Protein AF-A0A8J5Y3K5-F1 (afdb_monomer_lite)

Radius of gyration: 36.27 Å; chains: 1; bounding box: 116×85×91 Å

Structure (mmCIF, N/CA/C/O backbone):
data_AF-A0A8J5Y3K5-F1
#
_entry.id   AF-A0A8J5Y3K5-F1
#
loop_
_atom_site.group_PDB
_atom_site.id
_atom_site.type_symbol
_atom_site.label_atom_id
_atom_site.label_alt_id
_atom_site.label_comp_id
_atom_site.label_asym_id
_atom_site.label_entity_id
_atom_site.label_seq_id
_atom_site.pdbx_PDB_ins_code
_atom_site.Cartn_x
_atom_site.Cartn_y
_atom_site.Cartn_z
_atom_site.occupancy
_atom_site.B_iso_or_equiv
_atom_site.auth_seq_id
_atom_site.auth_comp_id
_atom_site.auth_asym_id
_atom_site.auth_atom_id
_atom_site.pdbx_PDB_model_num
ATOM 1 N N . MET A 1 1 ? 27.039 48.228 33.420 1.00 41.12 1 MET A N 1
ATOM 2 C CA . MET A 1 1 ? 25.585 48.046 33.220 1.00 41.12 1 MET A CA 1
ATOM 3 C C . MET A 1 1 ? 25.102 47.088 34.293 1.00 41.12 1 MET A C 1
ATOM 5 O O . MET A 1 1 ? 25.515 45.940 34.270 1.00 41.12 1 MET A O 1
ATOM 9 N N . VAL A 1 2 ? 24.320 47.546 35.269 1.00 28.75 2 VAL A N 1
ATOM 10 C CA . VAL A 1 2 ? 23.718 46.656 36.276 1.00 28.75 2 VAL A CA 1
ATOM 11 C C . VAL A 1 2 ? 22.391 46.166 35.693 1.00 28.75 2 VAL A C 1
ATOM 13 O O . VAL A 1 2 ? 21.543 46.996 35.377 1.00 28.75 2 VAL A O 1
ATOM 16 N N . GLY A 1 3 ? 22.243 44.853 35.482 1.00 44.47 3 GLY A N 1
ATOM 17 C CA . GLY A 1 3 ? 20.998 44.239 34.987 1.00 44.47 3 GLY A CA 1
ATOM 18 C C . GLY A 1 3 ? 20.990 43.722 33.539 1.00 44.47 3 GLY A C 1
ATOM 19 O O . GLY A 1 3 ? 19.918 43.416 33.028 1.00 44.47 3 GLY A O 1
ATOM 20 N N . ALA A 1 4 ? 22.135 43.600 32.861 1.00 45.31 4 ALA A N 1
ATOM 21 C CA . ALA A 1 4 ? 22.188 42.951 31.547 1.00 45.31 4 ALA A CA 1
ATOM 22 C C . ALA A 1 4 ? 22.297 41.419 31.704 1.00 45.31 4 ALA A C 1
ATOM 24 O O . ALA A 1 4 ? 23.395 40.896 31.857 1.00 45.31 4 ALA A O 1
ATOM 25 N N . GLN A 1 5 ? 21.167 40.703 31.685 1.00 57.88 5 GLN A N 1
ATOM 26 C CA . GLN A 1 5 ? 21.148 39.239 31.548 1.00 57.88 5 GLN A CA 1
ATOM 27 C C . GLN A 1 5 ? 21.210 38.877 30.060 1.00 57.88 5 GLN A C 1
ATOM 29 O O . GLN A 1 5 ? 20.312 39.238 29.299 1.00 57.88 5 GLN A O 1
ATOM 34 N N . ALA A 1 6 ? 22.266 38.183 29.635 1.00 62.81 6 ALA A N 1
ATOM 35 C CA . ALA A 1 6 ? 22.457 37.768 28.247 1.00 62.81 6 ALA A CA 1
ATOM 36 C C . ALA A 1 6 ? 22.441 36.238 28.155 1.00 62.81 6 ALA A C 1
ATOM 38 O O . ALA A 1 6 ? 23.475 35.580 28.243 1.00 62.81 6 ALA A O 1
ATOM 39 N N . VAL A 1 7 ? 21.246 35.676 27.975 1.00 80.56 7 VAL A N 1
ATOM 40 C CA . VAL A 1 7 ? 21.080 34.231 27.796 1.00 80.56 7 VAL A CA 1
ATOM 41 C C . VAL A 1 7 ? 21.576 33.826 26.411 1.00 80.56 7 VAL A C 1
ATOM 43 O O . VAL A 1 7 ? 21.050 34.298 25.405 1.00 80.56 7 VAL A O 1
ATOM 46 N N . THR A 1 8 ? 22.574 32.941 26.357 1.00 84.81 8 THR A N 1
ATOM 47 C CA . THR A 1 8 ? 23.129 32.427 25.090 1.00 84.81 8 THR A CA 1
ATOM 48 C C . THR A 1 8 ? 22.181 31.423 24.448 1.00 84.81 8 THR A C 1
ATOM 50 O O . THR A 1 8 ? 21.951 31.458 23.242 1.00 84.81 8 THR A O 1
ATOM 53 N N . LEU A 1 9 ? 21.599 30.538 25.258 1.00 85.00 9 LEU A N 1
ATOM 54 C CA . LEU A 1 9 ? 20.604 29.573 24.813 1.00 85.00 9 LEU A CA 1
ATOM 55 C C . LEU A 1 9 ? 19.506 29.440 25.862 1.00 85.00 9 LEU A C 1
ATOM 57 O O . LEU A 1 9 ? 19.782 29.120 27.015 1.00 85.00 9 LEU A O 1
ATOM 61 N N . ARG A 1 10 ? 18.252 29.643 25.451 1.00 90.56 10 ARG A N 1
ATOM 62 C CA . ARG A 1 10 ? 17.083 29.256 26.241 1.00 90.56 10 ARG A CA 1
ATOM 63 C C . ARG A 1 10 ? 16.400 28.063 25.596 1.00 90.56 10 ARG A C 1
ATOM 65 O O . ARG A 1 10 ? 15.987 28.140 24.442 1.00 90.56 10 ARG A O 1
ATOM 72 N N . VAL A 1 11 ? 16.243 26.996 26.364 1.00 84.44 11 VAL A N 1
ATOM 73 C CA . VAL A 1 11 ? 15.505 25.793 25.990 1.00 84.44 11 VAL A CA 1
ATOM 74 C C . VAL A 1 11 ? 14.238 25.775 26.835 1.00 84.44 11 VAL A C 1
ATOM 76 O O . VAL A 1 11 ? 14.347 25.791 28.052 1.00 84.44 11 VAL A O 1
ATOM 79 N N . SER A 1 12 ? 13.067 25.811 26.190 1.00 81.81 12 SER A N 1
ATOM 80 C CA . SER A 1 12 ? 11.739 25.830 26.844 1.00 81.81 12 SER A CA 1
ATOM 81 C C . SER A 1 12 ? 10.748 24.841 26.207 1.00 81.81 12 SER A C 1
ATOM 83 O O . SER A 1 12 ? 9.536 25.022 26.305 1.00 81.81 12 SER A O 1
ATOM 85 N N . SER A 1 13 ? 11.256 23.884 25.430 1.00 65.56 13 SER A N 1
ATOM 86 C CA . SER A 1 13 ? 10.471 22.885 24.692 1.00 65.56 13 SER A CA 1
ATOM 87 C C . SER A 1 13 ? 10.177 21.667 25.561 1.00 65.56 13 SER A C 1
ATOM 89 O O . SER A 1 13 ? 11.036 21.282 26.339 1.00 65.56 13 SER A O 1
ATOM 91 N N . ASP A 1 14 ? 9.088 20.938 25.325 1.00 63.19 14 ASP A N 1
ATOM 92 C CA . ASP A 1 14 ? 8.802 19.717 26.099 1.00 63.19 14 ASP A CA 1
ATOM 93 C C . ASP A 1 14 ? 9.913 18.650 26.009 1.00 63.19 14 ASP A C 1
ATOM 95 O O . ASP A 1 14 ? 10.157 17.919 26.979 1.00 63.19 14 ASP A O 1
ATOM 99 N N . ARG A 1 15 ? 10.608 18.565 24.862 1.00 65.94 15 ARG A N 1
ATOM 100 C CA . ARG A 1 15 ? 11.778 17.704 24.629 1.00 65.94 15 ARG A CA 1
ATOM 101 C C . ARG A 1 15 ? 12.780 18.371 23.689 1.00 65.94 15 ARG A C 1
ATOM 103 O O . ARG A 1 15 ? 12.388 18.886 22.648 1.00 65.94 15 ARG A O 1
ATOM 110 N N . SER A 1 16 ? 14.068 18.314 24.023 1.00 66.88 16 SER A N 1
ATOM 111 C CA . SER A 1 16 ? 15.157 18.812 23.167 1.00 66.88 16 SER A CA 1
ATOM 112 C C . SER A 1 16 ? 16.428 17.996 23.355 1.00 66.88 16 SER A C 1
ATOM 114 O O . SER A 1 16 ? 16.739 17.579 24.469 1.00 66.88 16 SER A O 1
ATOM 116 N N . ALA A 1 17 ? 17.189 17.803 22.279 1.00 68.62 17 ALA A N 1
ATOM 117 C CA . ALA A 1 17 ? 18.492 17.155 22.329 1.00 68.62 17 ALA A CA 1
ATOM 118 C C . ALA A 1 17 ? 19.549 17.996 21.598 1.00 68.62 17 ALA A C 1
ATOM 120 O O . ALA A 1 17 ? 19.339 18.438 20.471 1.00 68.62 17 ALA A O 1
ATOM 121 N N . PHE A 1 18 ? 20.686 18.204 22.252 1.00 79.19 18 PHE A N 1
ATOM 122 C CA . PHE A 1 18 ? 21.825 18.983 21.787 1.00 79.19 18 PHE A CA 1
ATOM 123 C C . PHE A 1 18 ? 23.038 18.064 21.732 1.00 79.19 18 PHE A C 1
ATOM 125 O O . PHE A 1 18 ? 23.395 17.451 22.737 1.00 79.19 18 PHE A O 1
ATOM 132 N N . TYR A 1 19 ? 23.666 17.971 20.563 1.00 73.00 19 TYR A N 1
ATOM 133 C CA . TYR A 1 19 ? 24.825 17.114 20.324 1.00 73.00 19 TYR A CA 1
ATOM 134 C C . TYR A 1 19 ? 25.992 17.967 19.841 1.00 73.00 19 TYR A C 1
ATOM 136 O O . TYR A 1 19 ? 25.799 18.799 18.955 1.00 73.00 19 TYR A O 1
ATOM 144 N N . ASN A 1 20 ? 27.189 17.770 20.398 1.00 76.50 20 ASN A N 1
ATOM 145 C CA . ASN A 1 20 ? 28.423 18.438 19.954 1.00 76.50 20 ASN A CA 1
ATOM 146 C C . ASN A 1 20 ? 28.335 19.977 19.907 1.00 76.50 20 ASN A C 1
ATOM 148 O O . ASN A 1 20 ? 29.005 20.636 19.111 1.00 76.50 20 ASN A O 1
ATOM 152 N N . CYS A 1 21 ? 27.474 20.574 20.733 1.00 81.00 21 CYS A N 1
ATOM 153 C CA . CYS A 1 21 ? 27.237 22.012 20.707 1.00 81.00 21 CYS A CA 1
ATOM 154 C C . CYS A 1 21 ? 28.295 22.753 21.527 1.00 81.00 21 CYS A C 1
ATOM 156 O O . CYS A 1 21 ? 28.681 22.305 22.604 1.00 81.00 21 CYS A O 1
ATOM 158 N N . ARG A 1 22 ? 28.711 23.932 21.056 1.00 88.69 22 ARG A N 1
ATOM 159 C CA . ARG A 1 22 ? 29.478 24.901 21.848 1.00 88.69 22 ARG A CA 1
ATOM 160 C C . ARG A 1 22 ? 28.536 25.997 22.328 1.00 88.69 22 ARG A C 1
ATOM 162 O O . ARG A 1 22 ? 28.137 26.846 21.540 1.00 88.69 22 ARG A O 1
ATOM 169 N N . ILE A 1 23 ? 28.172 25.958 23.605 1.00 91.38 23 ILE A N 1
ATOM 170 C CA . ILE A 1 23 ? 27.296 26.944 24.243 1.00 91.38 23 ILE A CA 1
ATOM 171 C C . ILE A 1 23 ? 28.188 27.815 25.120 1.00 91.38 23 ILE A C 1
ATOM 173 O O . ILE A 1 23 ? 28.641 27.385 26.177 1.00 91.38 23 ILE A O 1
ATOM 177 N N . ILE A 1 24 ? 28.509 29.009 24.633 1.00 88.75 24 ILE A N 1
ATOM 178 C CA . ILE A 1 24 ? 29.530 29.868 25.234 1.00 88.75 24 ILE A CA 1
ATOM 179 C C . ILE A 1 24 ? 28.890 31.192 25.620 1.00 88.75 24 ILE A C 1
ATOM 181 O O . ILE A 1 24 ? 28.436 31.931 24.750 1.00 88.75 24 ILE A O 1
ATOM 185 N N . GLY A 1 25 ? 28.909 31.493 26.911 1.00 84.38 25 GLY A N 1
ATOM 186 C CA . GLY A 1 25 ? 28.476 32.767 27.461 1.00 84.38 25 GLY A CA 1
ATOM 187 C C . GLY A 1 25 ? 29.232 33.089 28.745 1.00 84.38 25 GLY A C 1
ATOM 188 O O . GLY A 1 25 ? 30.311 32.552 28.994 1.00 84.38 25 GLY A O 1
ATOM 189 N N . PHE A 1 26 ? 28.665 33.984 29.552 1.00 82.56 26 PHE A N 1
ATOM 190 C CA . PHE A 1 26 ? 29.181 34.343 30.874 1.00 82.56 26 PHE A CA 1
ATOM 191 C C . PHE A 1 26 ? 28.146 33.956 31.939 1.00 82.56 26 PHE A C 1
ATOM 193 O O . PHE A 1 26 ? 27.901 32.765 32.152 1.00 82.56 26 PHE A O 1
ATOM 200 N N . GLN A 1 27 ? 27.505 34.936 32.576 1.00 84.62 27 GLN A N 1
ATOM 201 C CA . GLN A 1 27 ? 26.373 34.707 33.466 1.00 84.62 27 GLN A CA 1
ATOM 202 C C . GLN A 1 27 ? 25.130 34.287 32.672 1.00 84.62 27 GLN A C 1
ATOM 204 O O . GLN A 1 27 ? 24.898 34.808 31.582 1.00 84.62 27 GLN A O 1
ATOM 209 N N . ASP A 1 28 ? 24.329 33.374 33.228 1.00 86.75 28 ASP A N 1
ATOM 210 C CA . ASP A 1 28 ? 23.041 32.946 32.661 1.00 86.75 28 ASP A CA 1
ATOM 211 C C . ASP A 1 28 ? 23.163 32.370 31.228 1.00 86.75 28 ASP A C 1
ATOM 213 O O . ASP A 1 28 ? 22.275 32.532 30.393 1.00 86.75 28 ASP A O 1
ATOM 217 N N . THR A 1 29 ? 24.270 31.681 30.922 1.00 88.06 29 THR A N 1
ATOM 218 C CA . THR A 1 29 ? 24.582 31.172 29.569 1.00 88.06 29 THR A CA 1
ATOM 219 C C . THR A 1 29 ? 23.483 30.264 28.999 1.00 88.06 29 THR A C 1
ATOM 221 O O . THR A 1 29 ? 23.004 30.491 27.886 1.00 88.06 29 THR A O 1
ATOM 224 N N . LEU A 1 30 ? 23.072 29.243 29.747 1.00 92.75 30 LEU A N 1
ATOM 225 C CA . LEU A 1 30 ? 22.087 28.243 29.358 1.00 92.75 30 LEU A CA 1
ATOM 226 C C . LEU A 1 30 ? 20.890 28.296 30.310 1.00 92.75 30 LEU A C 1
ATOM 228 O O . LEU A 1 30 ? 20.965 27.843 31.452 1.00 92.75 30 LEU A O 1
ATOM 232 N N . CYS A 1 31 ? 19.772 28.815 29.807 1.00 91.75 31 CYS A N 1
ATOM 233 C CA . CYS A 1 31 ? 18.472 28.728 30.455 1.00 91.75 31 CYS A CA 1
ATOM 234 C C . CYS A 1 31 ? 17.793 27.415 30.039 1.00 91.75 31 CYS A C 1
ATOM 236 O O . CYS A 1 31 ? 17.134 27.340 29.004 1.00 91.75 31 CYS A O 1
ATOM 238 N N . ASP A 1 32 ? 18.002 26.372 30.831 1.00 87.94 32 ASP A N 1
ATOM 239 C CA . ASP A 1 32 ? 17.412 25.043 30.703 1.00 87.94 32 ASP A CA 1
ATOM 240 C C . ASP A 1 32 ? 16.074 24.999 31.469 1.00 87.94 32 ASP A C 1
ATOM 242 O O . ASP A 1 32 ? 16.005 24.664 32.653 1.00 87.94 32 ASP A O 1
ATOM 246 N N . ASP A 1 33 ? 14.998 25.446 30.819 1.00 81.12 33 ASP A N 1
ATOM 247 C CA . ASP A 1 33 ? 13.695 25.723 31.428 1.00 81.12 33 ASP A CA 1
ATOM 248 C C . ASP A 1 33 ? 12.625 24.735 30.937 1.00 81.12 33 ASP A C 1
ATOM 250 O O . ASP A 1 33 ? 12.558 24.468 29.752 1.00 81.12 33 ASP A O 1
ATOM 254 N N . ARG A 1 34 ? 11.767 24.206 31.821 1.00 73.94 34 ARG A N 1
ATOM 255 C CA . ARG A 1 34 ? 10.565 23.399 31.497 1.00 73.94 34 ARG A CA 1
ATOM 256 C C . ARG A 1 34 ? 10.688 22.437 30.297 1.00 73.94 34 ARG A C 1
ATOM 258 O O . ARG A 1 34 ? 10.400 22.804 29.164 1.00 73.94 34 ARG A O 1
ATOM 265 N N . GLY A 1 35 ? 10.994 21.172 30.575 1.00 70.94 35 GLY A N 1
ATOM 266 C CA . GLY A 1 35 ? 11.036 20.120 29.556 1.00 70.94 35 GLY A CA 1
ATOM 267 C C . GLY A 1 35 ? 11.979 18.982 29.926 1.00 70.94 35 GLY A C 1
ATOM 268 O O . GLY A 1 35 ? 12.551 18.976 31.019 1.00 70.94 35 GLY A O 1
ATOM 269 N N . ASN A 1 36 ? 12.130 18.013 29.022 1.00 74.44 36 ASN A N 1
ATOM 270 C CA . ASN A 1 36 ? 13.105 16.927 29.128 1.00 74.44 36 ASN A CA 1
ATOM 271 C C . ASN A 1 36 ? 14.240 17.146 28.128 1.00 74.44 36 ASN A C 1
ATOM 273 O O . ASN A 1 36 ? 14.038 16.986 26.921 1.00 74.44 36 ASN A O 1
ATOM 277 N N . HIS A 1 37 ? 15.429 17.507 28.606 1.00 82.69 37 HIS A N 1
ATOM 278 C CA . HIS A 1 37 ? 16.515 17.939 27.729 1.00 82.69 37 HIS A CA 1
ATOM 279 C C . HIS A 1 37 ? 17.741 17.035 27.812 1.00 82.69 37 HIS A C 1
ATOM 281 O O . HIS A 1 37 ? 18.116 16.532 28.871 1.00 82.69 37 HIS A O 1
ATOM 287 N N . PHE A 1 38 ? 18.388 16.824 26.674 1.00 80.00 38 PHE A N 1
ATOM 288 C CA . PHE A 1 38 ? 19.571 15.985 26.574 1.00 80.00 38 PHE A CA 1
ATOM 289 C C . PHE A 1 38 ? 20.714 16.760 25.932 1.00 80.00 38 PHE A C 1
ATOM 291 O O . PHE A 1 38 ? 20.567 17.284 24.837 1.00 80.00 38 PHE A O 1
ATOM 298 N N . PHE A 1 39 ? 21.858 16.826 26.600 1.00 87.25 39 PHE A N 1
ATOM 299 C CA . PHE A 1 39 ? 23.068 17.469 26.105 1.00 87.25 39 PHE A CA 1
ATOM 300 C C . PHE A 1 39 ? 24.153 16.404 26.039 1.00 87.25 39 PHE A C 1
ATOM 302 O O . PHE A 1 39 ? 24.552 15.870 27.072 1.00 87.25 39 PHE A O 1
ATOM 309 N N . LYS A 1 40 ? 24.609 16.052 24.839 1.00 84.69 40 LYS A N 1
ATOM 310 C CA . LYS A 1 40 ? 25.644 15.041 24.638 1.00 84.69 40 LYS A CA 1
ATOM 311 C C . LYS A 1 40 ? 26.855 15.645 23.948 1.00 84.69 40 LYS A C 1
ATOM 313 O O . LYS A 1 40 ? 26.711 16.292 22.915 1.00 84.69 40 LYS A O 1
ATOM 318 N N . ASP A 1 41 ? 28.040 15.394 24.495 1.00 80.44 41 ASP A N 1
ATOM 319 C CA . ASP A 1 41 ? 29.306 15.829 23.892 1.00 80.44 41 ASP A CA 1
ATOM 320 C C . ASP A 1 41 ? 29.380 17.365 23.701 1.00 80.44 41 ASP A C 1
ATOM 322 O O . ASP A 1 41 ? 30.099 17.878 22.847 1.00 80.44 41 ASP A O 1
ATOM 326 N N . CYS A 1 42 ? 28.605 18.127 24.480 1.00 89.44 42 CYS A N 1
ATOM 327 C CA . CYS A 1 42 ? 28.553 19.582 24.385 1.00 89.44 42 CYS A CA 1
ATOM 328 C C . CYS A 1 42 ? 29.677 20.221 25.202 1.00 89.44 42 CYS A C 1
ATOM 330 O O . CYS A 1 42 ? 30.018 19.743 26.279 1.00 89.44 42 CYS A O 1
ATOM 332 N N . HIS A 1 43 ? 30.196 21.349 24.730 1.00 93.12 43 HIS A N 1
ATOM 333 C CA . HIS A 1 43 ? 31.073 22.229 25.491 1.00 93.12 43 HIS A CA 1
ATOM 334 C C . HIS A 1 43 ? 30.264 23.436 25.970 1.00 93.12 43 HIS A C 1
ATOM 336 O O . HIS A 1 43 ? 29.815 24.245 25.155 1.00 93.12 43 HIS A O 1
ATOM 342 N N . ILE A 1 44 ? 30.064 23.549 27.281 1.00 94.75 44 ILE A N 1
ATOM 343 C CA . ILE A 1 44 ? 29.282 24.617 27.906 1.00 94.75 44 ILE A CA 1
ATOM 344 C C . ILE A 1 44 ? 30.222 25.476 28.739 1.00 94.75 44 ILE A C 1
ATOM 346 O O . ILE A 1 44 ? 30.789 24.997 29.721 1.00 94.75 44 ILE A O 1
ATOM 350 N N . ARG A 1 45 ? 30.381 26.740 28.349 1.00 92.25 45 ARG A N 1
ATOM 351 C CA . ARG A 1 45 ? 31.265 27.702 29.008 1.00 92.25 45 ARG A CA 1
ATOM 352 C C . ARG A 1 45 ? 30.474 28.840 29.630 1.00 92.25 45 ARG A C 1
ATOM 354 O O . ARG A 1 45 ? 29.655 29.441 28.943 1.00 92.25 45 ARG A O 1
ATOM 361 N N . GLY A 1 46 ? 30.781 29.161 30.884 1.00 89.00 46 GLY A N 1
ATOM 362 C CA . GLY A 1 46 ? 30.232 30.327 31.570 1.00 89.00 46 GLY A CA 1
ATOM 363 C C . GLY A 1 46 ? 30.930 30.641 32.889 1.00 89.00 46 GLY A C 1
ATOM 364 O O . GLY A 1 46 ? 31.934 30.015 33.235 1.00 89.00 46 GLY A O 1
ATOM 365 N N . THR A 1 47 ? 30.404 31.637 33.605 1.00 85.00 47 THR A N 1
ATOM 366 C CA . THR A 1 47 ? 30.974 32.141 34.868 1.00 85.00 47 THR A CA 1
ATOM 367 C C . THR A 1 47 ? 30.075 31.796 36.060 1.00 85.00 47 THR A C 1
ATOM 369 O O . THR A 1 47 ? 30.346 30.836 36.781 1.00 85.00 47 THR A O 1
ATOM 372 N N . VAL A 1 48 ? 28.956 32.506 36.235 1.00 85.81 48 VAL A N 1
ATOM 373 C CA . VAL A 1 48 ? 28.016 32.337 37.359 1.00 85.81 48 VAL A CA 1
ATOM 374 C C . VAL A 1 48 ? 26.630 31.909 36.880 1.00 85.81 48 VAL A C 1
ATOM 376 O O . VAL A 1 48 ? 26.109 32.450 35.908 1.00 85.81 48 VAL A O 1
ATOM 379 N N . ASP A 1 49 ? 26.041 30.926 37.565 1.00 86.31 49 ASP A N 1
ATOM 380 C CA . ASP A 1 49 ? 24.714 30.349 37.298 1.00 86.31 49 ASP A CA 1
ATOM 381 C C . ASP A 1 49 ? 24.474 30.003 35.828 1.00 86.31 49 ASP A C 1
ATOM 383 O O . ASP A 1 49 ? 23.366 30.075 35.300 1.00 86.31 49 ASP A O 1
ATOM 387 N N . PHE A 1 50 ? 25.539 29.629 35.133 1.00 87.25 50 PHE A N 1
ATOM 388 C CA . PHE A 1 50 ? 25.509 29.612 33.684 1.00 87.25 50 PHE A CA 1
ATOM 389 C C . PHE A 1 50 ? 24.751 28.406 33.114 1.00 87.25 50 PHE A C 1
ATOM 391 O O . PHE A 1 50 ? 24.531 28.354 31.909 1.00 87.25 50 PHE A O 1
ATOM 398 N N . ILE A 1 51 ? 24.299 27.476 33.960 1.00 93.00 51 ILE A N 1
ATOM 399 C CA . ILE A 1 51 ? 23.250 26.499 33.658 1.00 93.00 51 ILE A CA 1
ATOM 400 C C . ILE A 1 51 ? 22.130 26.651 34.697 1.00 93.00 51 ILE A C 1
ATOM 402 O O . ILE A 1 51 ? 22.249 26.207 35.843 1.00 93.00 51 ILE A O 1
ATOM 406 N N . PHE A 1 52 ? 21.012 27.259 34.317 1.00 91.62 52 PHE A N 1
ATOM 407 C CA . PHE A 1 52 ? 19.928 27.599 35.244 1.00 91.62 52 PHE A CA 1
ATOM 408 C C . PHE A 1 52 ? 18.556 27.311 34.642 1.00 91.62 52 PHE A C 1
ATOM 410 O O . PHE A 1 52 ? 18.429 27.176 33.432 1.00 91.62 52 PHE A O 1
ATOM 417 N N . GLY A 1 53 ? 17.529 27.183 35.482 1.00 89.25 53 GLY A N 1
ATOM 418 C CA . GLY A 1 53 ? 16.166 26.882 35.025 1.00 89.25 53 GLY A CA 1
ATOM 419 C C . GLY A 1 53 ? 15.541 25.649 35.673 1.00 89.25 53 GLY A C 1
ATOM 420 O O . GLY A 1 53 ? 16.025 25.125 36.678 1.00 89.25 53 GLY A O 1
ATOM 421 N N . SER A 1 54 ? 14.399 25.241 35.130 1.00 85.56 54 SER A N 1
ATOM 422 C CA . SER A 1 54 ? 13.503 24.224 35.684 1.00 85.56 54 SER A CA 1
ATOM 423 C C . SER A 1 54 ? 13.462 22.925 34.849 1.00 85.56 54 SER A C 1
ATOM 425 O O . SER A 1 54 ? 12.536 22.132 34.967 1.00 85.56 54 SER A O 1
ATOM 427 N N . GLY A 1 55 ? 14.447 22.674 33.989 1.00 81.50 55 GLY A N 1
ATOM 428 C CA . GLY A 1 55 ? 14.490 21.470 33.155 1.00 81.50 55 GLY A CA 1
ATOM 429 C C . GLY A 1 55 ? 14.673 20.152 33.926 1.00 81.50 55 GLY A C 1
ATOM 430 O O . GLY A 1 55 ? 15.146 20.110 35.072 1.00 81.50 55 GLY A O 1
ATOM 431 N N . THR A 1 56 ? 14.305 19.053 33.265 1.00 84.62 56 THR A N 1
ATOM 432 C CA . THR A 1 56 ? 14.696 17.680 33.618 1.00 84.62 56 THR A CA 1
ATOM 433 C C . THR A 1 56 ? 15.737 17.217 32.614 1.00 84.62 56 THR A C 1
ATOM 435 O O . THR A 1 56 ? 15.392 16.828 31.498 1.00 84.62 56 THR A O 1
ATOM 438 N N . SER A 1 57 ? 17.014 17.287 32.986 1.00 84.44 57 SER A N 1
ATOM 439 C CA . SER A 1 57 ? 18.072 17.331 31.975 1.00 84.44 57 SER A CA 1
ATOM 440 C C . SER A 1 57 ? 19.239 16.404 32.255 1.00 84.44 57 SER A C 1
ATOM 442 O O . SER A 1 57 ? 19.720 16.296 33.386 1.00 84.44 57 SER A O 1
ATOM 444 N N . LEU A 1 58 ? 19.721 15.753 31.196 1.00 82.69 58 LEU A N 1
ATOM 445 C CA . LEU A 1 58 ? 20.891 14.884 31.220 1.00 82.69 58 LEU A CA 1
ATOM 446 C C . LEU A 1 58 ? 22.004 15.459 30.339 1.00 82.69 58 LEU A C 1
ATOM 448 O O . LEU A 1 58 ? 21.851 15.579 29.129 1.00 82.69 58 LEU A O 1
ATOM 452 N N . TYR A 1 59 ? 23.144 15.735 30.960 1.00 87.44 59 TYR A N 1
ATOM 453 C CA . TYR A 1 59 ? 24.381 16.189 30.340 1.00 87.44 59 TYR A CA 1
ATOM 454 C C . TYR A 1 59 ? 25.364 15.013 30.289 1.00 87.44 59 TYR A C 1
ATOM 456 O O . TYR A 1 59 ? 26.025 14.693 31.279 1.00 87.44 59 TYR A O 1
ATOM 464 N N . LEU A 1 60 ? 25.430 14.317 29.157 1.00 81.25 60 LEU A N 1
ATOM 465 C CA . LEU A 1 60 ? 26.264 13.135 28.949 1.00 81.25 60 LEU A CA 1
ATOM 466 C C . LEU A 1 60 ? 27.553 13.505 28.212 1.00 81.25 60 LEU A C 1
ATOM 468 O O . LEU A 1 60 ? 27.507 14.139 27.163 1.00 81.25 60 LEU A O 1
ATOM 472 N N . ASN A 1 61 ? 28.702 13.095 28.750 1.00 83.88 61 ASN A N 1
ATOM 473 C CA . ASN A 1 61 ? 30.025 13.319 28.152 1.00 83.88 61 ASN A CA 1
ATOM 474 C C . ASN A 1 61 ? 30.284 14.781 27.722 1.00 83.88 61 ASN A C 1
ATOM 476 O O . ASN A 1 61 ? 31.041 15.054 26.801 1.00 83.88 61 ASN A O 1
ATOM 480 N N . SER A 1 62 ? 29.611 15.734 28.372 1.00 88.88 62 SER A N 1
ATOM 481 C CA . SER A 1 62 ? 29.737 17.159 28.076 1.00 88.88 62 SER A CA 1
ATOM 482 C C . SER A 1 62 ? 30.873 17.771 28.894 1.00 88.88 62 SER A C 1
ATOM 484 O O . SER A 1 62 ? 31.062 17.436 30.069 1.00 88.88 62 SER A O 1
ATOM 486 N N . GLU A 1 63 ? 31.624 18.670 28.272 1.00 92.62 63 GLU A N 1
ATOM 487 C CA . GLU A 1 63 ? 32.630 19.487 28.934 1.00 92.62 63 GLU A CA 1
ATOM 488 C C . GLU A 1 63 ? 31.978 20.759 29.478 1.00 92.62 63 GLU A C 1
ATOM 490 O O . GLU A 1 63 ? 31.320 21.503 28.754 1.00 92.62 63 GLU A O 1
ATOM 495 N N . ILE A 1 64 ? 32.166 21.007 30.766 1.00 92.69 64 ILE A N 1
ATOM 496 C CA . ILE A 1 64 ? 31.699 22.197 31.461 1.00 92.69 64 ILE A CA 1
ATOM 497 C C . ILE A 1 64 ? 32.928 23.042 31.788 1.00 92.69 64 ILE A C 1
ATOM 499 O O . ILE A 1 64 ? 33.728 22.685 32.655 1.00 92.69 64 ILE A O 1
ATOM 503 N N . PHE A 1 65 ? 33.095 24.151 31.075 1.00 90.12 65 PHE A N 1
ATOM 504 C CA . PHE A 1 65 ? 34.228 25.049 31.235 1.00 90.12 65 PHE A CA 1
ATOM 505 C C . PHE A 1 65 ? 33.845 26.256 32.094 1.00 90.12 65 PHE A C 1
ATOM 507 O O . PHE A 1 65 ? 33.072 27.112 31.668 1.00 90.12 65 PHE A O 1
ATOM 514 N N . VAL A 1 66 ? 34.402 26.343 33.301 1.00 86.69 66 VAL A N 1
ATOM 515 C CA . VAL A 1 66 ? 34.129 27.451 34.225 1.00 86.69 66 VAL A CA 1
ATOM 516 C C . VAL A 1 66 ? 35.196 28.525 34.080 1.00 86.69 66 VAL A C 1
ATOM 518 O O . VAL A 1 66 ? 36.367 28.327 34.420 1.00 86.69 66 VAL A O 1
ATOM 521 N N . GLU A 1 67 ? 34.794 29.677 33.567 1.00 82.00 67 GLU A N 1
ATOM 522 C CA . GLU A 1 67 ? 35.680 30.820 33.421 1.00 82.00 67 GLU A CA 1
ATOM 523 C C . GLU A 1 67 ? 35.750 31.629 34.721 1.00 82.00 67 GLU A C 1
ATOM 525 O O . GLU A 1 67 ? 34.741 31.853 35.386 1.00 82.00 67 GLU A O 1
ATOM 530 N N . GLY A 1 68 ? 36.963 32.023 35.113 1.00 68.50 68 GLY A N 1
ATOM 531 C CA . GLY A 1 68 ? 37.188 32.853 36.294 1.00 68.50 68 GLY A CA 1
ATOM 532 C C . GLY A 1 68 ? 36.841 34.313 36.063 1.00 68.50 68 GLY A C 1
ATOM 533 O O . GLY A 1 68 ? 37.153 34.859 35.009 1.00 68.50 68 GLY A O 1
ATOM 534 N N . ASP A 1 69 ? 36.271 34.950 37.083 1.00 63.59 69 ASP A N 1
ATOM 535 C CA . ASP A 1 69 ? 36.198 36.405 37.156 1.00 63.59 69 ASP A CA 1
ATOM 536 C C . ASP A 1 69 ? 37.627 36.998 37.170 1.00 63.59 69 ASP A C 1
ATOM 538 O O . ASP A 1 69 ? 38.441 36.582 38.008 1.00 63.59 69 ASP A O 1
ATOM 542 N N . PRO A 1 70 ? 37.964 37.948 36.273 1.00 54.12 70 PRO A N 1
ATOM 543 C CA . PRO A 1 70 ? 39.228 38.680 36.316 1.00 54.12 70 PRO A CA 1
ATOM 544 C C . PRO A 1 70 ? 39.531 39.330 37.677 1.00 54.12 70 PRO A C 1
ATOM 546 O O . PRO A 1 70 ? 40.705 39.493 38.012 1.00 54.12 70 PRO A O 1
ATOM 549 N N . GLU A 1 71 ? 38.504 39.680 38.462 1.00 56.69 71 GLU A N 1
ATOM 550 C CA . GLU A 1 71 ? 38.642 40.342 39.769 1.00 56.69 71 GLU A CA 1
ATOM 551 C C . GLU A 1 71 ? 38.822 39.362 40.948 1.00 56.69 71 GLU A C 1
ATOM 553 O O . GLU A 1 71 ? 39.226 39.765 42.039 1.00 56.69 71 GLU A O 1
ATOM 558 N N . GLY A 1 72 ? 38.640 38.055 40.718 1.00 55.38 72 GLY A N 1
ATOM 559 C CA . GLY A 1 72 ? 38.991 37.000 41.672 1.00 55.38 72 GLY A CA 1
ATOM 560 C C . GLY A 1 72 ? 37.976 36.721 42.787 1.00 55.38 72 GLY A C 1
ATOM 561 O O . GLY A 1 72 ? 38.371 36.110 43.782 1.00 55.38 72 GLY A O 1
ATOM 562 N N . ASP A 1 73 ? 36.706 37.119 42.640 1.00 63.09 73 ASP A N 1
ATOM 563 C CA . ASP A 1 73 ? 35.644 36.792 43.603 1.00 63.09 73 ASP A CA 1
ATOM 564 C C . ASP A 1 73 ? 35.224 35.301 43.503 1.00 63.09 73 ASP A C 1
ATOM 566 O O . ASP A 1 73 ? 34.717 34.866 42.461 1.00 63.09 73 ASP A O 1
ATOM 570 N N . PRO A 1 74 ? 35.411 34.487 44.563 1.00 55.12 74 PRO A N 1
ATOM 571 C CA . PRO A 1 74 ? 35.030 33.073 44.569 1.00 55.12 74 PRO A CA 1
ATOM 572 C C . PRO A 1 74 ? 33.509 32.825 44.518 1.00 55.12 74 PRO A C 1
ATOM 574 O O . PRO A 1 74 ? 33.091 31.723 44.162 1.00 55.12 74 PRO A O 1
ATOM 577 N N . GLU A 1 75 ? 32.651 33.809 44.829 1.00 58.66 75 GLU A N 1
ATOM 578 C CA . GLU A 1 75 ? 31.190 33.657 44.696 1.00 58.66 75 GLU A CA 1
ATOM 579 C C . GLU A 1 75 ? 30.686 33.813 43.244 1.00 58.66 75 GLU A C 1
ATOM 581 O O . GLU A 1 75 ? 29.523 33.508 42.965 1.00 58.66 75 GLU A O 1
ATOM 586 N N . MET A 1 76 ? 31.554 34.209 42.304 1.00 65.81 76 MET A N 1
ATOM 587 C CA . MET A 1 76 ? 31.209 34.478 40.898 1.00 65.81 76 MET A CA 1
ATOM 588 C C . MET A 1 76 ? 31.497 33.304 39.941 1.00 65.81 76 MET A C 1
ATOM 590 O O . MET A 1 76 ? 31.420 33.461 38.722 1.00 65.81 76 MET A O 1
ATOM 594 N N . ALA A 1 77 ? 31.786 32.110 40.472 1.00 76.94 77 ALA A N 1
ATOM 595 C CA . ALA A 1 77 ? 32.037 30.896 39.690 1.00 76.94 77 ALA A CA 1
ATOM 596 C C . ALA A 1 77 ? 31.147 29.725 40.154 1.00 76.94 77 ALA A C 1
ATOM 598 O O . ALA A 1 77 ? 31.535 28.880 40.969 1.00 76.94 77 ALA A O 1
ATOM 599 N N . VAL A 1 78 ? 29.919 29.677 39.628 1.00 83.56 78 VAL A N 1
ATOM 600 C CA . VAL A 1 78 ? 28.890 28.690 39.998 1.00 83.56 78 VAL A CA 1
ATOM 601 C C . VAL A 1 78 ? 28.315 28.047 38.743 1.00 83.56 78 VAL A C 1
ATOM 603 O O . VAL A 1 78 ? 27.829 28.747 37.861 1.00 83.56 78 VAL A O 1
ATOM 606 N N . ILE A 1 79 ? 28.336 26.713 38.672 1.00 89.50 79 ILE A N 1
ATOM 607 C CA . ILE A 1 79 ? 27.898 25.992 37.467 1.00 89.50 79 ILE A CA 1
ATOM 608 C C . ILE A 1 79 ? 26.376 25.993 37.328 1.00 89.50 79 ILE A C 1
ATOM 610 O O . ILE A 1 79 ? 25.853 26.436 36.309 1.00 89.50 79 ILE A O 1
ATOM 614 N N . THR A 1 80 ? 25.657 25.485 38.337 1.00 91.31 80 THR A N 1
ATOM 615 C CA . THR A 1 80 ? 24.203 25.286 38.224 1.00 91.31 80 THR A CA 1
ATOM 616 C C . THR A 1 80 ? 23.376 26.093 39.219 1.00 91.31 80 THR A C 1
ATOM 618 O O . THR A 1 80 ? 23.657 26.062 40.419 1.00 91.31 80 THR A O 1
ATOM 621 N N . ALA A 1 81 ? 22.263 26.653 38.746 1.00 87.31 81 ALA A N 1
ATOM 622 C CA . ALA A 1 81 ? 21.196 27.245 39.556 1.00 87.31 81 ALA A CA 1
ATOM 623 C C . ALA A 1 81 ? 19.837 26.626 39.180 1.00 87.31 81 ALA A C 1
ATOM 625 O O . ALA A 1 81 ? 19.042 27.189 38.429 1.00 87.31 81 ALA A O 1
ATOM 626 N N . GLN A 1 82 ? 19.582 25.408 39.666 1.00 86.69 82 GLN A N 1
ATOM 627 C CA . GLN A 1 82 ? 18.374 24.654 39.316 1.00 86.69 82 GLN A CA 1
ATOM 628 C C . GLN A 1 82 ? 17.151 25.161 40.109 1.00 86.69 82 GLN A C 1
ATOM 630 O O . GLN A 1 82 ? 17.232 25.435 41.308 1.00 86.69 82 GLN A O 1
ATOM 635 N N . ALA A 1 83 ? 16.015 25.298 39.427 1.00 84.00 83 ALA A N 1
ATOM 636 C CA . ALA A 1 83 ? 14.836 26.039 39.872 1.00 84.00 83 ALA A CA 1
ATOM 637 C C . ALA A 1 83 ? 13.675 25.156 40.362 1.00 84.00 83 ALA A C 1
ATOM 639 O O . ALA A 1 83 ? 12.513 25.492 40.149 1.00 84.00 83 ALA A O 1
ATOM 640 N N . ARG A 1 84 ? 13.953 24.011 40.991 1.00 80.69 84 ARG A N 1
ATOM 641 C CA . ARG A 1 84 ? 12.907 23.133 41.544 1.00 80.69 84 ARG A CA 1
ATOM 642 C C . ARG A 1 84 ? 12.336 23.693 42.842 1.00 80.69 84 ARG A C 1
ATOM 644 O O . ARG A 1 84 ? 13.088 24.019 43.767 1.00 80.69 84 ARG A O 1
ATOM 651 N N . GLU A 1 85 ? 11.011 23.756 42.931 1.00 79.06 85 GLU A N 1
ATOM 652 C CA . GLU A 1 85 ? 10.307 24.374 44.058 1.00 79.06 85 GLU A CA 1
ATOM 653 C C . GLU A 1 85 ? 9.871 23.335 45.104 1.00 79.06 85 GLU A C 1
ATOM 655 O O . GLU A 1 85 ? 9.900 23.630 46.302 1.00 79.06 85 GLU A O 1
ATOM 660 N N . SER A 1 86 ? 9.570 22.092 44.703 1.00 76.19 86 SER A N 1
ATOM 661 C CA . SER A 1 86 ? 9.128 21.035 45.626 1.00 76.19 86 SER A CA 1
ATOM 662 C C . SER A 1 86 ? 9.894 19.718 45.492 1.00 76.19 86 SER A C 1
ATOM 664 O O . SER A 1 86 ? 10.180 19.221 44.404 1.00 76.19 86 SER A O 1
ATOM 666 N N . SER A 1 87 ? 10.139 19.060 46.632 1.00 66.88 87 SER A N 1
ATOM 667 C CA . SER A 1 87 ? 10.716 17.710 46.690 1.00 66.88 87 SER A CA 1
ATOM 668 C C . SER A 1 87 ? 9.849 16.608 46.049 1.00 66.88 87 SER A C 1
ATOM 670 O O . SER A 1 87 ? 10.367 15.513 45.816 1.00 66.88 87 SER A O 1
ATOM 672 N N . SER A 1 88 ? 8.583 16.892 45.724 1.00 66.81 88 SER A N 1
ATOM 673 C CA . SER A 1 88 ? 7.679 15.994 44.990 1.00 66.81 88 SER A CA 1
ATOM 674 C C . SER A 1 88 ? 7.811 16.080 43.466 1.00 66.81 88 SER A C 1
ATOM 676 O O . SER A 1 88 ? 7.324 15.193 42.775 1.00 66.81 88 SER A O 1
ATOM 678 N N . GLU A 1 89 ? 8.434 17.133 42.934 1.00 62.72 89 GLU A N 1
ATOM 679 C CA . GLU A 1 89 ? 8.566 17.340 41.487 1.00 62.72 89 GLU A CA 1
ATOM 680 C C . GLU A 1 89 ? 9.659 16.444 40.916 1.00 62.72 89 GLU A C 1
ATOM 682 O O . GLU A 1 89 ? 10.744 16.341 41.499 1.00 62.72 89 GLU A O 1
ATOM 687 N N . ASP A 1 90 ? 9.415 15.820 39.767 1.00 66.38 90 ASP A N 1
ATOM 688 C CA . ASP A 1 90 ? 10.392 14.934 39.137 1.00 66.38 90 ASP A CA 1
ATOM 689 C C . ASP A 1 90 ? 11.263 15.652 38.095 1.00 66.38 90 ASP A C 1
ATOM 691 O O . ASP A 1 90 ? 11.394 15.209 36.965 1.00 66.38 90 ASP A O 1
ATOM 695 N N . MET A 1 91 ? 11.892 16.759 38.504 1.00 74.81 91 MET A N 1
ATOM 696 C CA . MET A 1 91 ? 12.777 17.589 37.670 1.00 74.81 91 MET A CA 1
ATOM 697 C C . MET A 1 91 ? 14.166 17.797 38.288 1.00 74.81 91 MET A C 1
ATOM 699 O O . MET A 1 91 ? 14.342 17.618 39.494 1.00 74.81 91 MET A O 1
ATOM 703 N N . GLY A 1 92 ? 15.181 18.126 37.495 1.00 80.12 92 GLY A N 1
ATOM 704 C CA . GLY A 1 92 ? 16.558 18.293 37.975 1.00 80.12 92 GLY A CA 1
ATOM 705 C C . GLY A 1 92 ? 17.612 17.959 36.927 1.00 80.12 92 GLY A C 1
ATOM 706 O O . GLY A 1 92 ? 17.295 17.436 35.862 1.00 80.12 92 GLY A O 1
ATOM 707 N N . TYR A 1 93 ? 18.875 18.232 37.250 1.00 87.88 93 TYR A N 1
ATOM 708 C CA . TYR A 1 93 ? 19.995 18.043 36.325 1.00 87.88 93 TYR A CA 1
ATOM 709 C C . TYR A 1 93 ? 20.857 16.845 36.712 1.00 87.88 93 TYR A C 1
ATOM 711 O O . TYR A 1 93 ? 21.168 16.642 37.888 1.00 87.88 93 TYR A O 1
ATOM 719 N N . SER A 1 94 ? 21.297 16.072 35.722 1.00 83.38 94 SER A N 1
ATOM 720 C CA . SER A 1 94 ? 22.332 15.057 35.905 1.00 83.38 94 SER A CA 1
ATOM 721 C C . SER A 1 94 ? 23.436 15.199 34.883 1.00 83.38 94 SER A C 1
ATOM 723 O O . SER A 1 94 ? 23.191 15.187 33.685 1.00 83.38 94 SER A O 1
ATOM 725 N N . PHE A 1 95 ? 24.664 15.233 35.369 1.00 83.69 95 PHE A N 1
ATOM 726 C CA . PHE A 1 95 ? 25.879 15.238 34.575 1.00 83.69 95 PHE A CA 1
ATOM 727 C C . PHE A 1 95 ? 26.523 13.861 34.687 1.00 83.69 95 PHE A C 1
ATOM 729 O O . PHE A 1 95 ? 26.735 13.365 35.794 1.00 83.69 95 PHE A O 1
ATOM 736 N N . VAL A 1 96 ? 26.802 13.211 33.560 1.00 77.12 96 VAL A N 1
ATOM 737 C CA . VAL A 1 96 ? 27.303 11.831 33.519 1.00 77.12 96 VAL A CA 1
ATOM 738 C C . VAL A 1 96 ? 28.491 11.745 32.571 1.00 77.12 96 VAL A C 1
ATOM 740 O O . VAL A 1 96 ? 28.389 12.181 31.431 1.00 77.12 96 VAL A O 1
ATOM 743 N N . HIS A 1 97 ? 29.623 11.201 33.028 1.00 74.56 97 HIS A N 1
ATOM 744 C CA . HIS A 1 97 ? 30.864 11.070 32.238 1.00 74.56 97 HIS A CA 1
ATOM 745 C C . HIS A 1 97 ? 31.417 12.383 31.649 1.00 74.56 97 HIS A C 1
ATOM 747 O O . HIS A 1 97 ? 32.294 12.351 30.799 1.00 74.56 97 HIS A O 1
ATOM 753 N N . GLY A 1 98 ? 30.918 13.539 32.089 1.00 79.25 98 GLY A N 1
ATOM 754 C CA . GLY A 1 98 ? 31.426 14.836 31.653 1.00 79.25 98 GLY A CA 1
ATOM 755 C C . GLY A 1 98 ? 32.789 15.181 32.251 1.00 79.25 98 GLY A C 1
ATOM 756 O O . GLY A 1 98 ? 33.301 14.493 33.142 1.00 79.25 98 GLY A O 1
ATOM 757 N N . ARG A 1 99 ? 33.334 16.312 31.815 1.00 84.62 99 ARG A N 1
ATOM 758 C CA . ARG A 1 99 ? 34.557 16.897 32.371 1.00 84.62 99 ARG A CA 1
ATOM 759 C C . ARG A 1 99 ? 34.281 18.324 32.812 1.00 84.62 99 ARG A C 1
ATOM 761 O O . ARG A 1 99 ? 33.694 19.081 32.055 1.00 84.62 99 ARG A O 1
ATOM 768 N N . ILE A 1 100 ? 34.695 18.693 34.016 1.00 85.62 100 ILE A N 1
ATOM 769 C CA . ILE A 1 100 ? 34.704 20.085 34.466 1.00 85.62 100 ILE A CA 1
ATOM 770 C C . ILE A 1 100 ? 36.142 20.585 34.387 1.00 85.62 100 ILE A C 1
ATOM 772 O O . ILE A 1 100 ? 37.013 20.057 35.080 1.00 85.62 100 ILE A O 1
ATOM 776 N N . THR A 1 101 ? 36.368 21.599 33.559 1.00 82.00 101 THR A N 1
ATOM 777 C CA . THR A 1 101 ? 37.649 22.305 33.370 1.00 82.00 101 THR A CA 1
ATOM 778 C C . THR A 1 101 ? 37.473 23.775 33.729 1.00 82.00 101 THR A C 1
ATOM 780 O O . THR A 1 101 ? 36.353 24.281 33.658 1.00 82.00 101 THR A O 1
ATOM 783 N N . ARG A 1 102 ? 38.535 24.496 34.109 1.00 75.62 102 ARG A N 1
ATOM 784 C CA . ARG A 1 102 ? 38.368 25.901 34.520 1.00 75.62 102 ARG A CA 1
ATOM 785 C C . ARG A 1 102 ? 39.602 26.784 34.360 1.00 75.62 102 ARG A C 1
ATOM 787 O O . ARG A 1 102 ? 40.728 26.301 34.346 1.00 75.62 102 ARG A O 1
ATOM 794 N N . THR A 1 103 ? 39.366 28.096 34.373 1.00 69.00 103 THR A N 1
ATOM 795 C CA . THR A 1 103 ? 40.369 29.127 34.713 1.00 69.00 103 THR A CA 1
ATOM 796 C C . THR A 1 103 ? 40.103 29.788 36.075 1.00 69.00 103 THR A C 1
ATOM 798 O O . THR A 1 103 ? 41.016 30.375 36.652 1.00 69.00 103 THR A O 1
ATOM 801 N N . ALA A 1 104 ? 38.886 29.665 36.625 1.00 65.00 104 ALA A N 1
ATOM 802 C CA . ALA A 1 104 ? 38.475 30.224 37.923 1.00 65.00 104 ALA A CA 1
ATOM 803 C C . ALA A 1 104 ? 39.262 29.643 39.104 1.00 65.00 104 ALA A C 1
ATOM 805 O O . ALA A 1 104 ? 39.540 28.456 39.091 1.00 65.00 104 ALA A O 1
ATOM 806 N N . LYS A 1 105 ? 39.600 30.419 40.143 1.00 66.06 105 LYS A N 1
ATOM 807 C CA . LYS A 1 105 ? 40.387 29.908 41.291 1.00 66.06 105 LYS A CA 1
ATOM 808 C C . LYS A 1 105 ? 39.594 29.012 42.250 1.00 66.06 105 LYS A C 1
ATOM 810 O O . LYS A 1 105 ? 40.196 28.139 42.865 1.00 66.06 105 LYS A O 1
ATOM 815 N N . ASP A 1 106 ? 38.285 29.217 42.354 1.00 72.62 106 ASP A N 1
ATOM 816 C CA . ASP A 1 106 ? 37.392 28.513 43.276 1.00 72.62 106 ASP A CA 1
ATOM 817 C C . ASP A 1 106 ? 36.023 28.343 42.603 1.00 72.62 106 ASP A C 1
ATOM 819 O O . ASP A 1 106 ? 35.518 29.304 42.034 1.00 72.62 106 ASP A O 1
ATOM 823 N N . VAL A 1 107 ? 35.469 27.126 42.565 1.00 76.06 107 VAL A N 1
ATOM 824 C CA . VAL A 1 107 ? 34.266 26.799 41.768 1.00 76.06 107 VAL A CA 1
ATOM 825 C C . VAL A 1 107 ? 33.263 26.005 42.587 1.00 76.06 107 VAL A C 1
ATOM 827 O O . VAL A 1 107 ? 33.598 24.949 43.132 1.00 76.06 107 VAL A O 1
ATOM 830 N N . PHE A 1 108 ? 32.004 26.442 42.581 1.00 82.06 108 PHE A N 1
ATOM 831 C CA . PHE A 1 108 ? 30.883 25.680 43.127 1.00 82.06 108 PHE A CA 1
ATOM 832 C C . PHE A 1 108 ? 30.141 24.908 42.030 1.00 82.06 108 PHE A C 1
ATOM 834 O O . PHE A 1 108 ? 29.780 25.453 40.987 1.00 82.06 108 PHE A O 1
ATOM 841 N N . LEU A 1 109 ? 29.832 23.636 42.299 1.00 83.00 109 LEU A N 1
ATOM 842 C CA . LEU A 1 109 ? 29.066 22.772 41.389 1.00 83.00 109 LEU A CA 1
ATOM 843 C C . LEU A 1 109 ? 27.623 23.247 41.193 1.00 83.00 109 LEU A C 1
ATOM 845 O O . LEU A 1 109 ? 26.994 22.915 40.190 1.00 83.00 109 LEU A O 1
ATOM 849 N N . GLY A 1 110 ? 27.109 24.023 42.144 1.00 84.19 110 GLY A N 1
ATOM 850 C CA . GLY A 1 110 ? 25.813 24.669 42.065 1.00 84.19 110 GLY A CA 1
ATOM 851 C C . GLY A 1 110 ? 25.437 25.408 43.342 1.00 84.19 110 GLY A C 1
ATOM 852 O O . GLY A 1 110 ? 26.075 25.244 44.390 1.00 84.19 110 GLY A O 1
ATOM 853 N N . ARG A 1 111 ? 24.368 26.200 43.252 1.00 78.25 111 ARG A N 1
ATOM 854 C CA . ARG A 1 111 ? 23.740 26.893 44.381 1.00 78.25 111 ARG A CA 1
ATOM 855 C C . ARG A 1 111 ? 22.223 26.788 44.320 1.00 78.25 111 ARG A C 1
ATOM 857 O O . ARG A 1 111 ? 21.640 26.575 43.259 1.00 78.25 111 ARG A O 1
ATOM 864 N N . ALA A 1 112 ? 21.577 26.910 45.477 1.00 71.69 112 ALA A N 1
ATOM 865 C CA . ALA A 1 112 ? 20.122 26.926 45.534 1.00 71.69 112 ALA A CA 1
ATOM 866 C C . ALA A 1 112 ? 19.572 28.245 44.970 1.00 71.69 112 ALA A C 1
ATOM 868 O O . ALA A 1 112 ? 19.879 29.321 45.487 1.00 71.69 112 ALA A O 1
ATOM 869 N N . TRP A 1 113 ? 18.767 28.143 43.908 1.00 72.44 113 TRP A N 1
ATOM 870 C CA . TRP A 1 113 ? 17.973 29.259 43.384 1.00 72.44 113 TRP A CA 1
ATOM 871 C C . TRP A 1 113 ? 16.522 29.225 43.889 1.00 72.44 113 TRP A C 1
ATOM 873 O O . TRP A 1 113 ? 15.910 30.269 44.114 1.00 72.44 113 TRP A O 1
ATOM 883 N N . LYS A 1 114 ? 15.981 28.019 44.103 1.00 78.12 114 LYS A N 1
ATOM 884 C CA . LYS A 1 114 ? 14.626 27.757 44.612 1.00 78.12 114 LYS A CA 1
ATOM 885 C C . LYS A 1 114 ? 14.649 26.803 45.809 1.00 78.12 114 LYS A C 1
ATOM 887 O O . LYS A 1 114 ? 15.709 26.398 46.273 1.00 78.12 114 LYS A O 1
ATOM 892 N N . SER A 1 115 ? 13.478 26.466 46.343 1.00 74.50 115 SER A N 1
ATOM 893 C CA . SER A 1 115 ? 13.314 25.782 47.631 1.00 74.50 115 SER A CA 1
ATOM 894 C C . SER A 1 115 ? 13.674 24.295 47.654 1.00 74.50 115 SER A C 1
ATOM 896 O O . SER A 1 115 ? 13.735 23.740 48.746 1.00 74.50 115 SER A O 1
ATOM 898 N N . SER A 1 116 ? 13.877 23.595 46.532 1.00 75.00 116 SER A N 1
ATOM 899 C CA . SER A 1 116 ? 14.210 22.151 46.532 1.00 75.00 116 SER A CA 1
ATOM 900 C C . SER A 1 116 ? 15.052 21.691 45.323 1.00 75.00 116 SER A C 1
ATOM 902 O O . SER A 1 116 ? 14.712 20.678 44.695 1.00 75.00 116 SER A O 1
ATOM 904 N N . PRO A 1 117 ? 16.157 22.386 44.988 1.00 77.38 117 PRO A N 1
ATOM 905 C CA . PRO A 1 117 ? 16.960 22.132 43.795 1.00 77.38 117 PRO A CA 1
ATOM 906 C C . PRO A 1 117 ? 17.539 20.717 43.789 1.00 77.38 117 PRO A C 1
ATOM 908 O O . PRO A 1 117 ? 17.890 20.168 44.839 1.00 77.38 117 PRO A O 1
ATOM 911 N N . ARG A 1 118 ? 17.648 20.121 42.597 1.00 80.62 118 ARG A N 1
ATOM 912 C CA . ARG A 1 118 ? 18.128 18.742 42.419 1.00 80.62 118 ARG A CA 1
ATOM 913 C C . ARG A 1 118 ? 19.179 18.652 41.315 1.00 80.62 118 ARG A C 1
ATOM 915 O O . ARG A 1 118 ? 18.851 18.846 40.147 1.00 80.62 118 ARG A O 1
ATOM 922 N N . VAL A 1 119 ? 20.422 18.335 41.690 1.00 80.75 119 VAL A N 1
ATOM 923 C CA . VAL A 1 119 ? 21.569 18.239 40.766 1.00 80.75 119 VAL A CA 1
ATOM 924 C C . VAL A 1 119 ? 22.484 17.071 41.148 1.00 80.75 119 VAL A C 1
ATOM 926 O O . VAL A 1 119 ? 22.825 16.889 42.319 1.00 80.75 119 VAL A O 1
ATOM 929 N N . VAL A 1 120 ? 22.897 16.273 40.161 1.00 77.75 120 VAL A N 1
ATOM 930 C CA . VAL A 1 120 ? 23.767 15.105 40.359 1.00 77.75 120 VAL A CA 1
ATOM 931 C C . VAL A 1 120 ? 24.925 15.102 39.365 1.00 77.75 120 VAL A C 1
ATOM 933 O O . VAL A 1 120 ? 24.714 15.263 38.172 1.00 77.75 120 VAL A O 1
ATOM 936 N N . TYR A 1 121 ? 26.140 14.840 39.841 1.00 75.38 121 TYR A N 1
ATOM 937 C CA . TYR A 1 121 ? 27.310 14.564 39.002 1.00 75.38 121 TYR A CA 1
ATOM 938 C C . TYR A 1 121 ? 27.737 13.104 39.184 1.00 75.38 121 TYR A C 1
ATOM 940 O O . TYR A 1 121 ? 27.930 12.656 40.314 1.00 75.38 121 TYR A O 1
ATOM 948 N N . SER A 1 122 ? 27.887 12.344 38.100 1.00 70.88 122 SER A N 1
ATOM 949 C CA . SER A 1 122 ? 28.259 10.925 38.129 1.00 70.88 122 SER A CA 1
ATOM 950 C C . SER A 1 122 ? 29.390 10.629 37.152 1.00 70.88 122 SER A C 1
ATOM 952 O O . SER A 1 122 ? 29.303 10.963 35.975 1.00 70.88 122 SER A O 1
ATOM 954 N N . TYR A 1 123 ? 30.448 9.966 37.620 1.00 68.94 123 TYR A N 1
ATOM 955 C CA . TYR A 1 123 ? 31.626 9.622 36.813 1.00 68.94 123 TYR A CA 1
ATOM 956 C C . TYR A 1 123 ? 32.271 10.826 36.101 1.00 68.94 123 TYR A C 1
ATOM 958 O O . TYR A 1 123 ? 32.969 10.653 35.108 1.00 68.94 123 TYR A O 1
ATOM 966 N N . THR A 1 124 ? 32.029 12.040 36.599 1.00 76.12 124 THR A N 1
ATOM 967 C CA . THR A 1 124 ? 32.556 13.287 36.041 1.00 76.12 124 THR A CA 1
ATOM 968 C C . THR A 1 124 ? 34.001 13.485 36.487 1.00 76.12 124 THR A C 1
ATOM 970 O O . THR A 1 124 ? 34.310 13.337 37.677 1.00 76.12 124 THR A O 1
ATOM 973 N N . GLU A 1 125 ? 34.883 13.834 35.558 1.00 81.62 125 GLU A N 1
ATOM 974 C CA . GLU A 1 125 ? 36.248 14.263 35.873 1.00 81.62 125 GLU A CA 1
ATOM 975 C C . GLU A 1 125 ? 36.252 15.749 36.230 1.00 81.62 125 GLU A C 1
ATOM 977 O O . GLU A 1 125 ? 35.658 16.555 35.523 1.00 81.62 125 GLU A O 1
ATOM 982 N N . MET A 1 126 ? 36.882 16.122 37.341 1.00 79.56 126 MET A N 1
ATOM 983 C CA . MET A 1 126 ? 36.879 17.498 37.840 1.00 79.56 126 MET A CA 1
ATOM 984 C C . MET A 1 126 ? 38.308 17.993 38.065 1.00 79.56 126 MET A C 1
ATOM 986 O O . MET A 1 126 ? 39.127 17.283 38.657 1.00 79.56 126 MET A O 1
ATOM 990 N N . ASP A 1 127 ? 38.584 19.206 37.588 1.00 67.62 127 ASP A N 1
ATOM 991 C CA . ASP A 1 127 ? 39.866 19.906 37.731 1.00 67.62 127 ASP A CA 1
ATOM 992 C C . ASP A 1 127 ? 40.213 20.250 39.203 1.00 67.62 127 ASP A C 1
ATOM 994 O O . ASP A 1 127 ? 39.342 20.277 40.076 1.00 67.62 127 ASP A O 1
ATOM 998 N N . GLU A 1 128 ? 41.492 20.518 39.497 1.00 60.88 128 GLU A N 1
ATOM 999 C CA . GLU A 1 128 ? 42.149 20.415 40.818 1.00 60.88 128 GLU A CA 1
ATOM 1000 C C . GLU A 1 128 ? 41.657 21.373 41.928 1.00 60.88 128 GLU A C 1
ATOM 1002 O O . GLU A 1 128 ? 42.138 21.281 43.053 1.00 60.88 128 GLU A O 1
ATOM 1007 N N . ILE A 1 129 ? 40.680 22.257 41.686 1.00 59.78 129 ILE A N 1
ATOM 1008 C CA . ILE A 1 129 ? 40.143 23.173 42.724 1.00 59.78 129 ILE A CA 1
ATOM 1009 C C . ILE A 1 129 ? 38.651 23.449 42.467 1.00 59.78 129 ILE A C 1
ATOM 1011 O O . ILE A 1 129 ? 38.256 24.550 42.095 1.00 59.78 129 ILE A O 1
ATOM 1015 N N . VAL A 1 130 ? 37.811 22.419 42.585 1.00 64.25 130 VAL A N 1
ATOM 1016 C CA . VAL A 1 130 ? 36.390 22.613 42.935 1.00 64.25 130 VAL A CA 1
ATOM 1017 C C . VAL A 1 130 ? 36.348 22.864 44.442 1.00 64.25 130 VAL A C 1
ATOM 1019 O O . VAL A 1 130 ? 37.029 22.145 45.177 1.00 64.25 130 VAL A O 1
ATOM 1022 N N . HIS A 1 131 ? 35.579 23.858 44.898 1.00 66.62 131 HIS A N 1
ATOM 1023 C CA . HIS A 1 131 ? 35.514 24.260 46.307 1.00 66.62 131 HIS A CA 1
ATOM 1024 C C . HIS A 1 131 ? 35.362 23.021 47.220 1.00 66.62 131 HIS A C 1
ATOM 1026 O O . HIS A 1 131 ? 34.541 22.151 46.908 1.00 66.62 131 HIS A O 1
ATOM 1032 N N . PRO A 1 132 ? 36.072 22.898 48.363 1.00 57.94 132 PRO A N 1
ATOM 1033 C CA . PRO A 1 132 ? 36.044 21.689 49.204 1.00 57.94 132 PRO A CA 1
ATOM 1034 C C . PRO A 1 132 ? 34.643 21.291 49.696 1.00 57.94 132 PRO A C 1
ATOM 1036 O O . PRO A 1 132 ? 34.335 20.109 49.855 1.00 57.94 132 PRO A O 1
ATOM 1039 N N . GLY A 1 133 ? 33.771 22.283 49.901 1.00 59.81 133 GLY A N 1
ATOM 1040 C CA . GLY A 1 133 ? 32.354 22.085 50.229 1.00 59.81 133 GLY A CA 1
ATOM 1041 C C . GLY A 1 133 ? 31.465 21.667 49.046 1.00 59.81 133 GLY A C 1
ATOM 1042 O O . GLY A 1 133 ? 30.314 21.295 49.261 1.00 59.81 133 GLY A O 1
ATOM 1043 N N . GLY A 1 134 ? 31.968 21.734 47.810 1.00 65.62 134 GLY A N 1
ATOM 1044 C CA . GLY A 1 134 ? 31.316 21.346 46.551 1.00 65.62 134 GLY A CA 1
ATOM 1045 C C . GLY A 1 134 ? 30.150 22.235 46.100 1.00 65.62 134 GLY A C 1
ATOM 1046 O O . GLY A 1 134 ? 29.982 22.461 44.905 1.00 65.62 134 GLY A O 1
ATOM 1047 N N . TRP A 1 135 ? 29.361 22.761 47.036 1.00 74.38 135 TRP A N 1
ATOM 1048 C CA . TRP A 1 135 ? 28.081 23.431 46.791 1.00 74.38 135 TRP A CA 1
ATOM 1049 C C . TRP A 1 135 ? 27.966 24.703 47.631 1.00 74.38 135 TRP A C 1
ATOM 1051 O O . TRP A 1 135 ? 28.382 24.719 48.792 1.00 74.38 135 TRP A O 1
ATOM 1061 N N . SER A 1 136 ? 27.391 25.761 47.059 1.00 73.06 136 SER A N 1
ATOM 1062 C CA . SER A 1 136 ? 27.192 27.035 47.760 1.00 73.06 136 SER A CA 1
ATOM 1063 C C . SER A 1 136 ? 25.836 27.065 48.472 1.00 73.06 136 SER A C 1
ATOM 1065 O O . SER A 1 136 ? 24.824 26.609 47.936 1.00 73.06 136 SER A O 1
ATOM 1067 N N . SER A 1 137 ? 25.801 27.619 49.690 1.00 61.88 137 SER A N 1
ATOM 1068 C CA . SER A 1 137 ? 24.569 27.852 50.463 1.00 61.88 137 SER A CA 1
ATOM 1069 C C . SER A 1 137 ? 23.827 29.128 50.067 1.00 61.88 137 SER A C 1
ATOM 1071 O O . SER A 1 137 ? 22.775 29.409 50.637 1.00 61.88 137 SER A O 1
ATOM 1073 N N . ASN A 1 138 ? 24.369 29.908 49.121 1.00 64.44 138 ASN A N 1
ATOM 1074 C CA . ASN A 1 138 ? 23.806 31.175 48.643 1.00 64.44 138 ASN A CA 1
ATOM 1075 C C . ASN A 1 138 ? 23.386 32.137 49.779 1.00 64.44 138 ASN A C 1
ATOM 1077 O O . ASN A 1 138 ? 22.398 32.856 49.664 1.00 64.44 138 ASN A O 1
ATOM 1081 N N . ARG A 1 139 ? 24.087 32.084 50.926 1.00 59.97 139 ARG A N 1
ATOM 1082 C CA . ARG A 1 139 ? 23.765 32.811 52.173 1.00 59.97 139 ARG A CA 1
ATOM 1083 C C . ARG A 1 139 ? 22.328 32.583 52.695 1.00 59.97 139 ARG A C 1
ATOM 1085 O O . ARG A 1 139 ? 21.826 33.379 53.485 1.00 59.97 139 ARG A O 1
ATOM 1092 N N . GLN A 1 140 ? 21.682 31.478 52.309 1.00 62.41 140 GLN A N 1
ATOM 1093 C CA . GLN A 1 140 ? 20.325 31.084 52.714 1.00 62.41 140 GLN A CA 1
ATOM 1094 C C . GLN A 1 140 ? 20.331 29.704 53.406 1.00 62.41 140 GLN A C 1
ATOM 1096 O O . GLN A 1 140 ? 19.911 28.699 52.828 1.00 62.41 140 GLN A O 1
ATOM 1101 N N . PRO A 1 141 ? 20.795 29.625 54.669 1.00 60.62 141 PRO A N 1
ATOM 1102 C CA . PRO A 1 141 ? 21.033 28.358 55.370 1.00 60.62 141 PRO A CA 1
ATOM 1103 C C . PRO A 1 141 ? 19.775 27.498 55.580 1.00 60.62 141 PRO A C 1
ATOM 1105 O O . PRO A 1 141 ? 19.884 26.285 55.733 1.00 60.62 141 PRO A O 1
ATOM 1108 N N . GLU A 1 142 ? 18.576 28.082 55.542 1.00 60.84 142 GLU A N 1
ATOM 1109 C CA . GLU A 1 142 ? 17.318 27.330 55.661 1.00 60.84 142 GLU A CA 1
ATOM 1110 C C . GLU A 1 142 ? 16.989 26.505 54.406 1.00 60.84 142 GLU A C 1
ATOM 1112 O O . GLU A 1 142 ? 16.465 25.396 54.524 1.00 60.84 142 GLU A O 1
ATOM 1117 N N . GLN A 1 143 ? 17.378 26.970 53.212 1.00 59.38 143 GLN A N 1
ATOM 1118 C CA . GLN A 1 143 ? 17.211 26.201 51.971 1.00 59.38 143 GLN A CA 1
ATOM 1119 C C . GLN A 1 143 ? 18.162 25.000 51.903 1.00 59.38 143 GLN A C 1
ATOM 1121 O O . GLN A 1 143 ? 17.913 24.049 51.163 1.00 59.38 143 GLN A O 1
ATOM 1126 N N . ALA A 1 144 ? 19.216 24.975 52.729 1.00 55.75 144 ALA A N 1
ATOM 1127 C CA . ALA A 1 144 ? 20.161 23.866 52.761 1.00 55.75 144 ALA A CA 1
ATOM 1128 C C . ALA A 1 144 ? 19.531 22.530 53.204 1.00 55.75 144 ALA A C 1
ATOM 1130 O O . ALA A 1 144 ? 20.040 21.453 52.888 1.00 55.75 144 ALA A O 1
ATOM 1131 N N . LYS A 1 145 ? 18.390 22.581 53.905 1.00 59.59 145 LYS A N 1
ATOM 1132 C CA . LYS A 1 145 ? 17.685 21.401 54.433 1.00 59.59 145 LYS A CA 1
ATOM 1133 C C . LYS A 1 145 ? 16.915 20.616 53.361 1.00 59.59 145 LYS A C 1
ATOM 1135 O O . LYS A 1 145 ? 16.534 19.473 53.611 1.00 59.59 145 LYS A O 1
ATOM 1140 N N . THR A 1 146 ? 16.685 21.205 52.188 1.00 61.88 146 THR A N 1
ATOM 1141 C CA . THR A 1 146 ? 15.783 20.676 51.150 1.00 61.88 146 THR A CA 1
ATOM 1142 C C . THR A 1 146 ? 16.463 20.423 49.804 1.00 61.88 146 THR A C 1
ATOM 1144 O O . THR A 1 146 ? 15.849 19.818 48.922 1.00 61.88 146 THR A O 1
ATOM 1147 N N . VAL A 1 147 ? 17.729 20.824 49.636 1.00 66.81 147 VAL A N 1
ATOM 1148 C CA . VAL A 1 147 ? 18.488 20.548 48.407 1.00 66.81 147 VAL A CA 1
ATOM 1149 C C . VAL A 1 147 ? 18.789 19.054 48.245 1.00 66.81 147 VAL A C 1
ATOM 1151 O O . VAL A 1 147 ? 19.038 18.328 49.212 1.00 66.81 147 VAL A O 1
ATOM 1154 N N . TYR A 1 148 ? 18.835 18.595 46.996 1.00 69.12 148 TYR A N 1
ATOM 1155 C CA . TYR A 1 148 ? 19.307 17.263 46.633 1.00 69.12 148 TYR A CA 1
ATOM 1156 C C . TYR A 1 148 ? 20.522 17.373 45.713 1.00 69.12 148 TYR A C 1
ATOM 1158 O O . TYR A 1 148 ? 20.402 17.387 44.488 1.00 69.12 148 TYR A O 1
ATOM 1166 N N . TYR A 1 149 ? 21.702 17.431 46.324 1.00 73.81 149 TYR A N 1
ATOM 1167 C CA . TYR A 1 149 ? 22.983 17.516 45.632 1.00 73.81 149 TYR A CA 1
ATOM 1168 C C . TYR A 1 149 ? 23.818 16.254 45.855 1.00 73.81 149 TYR A C 1
ATOM 1170 O O . TYR A 1 149 ? 23.974 15.788 46.992 1.00 73.81 149 TYR A O 1
ATOM 1178 N N . ARG A 1 150 ? 24.317 15.646 44.770 1.00 68.88 150 ARG A N 1
ATOM 1179 C CA . ARG A 1 150 ? 25.057 14.373 44.823 1.00 68.88 150 ARG A CA 1
ATOM 1180 C C . ARG A 1 150 ? 26.228 14.327 43.853 1.00 68.88 150 ARG A C 1
ATOM 1182 O O . ARG A 1 150 ? 26.159 14.820 42.733 1.00 68.88 150 ARG A O 1
ATOM 1189 N N . GLU A 1 151 ? 27.262 13.618 44.282 1.00 67.44 151 GLU A N 1
ATOM 1190 C CA . GLU A 1 151 ? 28.388 13.199 43.457 1.00 67.44 151 GLU A CA 1
ATOM 1191 C C . GLU A 1 151 ? 28.532 11.677 43.557 1.00 67.44 151 GLU A C 1
ATOM 1193 O O . GLU A 1 151 ? 28.460 11.122 44.657 1.00 67.44 151 GLU A O 1
ATOM 1198 N N . TYR A 1 152 ? 28.762 10.990 42.440 1.00 57.94 152 TYR A N 1
ATOM 1199 C CA . TYR A 1 152 ? 28.927 9.538 42.415 1.00 57.94 152 TYR A CA 1
ATOM 1200 C C . TYR A 1 152 ? 30.112 9.125 41.540 1.00 57.94 152 TYR A C 1
ATOM 1202 O O . TYR A 1 152 ? 30.105 9.337 40.335 1.00 57.94 152 TYR A O 1
ATOM 1210 N N . LYS A 1 153 ? 31.145 8.517 42.141 1.00 60.22 153 LYS A N 1
ATOM 1211 C CA . LYS A 1 153 ? 32.352 8.018 41.441 1.00 60.22 153 LYS A CA 1
ATOM 1212 C C . LYS A 1 153 ? 33.064 9.046 40.535 1.00 60.22 153 LYS A C 1
ATOM 1214 O O . LYS A 1 153 ? 33.786 8.667 39.618 1.00 60.22 153 LYS A O 1
ATOM 1219 N N . CYS A 1 154 ? 32.891 10.336 40.804 1.00 65.94 154 CYS A N 1
ATOM 1220 C CA . CYS A 1 154 ? 33.603 11.416 40.124 1.00 65.94 154 CYS A CA 1
ATOM 1221 C C . CYS A 1 154 ? 35.091 11.436 40.530 1.00 65.94 154 CYS A C 1
ATOM 1223 O O . CYS A 1 154 ? 35.412 11.176 41.693 1.00 65.94 154 CYS A O 1
ATOM 1225 N N . ARG A 1 155 ? 35.992 11.758 39.594 1.00 67.31 155 ARG A N 1
ATOM 1226 C CA . ARG A 1 155 ? 37.459 11.656 39.758 1.00 67.31 155 ARG A CA 1
ATOM 1227 C C . ARG A 1 155 ? 38.135 13.032 39.693 1.00 67.31 155 ARG A C 1
ATOM 1229 O O . ARG A 1 155 ? 37.627 13.925 39.028 1.00 67.31 155 ARG A O 1
ATOM 1236 N N . GLY A 1 156 ? 39.269 13.192 40.376 1.00 65.25 156 GLY A N 1
ATOM 1237 C CA . GLY A 1 156 ? 40.101 14.405 40.377 1.00 65.25 156 GLY A CA 1
ATOM 1238 C C . GLY A 1 156 ? 41.288 14.242 41.336 1.00 65.25 156 GLY A C 1
ATOM 1239 O O . GLY A 1 156 ? 41.140 13.586 42.369 1.00 65.25 156 GLY A O 1
ATOM 1240 N N . LYS A 1 157 ? 42.465 14.789 40.995 1.00 50.62 157 LYS A N 1
ATOM 1241 C CA . LYS A 1 157 ? 43.750 14.508 41.679 1.00 50.62 157 LYS A CA 1
ATOM 1242 C C . LYS A 1 157 ? 43.804 14.903 43.167 1.00 50.62 157 LYS A C 1
ATOM 1244 O O . LYS A 1 157 ? 44.629 14.352 43.886 1.00 50.62 157 LYS A O 1
ATOM 1249 N N . ALA A 1 158 ? 42.906 15.770 43.645 1.00 50.69 158 ALA A N 1
ATOM 1250 C CA . ALA A 1 158 ? 42.853 16.234 45.040 1.00 50.69 158 ALA A CA 1
ATOM 1251 C C . ALA A 1 158 ? 41.571 15.833 45.807 1.00 50.69 158 ALA A C 1
ATOM 1253 O O . ALA A 1 158 ? 41.271 16.396 46.859 1.00 50.69 158 ALA A O 1
ATOM 1254 N N . ARG A 1 159 ? 40.767 14.879 45.307 1.00 51.00 159 ARG A N 1
ATOM 1255 C CA . ARG A 1 159 ? 39.503 14.511 45.971 1.00 51.00 159 ARG A CA 1
ATOM 1256 C C . ARG A 1 159 ? 39.708 13.473 47.075 1.00 51.00 159 ARG A C 1
ATOM 1258 O O . ARG A 1 159 ? 40.003 12.316 46.789 1.00 51.00 159 ARG A O 1
ATOM 1265 N N . LEU A 1 160 ? 39.463 13.871 48.325 1.00 46.94 160 LEU A N 1
ATOM 1266 C CA . LEU A 1 160 ? 39.403 12.942 49.458 1.00 46.94 160 LEU A CA 1
ATOM 1267 C C . LEU A 1 160 ? 38.316 11.862 49.242 1.00 46.94 160 LEU A C 1
ATOM 1269 O O . LEU A 1 160 ? 37.266 12.158 48.640 1.00 46.94 160 LEU A O 1
ATOM 1273 N N . PRO A 1 161 ? 38.529 10.625 49.739 1.00 42.31 161 PRO A N 1
ATOM 1274 C CA . PRO A 1 161 ? 37.550 9.543 49.673 1.00 42.31 161 PRO A CA 1
ATOM 1275 C C . PRO A 1 161 ? 36.187 9.964 50.243 1.00 42.31 161 PRO A C 1
ATOM 1277 O O . PRO A 1 161 ? 36.101 10.672 51.243 1.00 42.31 161 PRO A O 1
ATOM 1280 N N . LEU A 1 162 ? 35.099 9.482 49.628 1.00 42.56 162 LEU A N 1
ATOM 1281 C CA . LEU A 1 162 ? 33.697 9.798 49.971 1.00 42.56 162 LEU A CA 1
ATOM 1282 C C . LEU A 1 162 ? 33.333 9.639 51.464 1.00 42.56 162 LEU A C 1
ATOM 1284 O O . LEU A 1 162 ? 32.339 10.214 51.899 1.00 42.56 162 LEU A O 1
ATOM 1288 N N . HIS A 1 163 ? 34.111 8.879 52.238 1.00 36.19 163 HIS A N 1
ATOM 1289 C CA . HIS A 1 163 ? 33.889 8.649 53.666 1.00 36.19 163 HIS A CA 1
ATOM 1290 C C . HIS A 1 163 ? 34.456 9.736 54.599 1.00 36.19 163 HIS A C 1
ATOM 1292 O O . HIS A 1 163 ? 34.086 9.743 55.769 1.00 36.19 163 HIS A O 1
ATOM 1298 N N . GLU A 1 164 ? 35.276 10.673 54.111 1.00 36.06 164 GLU A N 1
ATOM 1299 C CA . GLU A 1 164 ? 35.942 11.692 54.950 1.00 36.06 164 GLU A CA 1
ATOM 1300 C C . GLU A 1 164 ? 35.359 13.110 54.819 1.00 36.06 164 GLU A C 1
ATOM 1302 O O . GLU A 1 164 ? 35.816 14.041 55.477 1.00 36.06 164 GLU A O 1
ATOM 1307 N N . ARG A 1 165 ? 34.309 13.312 54.014 1.00 46.00 165 ARG A N 1
ATOM 1308 C CA . ARG A 1 165 ? 33.666 14.629 53.869 1.00 46.00 165 ARG A CA 1
ATOM 1309 C C . ARG A 1 165 ? 32.571 14.824 54.908 1.00 46.00 165 ARG A C 1
ATOM 1311 O O . ARG A 1 165 ? 31.389 14.704 54.596 1.00 46.00 165 ARG A O 1
ATOM 1318 N N . ASN A 1 166 ? 32.957 15.102 56.147 1.00 44.03 166 ASN A N 1
ATOM 1319 C CA . ASN A 1 166 ? 32.003 15.510 57.171 1.00 44.03 166 ASN A CA 1
ATOM 1320 C C . ASN A 1 166 ? 32.651 16.458 58.188 1.00 44.03 166 ASN A C 1
ATOM 1322 O O . ASN A 1 166 ? 32.937 16.062 59.311 1.00 44.03 166 ASN A O 1
ATOM 1326 N N . SER A 1 167 ? 32.891 17.711 57.795 1.00 36.78 167 SER A N 1
ATOM 1327 C CA . SER A 1 167 ? 33.198 18.799 58.737 1.00 36.78 167 SER A CA 1
ATOM 1328 C C . SER A 1 167 ? 33.257 20.157 58.028 1.00 36.78 167 SER A C 1
ATOM 1330 O O . SER A 1 167 ? 34.330 20.623 57.664 1.00 36.78 167 SER A O 1
ATOM 1332 N N . SER A 1 168 ? 32.099 20.791 57.787 1.00 36.03 168 SER A N 1
ATOM 1333 C CA . SER A 1 168 ? 31.898 22.252 57.997 1.00 36.03 168 SER A CA 1
ATOM 1334 C C . SER A 1 168 ? 30.650 22.845 57.332 1.00 36.03 168 SER A C 1
ATOM 1336 O O . SER A 1 168 ? 30.189 23.870 57.812 1.00 36.03 168 SER A O 1
ATOM 1338 N N . ASN A 1 169 ? 30.026 22.212 56.329 1.00 36.81 169 ASN A N 1
ATOM 1339 C CA . ASN A 1 169 ? 28.755 22.697 55.764 1.00 36.81 169 ASN A CA 1
ATOM 1340 C C . ASN A 1 169 ? 27.677 21.600 55.774 1.00 36.81 169 ASN A C 1
ATOM 1342 O O . ASN A 1 169 ? 27.779 20.591 55.079 1.00 36.81 169 ASN A O 1
ATOM 1346 N N . ASN A 1 170 ? 26.653 21.809 56.606 1.00 38.19 170 ASN A N 1
ATOM 1347 C CA . ASN A 1 170 ? 25.537 20.902 56.897 1.00 38.19 170 ASN A CA 1
ATOM 1348 C C . ASN A 1 170 ? 24.667 20.579 55.664 1.00 38.19 170 ASN A C 1
ATOM 1350 O O . ASN A 1 170 ? 23.590 21.149 55.499 1.00 38.19 170 ASN A O 1
ATOM 1354 N N . TYR A 1 171 ? 25.071 19.602 54.851 1.00 39.81 171 TYR A N 1
ATOM 1355 C CA . TYR A 1 171 ? 24.191 18.975 53.860 1.00 39.81 171 TYR A CA 1
ATOM 1356 C C . TYR A 1 171 ? 24.102 17.461 54.102 1.00 39.81 171 TYR A C 1
ATOM 1358 O O . TYR A 1 171 ? 25.107 16.758 53.979 1.00 39.81 171 TYR A O 1
ATOM 1366 N N . PRO A 1 172 ? 22.923 16.903 54.442 1.00 37.31 172 PRO A N 1
ATOM 1367 C CA . PRO A 1 172 ? 22.797 15.479 54.728 1.00 37.31 172 PRO A CA 1
ATOM 1368 C C . PRO A 1 172 ? 23.051 14.619 53.474 1.00 37.31 172 PRO A C 1
ATOM 1370 O O . PRO A 1 172 ? 22.263 14.569 52.519 1.00 37.31 172 PRO A O 1
ATOM 1373 N N . MET A 1 173 ? 24.155 13.871 53.500 1.00 38.44 173 MET A N 1
ATOM 1374 C CA . MET A 1 173 ? 24.480 12.843 52.511 1.00 38.44 173 MET A CA 1
ATOM 1375 C C . MET A 1 173 ? 23.652 11.566 52.757 1.00 38.44 173 MET A C 1
ATOM 1377 O O . MET A 1 173 ? 24.032 10.688 53.522 1.00 38.44 173 MET A O 1
ATOM 1381 N N . ARG A 1 174 ? 22.484 11.452 52.112 1.00 36.91 174 ARG A N 1
ATOM 1382 C CA . ARG A 1 174 ? 21.652 10.233 52.054 1.00 36.91 174 ARG A CA 1
ATOM 1383 C C . ARG A 1 174 ? 22.185 9.264 50.987 1.00 36.91 174 ARG A C 1
ATOM 1385 O O . ARG A 1 174 ? 22.412 9.682 49.850 1.00 36.91 174 ARG A O 1
ATOM 1392 N N . LYS A 1 175 ? 22.321 7.975 51.339 1.00 36.06 175 LYS A N 1
ATOM 1393 C CA . LYS A 1 175 ? 22.676 6.880 50.410 1.00 36.06 175 LYS A CA 1
ATOM 1394 C C . LYS A 1 175 ? 21.738 6.865 49.194 1.00 36.06 175 LYS A C 1
ATOM 1396 O O . LYS A 1 175 ? 20.532 7.069 49.337 1.00 36.06 175 LYS A O 1
ATOM 1401 N N . LEU A 1 176 ? 22.306 6.620 48.011 1.00 37.66 176 LEU A N 1
ATOM 1402 C CA . LEU A 1 176 ? 21.568 6.461 46.755 1.00 37.66 176 LEU A CA 1
ATOM 1403 C C . LEU A 1 176 ? 20.567 5.310 46.896 1.00 37.66 176 LEU A C 1
ATOM 1405 O O . LEU A 1 176 ? 20.958 4.158 47.069 1.00 37.66 176 LEU A O 1
ATOM 1409 N N . ASN A 1 177 ? 19.276 5.623 46.826 1.00 36.66 177 ASN A N 1
ATOM 1410 C CA . ASN A 1 177 ? 18.250 4.606 46.661 1.00 36.66 177 ASN A CA 1
ATOM 1411 C C . ASN A 1 177 ? 18.144 4.315 45.155 1.00 36.66 177 ASN A C 1
ATOM 1413 O O . ASN A 1 177 ? 17.852 5.227 44.379 1.00 36.66 177 ASN A O 1
ATOM 1417 N N . HIS A 1 178 ? 18.417 3.069 44.746 1.00 40.47 178 HIS A N 1
ATOM 1418 C CA . HIS A 1 178 ? 18.491 2.625 43.340 1.00 40.47 178 HIS A CA 1
ATOM 1419 C C . HIS A 1 178 ? 17.251 3.005 42.510 1.00 40.47 178 HIS A C 1
ATOM 1421 O O . HIS A 1 178 ? 17.347 3.194 41.303 1.00 40.47 178 HIS A O 1
ATOM 1427 N N . SER A 1 179 ? 16.105 3.176 43.172 1.00 36.28 179 SER A N 1
ATOM 1428 C CA . SER A 1 179 ? 14.821 3.558 42.581 1.00 36.28 179 SER A CA 1
ATOM 1429 C C . SER A 1 179 ? 14.875 4.826 41.712 1.00 36.28 179 SER A C 1
ATOM 1431 O O . SER A 1 179 ? 14.359 4.798 40.603 1.00 36.28 179 SER A O 1
ATOM 1433 N N . TRP A 1 180 ? 15.540 5.909 42.141 1.00 41.31 180 TRP A N 1
ATOM 1434 C CA . TRP A 1 180 ? 15.501 7.181 41.395 1.00 41.31 180 TRP A CA 1
ATOM 1435 C C . TRP A 1 180 ? 16.524 7.268 40.252 1.00 41.31 180 TRP A C 1
ATOM 1437 O O . TRP A 1 180 ? 16.222 7.840 39.210 1.00 41.31 180 TRP A O 1
ATOM 1447 N N . PHE A 1 181 ? 17.697 6.636 40.388 1.00 39.22 181 PHE A N 1
ATOM 1448 C CA . PHE A 1 181 ? 18.613 6.451 39.250 1.00 39.22 181 PHE A CA 1
ATOM 1449 C C . PHE A 1 181 ? 17.929 5.629 38.147 1.00 39.22 181 PHE A C 1
ATOM 1451 O O . PHE A 1 181 ? 18.038 5.953 36.971 1.00 39.22 181 PHE A O 1
ATOM 1458 N N . LEU A 1 182 ? 17.125 4.632 38.539 1.00 39.19 182 LEU A N 1
ATOM 1459 C CA . LEU A 1 182 ? 16.254 3.897 37.627 1.00 39.19 182 LEU A CA 1
ATOM 1460 C C . LEU A 1 182 ? 15.103 4.755 37.077 1.00 39.19 182 LEU A C 1
ATOM 1462 O O . LEU A 1 182 ? 14.694 4.515 35.953 1.00 39.19 182 LEU A O 1
ATOM 1466 N N . THR A 1 183 ? 14.600 5.759 37.803 1.00 37.56 183 THR A N 1
ATOM 1467 C CA . THR A 1 183 ? 13.618 6.731 37.280 1.00 37.56 183 THR A CA 1
ATOM 1468 C C . THR A 1 183 ? 14.232 7.691 36.257 1.00 37.56 183 THR A C 1
ATOM 1470 O O . THR A 1 183 ? 13.616 7.940 35.233 1.00 37.56 183 THR A O 1
ATOM 1473 N N . MET A 1 184 ? 15.477 8.137 36.448 1.00 38.75 184 MET A N 1
ATOM 1474 C CA . MET A 1 184 ? 16.233 8.893 35.432 1.00 38.75 184 MET A CA 1
ATOM 1475 C C . MET A 1 184 ? 16.589 8.033 34.205 1.00 38.75 184 MET A C 1
ATOM 1477 O O . MET A 1 184 ? 16.712 8.551 33.101 1.00 38.75 184 MET A O 1
ATOM 1481 N N . LEU A 1 185 ? 16.713 6.711 34.385 1.00 35.69 185 LEU A N 1
ATOM 1482 C CA . LEU A 1 185 ? 16.806 5.724 33.299 1.00 35.69 185 LEU A CA 1
ATOM 1483 C C . LEU A 1 185 ? 15.436 5.352 32.700 1.00 35.69 185 LEU A C 1
ATOM 1485 O O . LEU A 1 185 ? 15.385 4.779 31.614 1.00 35.69 185 LEU A O 1
ATOM 1489 N N . LYS A 1 186 ? 14.329 5.699 33.369 1.00 35.22 186 LYS A N 1
ATOM 1490 C CA . LYS A 1 186 ? 12.969 5.705 32.815 1.00 35.22 186 LYS A CA 1
ATOM 1491 C C . LYS A 1 186 ? 12.725 7.045 32.123 1.00 35.22 186 LYS A C 1
ATOM 1493 O O . LYS A 1 186 ? 11.784 7.767 32.436 1.00 35.22 186 LYS A O 1
ATOM 1498 N N . VAL A 1 187 ? 13.568 7.366 31.147 1.00 34.91 187 VAL A N 1
ATOM 1499 C CA . VAL A 1 187 ? 13.165 8.301 30.093 1.00 34.91 187 VAL A CA 1
ATOM 1500 C C . VAL A 1 187 ? 11.938 7.672 29.409 1.00 34.91 187 VAL A C 1
ATOM 1502 O O . VAL A 1 187 ? 11.943 6.452 29.203 1.00 34.91 187 VAL A O 1
ATOM 1505 N N . PRO A 1 188 ? 10.868 8.428 29.097 1.00 28.11 188 PRO A N 1
ATOM 1506 C CA . PRO A 1 188 ? 9.735 7.894 28.345 1.00 28.11 188 PRO A CA 1
ATOM 1507 C C . PRO A 1 188 ? 10.242 7.178 27.089 1.00 28.11 188 PRO A C 1
ATOM 1509 O O . PRO A 1 188 ? 11.183 7.659 26.458 1.00 28.11 188 PRO A O 1
ATOM 1512 N N . ASN A 1 189 ? 9.656 6.022 26.762 1.00 32.75 189 ASN A N 1
ATOM 1513 C CA . ASN A 1 189 ? 10.013 5.209 25.594 1.00 32.75 189 ASN A CA 1
ATOM 1514 C C . ASN A 1 189 ? 10.249 6.110 24.365 1.00 32.75 189 ASN A C 1
ATOM 1516 O O . ASN A 1 189 ? 9.304 6.723 23.875 1.00 32.75 189 ASN A O 1
ATOM 1520 N N . GLY A 1 190 ? 11.508 6.236 23.930 1.00 29.08 190 GLY A N 1
ATOM 1521 C CA . GLY A 1 190 ? 11.894 7.183 22.873 1.00 29.08 190 GLY A CA 1
ATOM 1522 C C . GLY A 1 190 ? 13.398 7.461 22.726 1.00 29.08 190 GLY A C 1
ATOM 1523 O O . GLY A 1 190 ? 13.836 7.811 21.640 1.00 29.08 190 GLY A O 1
ATOM 1524 N N . CYS A 1 191 ? 14.233 7.231 23.750 1.00 30.67 191 CYS A N 1
ATOM 1525 C CA . CYS A 1 191 ? 15.695 7.431 23.657 1.00 30.67 191 CYS A CA 1
ATOM 1526 C C . CYS A 1 191 ? 16.488 6.107 23.704 1.00 30.67 191 CYS A C 1
ATOM 1528 O O . CYS A 1 191 ? 17.210 5.831 24.663 1.00 30.67 191 CYS A O 1
ATOM 1530 N N . PHE A 1 192 ? 16.384 5.284 22.655 1.00 31.78 192 PHE A N 1
ATOM 1531 C CA . PHE A 1 192 ? 17.090 3.989 22.543 1.00 31.78 192 PHE A CA 1
ATOM 1532 C C . PHE A 1 192 ? 18.633 4.125 22.553 1.00 31.78 192 PHE A C 1
ATOM 1534 O O . PHE A 1 192 ? 19.336 3.254 23.066 1.00 31.78 192 PHE A O 1
ATOM 1541 N N . HIS A 1 193 ? 19.181 5.252 22.074 1.00 32.66 193 HIS A N 1
ATOM 1542 C CA . HIS A 1 193 ? 20.631 5.502 22.061 1.00 32.66 193 HIS A CA 1
ATOM 1543 C C . HIS A 1 193 ? 21.258 5.628 23.459 1.00 32.66 193 HIS A C 1
ATOM 1545 O O . HIS A 1 193 ? 22.437 5.319 23.625 1.00 32.66 193 HIS A O 1
ATOM 1551 N N . LEU A 1 194 ? 20.493 6.023 24.484 1.00 35.59 194 LEU A N 1
ATOM 1552 C CA . LEU A 1 194 ? 21.006 6.151 25.851 1.00 35.59 194 LEU A CA 1
ATOM 1553 C C . LEU A 1 194 ? 21.178 4.778 26.526 1.00 35.59 194 LEU A C 1
ATOM 1555 O O . LEU A 1 194 ? 22.168 4.554 27.220 1.00 35.59 194 LEU A O 1
ATOM 1559 N N . GLN A 1 195 ? 20.259 3.837 26.267 1.00 33.84 195 GLN A N 1
ATOM 1560 C CA . GLN A 1 195 ? 20.370 2.447 26.726 1.00 33.84 195 GLN A CA 1
ATOM 1561 C C . GLN A 1 195 ? 21.532 1.727 26.032 1.00 33.84 195 GLN A C 1
ATOM 1563 O O . GLN A 1 195 ? 22.364 1.133 26.715 1.00 33.84 195 GLN A O 1
ATOM 1568 N N . GLN A 1 196 ? 21.661 1.855 24.707 1.00 33.16 196 GLN A N 1
ATOM 1569 C CA . GLN A 1 196 ? 22.741 1.213 23.950 1.00 33.16 196 GLN A CA 1
ATOM 1570 C C . GLN A 1 196 ? 24.130 1.796 24.281 1.00 33.16 196 GLN A C 1
ATOM 1572 O O . GLN A 1 196 ? 25.101 1.050 24.376 1.00 33.16 196 GLN A O 1
ATOM 1577 N N . TYR A 1 197 ? 24.248 3.111 24.515 1.00 35.94 197 TYR A N 1
ATOM 1578 C CA . TYR A 1 197 ? 25.526 3.744 24.870 1.00 35.94 197 TYR A CA 1
ATOM 1579 C C . TYR A 1 197 ? 25.978 3.394 26.296 1.00 35.94 197 TYR A C 1
ATOM 1581 O O . TYR A 1 197 ? 27.160 3.132 26.511 1.00 35.94 197 TYR A O 1
ATOM 1589 N N . LEU A 1 198 ? 25.059 3.304 27.267 1.00 36.03 198 LEU A N 1
ATOM 1590 C CA . LEU A 1 198 ? 25.377 2.807 28.613 1.00 36.03 198 LEU A CA 1
ATOM 1591 C C . LEU A 1 198 ? 25.797 1.325 28.584 1.00 36.03 198 LEU A C 1
ATOM 1593 O O . LEU A 1 198 ? 26.733 0.953 29.287 1.00 36.03 198 LEU A O 1
ATOM 1597 N N . ILE A 1 199 ? 25.184 0.505 27.721 1.00 35.94 199 ILE A N 1
ATOM 1598 C CA . ILE A 1 199 ? 25.558 -0.904 27.495 1.00 35.94 199 ILE A CA 1
ATOM 1599 C C . ILE A 1 199 ? 26.953 -1.012 26.848 1.00 35.94 199 ILE A C 1
ATOM 1601 O O . ILE A 1 199 ? 27.812 -1.743 27.344 1.00 35.94 199 ILE A O 1
ATOM 1605 N N . ASN A 1 200 ? 27.224 -0.227 25.804 1.00 34.22 200 ASN A N 1
ATOM 1606 C CA . ASN A 1 200 ? 28.485 -0.273 25.059 1.00 34.22 200 ASN A CA 1
ATOM 1607 C C . ASN A 1 200 ? 29.663 0.405 25.782 1.00 34.22 200 ASN A C 1
ATOM 1609 O O . ASN A 1 200 ? 30.806 0.080 25.486 1.00 34.22 200 ASN A O 1
ATOM 1613 N N . SER A 1 201 ? 29.421 1.308 26.740 1.00 37.75 201 SER A N 1
ATOM 1614 C CA . SER A 1 201 ? 30.485 1.993 27.502 1.00 37.75 201 SER A CA 1
ATOM 1615 C C . SER A 1 201 ? 30.898 1.245 28.778 1.00 37.75 201 SER A C 1
ATOM 1617 O O . SER A 1 201 ? 32.024 1.403 29.252 1.00 37.75 201 SER A O 1
ATOM 1619 N N . PHE A 1 202 ? 30.009 0.418 29.350 1.00 33.94 202 PHE A N 1
ATOM 1620 C CA . PHE A 1 202 ? 30.286 -0.346 30.576 1.00 33.94 202 PHE A CA 1
ATOM 1621 C C . PHE A 1 202 ? 30.941 -1.713 30.319 1.00 33.94 202 PHE A C 1
ATOM 1623 O O . PHE A 1 202 ? 31.710 -2.177 31.160 1.00 33.94 202 PHE A O 1
ATOM 1630 N N . ILE A 1 203 ? 30.682 -2.348 29.172 1.00 33.31 203 ILE A N 1
ATOM 1631 C CA . ILE A 1 203 ? 31.174 -3.704 28.866 1.00 33.31 203 ILE A CA 1
ATOM 1632 C C . ILE A 1 203 ? 32.673 -3.760 28.476 1.00 33.31 203 ILE A C 1
ATOM 1634 O O . ILE A 1 203 ? 33.358 -4.672 28.947 1.00 33.31 203 ILE A O 1
ATOM 1638 N N . PRO A 1 204 ? 33.260 -2.805 27.721 1.00 33.28 204 PRO A N 1
ATOM 1639 C CA . PRO A 1 204 ? 34.667 -2.903 27.309 1.00 33.28 204 PRO A CA 1
ATOM 1640 C C . PRO A 1 204 ? 35.671 -2.784 28.467 1.00 33.28 204 PRO A C 1
ATOM 1642 O O . PRO A 1 204 ? 36.755 -3.361 28.410 1.00 33.28 204 PRO A O 1
ATOM 1645 N N . ASN A 1 205 ? 35.306 -2.094 29.554 1.00 33.34 205 ASN A N 1
ATOM 1646 C CA . ASN A 1 205 ? 36.195 -1.889 30.703 1.00 33.34 205 ASN A CA 1
ATOM 1647 C C . ASN A 1 205 ? 36.245 -3.072 31.688 1.00 33.34 205 ASN A C 1
ATOM 1649 O O . ASN A 1 205 ? 37.031 -3.023 32.632 1.00 33.34 205 ASN A O 1
ATOM 1653 N N . LEU A 1 206 ? 35.459 -4.139 31.477 1.00 32.56 206 LEU A N 1
ATOM 1654 C CA . LEU A 1 206 ? 35.593 -5.387 32.244 1.00 32.56 206 LEU A CA 1
ATOM 1655 C C . LEU A 1 206 ? 36.483 -6.436 31.554 1.00 32.56 206 LEU A C 1
ATOM 1657 O O . LEU A 1 206 ? 36.956 -7.346 32.228 1.00 32.56 206 LEU A O 1
ATOM 1661 N N . PHE A 1 207 ? 36.733 -6.315 30.243 1.00 28.33 207 PHE A N 1
ATOM 1662 C CA . PHE A 1 207 ? 37.431 -7.345 29.458 1.00 28.33 207 PHE A CA 1
ATOM 1663 C C . PHE A 1 207 ? 38.871 -6.993 29.040 1.00 28.33 207 PHE A C 1
ATOM 1665 O O . PHE A 1 207 ? 39.598 -7.879 28.600 1.00 28.33 207 PHE A O 1
ATOM 1672 N N . MET A 1 208 ? 39.347 -5.758 29.240 1.00 25.94 208 MET A N 1
ATOM 1673 C CA . MET A 1 208 ? 40.748 -5.377 28.967 1.00 25.94 208 MET A CA 1
ATOM 1674 C C . MET A 1 208 ? 41.692 -5.555 30.172 1.00 25.94 208 MET A C 1
ATOM 1676 O O . MET A 1 208 ? 42.444 -4.650 30.524 1.00 25.94 208 MET A O 1
ATOM 1680 N N . GLN A 1 209 ? 41.691 -6.734 30.802 1.00 26.47 209 GLN A N 1
ATOM 1681 C CA . GLN A 1 209 ? 42.787 -7.169 31.684 1.00 26.47 209 GLN A CA 1
ATOM 1682 C C . GLN A 1 209 ? 43.074 -8.672 31.527 1.00 26.47 209 GLN A C 1
ATOM 1684 O O . GLN A 1 209 ? 42.954 -9.440 32.476 1.00 26.47 209 GLN A O 1
ATOM 1689 N N . ALA A 1 210 ? 43.466 -9.110 30.329 1.00 23.89 210 ALA A N 1
ATOM 1690 C CA . ALA A 1 210 ? 44.244 -10.341 30.154 1.00 23.89 210 ALA A CA 1
ATOM 1691 C C . ALA A 1 210 ? 44.999 -10.315 28.806 1.00 23.89 210 ALA A C 1
ATOM 1693 O O . ALA A 1 210 ? 44.406 -9.928 27.798 1.00 23.89 210 ALA A O 1
ATOM 1694 N N . PRO A 1 211 ? 46.291 -10.692 28.756 1.00 27.00 211 PRO A N 1
ATOM 1695 C CA . PRO A 1 211 ? 47.088 -10.652 27.531 1.00 27.00 211 PRO A CA 1
ATOM 1696 C C . PRO A 1 211 ? 46.765 -11.825 26.587 1.00 27.00 211 PRO A C 1
ATOM 1698 O O . PRO A 1 211 ? 46.587 -12.963 27.020 1.00 27.00 211 PRO A O 1
ATOM 1701 N N . TYR A 1 212 ? 46.738 -11.532 25.284 1.00 23.61 212 TYR A N 1
ATOM 1702 C CA . TYR A 1 212 ? 46.691 -12.502 24.181 1.00 23.61 212 TYR A CA 1
ATOM 1703 C C . TYR A 1 212 ? 47.898 -13.458 24.184 1.00 23.61 212 TYR A C 1
ATOM 1705 O O . TYR A 1 212 ? 49.006 -13.049 24.542 1.00 23.61 212 TYR A O 1
ATOM 1713 N N . PRO A 1 213 ? 47.731 -14.669 23.618 1.00 27.27 213 PRO A N 1
ATOM 1714 C CA . PRO A 1 213 ? 48.736 -15.139 22.669 1.00 27.27 213 PRO A CA 1
ATOM 1715 C C . PRO A 1 213 ? 48.157 -15.654 21.339 1.00 27.27 213 PRO A C 1
ATOM 1717 O O . PRO A 1 213 ? 47.008 -16.073 21.224 1.00 27.27 213 PRO A O 1
ATOM 1720 N N . HIS A 1 214 ? 49.026 -15.574 20.334 1.00 25.64 214 HIS A N 1
ATOM 1721 C CA . HIS A 1 214 ? 48.848 -15.827 18.908 1.00 25.64 214 HIS A CA 1
ATOM 1722 C C . HIS A 1 214 ? 48.602 -17.298 18.499 1.00 25.64 214 HIS A C 1
ATOM 1724 O O . HIS A 1 214 ? 49.107 -18.228 19.121 1.00 25.64 214 HIS A O 1
ATOM 1730 N N . SER A 1 215 ? 48.012 -17.435 17.300 1.00 25.42 215 SER A N 1
ATOM 1731 C CA . SER A 1 215 ? 48.101 -18.541 16.319 1.00 25.42 215 SER A CA 1
ATOM 1732 C C . SER A 1 215 ? 47.250 -19.808 16.527 1.00 25.42 215 SER A C 1
ATOM 1734 O O . SER A 1 215 ? 47.386 -20.510 17.521 1.00 25.42 215 SER A O 1
ATOM 1736 N N . ILE A 1 216 ? 46.405 -20.128 15.533 1.00 24.59 216 ILE A N 1
ATOM 1737 C CA . ILE A 1 216 ? 46.489 -21.298 14.623 1.00 24.59 216 ILE A CA 1
ATOM 1738 C C . ILE A 1 216 ? 45.309 -21.242 13.625 1.00 24.59 216 ILE A C 1
ATOM 1740 O O . ILE A 1 216 ? 44.200 -20.835 13.961 1.00 24.59 216 ILE A O 1
ATOM 1744 N N . ALA A 1 217 ? 45.597 -21.613 12.377 1.00 24.22 217 ALA A N 1
ATOM 1745 C CA . ALA A 1 217 ? 44.733 -21.581 11.200 1.00 24.22 217 ALA A CA 1
ATOM 1746 C C . ALA A 1 217 ? 43.856 -22.844 11.008 1.00 24.22 217 ALA A C 1
ATOM 1748 O O . ALA A 1 217 ? 44.182 -23.909 11.518 1.00 24.22 217 ALA A O 1
ATOM 1749 N N . ASN A 1 218 ? 42.819 -22.695 10.166 1.00 25.72 218 ASN A N 1
ATOM 1750 C CA . ASN A 1 218 ? 42.111 -23.686 9.327 1.00 25.72 218 ASN A CA 1
ATOM 1751 C C . ASN A 1 218 ? 41.614 -25.020 9.933 1.00 25.72 218 ASN A C 1
ATOM 1753 O O . ASN A 1 218 ? 42.389 -25.938 10.176 1.00 25.72 218 ASN A O 1
ATOM 1757 N N . SER A 1 219 ? 40.289 -25.229 9.940 1.00 23.59 219 SER A N 1
ATOM 1758 C CA . SER A 1 219 ? 39.585 -26.204 9.068 1.00 23.59 219 SER A CA 1
ATOM 1759 C C . SER A 1 219 ? 38.164 -26.539 9.560 1.00 23.59 219 SER A C 1
ATOM 1761 O O . SER A 1 219 ? 37.843 -26.521 10.742 1.00 23.59 219 SER A O 1
ATOM 1763 N N . SER A 1 220 ? 37.308 -26.839 8.588 1.00 27.70 220 SER A N 1
ATOM 1764 C CA . SER A 1 220 ? 35.931 -27.336 8.658 1.00 27.70 220 SER A CA 1
ATOM 1765 C C . SER A 1 220 ? 35.732 -28.630 9.471 1.00 27.70 220 SER A C 1
ATOM 1767 O O . SER A 1 220 ? 36.467 -29.587 9.229 1.00 27.70 220 SER A O 1
ATOM 1769 N N . ARG A 1 221 ? 34.652 -28.724 10.274 1.00 23.08 221 ARG A N 1
ATOM 1770 C CA . ARG A 1 221 ? 33.720 -29.883 10.372 1.00 23.08 221 ARG A CA 1
ATOM 1771 C C . ARG A 1 221 ? 32.621 -29.674 11.430 1.00 23.08 221 ARG A C 1
ATOM 1773 O O . ARG A 1 221 ? 32.885 -29.223 12.536 1.00 23.08 221 ARG A O 1
ATOM 1780 N N . LEU A 1 222 ? 31.397 -30.062 11.065 1.00 29.52 222 LEU A N 1
ATOM 1781 C CA . LEU A 1 222 ? 30.237 -30.286 11.938 1.00 29.52 222 LEU A CA 1
ATOM 1782 C C . LEU A 1 222 ? 30.481 -31.446 12.928 1.00 29.52 222 LEU A C 1
ATOM 1784 O O . LEU A 1 222 ? 30.995 -32.471 12.485 1.00 29.52 222 LEU A O 1
ATOM 1788 N N . ALA A 1 223 ? 30.028 -31.322 14.191 1.00 22.73 223 ALA A N 1
ATOM 1789 C CA . ALA A 1 223 ? 29.283 -32.357 14.951 1.00 22.73 223 ALA A CA 1
ATOM 1790 C C . ALA A 1 223 ? 28.994 -31.972 16.432 1.00 22.73 223 ALA A C 1
ATOM 1792 O O . ALA A 1 223 ? 29.894 -31.636 17.191 1.00 22.73 223 ALA A O 1
ATOM 1793 N N . SER A 1 224 ? 27.705 -32.058 16.793 1.00 24.73 224 SER A N 1
ATOM 1794 C CA . SER A 1 224 ? 27.044 -32.495 18.049 1.00 24.73 224 SER A CA 1
ATOM 1795 C C . SER A 1 224 ? 27.708 -32.422 19.450 1.00 24.73 224 SER A C 1
ATOM 1797 O O . SER A 1 224 ? 28.697 -33.090 19.723 1.00 24.73 224 SER A O 1
ATOM 1799 N N . THR A 1 225 ? 26.966 -31.759 20.356 1.00 27.48 225 THR A N 1
ATOM 1800 C CA . THR A 1 225 ? 26.621 -32.074 21.772 1.00 27.48 225 THR A CA 1
ATOM 1801 C C . THR A 1 225 ? 27.683 -32.428 22.832 1.00 27.48 225 THR A C 1
ATOM 1803 O O . THR A 1 225 ? 28.419 -33.397 22.721 1.00 27.48 225 THR A O 1
ATOM 1806 N N . SER A 1 226 ? 27.544 -31.731 23.974 1.00 28.14 226 SER A N 1
ATOM 1807 C CA . SER A 1 226 ? 27.728 -32.209 25.360 1.00 28.14 226 SER A CA 1
ATOM 1808 C C . SER A 1 226 ? 29.088 -32.787 25.774 1.00 28.14 226 SER A C 1
ATOM 1810 O O . SER A 1 226 ? 29.286 -33.992 25.714 1.00 28.14 226 SER A O 1
ATOM 1812 N N . SER A 1 227 ? 29.954 -31.945 26.348 1.00 27.19 227 SER A N 1
ATOM 1813 C CA . SER A 1 227 ? 30.779 -32.274 27.530 1.00 27.19 227 SER A CA 1
ATOM 1814 C C . SER A 1 227 ? 31.748 -31.127 27.822 1.00 27.19 227 SER A C 1
ATOM 1816 O O . SER A 1 227 ? 32.772 -31.014 27.158 1.00 27.19 227 SER A O 1
ATOM 1818 N N . LEU A 1 228 ? 31.449 -30.279 28.807 1.00 26.27 228 LEU A N 1
ATOM 1819 C CA . LEU A 1 228 ? 32.456 -29.486 29.539 1.00 26.27 228 LEU A CA 1
ATOM 1820 C C . LEU A 1 228 ? 31.893 -28.971 30.880 1.00 26.27 228 LEU A C 1
ATOM 1822 O O . LEU A 1 228 ? 32.307 -27.943 31.401 1.00 26.27 228 LEU A O 1
ATOM 1826 N N . GLU A 1 229 ? 30.984 -29.733 31.494 1.00 28.20 229 GLU A N 1
ATOM 1827 C CA . GLU A 1 229 ? 30.726 -29.675 32.935 1.00 28.20 229 GLU A CA 1
ATOM 1828 C C . GLU A 1 229 ? 31.639 -30.693 33.623 1.00 28.20 229 GLU A C 1
ATOM 1830 O O . GLU A 1 229 ? 31.222 -31.818 33.858 1.00 28.20 229 GLU A O 1
ATOM 1835 N N . THR A 1 230 ? 32.912 -30.353 33.856 1.00 30.28 230 THR A N 1
ATOM 1836 C CA . THR A 1 230 ? 33.786 -30.894 34.932 1.00 30.28 230 THR A CA 1
ATOM 1837 C C . THR A 1 230 ? 35.252 -30.558 34.650 1.00 30.28 230 THR A C 1
ATOM 1839 O O . THR A 1 230 ? 35.975 -31.351 34.059 1.00 30.28 230 THR A O 1
ATOM 1842 N N . LYS A 1 231 ? 35.712 -29.378 35.092 1.00 28.95 231 LYS A N 1
ATOM 1843 C CA . LYS A 1 231 ? 37.085 -29.109 35.593 1.00 28.95 231 LYS A CA 1
ATOM 1844 C C . LYS A 1 231 ? 37.301 -27.602 35.763 1.00 28.95 231 LYS A C 1
ATOM 1846 O O . LYS A 1 231 ? 37.798 -26.937 34.866 1.00 28.95 231 LYS A O 1
ATOM 1851 N N . LYS A 1 232 ? 36.937 -27.084 36.940 1.00 28.16 232 LYS A N 1
ATOM 1852 C CA . LYS A 1 232 ? 37.601 -25.966 37.647 1.00 28.16 232 LYS A CA 1
ATOM 1853 C C . LYS A 1 232 ? 36.909 -25.761 38.999 1.00 28.16 232 LYS A C 1
ATOM 1855 O O . LYS A 1 232 ? 36.177 -24.810 39.230 1.00 28.16 232 LYS A O 1
ATOM 1860 N N . LYS A 1 233 ? 37.110 -26.735 39.887 1.00 27.94 233 LYS A N 1
ATOM 1861 C CA . LYS A 1 233 ? 36.759 -26.655 41.308 1.00 27.94 233 LYS A CA 1
ATOM 1862 C C . LYS A 1 233 ? 38.008 -27.033 42.097 1.00 27.94 233 LYS A C 1
ATOM 1864 O O . LYS A 1 233 ? 38.174 -28.197 42.443 1.00 27.94 233 LYS A O 1
ATOM 1869 N N . LYS A 1 234 ? 38.921 -26.074 42.256 1.00 31.17 234 LYS A N 1
ATOM 1870 C CA . LYS A 1 234 ? 39.928 -25.986 43.327 1.00 31.17 234 LYS A CA 1
ATOM 1871 C C . LYS A 1 234 ? 40.736 -24.697 43.136 1.00 31.17 234 LYS A C 1
ATOM 1873 O O . LYS A 1 234 ? 41.139 -24.414 42.017 1.00 31.17 234 LYS A O 1
ATOM 1878 N N . GLU A 1 235 ? 40.921 -23.984 44.247 1.00 29.06 235 GLU A N 1
ATOM 1879 C CA . GLU A 1 235 ? 41.693 -22.743 44.454 1.00 29.06 235 GLU A CA 1
ATOM 1880 C C . GLU A 1 235 ? 40.987 -21.406 44.170 1.00 29.06 235 GLU A C 1
ATOM 1882 O O . GLU A 1 235 ? 41.161 -20.777 43.134 1.00 29.06 235 GLU A O 1
ATOM 1887 N N . MET A 1 236 ? 40.219 -20.944 45.163 1.00 26.69 236 MET A N 1
ATOM 1888 C CA . MET A 1 236 ? 40.504 -19.687 45.875 1.00 26.69 236 MET A CA 1
ATOM 1889 C C . MET A 1 236 ? 39.611 -19.616 47.122 1.00 26.69 236 MET A C 1
ATOM 1891 O O . MET A 1 236 ? 38.432 -19.274 47.049 1.00 26.69 236 MET A O 1
ATOM 1895 N N . ASP A 1 237 ? 40.191 -19.971 48.267 1.00 31.81 237 ASP A N 1
ATOM 1896 C CA . ASP A 1 237 ? 39.653 -19.646 49.585 1.00 31.81 237 ASP A CA 1
ATOM 1897 C C . ASP A 1 237 ? 39.983 -18.188 49.930 1.00 31.81 237 ASP A C 1
ATOM 1899 O O . ASP A 1 237 ? 41.096 -17.718 49.694 1.00 31.81 237 ASP A O 1
ATOM 1903 N N . GLY A 1 238 ? 39.027 -17.495 50.556 1.00 36.28 238 GLY A N 1
ATOM 1904 C CA . GLY A 1 238 ? 39.323 -16.314 51.371 1.00 36.28 238 GLY A CA 1
ATOM 1905 C C . GLY A 1 238 ? 38.910 -14.947 50.820 1.00 36.28 238 GLY A C 1
ATOM 1906 O O . GLY A 1 238 ? 39.726 -14.033 50.811 1.00 36.28 238 GLY A O 1
ATOM 1907 N N . LYS A 1 239 ? 37.636 -14.759 50.449 1.00 30.72 239 LYS A N 1
ATOM 1908 C CA . LYS A 1 239 ? 36.891 -13.497 50.660 1.00 30.72 239 LYS A CA 1
ATOM 1909 C C . LYS A 1 239 ? 35.393 -13.749 50.493 1.00 30.72 239 LYS A C 1
ATOM 1911 O O . LYS A 1 239 ? 34.943 -14.294 49.492 1.00 30.72 239 LYS A O 1
ATOM 1916 N N . ARG A 1 240 ? 34.622 -13.377 51.513 1.00 31.42 240 ARG A N 1
ATOM 1917 C CA . ARG A 1 240 ? 33.162 -13.500 51.563 1.00 31.42 240 ARG A CA 1
ATOM 1918 C C . ARG A 1 240 ? 32.567 -12.487 50.576 1.00 31.42 240 ARG A C 1
ATOM 1920 O O . ARG A 1 240 ? 32.526 -11.302 50.882 1.00 31.42 240 ARG A O 1
ATOM 1927 N N . ILE A 1 241 ? 32.175 -12.946 49.391 1.00 31.03 241 ILE A N 1
ATOM 1928 C CA . ILE A 1 241 ? 31.390 -12.158 48.432 1.00 31.03 241 ILE A CA 1
ATOM 1929 C C . ILE A 1 241 ? 29.918 -12.363 48.803 1.00 31.03 241 ILE A C 1
ATOM 1931 O O . ILE A 1 241 ? 29.451 -13.499 48.908 1.00 31.03 241 ILE A O 1
ATOM 1935 N N . GLU A 1 242 ? 29.206 -11.276 49.091 1.00 33.50 242 GLU A N 1
ATOM 1936 C CA . GLU A 1 242 ? 27.792 -11.308 49.467 1.00 33.50 242 GLU A CA 1
ATOM 1937 C C . GLU A 1 242 ? 26.936 -11.791 48.284 1.00 33.50 242 GLU A C 1
ATOM 1939 O O . GLU A 1 242 ? 27.036 -11.288 47.165 1.00 33.50 242 GLU A O 1
ATOM 1944 N N . GLY A 1 243 ? 26.069 -12.779 48.532 1.00 29.94 243 GLY A N 1
ATOM 1945 C CA . GLY A 1 243 ? 25.314 -13.521 47.510 1.00 29.94 243 GLY A CA 1
ATOM 1946 C C . GLY A 1 243 ? 24.355 -12.708 46.629 1.00 29.94 243 GLY A C 1
ATOM 1947 O O . GLY A 1 243 ? 23.779 -13.270 45.703 1.00 29.94 243 GLY A O 1
ATOM 1948 N N . ASN A 1 244 ? 24.204 -11.402 46.848 1.00 31.84 244 ASN A N 1
ATOM 1949 C CA . ASN A 1 244 ? 23.352 -10.543 46.024 1.00 31.84 244 ASN A CA 1
ATOM 1950 C C . ASN A 1 244 ? 24.033 -10.069 44.729 1.00 31.84 244 ASN A C 1
ATOM 1952 O O . ASN A 1 244 ? 23.342 -9.747 43.764 1.00 31.84 244 ASN A O 1
ATOM 1956 N N . GLU A 1 245 ? 25.367 -10.074 44.660 1.00 32.09 245 GLU A N 1
ATOM 1957 C CA . GLU A 1 245 ? 26.091 -9.619 43.464 1.00 32.09 245 GLU A CA 1
ATOM 1958 C C . GLU A 1 245 ? 26.122 -10.688 42.360 1.00 32.09 245 GLU A C 1
ATOM 1960 O O . GLU A 1 245 ? 26.020 -10.362 41.179 1.00 32.09 245 GLU A O 1
ATOM 1965 N N . VAL A 1 246 ? 26.143 -11.975 42.727 1.00 32.59 246 VAL A N 1
ATOM 1966 C CA . VAL A 1 246 ? 26.083 -13.096 41.768 1.00 32.59 246 VAL A CA 1
ATOM 1967 C C . VAL A 1 246 ? 24.663 -13.283 41.218 1.00 32.59 246 VAL A C 1
ATOM 1969 O O . VAL A 1 246 ? 24.497 -13.524 40.025 1.00 32.59 246 VAL A O 1
ATOM 1972 N N . TYR A 1 247 ? 23.629 -13.086 42.044 1.00 31.44 247 TYR A N 1
ATOM 1973 C CA . TYR A 1 247 ? 22.233 -13.121 41.590 1.00 31.44 247 TYR A CA 1
ATOM 1974 C C . TYR A 1 247 ? 21.891 -11.960 40.647 1.00 31.44 247 TYR A C 1
ATOM 1976 O O . TYR A 1 247 ? 21.160 -12.165 39.682 1.00 31.44 247 TYR A O 1
ATOM 1984 N N . ALA A 1 248 ? 22.454 -10.767 40.867 1.00 32.75 248 ALA A N 1
ATOM 1985 C CA . ALA A 1 248 ? 22.294 -9.635 39.957 1.00 32.75 248 ALA A CA 1
ATOM 1986 C C . ALA A 1 248 ? 23.042 -9.844 38.629 1.00 32.75 248 ALA A C 1
ATOM 1988 O O . ALA A 1 248 ? 22.510 -9.507 37.577 1.00 32.75 248 ALA A O 1
ATOM 1989 N N . LEU A 1 249 ? 24.234 -10.454 38.650 1.00 31.41 249 LEU A N 1
ATOM 1990 C CA . LEU A 1 249 ? 24.990 -10.763 37.432 1.00 31.41 249 LEU A CA 1
ATOM 1991 C C . LEU A 1 249 ? 24.290 -11.839 36.582 1.00 31.41 249 LEU A C 1
ATOM 1993 O O . LEU A 1 249 ? 24.175 -11.686 35.369 1.00 31.41 249 LEU A O 1
ATOM 1997 N N . VAL A 1 250 ? 23.760 -12.890 37.221 1.00 31.16 250 VAL A N 1
ATOM 1998 C CA . VAL A 1 250 ? 23.001 -13.960 36.551 1.00 31.16 250 VAL A CA 1
ATOM 1999 C C . VAL A 1 250 ? 21.636 -13.458 36.074 1.00 31.16 250 VAL A C 1
ATOM 2001 O O . VAL A 1 250 ? 21.231 -13.805 34.969 1.00 31.16 250 VAL A O 1
ATOM 2004 N N . MET A 1 251 ? 20.955 -12.579 36.821 1.00 30.52 251 MET A N 1
ATOM 2005 C CA . MET A 1 251 ? 19.737 -11.905 36.347 1.00 30.52 251 MET A CA 1
ATOM 2006 C C . MET A 1 251 ? 20.012 -10.944 35.189 1.00 30.52 251 MET A C 1
ATOM 2008 O O . MET A 1 251 ? 19.239 -10.932 34.241 1.00 30.52 251 MET A O 1
ATOM 2012 N N . CYS A 1 252 ? 21.109 -10.183 35.201 1.00 31.62 252 CYS A N 1
ATOM 2013 C CA . CYS A 1 252 ? 21.474 -9.316 34.079 1.00 31.62 252 CYS A CA 1
ATOM 2014 C C . CYS A 1 252 ? 21.798 -10.134 32.824 1.00 31.62 252 CYS A C 1
ATOM 2016 O O . CYS A 1 252 ? 21.288 -9.810 31.760 1.00 31.62 252 CYS A O 1
ATOM 2018 N N . VAL A 1 253 ? 22.558 -11.230 32.939 1.00 29.48 253 VAL A N 1
ATOM 2019 C CA . VAL A 1 253 ? 22.849 -12.130 31.806 1.00 29.48 253 VAL A CA 1
ATOM 2020 C C . VAL A 1 253 ? 21.585 -12.859 31.323 1.00 29.48 253 VAL A C 1
ATOM 2022 O O . VAL A 1 253 ? 21.401 -13.024 30.123 1.00 29.48 253 VAL A O 1
ATOM 2025 N N . SER A 1 254 ? 20.660 -13.214 32.220 1.00 28.97 254 SER A N 1
ATOM 2026 C CA . SER A 1 254 ? 19.393 -13.876 31.859 1.00 28.97 254 SER A CA 1
ATOM 2027 C C . SER A 1 254 ? 18.359 -12.910 31.265 1.00 28.97 254 SER A C 1
ATOM 2029 O O . SER A 1 254 ? 17.617 -13.286 30.367 1.00 28.97 254 SER A O 1
ATOM 2031 N N . ILE A 1 255 ? 18.325 -11.648 31.699 1.00 31.69 255 ILE A N 1
ATOM 2032 C CA . ILE A 1 255 ? 17.488 -10.598 31.096 1.00 31.69 255 ILE A CA 1
ATOM 2033 C C . ILE A 1 255 ? 18.085 -10.139 29.753 1.00 31.69 255 ILE A C 1
ATOM 2035 O O . ILE A 1 255 ? 17.336 -9.828 28.833 1.00 31.69 255 ILE A O 1
ATOM 2039 N N . LEU A 1 256 ? 19.413 -10.169 29.592 1.00 32.56 256 LEU A N 1
ATOM 2040 C CA . LEU A 1 256 ? 20.099 -9.867 28.326 1.00 32.56 256 LEU A CA 1
ATOM 2041 C C . LEU A 1 256 ? 19.996 -10.996 27.285 1.00 32.56 256 LEU A C 1
ATOM 2043 O O . LEU A 1 256 ? 20.051 -10.705 26.096 1.00 32.56 256 LEU A O 1
ATOM 2047 N N . LEU A 1 257 ? 19.805 -12.256 27.698 1.00 28.38 257 LEU A N 1
ATOM 2048 C CA . LEU A 1 257 ? 19.584 -13.389 26.784 1.00 28.38 257 LEU A CA 1
ATOM 2049 C C . LEU A 1 257 ? 18.104 -13.604 26.406 1.00 28.38 257 LEU A C 1
ATOM 2051 O O . LEU A 1 257 ? 17.830 -14.356 25.474 1.00 28.38 257 LEU A O 1
ATOM 2055 N N . PHE A 1 258 ? 17.158 -12.949 27.095 1.00 29.25 258 PHE A N 1
ATOM 2056 C CA . PHE A 1 258 ? 15.712 -13.124 26.874 1.00 29.25 258 PHE A CA 1
ATOM 2057 C C . PHE A 1 258 ? 14.906 -11.826 26.689 1.00 29.25 258 PHE A C 1
ATOM 2059 O O . PHE A 1 258 ? 13.689 -11.888 26.506 1.00 29.25 258 PHE A O 1
ATOM 2066 N N . ALA A 1 259 ? 15.534 -10.647 26.667 1.00 26.44 259 ALA A N 1
ATOM 2067 C CA . ALA A 1 259 ? 14.924 -9.506 25.990 1.00 26.44 259 ALA A CA 1
ATOM 2068 C C . ALA A 1 259 ? 14.917 -9.823 24.485 1.00 26.44 259 ALA A C 1
ATOM 2070 O O . ALA A 1 259 ? 15.976 -10.189 23.971 1.00 26.44 259 ALA A O 1
ATOM 2071 N N . PRO A 1 260 ? 13.786 -9.710 23.761 1.00 28.00 260 PRO A N 1
ATOM 2072 C CA . PRO A 1 260 ? 13.796 -9.848 22.315 1.00 28.00 260 PRO A CA 1
ATOM 2073 C C . PRO A 1 260 ? 14.619 -8.686 21.759 1.00 28.00 260 PRO A C 1
ATOM 2075 O O . PRO A 1 260 ? 14.119 -7.588 21.529 1.00 28.00 260 PRO A O 1
ATOM 2078 N N . THR A 1 261 ? 15.916 -8.913 21.593 1.00 30.73 261 THR A N 1
ATOM 2079 C CA . THR A 1 261 ? 16.732 -8.132 20.685 1.00 30.73 261 THR A CA 1
ATOM 2080 C C . THR A 1 261 ? 16.143 -8.448 19.323 1.00 30.73 261 THR A C 1
ATOM 2082 O O . THR A 1 261 ? 16.275 -9.565 18.824 1.00 30.73 261 THR A O 1
ATOM 2085 N N . VAL A 1 262 ? 15.414 -7.496 18.743 1.00 36.47 262 VAL A N 1
ATOM 2086 C CA . VAL A 1 262 ? 15.195 -7.502 17.301 1.00 36.47 262 VAL A CA 1
ATOM 2087 C C . VAL A 1 262 ? 16.598 -7.385 16.720 1.00 36.47 262 VAL A C 1
ATOM 2089 O O . VAL A 1 262 ? 17.176 -6.305 16.696 1.00 36.47 262 VAL A O 1
ATOM 2092 N N . VAL A 1 263 ? 17.213 -8.518 16.385 1.00 38.03 263 VAL A N 1
ATOM 2093 C CA . VAL A 1 263 ? 18.429 -8.519 15.577 1.00 38.03 263 VAL A CA 1
ATOM 2094 C C . VAL A 1 263 ? 18.028 -7.808 14.294 1.00 38.03 263 VAL A C 1
ATOM 2096 O O . VAL A 1 263 ? 17.095 -8.258 13.624 1.00 38.03 263 VAL A O 1
ATOM 2099 N N . SER A 1 264 ? 18.654 -6.665 14.012 1.00 54.25 264 SER A N 1
ATOM 2100 C CA . SER A 1 264 ? 18.368 -5.889 12.814 1.00 54.25 264 SER A CA 1
ATOM 2101 C C . SER A 1 264 ? 18.570 -6.801 11.610 1.00 54.25 264 SER A C 1
ATOM 2103 O O . SER A 1 264 ? 19.670 -7.290 11.343 1.00 54.25 264 SER A O 1
ATOM 2105 N N . GLN A 1 265 ? 17.469 -7.158 10.949 1.00 69.12 265 GLN A N 1
ATOM 2106 C CA . GLN A 1 265 ? 17.544 -8.078 9.826 1.00 69.12 265 GLN A CA 1
ATOM 2107 C C . GLN A 1 265 ? 18.248 -7.347 8.679 1.00 69.12 265 GLN A C 1
ATOM 2109 O O . GLN A 1 265 ? 17.772 -6.278 8.285 1.00 69.12 265 GLN A O 1
ATOM 2114 N N . PRO A 1 266 ? 19.367 -7.872 8.150 1.00 83.56 266 PRO A N 1
ATOM 2115 C CA . PRO A 1 266 ? 20.057 -7.233 7.042 1.00 83.56 266 PRO A CA 1
ATOM 2116 C C . PRO A 1 266 ? 19.185 -7.249 5.785 1.00 83.56 266 PRO A C 1
ATOM 2118 O O . PRO A 1 266 ? 18.432 -8.199 5.562 1.00 83.56 266 PRO A O 1
ATOM 2121 N N . ILE A 1 267 ? 19.317 -6.211 4.959 1.00 87.56 267 ILE A N 1
ATOM 2122 C CA . ILE A 1 267 ? 18.763 -6.156 3.609 1.00 87.56 267 ILE A CA 1
ATOM 2123 C C . ILE A 1 267 ? 19.292 -7.386 2.852 1.00 87.56 267 ILE A C 1
ATOM 2125 O O . ILE A 1 267 ? 20.512 -7.583 2.809 1.00 87.56 267 ILE A O 1
ATOM 2129 N N . PRO A 1 268 ? 18.414 -8.223 2.266 1.00 87.81 268 PRO A N 1
ATOM 2130 C CA . PRO A 1 268 ? 18.833 -9.422 1.557 1.00 87.81 268 PRO A CA 1
ATOM 2131 C C . PRO A 1 268 ? 19.805 -9.102 0.424 1.00 87.81 268 PRO A C 1
ATOM 2133 O O . PRO A 1 268 ? 19.630 -8.124 -0.299 1.00 87.81 268 PRO A O 1
ATOM 2136 N N . ALA A 1 269 ? 20.804 -9.961 0.228 1.00 84.56 269 ALA A N 1
ATOM 2137 C CA . ALA A 1 269 ? 21.732 -9.844 -0.897 1.00 84.56 269 ALA A CA 1
ATOM 2138 C C . ALA A 1 269 ? 21.054 -10.106 -2.252 1.00 84.56 269 ALA A C 1
ATOM 2140 O O . ALA A 1 269 ? 21.495 -9.596 -3.276 1.00 84.56 269 ALA A O 1
ATOM 2141 N N . ASP A 1 270 ? 19.995 -10.915 -2.260 1.00 84.94 270 ASP A N 1
ATOM 2142 C CA . ASP A 1 270 ? 19.174 -11.186 -3.435 1.00 84.94 270 ASP A CA 1
ATOM 2143 C C . ASP A 1 270 ? 18.089 -10.113 -3.562 1.00 84.94 270 ASP A C 1
ATOM 2145 O O . ASP A 1 270 ? 17.188 -10.018 -2.722 1.00 84.94 270 ASP A O 1
ATOM 2149 N N . LYS A 1 271 ? 18.167 -9.321 -4.638 1.00 83.88 271 LYS A N 1
ATOM 2150 C CA . LYS A 1 271 ? 17.230 -8.231 -4.927 1.00 83.88 271 LYS A CA 1
ATOM 2151 C C . LYS A 1 271 ? 15.771 -8.695 -4.941 1.00 83.88 271 LYS A C 1
ATOM 2153 O O . LYS A 1 271 ? 14.897 -7.951 -4.502 1.00 83.88 271 LYS A O 1
ATOM 2158 N N . SER A 1 272 ? 15.496 -9.923 -5.388 1.00 80.00 272 SER A N 1
ATOM 2159 C CA . SER A 1 272 ? 14.129 -10.459 -5.466 1.00 80.00 272 SER A CA 1
ATOM 2160 C C . SER A 1 272 ? 13.471 -10.651 -4.093 1.00 80.00 272 SER A C 1
ATOM 2162 O O . SER A 1 272 ? 12.246 -10.656 -3.985 1.00 80.00 272 SER A O 1
ATOM 2164 N N . GLN A 1 273 ? 14.274 -10.750 -3.029 1.00 82.19 273 GLN A N 1
ATOM 2165 C CA . GLN A 1 273 ? 13.807 -10.944 -1.656 1.00 82.19 273 GLN A CA 1
ATOM 2166 C C . GLN A 1 273 ? 13.591 -9.624 -0.909 1.00 82.19 273 GLN A C 1
ATOM 2168 O O . GLN A 1 273 ? 12.957 -9.622 0.145 1.00 82.19 273 GLN A O 1
ATOM 2173 N N . VAL A 1 274 ? 14.100 -8.503 -1.433 1.00 78.81 274 VAL A N 1
ATOM 2174 C CA . VAL A 1 274 ? 14.078 -7.193 -0.760 1.00 78.81 274 VAL A CA 1
ATOM 2175 C C . VAL A 1 274 ? 12.654 -6.724 -0.488 1.00 78.81 274 VAL A C 1
ATOM 2177 O O . VAL A 1 274 ? 12.386 -6.224 0.598 1.00 78.81 274 VAL A O 1
ATOM 2180 N N . GLU A 1 275 ? 11.729 -6.928 -1.426 1.00 81.06 275 GLU A N 1
ATOM 2181 C CA . GLU A 1 275 ? 10.335 -6.505 -1.256 1.00 81.06 275 GLU A CA 1
ATOM 2182 C C . GLU A 1 275 ? 9.632 -7.297 -0.147 1.00 81.06 275 GLU A C 1
ATOM 2184 O O . GLU A 1 275 ? 9.009 -6.727 0.748 1.00 81.06 275 GLU A O 1
ATOM 2189 N N . ALA A 1 276 ? 9.793 -8.624 -0.156 1.00 71.69 276 ALA A N 1
ATOM 2190 C CA . ALA A 1 276 ? 9.235 -9.496 0.872 1.00 71.69 276 ALA A CA 1
ATOM 2191 C C . ALA A 1 276 ? 9.849 -9.215 2.253 1.00 71.69 276 ALA A C 1
ATOM 2193 O O . ALA A 1 276 ? 9.135 -9.183 3.255 1.00 71.69 276 ALA A O 1
ATOM 2194 N N . TRP A 1 277 ? 11.160 -8.970 2.308 1.00 86.00 277 TRP A N 1
ATOM 2195 C CA . TRP A 1 277 ? 11.862 -8.572 3.526 1.00 86.00 277 TRP A CA 1
ATOM 2196 C C . TRP A 1 277 ? 11.366 -7.223 4.056 1.00 86.00 277 TRP A C 1
ATOM 2198 O O . TRP A 1 277 ? 11.038 -7.115 5.238 1.00 86.00 277 TRP A O 1
ATOM 2208 N N . PHE A 1 278 ? 11.239 -6.217 3.185 1.00 80.44 278 PHE A N 1
ATOM 2209 C CA . PHE A 1 278 ? 10.793 -4.880 3.567 1.00 80.44 278 PHE A CA 1
ATOM 2210 C C . PHE A 1 278 ? 9.371 -4.929 4.131 1.00 80.44 278 PHE A C 1
ATOM 2212 O O . PHE A 1 278 ? 9.151 -4.470 5.248 1.00 80.44 278 PHE A O 1
ATOM 2219 N N . ASN A 1 279 ? 8.436 -5.578 3.431 1.00 77.75 279 ASN A N 1
ATOM 2220 C CA . ASN A 1 279 ? 7.041 -5.726 3.870 1.00 77.75 279 ASN A CA 1
ATOM 2221 C C . ASN A 1 279 ? 6.895 -6.641 5.103 1.00 77.75 279 ASN A C 1
ATOM 2223 O O . ASN A 1 279 ? 5.938 -6.531 5.870 1.00 77.75 279 ASN A O 1
ATOM 2227 N N . GLY A 1 280 ? 7.863 -7.532 5.337 1.00 75.88 280 GLY A N 1
ATOM 2228 C CA . GLY A 1 280 ? 7.939 -8.344 6.550 1.00 75.88 280 GLY A CA 1
ATOM 2229 C C . GLY A 1 280 ? 8.257 -7.534 7.812 1.00 75.88 280 GLY A C 1
ATOM 2230 O O . GLY A 1 280 ? 7.813 -7.911 8.900 1.00 75.88 280 GLY A O 1
ATOM 2231 N N . ILE A 1 281 ? 8.988 -6.421 7.677 1.00 74.75 281 ILE A N 1
ATOM 2232 C CA . ILE A 1 281 ? 9.427 -5.566 8.793 1.00 74.75 281 ILE A CA 1
ATOM 2233 C C . ILE A 1 281 ? 8.563 -4.303 8.900 1.00 74.75 281 ILE A C 1
ATOM 2235 O O . ILE A 1 281 ? 8.124 -3.928 9.991 1.00 74.75 281 ILE A O 1
ATOM 2239 N N . ILE A 1 282 ? 8.311 -3.645 7.770 1.00 79.62 282 ILE A N 1
ATOM 2240 C CA . ILE A 1 282 ? 7.550 -2.405 7.667 1.00 79.62 282 ILE A CA 1
ATOM 2241 C C . ILE A 1 282 ? 6.072 -2.739 7.491 1.00 79.62 282 ILE A C 1
ATOM 2243 O O . ILE A 1 282 ? 5.598 -3.076 6.412 1.00 79.62 282 ILE A O 1
ATOM 2247 N N . LYS A 1 283 ? 5.349 -2.640 8.604 1.00 76.75 283 LYS A N 1
ATOM 2248 C CA . LYS A 1 283 ? 3.923 -2.957 8.737 1.00 76.75 283 LYS A CA 1
ATOM 2249 C C . LYS A 1 283 ? 3.129 -1.759 9.269 1.00 76.75 283 LYS A C 1
ATOM 2251 O O . LYS A 1 283 ? 3.742 -0.865 9.864 1.00 76.75 283 LYS A O 1
ATOM 2256 N N . PRO A 1 284 ? 1.793 -1.733 9.103 1.00 75.38 284 PRO A N 1
ATOM 2257 C CA . PRO A 1 284 ? 0.946 -0.667 9.636 1.00 75.38 284 PRO A CA 1
ATOM 2258 C C . PRO A 1 284 ? 1.092 -0.488 11.154 1.00 75.38 284 PRO A C 1
ATOM 2260 O O . PRO A 1 284 ? 1.423 -1.435 11.873 1.00 75.38 284 PRO A O 1
ATOM 2263 N N . VAL A 1 285 ? 0.773 0.712 11.658 1.00 64.25 285 VAL A N 1
ATOM 2264 C CA . VAL A 1 285 ? 0.910 1.090 13.081 1.00 64.25 285 VAL A CA 1
ATOM 2265 C C . VAL A 1 285 ? 0.298 0.057 14.033 1.00 64.25 285 VAL A C 1
ATOM 2267 O O . VAL A 1 285 ? 0.929 -0.347 15.013 1.00 64.25 285 VAL A O 1
ATOM 2270 N N . LYS A 1 286 ? -0.897 -0.445 13.693 1.00 64.62 286 LYS A N 1
ATOM 2271 C CA . LYS A 1 286 ? -1.647 -1.443 14.476 1.00 64.62 286 LYS A CA 1
ATOM 2272 C C . LYS A 1 286 ? -0.881 -2.762 14.683 1.00 64.62 286 LYS A C 1
ATOM 2274 O O . LYS A 1 286 ? -1.110 -3.439 15.680 1.00 64.62 286 LYS A O 1
ATOM 2279 N N . GLU A 1 287 ? 0.041 -3.116 13.786 1.00 61.00 287 GLU A N 1
ATOM 2280 C CA . GLU A 1 287 ? 0.803 -4.374 13.829 1.00 61.00 287 GLU A CA 1
ATOM 2281 C C . GLU A 1 287 ? 2.178 -4.246 14.498 1.00 61.00 287 GLU A C 1
ATOM 2283 O O . GLU A 1 287 ? 2.774 -5.259 14.867 1.00 61.00 287 GLU A O 1
ATOM 2288 N N . ARG A 1 288 ? 2.691 -3.021 14.676 1.00 59.66 288 ARG A N 1
ATOM 2289 C CA . ARG A 1 288 ? 4.031 -2.776 15.247 1.00 59.66 288 ARG A CA 1
ATOM 2290 C C . ARG A 1 288 ? 4.010 -2.260 16.683 1.00 59.66 288 ARG A C 1
ATOM 2292 O O . ARG A 1 288 ? 5.010 -2.378 17.387 1.00 59.66 288 ARG A O 1
ATOM 2299 N N . GLY A 1 289 ? 2.859 -1.801 17.181 1.00 55.91 289 GLY A N 1
ATOM 2300 C CA . GLY A 1 289 ? 2.648 -1.527 18.607 1.00 55.91 289 GLY A CA 1
ATOM 2301 C C . GLY A 1 289 ? 3.778 -0.702 19.247 1.00 55.91 289 GLY A C 1
ATOM 2302 O O . GLY A 1 289 ? 4.149 0.349 18.741 1.00 55.91 289 GLY A O 1
ATOM 2303 N N . LYS A 1 290 ? 4.350 -1.190 20.362 1.00 53.47 290 LYS A N 1
ATOM 2304 C CA . LYS A 1 290 ? 5.369 -0.485 21.175 1.00 53.47 290 LYS A CA 1
ATOM 2305 C C . LYS A 1 290 ? 6.743 -0.303 20.505 1.00 53.47 290 LYS A C 1
ATOM 2307 O O . LYS A 1 290 ? 7.616 0.286 21.137 1.00 53.47 290 LYS A O 1
ATOM 2312 N N . THR A 1 291 ? 6.974 -0.854 19.309 1.00 59.03 291 THR A N 1
ATOM 2313 C CA . THR A 1 291 ? 8.259 -0.690 18.603 1.00 59.03 291 THR A CA 1
ATOM 2314 C C . THR A 1 291 ? 8.312 0.585 17.768 1.00 59.03 291 THR A C 1
ATOM 2316 O O . THR A 1 291 ? 9.400 0.974 17.359 1.00 59.03 291 THR A O 1
ATOM 2319 N N . LEU A 1 292 ? 7.158 1.205 17.495 1.00 64.00 292 LEU A N 1
ATOM 2320 C CA . LEU A 1 292 ? 7.081 2.490 16.809 1.00 64.00 292 LEU A CA 1
ATOM 2321 C C . LEU A 1 292 ? 7.225 3.656 17.787 1.00 64.00 292 LEU A C 1
ATOM 2323 O O . LEU A 1 292 ? 6.884 3.541 18.969 1.00 64.00 292 LEU A O 1
ATOM 2327 N N . ASP A 1 293 ? 7.688 4.789 17.271 1.00 64.94 293 ASP A N 1
ATOM 2328 C CA . ASP A 1 293 ? 7.712 6.042 18.009 1.00 64.94 293 ASP A CA 1
ATOM 2329 C C . ASP A 1 293 ? 6.305 6.403 18.517 1.00 64.94 293 ASP A C 1
ATOM 2331 O O . ASP A 1 293 ? 5.366 6.471 17.720 1.00 64.94 293 ASP A O 1
ATOM 2335 N N . PRO A 1 294 ? 6.121 6.670 19.824 1.00 65.81 294 PRO A N 1
ATOM 2336 C CA . PRO A 1 294 ? 4.792 6.929 20.380 1.00 65.81 294 PRO A CA 1
ATOM 2337 C C . PRO A 1 294 ? 4.070 8.126 19.752 1.00 65.81 294 PRO A C 1
ATOM 2339 O O . PRO A 1 294 ? 2.855 8.081 19.600 1.00 65.81 294 PRO A O 1
ATOM 2342 N N . GLU A 1 295 ? 4.813 9.167 19.363 1.00 59.50 295 GLU A N 1
ATOM 2343 C CA . GLU A 1 295 ? 4.263 10.371 18.720 1.00 59.50 295 GLU A CA 1
ATOM 2344 C C . GLU A 1 295 ? 3.684 10.055 17.329 1.00 59.50 295 GLU A C 1
ATOM 2346 O O . GLU A 1 295 ? 2.643 10.590 16.958 1.00 59.50 295 GLU A O 1
ATOM 2351 N N . LEU A 1 296 ? 4.300 9.120 16.594 1.00 61.03 296 LEU A N 1
ATOM 2352 C CA . LEU A 1 296 ? 3.772 8.611 15.326 1.00 61.03 296 LEU A CA 1
ATOM 2353 C C . LEU A 1 296 ? 2.520 7.755 15.543 1.00 61.03 296 LEU A C 1
ATOM 2355 O O . LEU A 1 296 ? 1.551 7.881 14.803 1.00 61.03 296 LEU A O 1
ATOM 2359 N N . VAL A 1 297 ? 2.517 6.906 16.576 1.00 62.62 297 VAL A N 1
ATOM 2360 C CA . VAL A 1 297 ? 1.342 6.091 16.930 1.00 62.62 297 VAL A CA 1
ATOM 2361 C C . VAL A 1 297 ? 0.143 6.982 17.279 1.00 62.62 297 VAL A C 1
ATOM 2363 O O . VAL A 1 297 ? -0.974 6.698 16.852 1.00 62.62 297 VAL A O 1
ATOM 2366 N N . GLU A 1 298 ? 0.370 8.063 18.029 1.00 65.56 298 GLU A N 1
ATOM 2367 C CA . GLU A 1 298 ? -0.662 9.043 18.381 1.00 65.56 298 GLU A CA 1
ATOM 2368 C C . GLU A 1 298 ? -1.198 9.771 17.140 1.00 65.56 298 GLU A C 1
ATOM 2370 O O . GLU A 1 298 ? -2.412 9.807 16.936 1.00 65.56 298 GLU A O 1
ATOM 2375 N N . ALA A 1 299 ? -0.315 10.271 16.268 1.00 54.34 299 ALA A N 1
ATOM 2376 C CA . ALA A 1 299 ? -0.708 10.973 15.045 1.00 54.34 299 ALA A CA 1
ATOM 2377 C C . ALA A 1 299 ? -1.529 10.098 14.075 1.00 54.34 299 ALA A C 1
ATOM 2379 O O . ALA A 1 299 ? -2.461 10.579 13.433 1.00 54.34 299 ALA A O 1
ATOM 2380 N N . GLU A 1 300 ? -1.225 8.802 14.006 1.00 65.50 300 GLU A N 1
ATOM 2381 C CA . GLU A 1 300 ? -1.895 7.831 13.130 1.00 65.50 300 GLU A CA 1
ATOM 2382 C C . GLU A 1 300 ? -3.187 7.247 13.729 1.00 65.50 300 GLU A C 1
ATOM 2384 O O . GLU A 1 300 ? -3.847 6.418 13.101 1.00 65.50 300 GLU A O 1
ATOM 2389 N N . THR A 1 301 ? -3.573 7.653 14.944 1.00 58.47 301 THR A N 1
ATOM 2390 C CA . THR A 1 301 ? -4.804 7.158 15.584 1.00 58.47 301 THR A CA 1
ATOM 2391 C C . THR A 1 301 ? -6.060 7.731 14.915 1.00 58.47 301 THR A C 1
ATOM 2393 O O . THR A 1 301 ? -7.049 7.014 14.773 1.00 58.47 301 THR A O 1
ATOM 2396 N N . GLU A 1 302 ? -6.014 8.986 14.449 1.00 53.38 302 GLU A N 1
ATOM 2397 C CA . GLU A 1 302 ? -7.122 9.662 13.750 1.00 53.38 302 GLU A CA 1
ATOM 2398 C C . GLU A 1 302 ? -6.604 10.582 12.618 1.00 53.38 302 GLU A C 1
ATOM 2400 O O . GLU A 1 302 ? -6.672 11.812 12.721 1.00 53.38 302 GLU A O 1
ATOM 2405 N N . PRO A 1 303 ? -6.063 10.029 11.515 1.00 55.53 303 PRO A N 1
ATOM 2406 C CA . PRO A 1 303 ? -5.493 10.841 10.446 1.00 55.53 303 PRO A CA 1
ATOM 2407 C C . PRO A 1 303 ? -6.584 11.617 9.695 1.00 55.53 303 PRO A C 1
ATOM 2409 O O . PRO A 1 303 ? -7.578 11.059 9.222 1.00 55.53 303 PRO A O 1
ATOM 2412 N N . ARG A 1 304 ? -6.381 12.929 9.522 1.00 60.31 304 ARG A N 1
ATOM 2413 C CA . ARG A 1 304 ? -7.261 13.765 8.697 1.00 60.31 304 ARG A CA 1
ATOM 2414 C C . ARG A 1 304 ? -6.859 13.661 7.228 1.00 60.31 304 ARG A C 1
ATOM 2416 O O . ARG A 1 304 ? -5.803 14.142 6.830 1.00 60.31 304 ARG A O 1
ATOM 2423 N N . VAL A 1 305 ? -7.749 13.116 6.405 1.00 64.69 305 VAL A N 1
ATOM 2424 C CA . VAL A 1 305 ? -7.582 13.070 4.947 1.00 64.69 305 VAL A CA 1
ATOM 2425 C C . VAL A 1 305 ? -8.192 14.321 4.316 1.00 64.69 305 VAL A C 1
ATOM 2427 O O . VAL A 1 305 ? -9.359 14.618 4.556 1.00 64.69 305 VAL A O 1
ATOM 2430 N N . ILE A 1 306 ? -7.417 15.029 3.490 1.00 64.25 306 ILE A N 1
ATOM 2431 C CA . ILE A 1 306 ? -7.867 16.206 2.732 1.00 64.25 306 ILE A CA 1
ATOM 2432 C C . ILE A 1 306 ? -7.706 15.923 1.238 1.00 64.25 306 ILE A C 1
ATOM 2434 O O . ILE A 1 306 ? -6.608 15.605 0.778 1.00 64.25 306 ILE A O 1
ATOM 2438 N N . LYS A 1 307 ? -8.786 16.062 0.457 1.00 64.62 307 LYS A N 1
ATOM 2439 C CA . LYS A 1 307 ? -8.727 15.861 -1.003 1.00 64.62 307 LYS A CA 1
ATOM 2440 C C . LYS A 1 307 ? -8.393 17.163 -1.737 1.00 64.62 307 LYS A C 1
ATOM 2442 O O . LYS A 1 307 ? -9.133 18.138 -1.618 1.00 64.62 307 LYS A O 1
ATOM 2447 N N . VAL A 1 308 ? -7.363 17.149 -2.582 1.00 57.62 308 VAL A N 1
ATOM 2448 C CA . VAL A 1 308 ? -6.980 18.286 -3.440 1.00 57.62 308 VAL A CA 1
ATOM 2449 C C . VAL A 1 308 ? -7.241 17.949 -4.910 1.00 57.62 308 VAL A C 1
ATOM 2451 O O . VAL A 1 308 ? -6.775 16.920 -5.390 1.00 57.62 308 VAL A O 1
ATOM 2454 N N . MET A 1 309 ? -7.996 18.787 -5.632 1.00 53.81 309 MET A N 1
ATOM 2455 C CA . MET A 1 309 ? -8.265 18.606 -7.069 1.00 53.81 309 MET A CA 1
ATOM 2456 C C . MET A 1 309 ? -8.234 19.929 -7.834 1.00 53.81 309 MET A C 1
ATOM 2458 O O . MET A 1 309 ? -9.082 20.804 -7.643 1.00 53.81 309 MET A O 1
ATOM 2462 N N . GLN A 1 310 ? -7.296 20.038 -8.771 1.00 47.06 310 GLN A N 1
ATOM 2463 C CA . GLN A 1 310 ? -7.207 21.166 -9.691 1.00 47.06 310 GLN A CA 1
ATOM 2464 C C . GLN A 1 310 ? -8.419 21.168 -10.644 1.00 47.06 310 GLN A C 1
ATOM 2466 O O . GLN A 1 310 ? -8.697 20.165 -11.294 1.00 47.06 310 GLN A O 1
ATOM 2471 N N . GLY A 1 311 ? -9.148 22.288 -10.731 1.00 41.94 311 GLY A N 1
ATOM 2472 C CA . GLY A 1 311 ? -10.347 22.417 -11.581 1.00 41.94 311 GLY A CA 1
ATOM 2473 C C . GLY A 1 311 ? -11.693 22.154 -10.884 1.00 41.94 311 GLY A C 1
ATOM 2474 O O . GLY A 1 311 ? -12.730 22.281 -11.531 1.00 41.94 311 GLY A O 1
ATOM 2475 N N . GLY A 1 312 ? -11.692 21.864 -9.574 1.00 47.88 312 GLY A N 1
ATOM 2476 C CA . GLY A 1 312 ? -12.893 21.611 -8.762 1.00 47.88 312 GLY A CA 1
ATOM 2477 C C . GLY A 1 312 ? -13.127 20.121 -8.460 1.00 47.88 312 GLY A C 1
ATOM 2478 O O . GLY A 1 312 ? -12.598 19.251 -9.143 1.00 47.88 312 GLY A O 1
ATOM 2479 N N . GLY A 1 313 ? -13.901 19.814 -7.406 1.00 51.03 313 GLY A N 1
ATOM 2480 C CA . GLY A 1 313 ? -14.219 18.433 -6.981 1.00 51.03 313 GLY A CA 1
ATOM 2481 C C . GLY A 1 313 ? -13.398 17.871 -5.802 1.00 51.03 313 GLY A C 1
ATOM 2482 O O . GLY A 1 313 ? -13.575 16.706 -5.428 1.00 51.03 313 GLY A O 1
ATOM 2483 N N . GLY A 1 314 ? -12.523 18.685 -5.204 1.00 50.03 314 GLY A N 1
ATOM 2484 C CA . GLY A 1 314 ? -11.833 18.438 -3.929 1.00 50.03 314 GLY A CA 1
ATOM 2485 C C . GLY A 1 314 ? -12.105 19.559 -2.919 1.00 50.03 314 GLY A C 1
ATOM 2486 O O . GLY A 1 314 ? -12.716 20.564 -3.276 1.00 50.03 314 GLY A O 1
ATOM 2487 N N . GLU A 1 315 ? -11.665 19.391 -1.668 1.00 68.25 315 GLU A N 1
ATOM 2488 C CA . GLU A 1 315 ? -11.771 20.425 -0.620 1.00 68.25 315 GLU A CA 1
ATOM 2489 C C . GLU A 1 315 ? -10.959 21.675 -0.969 1.00 68.25 315 GLU A C 1
ATOM 2491 O O . GLU A 1 315 ? -11.377 22.792 -0.672 1.00 68.25 315 GLU A O 1
ATOM 2496 N N . PHE A 1 316 ? -9.825 21.482 -1.646 1.00 68.75 316 PHE A N 1
ATOM 2497 C CA . PHE A 1 316 ? -8.970 22.557 -2.136 1.00 68.75 316 PHE A CA 1
ATOM 2498 C C . PHE A 1 316 ? -8.597 22.326 -3.601 1.00 68.75 316 PHE A C 1
ATOM 2500 O O . PHE A 1 316 ? -8.499 21.192 -4.073 1.00 68.75 316 PHE A O 1
ATOM 2507 N N . ASP A 1 317 ? -8.372 23.417 -4.326 1.00 63.56 317 ASP A N 1
ATOM 2508 C CA . ASP A 1 317 ? -7.937 23.431 -5.726 1.00 63.56 317 ASP A CA 1
ATOM 2509 C C . ASP A 1 317 ? -6.407 23.470 -5.882 1.00 63.56 317 ASP A C 1
ATOM 2511 O O . ASP A 1 317 ? -5.913 23.316 -7.000 1.00 63.56 317 ASP A O 1
ATOM 2515 N N . THR A 1 318 ? -5.658 23.663 -4.786 1.00 64.25 318 THR A N 1
ATOM 2516 C CA . THR A 1 318 ? -4.185 23.632 -4.754 1.00 64.25 318 THR A CA 1
ATOM 2517 C C . THR A 1 318 ? -3.649 22.977 -3.474 1.00 64.25 318 THR A C 1
ATOM 2519 O O . THR A 1 318 ? -4.343 22.942 -2.451 1.00 64.25 318 THR A O 1
ATOM 2522 N N . ILE A 1 319 ? -2.419 22.449 -3.520 1.00 60.09 319 ILE A N 1
ATOM 2523 C CA . ILE A 1 319 ? -1.803 21.728 -2.393 1.00 60.09 319 ILE A CA 1
ATOM 2524 C C . ILE A 1 319 ? -1.425 22.707 -1.278 1.00 60.09 319 ILE A C 1
ATOM 2526 O O . ILE A 1 319 ? -1.655 22.419 -0.105 1.00 60.09 319 ILE A O 1
ATOM 2530 N N . THR A 1 320 ? -0.940 23.903 -1.616 1.00 66.62 320 THR A N 1
ATOM 2531 C CA . THR A 1 320 ? -0.611 24.948 -0.640 1.00 66.62 320 THR A CA 1
ATOM 2532 C C . THR A 1 320 ? -1.847 25.394 0.120 1.00 66.62 320 THR A C 1
ATOM 2534 O O . THR A 1 320 ? -1.775 25.497 1.334 1.00 66.62 320 THR A O 1
ATOM 2537 N N . LYS A 1 321 ? -3.013 25.554 -0.522 1.00 67.81 321 LYS A N 1
ATOM 2538 C CA . LYS A 1 321 ? -4.252 25.869 0.212 1.00 67.81 321 LYS A CA 1
ATOM 2539 C C . LYS A 1 321 ? -4.657 24.758 1.184 1.00 67.81 321 LYS A C 1
ATOM 2541 O O . LYS A 1 321 ? -5.121 25.054 2.282 1.00 67.81 321 LYS A O 1
ATOM 2546 N N . ALA A 1 322 ? -4.456 23.491 0.814 1.00 67.88 322 ALA A N 1
ATOM 2547 C CA . ALA A 1 322 ? -4.689 22.373 1.727 1.00 67.88 322 ALA A CA 1
ATOM 2548 C C . ALA A 1 322 ? -3.725 22.410 2.925 1.00 67.88 322 ALA A C 1
ATOM 2550 O O . ALA A 1 322 ? -4.163 22.258 4.065 1.00 67.88 322 ALA A O 1
ATOM 2551 N N . ILE A 1 323 ? -2.443 22.707 2.689 1.00 61.56 323 ILE A N 1
ATOM 2552 C CA . ILE A 1 323 ? -1.420 22.875 3.734 1.00 61.56 323 ILE A CA 1
ATOM 2553 C C . ILE A 1 323 ? -1.677 24.126 4.600 1.00 61.56 323 ILE A C 1
ATOM 2555 O O . ILE A 1 323 ? -1.433 24.098 5.804 1.00 61.56 323 ILE A O 1
ATOM 2559 N N . GLU A 1 324 ? -2.180 25.223 4.030 1.00 64.94 324 GLU A N 1
ATOM 2560 C CA . GLU A 1 324 ? -2.567 26.461 4.731 1.00 64.94 324 GLU A CA 1
ATOM 2561 C C . GLU A 1 324 ? -3.840 26.292 5.572 1.00 64.94 324 GLU A C 1
ATOM 2563 O O . GLU A 1 324 ? -4.015 26.985 6.575 1.00 64.94 324 GLU A O 1
ATOM 2568 N N . SER A 1 325 ? -4.732 25.370 5.184 1.00 59.72 325 SER A N 1
ATOM 2569 C CA . SER A 1 325 ? -5.910 25.000 5.982 1.00 59.72 325 SER A CA 1
ATOM 2570 C C . SER A 1 325 ? -5.543 24.308 7.302 1.00 59.72 325 SER A C 1
ATOM 2572 O O . SER A 1 325 ? -6.361 24.228 8.221 1.00 59.72 325 SER A O 1
ATOM 2574 N N . VAL A 1 326 ? -4.293 23.848 7.404 1.00 52.62 326 VAL A N 1
ATOM 2575 C CA . VAL A 1 326 ? -3.614 23.512 8.655 1.00 52.62 326 VAL A CA 1
ATOM 2576 C C . VAL A 1 326 ? -2.966 24.809 9.176 1.00 52.62 326 VAL A C 1
ATOM 2578 O O . VAL A 1 326 ? -2.202 25.421 8.428 1.00 52.62 326 VAL A O 1
ATOM 2581 N N . PRO A 1 327 ? -3.265 25.271 10.410 1.00 33.00 327 PRO A N 1
ATOM 2582 C CA . PRO A 1 327 ? -3.074 26.661 10.837 1.00 33.00 327 PRO A CA 1
ATOM 2583 C C . PRO A 1 327 ? -1.751 27.346 10.427 1.00 33.00 327 PRO A C 1
ATOM 2585 O O . PRO A 1 327 ? -0.663 26.789 10.552 1.00 33.00 327 PRO A O 1
ATOM 2588 N N . SER A 1 328 ? -1.909 28.614 10.019 1.00 29.30 328 SER A N 1
ATOM 2589 C CA . SER A 1 328 ? -0.960 29.651 9.552 1.00 29.30 328 SER A CA 1
ATOM 2590 C C . SER A 1 328 ? -0.341 29.509 8.139 1.00 29.30 328 SER A C 1
ATOM 2592 O O . SER A 1 328 ? 0.521 28.667 7.914 1.00 29.30 328 SER A O 1
ATOM 2594 N N . GLY A 1 329 ? -0.775 30.393 7.209 1.00 28.78 329 GLY A N 1
ATOM 2595 C CA . GLY A 1 329 ? 0.074 31.489 6.687 1.00 28.78 329 GLY A CA 1
ATOM 2596 C C . GLY A 1 329 ? 0.465 31.599 5.188 1.00 28.78 329 GLY A C 1
ATOM 2597 O O . GLY A 1 329 ? 1.630 31.404 4.889 1.00 28.78 329 GLY A O 1
ATOM 2598 N N . ASN A 1 330 ? -0.422 32.151 4.335 1.00 25.25 330 ASN A N 1
ATOM 2599 C CA . ASN A 1 330 ? -0.197 32.938 3.082 1.00 25.25 330 ASN A CA 1
ATOM 2600 C C . ASN A 1 330 ? 0.205 32.313 1.710 1.00 25.25 330 ASN A C 1
ATOM 2602 O O . ASN A 1 330 ? 1.154 31.551 1.570 1.00 25.25 330 ASN A O 1
ATOM 2606 N N . ALA A 1 331 ? -0.445 32.869 0.664 1.00 29.53 331 ALA A N 1
ATOM 2607 C CA . ALA A 1 331 ? -0.800 32.264 -0.632 1.00 29.53 331 ALA A CA 1
ATOM 2608 C C . ALA A 1 331 ? -0.072 32.751 -1.919 1.00 29.53 331 ALA A C 1
ATOM 2610 O O . ALA A 1 331 ? 0.283 33.926 -2.007 1.00 29.53 331 ALA A O 1
ATOM 2611 N N . LYS A 1 332 ? -0.058 31.889 -2.973 1.00 27.86 332 LYS A N 1
ATOM 2612 C CA . LYS A 1 332 ? -0.459 32.076 -4.420 1.00 27.86 332 LYS A CA 1
ATOM 2613 C C . LYS A 1 332 ? 0.460 31.411 -5.498 1.00 27.86 332 LYS A C 1
ATOM 2615 O O . LYS A 1 332 ? 1.641 31.697 -5.541 1.00 27.86 332 LYS A O 1
ATOM 2620 N N . ARG A 1 333 ? -0.183 30.641 -6.418 1.00 36.41 333 ARG A N 1
ATOM 2621 C CA . ARG A 1 333 ? 0.099 30.149 -7.821 1.00 36.41 333 ARG A CA 1
ATOM 2622 C C . ARG A 1 333 ? 1.547 29.982 -8.374 1.00 36.41 333 ARG A C 1
ATOM 2624 O O . ARG A 1 333 ? 2.379 30.856 -8.213 1.00 36.41 333 ARG A O 1
ATOM 2631 N N . LYS A 1 334 ? 1.735 28.931 -9.212 1.00 45.62 334 LYS A N 1
ATOM 2632 C CA . LYS A 1 334 ? 3.003 28.222 -9.555 1.00 45.62 334 LYS A CA 1
ATOM 2633 C C . LYS A 1 334 ? 3.644 27.718 -8.267 1.00 45.62 334 LYS A C 1
ATOM 2635 O O . LYS A 1 334 ? 4.309 28.455 -7.552 1.00 45.62 334 LYS A O 1
ATOM 2640 N N . GLU A 1 335 ? 3.268 26.506 -7.888 1.00 57.72 335 GLU A N 1
ATOM 2641 C CA . GLU A 1 335 ? 3.249 26.147 -6.479 1.00 57.72 335 GLU A CA 1
ATOM 2642 C C . GLU A 1 335 ? 4.624 25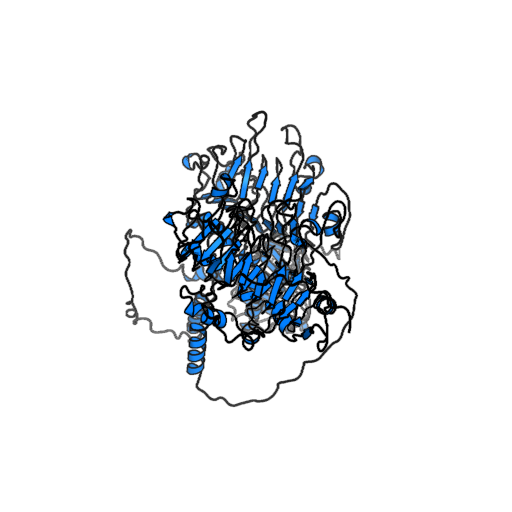.651 -6.023 1.00 57.72 335 GLU A C 1
ATOM 2644 O O . GLU A 1 335 ? 4.923 24.464 -6.078 1.00 57.72 335 GLU A O 1
ATOM 2649 N N . LYS A 1 336 ? 5.463 26.584 -5.558 1.00 66.88 336 LYS A N 1
ATOM 2650 C CA . LYS A 1 336 ? 6.511 26.256 -4.593 1.00 66.88 336 LYS A CA 1
ATOM 2651 C C . LYS A 1 336 ? 5.813 25.782 -3.318 1.00 66.88 336 LYS A C 1
ATOM 2653 O O . LYS A 1 336 ? 5.130 26.569 -2.660 1.00 66.88 336 LYS A O 1
ATOM 2658 N N . ILE A 1 337 ? 5.953 24.503 -2.989 1.00 78.19 337 ILE A N 1
ATOM 2659 C CA . ILE A 1 337 ? 5.292 23.890 -1.833 1.00 78.19 337 ILE A CA 1
ATOM 2660 C C . ILE A 1 337 ? 6.284 23.882 -0.675 1.00 78.19 337 ILE A C 1
ATOM 2662 O O . ILE A 1 337 ? 7.369 23.319 -0.799 1.00 78.19 337 ILE A O 1
ATOM 2666 N N . ARG A 1 338 ? 5.920 24.487 0.459 1.00 84.31 338 ARG A N 1
ATOM 2667 C CA . ARG A 1 338 ? 6.694 24.396 1.703 1.00 84.31 338 ARG A CA 1
ATOM 2668 C C . ARG A 1 338 ? 5.834 23.811 2.812 1.00 84.31 338 ARG A C 1
ATOM 2670 O O . ARG A 1 338 ? 4.775 24.348 3.124 1.00 84.31 338 ARG A O 1
ATOM 2677 N N . ILE A 1 339 ? 6.316 22.737 3.421 1.00 79.56 339 ILE A N 1
ATOM 2678 C CA . ILE A 1 339 ? 5.737 22.143 4.621 1.00 79.56 339 ILE A CA 1
ATOM 2679 C C . ILE A 1 339 ? 6.674 22.477 5.774 1.00 79.56 339 ILE A C 1
ATOM 2681 O O . ILE A 1 339 ? 7.793 21.971 5.855 1.00 79.56 339 ILE A O 1
ATOM 2685 N N . GLU A 1 340 ? 6.227 23.393 6.623 1.00 73.81 340 GLU A N 1
ATOM 2686 C CA . GLU A 1 340 ? 7.011 23.938 7.725 1.00 73.81 340 GLU A CA 1
ATOM 2687 C C . GLU A 1 340 ? 7.237 22.914 8.847 1.00 73.81 340 GLU A C 1
ATOM 2689 O O . GLU A 1 340 ? 6.447 21.995 9.066 1.00 73.81 340 GLU A O 1
ATOM 2694 N N . ARG A 1 341 ? 8.312 23.114 9.618 1.00 69.06 341 ARG A N 1
ATOM 2695 C CA . ARG A 1 341 ? 8.720 22.216 10.713 1.00 69.06 341 ARG A CA 1
ATOM 2696 C C . ARG A 1 341 ? 7.657 22.037 11.801 1.00 69.06 341 ARG A C 1
ATOM 2698 O O . ARG A 1 341 ? 7.605 20.998 12.447 1.00 69.06 341 ARG A O 1
ATOM 2705 N N . ASN A 1 342 ? 6.822 23.047 12.017 1.00 61.31 342 ASN A N 1
ATOM 2706 C CA . ASN A 1 342 ? 5.726 23.035 12.991 1.00 61.31 342 ASN A CA 1
ATOM 2707 C C . ASN A 1 342 ? 4.501 22.213 12.533 1.00 61.31 342 ASN A C 1
ATOM 2709 O O . ASN A 1 342 ? 3.539 22.117 13.292 1.00 61.31 342 ASN A O 1
ATOM 2713 N N . LYS A 1 343 ? 4.526 21.620 11.331 1.00 67.44 343 LYS A N 1
ATOM 2714 C CA . LYS A 1 343 ? 3.469 20.754 10.787 1.00 67.44 343 LYS A CA 1
ATOM 2715 C C . LYS A 1 343 ? 3.996 19.317 10.605 1.00 67.44 343 LYS A C 1
ATOM 2717 O O . LYS A 1 343 ? 4.241 18.936 9.462 1.00 67.44 343 LYS A O 1
ATOM 2722 N N . PRO A 1 344 ? 4.241 18.529 11.673 1.00 69.25 344 PRO A N 1
ATOM 2723 C CA . PRO A 1 344 ? 4.706 17.139 11.556 1.00 69.25 344 PRO A CA 1
ATOM 2724 C C . PRO A 1 344 ? 3.610 16.203 11.007 1.00 69.25 344 PRO A C 1
ATOM 2726 O O . PRO A 1 344 ? 2.436 16.574 10.991 1.00 69.25 344 PRO A O 1
ATOM 2729 N N . PHE A 1 345 ? 3.992 14.991 10.588 1.00 71.50 345 PHE A N 1
ATOM 2730 C CA . PHE A 1 345 ? 3.083 13.915 10.138 1.00 71.50 345 PHE A CA 1
ATOM 2731 C C . PHE A 1 345 ? 2.280 14.236 8.866 1.00 71.50 345 PHE A C 1
ATOM 2733 O O . PHE A 1 345 ? 1.166 13.750 8.666 1.00 71.50 345 PHE A O 1
ATOM 2740 N N . ILE A 1 346 ? 2.828 15.074 7.983 1.00 76.69 346 ILE A N 1
ATOM 2741 C CA . ILE A 1 346 ? 2.167 15.401 6.716 1.00 76.69 346 ILE A CA 1
ATOM 2742 C C . ILE A 1 346 ? 2.464 14.321 5.681 1.00 76.69 346 ILE A C 1
ATOM 2744 O O . ILE A 1 346 ? 3.619 14.034 5.378 1.00 76.69 346 ILE A O 1
ATOM 2748 N N . THR A 1 347 ? 1.404 13.782 5.086 1.00 77.94 347 THR A N 1
ATOM 2749 C CA . THR A 1 347 ? 1.499 12.795 4.011 1.00 77.94 347 THR A CA 1
ATOM 2750 C C . THR A 1 347 ? 0.912 13.351 2.715 1.00 77.94 347 THR A C 1
ATOM 2752 O O . THR A 1 347 ? -0.244 13.774 2.683 1.00 77.94 347 THR A O 1
ATOM 2755 N N . LEU A 1 348 ? 1.693 13.337 1.634 1.00 81.00 348 LEU A N 1
ATOM 2756 C CA . LEU A 1 348 ? 1.252 13.651 0.275 1.00 81.00 348 LEU A CA 1
ATOM 2757 C C . LEU A 1 348 ? 1.225 12.373 -0.564 1.00 81.00 348 LEU A C 1
ATOM 2759 O O . LEU A 1 348 ? 2.255 11.731 -0.758 1.00 81.00 348 LEU A O 1
ATOM 2763 N N . VAL A 1 349 ? 0.053 12.027 -1.098 1.00 77.50 349 VAL A N 1
ATOM 2764 C CA . VAL A 1 349 ? -0.135 10.823 -1.920 1.00 77.50 349 VAL A CA 1
ATOM 2765 C C . VAL A 1 349 ? -0.731 11.200 -3.268 1.00 77.50 349 VAL A C 1
ATOM 2767 O O . VAL A 1 349 ? -1.821 11.768 -3.333 1.00 77.50 349 VAL A O 1
ATOM 2770 N N . GLY A 1 350 ? -0.018 10.877 -4.342 1.00 65.94 350 GLY A N 1
ATOM 2771 C CA . GLY A 1 350 ? -0.516 10.961 -5.709 1.00 65.94 350 GLY A CA 1
ATOM 2772 C C . GLY A 1 350 ? -1.202 9.676 -6.174 1.00 65.94 350 GLY A C 1
ATOM 2773 O O . GLY A 1 350 ? -1.039 8.604 -5.584 1.00 65.94 350 GLY A O 1
ATOM 2774 N N . ASP A 1 351 ? -1.965 9.779 -7.261 1.00 68.88 351 ASP A N 1
ATOM 2775 C CA . ASP A 1 351 ? -2.477 8.611 -7.980 1.00 68.88 351 ASP A CA 1
ATOM 2776 C C . ASP A 1 351 ? -1.299 7.908 -8.683 1.00 68.88 351 ASP A C 1
ATOM 2778 O O . ASP A 1 351 ? -0.670 8.520 -9.547 1.00 68.88 351 ASP A O 1
ATOM 2782 N N . PRO A 1 352 ? -0.976 6.641 -8.369 1.00 68.06 352 PRO A N 1
ATOM 2783 C CA . PRO A 1 352 ? 0.116 5.927 -9.030 1.00 68.06 352 PRO A CA 1
ATOM 2784 C C . PRO A 1 352 ? -0.101 5.744 -10.539 1.00 68.06 352 PRO A C 1
ATOM 2786 O O . PRO A 1 352 ? 0.877 5.611 -11.273 1.00 68.06 352 PRO A O 1
ATOM 2789 N N . LYS A 1 353 ? -1.354 5.762 -11.022 1.00 62.88 353 LYS A N 1
ATOM 2790 C CA . LYS A 1 353 ? -1.666 5.680 -12.460 1.00 62.88 353 LYS A CA 1
ATOM 2791 C C . LYS A 1 353 ? -1.500 7.026 -13.163 1.00 62.88 353 LYS A C 1
ATOM 2793 O O . LYS A 1 353 ? -1.169 7.059 -14.344 1.00 62.88 353 LYS A O 1
ATOM 2798 N N . ASN A 1 354 ? -1.696 8.124 -12.433 1.00 63.19 354 ASN A N 1
ATOM 2799 C CA . ASN A 1 354 ? -1.606 9.496 -12.931 1.00 63.19 354 ASN A CA 1
ATOM 2800 C C . ASN A 1 354 ? -0.866 10.374 -11.917 1.00 63.19 354 ASN A C 1
ATOM 2802 O O . ASN A 1 354 ? -1.467 11.224 -11.254 1.00 63.19 354 ASN A O 1
ATOM 2806 N N . MET A 1 355 ? 0.443 10.150 -11.777 1.00 71.75 355 MET A N 1
ATOM 2807 C CA . MET A 1 355 ? 1.225 10.848 -10.757 1.00 71.75 355 MET A CA 1
ATOM 2808 C C . MET A 1 355 ? 1.181 12.368 -10.979 1.00 71.75 355 MET A C 1
ATOM 2810 O O . MET A 1 355 ? 1.492 12.833 -12.082 1.00 71.75 355 MET A O 1
ATOM 2814 N N . PRO A 1 356 ? 0.800 13.160 -9.960 1.00 70.00 356 PRO A N 1
ATOM 2815 C CA . PRO A 1 356 ? 0.723 14.604 -10.079 1.00 70.00 356 PRO A CA 1
ATOM 2816 C C . PRO A 1 356 ? 2.112 15.204 -10.304 1.00 70.00 356 PRO A C 1
ATOM 2818 O O . PRO A 1 356 ? 3.086 14.812 -9.661 1.00 70.00 356 PRO A O 1
ATOM 2821 N N . ASN A 1 357 ? 2.176 16.192 -11.200 1.00 74.81 357 ASN A N 1
ATOM 2822 C CA . ASN A 1 357 ? 3.375 16.979 -11.467 1.00 74.81 357 ASN A CA 1
ATOM 2823 C C . ASN A 1 357 ? 3.412 18.203 -10.550 1.00 74.81 357 ASN A C 1
ATOM 2825 O O . ASN A 1 357 ? 2.646 19.149 -10.728 1.00 74.81 357 ASN A O 1
ATOM 2829 N N . LEU A 1 358 ? 4.323 18.184 -9.584 1.00 81.00 358 LEU A N 1
ATOM 2830 C CA . LEU A 1 358 ? 4.710 19.336 -8.784 1.00 81.00 358 LEU A CA 1
ATOM 2831 C C . LEU A 1 358 ? 5.861 20.013 -9.521 1.00 81.00 358 LEU A C 1
ATOM 2833 O O . LEU A 1 358 ? 6.939 19.433 -9.632 1.00 81.00 358 LEU A O 1
ATOM 2837 N N . THR A 1 359 ? 5.614 21.202 -10.071 1.00 76.00 359 THR A N 1
ATOM 2838 C CA . THR A 1 359 ? 6.579 21.897 -10.933 1.00 76.00 359 THR A CA 1
ATOM 2839 C C . THR A 1 359 ? 6.844 23.318 -10.466 1.00 76.00 359 THR A C 1
ATOM 2841 O O . THR A 1 359 ? 5.901 24.097 -10.291 1.00 76.00 359 THR A O 1
ATOM 2844 N N . PHE A 1 360 ? 8.118 23.682 -10.374 1.00 82.69 360 PHE A N 1
ATOM 2845 C CA . PHE A 1 360 ? 8.581 25.052 -10.171 1.00 82.69 360 PHE A CA 1
ATOM 2846 C C . PHE A 1 360 ? 9.881 25.280 -10.958 1.00 82.69 360 PHE A C 1
ATOM 2848 O O . PHE A 1 360 ? 10.585 24.331 -11.268 1.00 82.69 360 PHE A O 1
ATOM 2855 N N . ASP A 1 361 ? 10.190 26.522 -11.324 1.00 84.25 361 ASP A N 1
ATOM 2856 C CA . ASP A 1 361 ? 11.336 26.905 -12.169 1.00 84.25 361 ASP A CA 1
ATOM 2857 C C . ASP A 1 361 ? 12.362 27.776 -11.419 1.00 84.25 361 ASP A C 1
ATOM 2859 O O . ASP A 1 361 ? 13.129 28.528 -12.026 1.00 84.25 361 ASP A O 1
ATOM 2863 N N . GLY A 1 362 ? 12.369 27.700 -10.085 1.00 84.19 362 GLY A N 1
ATOM 2864 C CA . GLY A 1 362 ? 13.260 28.485 -9.240 1.00 84.19 362 GLY A CA 1
ATOM 2865 C C . GLY A 1 362 ? 14.724 28.075 -9.376 1.00 84.19 362 GLY A C 1
ATOM 2866 O O . GLY A 1 362 ? 15.049 26.890 -9.394 1.00 84.19 362 GLY A O 1
ATOM 2867 N N . THR A 1 363 ? 15.611 29.072 -9.397 1.00 89.56 363 THR A N 1
ATOM 2868 C CA . THR A 1 363 ? 17.072 28.887 -9.393 1.00 89.56 363 THR A CA 1
ATOM 2869 C C . THR A 1 363 ? 17.720 29.567 -8.191 1.00 89.56 363 THR A C 1
ATOM 2871 O O . THR A 1 363 ? 17.145 30.469 -7.573 1.00 89.56 363 THR A O 1
ATOM 2874 N N . ALA A 1 364 ? 18.953 29.185 -7.866 1.00 88.56 364 ALA A N 1
ATOM 2875 C CA . ALA A 1 364 ? 19.712 29.767 -6.769 1.00 88.56 364 ALA A CA 1
ATOM 2876 C C . ALA A 1 364 ? 20.015 31.253 -6.965 1.00 88.56 364 ALA A C 1
ATOM 2878 O O . ALA A 1 364 ? 20.099 31.998 -5.993 1.00 88.56 364 ALA A O 1
ATOM 2879 N N . LYS A 1 365 ? 20.113 31.722 -8.210 1.00 87.38 365 LYS A N 1
ATOM 2880 C CA . LYS A 1 365 ? 20.225 33.151 -8.514 1.00 87.38 365 LYS A CA 1
ATOM 2881 C C . LYS A 1 365 ? 19.029 33.944 -7.983 1.00 87.38 365 LYS A C 1
ATOM 2883 O O . LYS A 1 365 ? 19.187 35.096 -7.591 1.00 87.38 365 LYS A O 1
ATOM 2888 N N . GLN A 1 366 ? 17.841 33.344 -8.012 1.00 83.38 366 GLN A N 1
ATOM 2889 C CA . GLN A 1 366 ? 16.601 33.990 -7.591 1.00 83.38 366 GLN A CA 1
ATOM 2890 C C . GLN A 1 366 ? 16.327 33.789 -6.098 1.00 83.38 366 GLN A C 1
ATOM 2892 O O . GLN A 1 366 ? 15.907 34.728 -5.429 1.00 83.38 366 GLN A O 1
ATOM 2897 N N . TYR A 1 367 ? 16.568 32.581 -5.580 1.00 81.94 367 TYR A N 1
ATOM 2898 C CA . TYR A 1 367 ? 16.110 32.183 -4.245 1.00 81.94 367 TYR A CA 1
ATOM 2899 C C . TYR A 1 367 ? 17.228 31.702 -3.311 1.00 81.94 367 TYR A C 1
ATOM 2901 O O . TYR A 1 367 ? 16.977 31.459 -2.139 1.00 81.94 367 TYR A O 1
ATOM 2909 N N . GLY A 1 368 ? 18.461 31.551 -3.790 1.00 86.94 368 GLY A N 1
ATOM 2910 C CA . GLY A 1 368 ? 19.461 30.691 -3.153 1.00 86.94 368 GLY A CA 1
ATOM 2911 C C . GLY A 1 368 ? 19.164 29.209 -3.408 1.00 86.94 368 GLY A C 1
ATOM 2912 O O . GLY A 1 368 ? 18.030 28.834 -3.702 1.00 86.94 368 GLY A O 1
ATOM 2913 N N . THR A 1 369 ? 20.185 28.351 -3.344 1.00 85.12 369 THR A N 1
ATOM 2914 C CA . THR A 1 369 ? 20.060 26.922 -3.697 1.00 85.12 369 THR A CA 1
ATOM 2915 C C . THR A 1 369 ? 18.922 26.254 -2.938 1.00 85.12 369 THR A C 1
ATOM 2917 O O . THR A 1 369 ? 18.015 25.676 -3.520 1.00 85.12 369 THR A O 1
ATOM 2920 N N . VAL A 1 370 ? 18.923 26.423 -1.624 1.00 82.50 370 VAL A N 1
ATOM 2921 C CA . VAL A 1 370 ? 17.994 25.779 -0.700 1.00 82.50 370 VAL A CA 1
ATOM 2922 C C . VAL A 1 370 ? 16.532 26.167 -0.958 1.00 82.50 370 VAL A C 1
ATOM 2924 O O . VAL A 1 370 ? 15.648 25.312 -0.960 1.00 82.50 370 VAL A O 1
ATOM 2927 N N . ASP A 1 371 ? 16.271 27.451 -1.198 1.00 87.00 371 ASP A N 1
ATOM 2928 C CA . ASP A 1 371 ? 14.922 27.965 -1.434 1.00 87.00 371 ASP A CA 1
ATOM 2929 C C . ASP A 1 371 ? 14.533 27.952 -2.925 1.00 87.00 371 ASP A C 1
ATOM 2931 O O . ASP A 1 371 ? 13.421 28.354 -3.264 1.00 87.00 371 ASP A O 1
ATOM 2935 N N . SER A 1 372 ? 15.386 27.448 -3.821 1.00 89.75 372 SER A N 1
ATOM 2936 C CA . SER A 1 372 ? 15.019 27.193 -5.224 1.00 89.75 372 SER A CA 1
ATOM 2937 C C . SER A 1 372 ? 14.108 25.967 -5.399 1.00 89.75 372 SER A C 1
ATOM 2939 O O . SER A 1 372 ? 13.512 25.789 -6.459 1.00 89.75 372 SER A O 1
ATOM 2941 N N . ALA A 1 373 ? 13.973 25.157 -4.342 1.00 91.94 373 ALA A N 1
ATOM 2942 C CA . ALA A 1 373 ? 13.235 23.901 -4.308 1.00 91.94 373 ALA A CA 1
ATOM 2943 C C . ALA A 1 373 ? 11.766 24.012 -4.753 1.00 91.94 373 ALA A C 1
ATOM 2945 O O . ALA A 1 373 ? 11.044 24.908 -4.313 1.00 91.94 373 ALA A O 1
ATOM 2946 N N . THR A 1 374 ? 11.313 23.045 -5.560 1.00 87.56 374 THR A N 1
ATOM 2947 C CA . THR A 1 374 ? 9.895 22.887 -5.939 1.00 87.56 374 THR A CA 1
ATOM 2948 C C . THR A 1 374 ? 9.052 22.413 -4.755 1.00 87.56 374 THR A C 1
ATOM 2950 O O . THR A 1 374 ? 8.013 23.003 -4.457 1.00 87.56 374 THR A O 1
ATOM 2953 N N . LEU A 1 375 ? 9.527 21.388 -4.042 1.00 91.94 375 LEU A N 1
ATOM 2954 C CA . LEU A 1 375 ? 8.967 20.920 -2.775 1.00 91.94 375 LEU A CA 1
ATOM 2955 C C . LEU A 1 375 ? 10.017 21.055 -1.668 1.00 91.94 375 LEU A C 1
ATOM 2957 O O . LEU A 1 375 ? 11.104 20.493 -1.766 1.00 91.94 375 LEU A O 1
ATOM 2961 N N . ILE A 1 376 ? 9.676 21.775 -0.604 1.00 91.62 376 ILE A N 1
ATOM 2962 C CA . ILE A 1 376 ? 10.448 21.881 0.635 1.00 91.62 376 ILE A CA 1
ATOM 2963 C C . ILE A 1 376 ? 9.643 21.213 1.742 1.00 91.62 376 ILE A C 1
ATOM 2965 O O . ILE A 1 376 ? 8.547 21.668 2.063 1.00 91.62 376 ILE A O 1
ATOM 2969 N N . THR A 1 377 ? 10.199 20.185 2.374 1.00 87.69 377 THR A N 1
ATOM 2970 C CA . THR A 1 377 ? 9.648 19.637 3.615 1.00 87.69 377 THR A CA 1
ATOM 2971 C C . THR A 1 377 ? 10.647 19.779 4.760 1.00 87.69 377 THR A C 1
ATOM 2973 O O . THR A 1 377 ? 11.783 19.302 4.719 1.00 87.69 377 THR A O 1
ATOM 2976 N N . GLU A 1 378 ? 10.226 20.503 5.789 1.00 85.38 378 GLU A N 1
ATOM 2977 C CA . GLU A 1 378 ? 10.912 20.640 7.078 1.00 85.38 378 GLU A CA 1
ATOM 2978 C C . GLU A 1 378 ? 10.178 19.843 8.171 1.00 85.38 378 GLU A C 1
ATOM 2980 O O . GLU A 1 378 ? 10.592 19.858 9.330 1.00 85.38 378 GLU A O 1
ATOM 2985 N N . SER A 1 379 ? 9.084 19.176 7.789 1.00 75.25 379 SER A N 1
ATOM 2986 C CA . SER A 1 379 ? 8.182 18.390 8.625 1.00 75.25 379 SER A CA 1
ATOM 2987 C C . SER A 1 379 ? 8.795 17.043 8.979 1.00 75.25 379 SER A C 1
ATOM 2989 O O . SER A 1 379 ? 9.203 16.294 8.093 1.00 75.25 379 SER A O 1
ATOM 2991 N N . SER A 1 380 ? 8.850 16.729 10.273 1.00 79.62 380 SER A N 1
ATOM 2992 C CA . SER A 1 380 ? 9.213 15.382 10.709 1.00 79.62 380 SER A CA 1
ATOM 2993 C C . SER A 1 380 ? 8.081 14.394 10.427 1.00 79.62 380 SER A C 1
ATOM 2995 O O . SER A 1 380 ? 6.908 14.765 10.515 1.00 79.62 380 SER A O 1
ATOM 2997 N N . TYR A 1 381 ? 8.423 13.135 10.146 1.00 76.69 381 TYR A N 1
ATOM 2998 C CA . TYR A 1 381 ? 7.463 12.095 9.740 1.00 76.69 381 TYR A CA 1
ATOM 2999 C C . TYR A 1 381 ? 6.731 12.406 8.429 1.00 76.69 381 TYR A C 1
ATOM 3001 O O . TYR A 1 381 ? 5.606 11.955 8.217 1.00 76.69 381 TYR A O 1
ATOM 3009 N N . PHE A 1 382 ? 7.346 13.198 7.547 1.00 88.31 382 PHE A N 1
ATOM 3010 C CA . PHE A 1 382 ? 6.769 13.468 6.238 1.00 88.31 382 PHE A CA 1
ATOM 3011 C C . PHE A 1 382 ? 6.759 12.199 5.377 1.00 88.31 382 PHE A C 1
ATOM 3013 O O . PHE A 1 382 ? 7.769 11.502 5.288 1.00 88.31 382 PHE A O 1
ATOM 3020 N N . MET A 1 383 ? 5.654 11.932 4.681 1.00 87.94 383 MET A N 1
ATOM 3021 C CA . MET A 1 383 ? 5.583 10.863 3.682 1.00 87.94 383 MET A CA 1
ATOM 3022 C C . MET A 1 383 ? 5.142 11.406 2.322 1.00 87.94 383 MET A C 1
ATOM 3024 O O . MET A 1 383 ? 4.100 12.042 2.205 1.00 87.94 383 MET A O 1
ATOM 3028 N N . GLY A 1 384 ? 5.916 11.137 1.273 1.00 85.88 384 GLY A N 1
ATOM 3029 C CA . GLY A 1 384 ? 5.559 11.448 -0.112 1.00 85.88 384 GLY A CA 1
ATOM 3030 C C . GLY A 1 384 ? 5.459 10.175 -0.941 1.00 85.88 384 GLY A C 1
ATOM 3031 O O . GLY A 1 384 ? 6.439 9.443 -1.038 1.00 85.88 384 GLY A O 1
ATOM 3032 N N . ALA A 1 385 ? 4.315 9.900 -1.563 1.00 89.00 385 ALA A N 1
ATOM 3033 C CA . ALA A 1 385 ? 4.158 8.723 -2.414 1.00 89.00 385 ALA A CA 1
ATOM 3034 C C . ALA A 1 385 ? 3.529 9.051 -3.765 1.00 89.00 385 ALA A C 1
ATOM 3036 O O . ALA A 1 385 ? 2.556 9.803 -3.830 1.00 89.00 385 ALA A O 1
ATOM 3037 N N . ASN A 1 386 ? 4.049 8.437 -4.832 1.00 83.62 386 ASN A N 1
ATOM 3038 C CA . ASN A 1 386 ? 3.528 8.557 -6.197 1.00 83.62 386 ASN A CA 1
ATOM 3039 C C . ASN A 1 386 ? 3.501 10.008 -6.717 1.00 83.62 386 ASN A C 1
ATOM 3041 O O . ASN A 1 386 ? 2.483 10.459 -7.239 1.00 83.62 386 ASN A O 1
ATOM 3045 N N . LEU A 1 387 ? 4.584 10.770 -6.541 1.00 83.56 387 LEU A N 1
ATOM 3046 C CA . LEU A 1 387 ? 4.668 12.182 -6.943 1.00 83.56 387 LEU A CA 1
ATOM 3047 C C . LEU A 1 387 ? 5.734 12.385 -8.023 1.00 83.56 387 LEU A C 1
ATOM 3049 O O . LEU A 1 387 ? 6.831 11.839 -7.912 1.00 83.56 387 LEU A O 1
ATOM 3053 N N . ASN A 1 388 ? 5.459 13.238 -9.012 1.00 80.69 388 ASN A N 1
ATOM 3054 C CA . ASN A 1 388 ? 6.491 13.787 -9.891 1.00 80.69 388 ASN A CA 1
ATOM 3055 C C . ASN A 1 388 ? 6.902 15.164 -9.353 1.00 80.69 388 ASN A C 1
ATOM 3057 O O . ASN A 1 388 ? 6.161 16.131 -9.497 1.00 80.69 388 ASN A O 1
ATOM 3061 N N . ILE A 1 389 ? 8.067 15.261 -8.721 1.00 91.88 389 ILE A N 1
ATOM 3062 C CA . ILE A 1 389 ? 8.635 16.499 -8.181 1.00 91.88 389 ILE A CA 1
ATOM 3063 C C . ILE A 1 389 ? 9.698 16.984 -9.163 1.00 91.88 389 ILE A C 1
ATOM 3065 O O . ILE A 1 389 ? 10.757 16.370 -9.292 1.00 91.88 389 ILE A O 1
ATOM 3069 N N . VAL A 1 390 ? 9.409 18.063 -9.884 1.00 89.38 390 VAL A N 1
ATOM 3070 C CA . VAL A 1 390 ? 10.203 18.487 -11.039 1.00 89.38 390 VAL A CA 1
ATOM 3071 C C . VAL A 1 390 ? 10.591 19.953 -10.910 1.00 89.38 390 VAL A C 1
ATOM 3073 O O . VAL A 1 390 ? 9.717 20.818 -10.879 1.00 89.38 390 VAL A O 1
ATOM 3076 N N . ASN A 1 391 ? 11.891 20.248 -10.919 1.00 91.25 391 ASN A N 1
ATOM 3077 C CA . ASN A 1 391 ? 12.340 21.609 -11.189 1.00 91.25 391 ASN A CA 1
ATOM 3078 C C . ASN A 1 391 ? 12.522 21.790 -12.700 1.00 91.25 391 ASN A C 1
ATOM 3080 O O . ASN A 1 391 ? 13.298 21.075 -13.331 1.00 91.25 391 ASN A O 1
ATOM 3084 N N . THR A 1 392 ? 11.780 22.727 -13.287 1.00 88.25 392 THR A N 1
ATOM 3085 C CA . THR A 1 392 ? 11.763 22.984 -14.733 1.00 88.25 392 THR A CA 1
ATOM 3086 C C . THR A 1 392 ? 12.693 24.121 -15.153 1.00 88.25 392 THR A C 1
ATOM 3088 O O . THR A 1 392 ? 12.575 24.615 -16.276 1.00 88.25 392 THR A O 1
ATOM 3091 N N . ALA A 1 393 ? 13.580 24.586 -14.268 1.00 87.00 393 ALA A N 1
ATOM 3092 C CA . ALA A 1 393 ? 14.615 25.540 -14.638 1.00 87.00 393 ALA A CA 1
ATOM 3093 C C . ALA A 1 393 ? 15.453 24.992 -15.812 1.00 87.00 393 ALA A C 1
ATOM 3095 O O . ALA A 1 393 ? 15.694 23.781 -15.886 1.00 87.00 393 ALA A O 1
ATOM 3096 N N . PRO A 1 394 ? 15.897 25.857 -16.742 1.00 84.06 394 PRO A N 1
ATOM 3097 C CA . PRO A 1 394 ? 16.747 25.431 -17.843 1.00 84.06 394 PRO A CA 1
ATOM 3098 C C . PRO A 1 394 ? 18.014 24.744 -17.337 1.00 84.06 394 PRO A C 1
ATOM 3100 O O . PRO A 1 394 ? 18.563 25.127 -16.301 1.00 84.06 394 PRO A O 1
ATOM 3103 N N . ARG A 1 395 ? 18.502 23.769 -18.108 1.00 84.44 395 ARG A N 1
ATOM 3104 C CA . ARG A 1 395 ? 19.813 23.170 -17.868 1.00 84.44 395 ARG A CA 1
ATOM 3105 C C . ARG A 1 395 ? 20.871 24.284 -17.768 1.00 84.44 395 ARG A C 1
ATOM 3107 O O . ARG A 1 395 ? 20.873 25.169 -18.628 1.00 84.44 395 ARG A O 1
ATOM 3114 N N . PRO A 1 396 ? 21.760 24.252 -16.761 1.00 79.25 396 PRO A N 1
ATOM 3115 C CA . PRO A 1 396 ? 22.901 25.156 -16.708 1.00 79.25 396 PRO A CA 1
ATOM 3116 C C . PRO A 1 396 ? 23.743 25.056 -17.987 1.00 79.25 396 PRO A C 1
ATOM 3118 O O . PRO A 1 396 ? 24.063 23.962 -18.433 1.00 79.25 396 PRO A O 1
ATOM 3121 N N . ASP A 1 397 ? 24.112 26.199 -18.562 1.00 73.31 397 ASP A N 1
ATOM 3122 C CA . ASP A 1 397 ? 24.931 26.314 -19.781 1.00 73.31 397 ASP A CA 1
ATOM 3123 C C . ASP A 1 397 ? 26.421 26.578 -19.473 1.00 73.31 397 ASP A C 1
ATOM 3125 O O . ASP A 1 397 ? 27.177 27.052 -20.323 1.00 73.31 397 ASP A O 1
ATOM 3129 N N . GLY A 1 398 ? 26.821 26.397 -18.209 1.00 69.31 398 GLY A N 1
ATOM 3130 C CA . GLY A 1 398 ? 28.152 26.726 -17.693 1.00 69.31 398 GLY A CA 1
ATOM 3131 C C . GLY A 1 398 ? 28.473 28.228 -17.590 1.00 69.31 398 GLY A C 1
ATOM 3132 O O . GLY A 1 398 ? 29.514 28.589 -17.041 1.00 69.31 398 GLY A O 1
ATOM 3133 N N . LYS A 1 399 ? 27.602 29.127 -18.072 1.00 68.88 399 LYS A N 1
ATOM 3134 C CA . LYS A 1 399 ? 27.816 30.591 -18.080 1.00 68.88 399 LYS A CA 1
ATOM 3135 C C . LYS A 1 399 ? 26.981 31.303 -17.020 1.00 68.88 399 LYS A C 1
ATOM 3137 O O . LYS A 1 399 ? 27.355 32.377 -16.542 1.00 68.88 399 LYS A O 1
ATOM 3142 N N . MET A 1 400 ? 25.843 30.726 -16.647 1.00 65.69 400 MET A N 1
ATOM 3143 C CA . MET A 1 400 ? 24.922 31.319 -15.685 1.00 65.69 400 MET A CA 1
ATOM 3144 C C . MET A 1 400 ? 25.390 31.138 -14.229 1.00 65.69 400 MET A C 1
ATOM 3146 O O . MET A 1 400 ? 25.376 30.045 -13.670 1.00 65.69 400 MET A O 1
ATOM 3150 N N . VAL A 1 401 ? 25.735 32.245 -13.562 1.00 76.12 401 VAL A N 1
ATOM 3151 C CA . VAL A 1 401 ? 25.983 32.262 -12.108 1.00 76.12 401 VAL A CA 1
ATOM 3152 C C . VAL A 1 401 ? 24.667 32.028 -11.355 1.00 76.12 401 VAL A C 1
ATOM 3154 O O . VAL A 1 401 ? 23.699 32.762 -11.568 1.00 76.12 401 VAL A O 1
ATOM 3157 N N . GLY A 1 402 ? 24.643 31.040 -10.454 1.00 81.06 402 GLY A N 1
ATOM 3158 C CA . GLY A 1 402 ? 23.468 30.706 -9.639 1.00 81.06 402 GLY A CA 1
ATOM 3159 C C . GLY A 1 402 ? 22.447 29.794 -10.335 1.00 81.06 402 GLY A C 1
ATOM 3160 O O . GLY A 1 402 ? 21.250 29.924 -10.078 1.00 81.06 402 GLY A O 1
ATOM 3161 N N . ALA A 1 403 ? 22.889 28.927 -11.250 1.00 84.31 403 ALA A N 1
ATOM 3162 C CA . ALA A 1 403 ? 22.020 28.044 -12.034 1.00 84.31 403 ALA A CA 1
ATOM 3163 C C . ALA A 1 403 ? 21.482 26.816 -11.271 1.00 84.31 403 ALA A C 1
ATOM 3165 O O . ALA A 1 403 ? 20.662 26.085 -11.819 1.00 84.31 403 ALA A O 1
ATOM 3166 N N . GLN A 1 404 ? 21.910 26.590 -10.022 1.00 91.56 404 GLN A N 1
ATOM 3167 C CA . GLN A 1 404 ? 21.432 25.472 -9.201 1.00 91.56 404 GLN A CA 1
ATOM 3168 C C . GLN A 1 404 ? 19.913 25.539 -9.026 1.00 91.56 404 GLN A C 1
ATOM 3170 O O . GLN A 1 404 ? 19.378 26.624 -8.778 1.00 91.56 404 GLN A O 1
ATOM 3175 N N . ALA A 1 405 ? 19.223 24.406 -9.144 1.00 91.94 405 ALA A N 1
ATOM 3176 C CA . ALA A 1 405 ? 17.768 24.379 -9.192 1.00 91.94 405 ALA A CA 1
ATOM 3177 C C . ALA A 1 405 ? 17.223 23.100 -8.545 1.00 91.94 405 ALA A C 1
ATOM 3179 O O . ALA A 1 405 ? 17.175 22.030 -9.151 1.00 91.94 405 ALA A O 1
ATOM 3180 N N . VAL A 1 406 ? 16.791 23.225 -7.291 1.00 96.88 406 VAL A N 1
ATOM 3181 C CA . VAL A 1 406 ? 16.365 22.083 -6.481 1.00 96.88 406 VAL A CA 1
ATOM 3182 C C . VAL A 1 406 ? 14.947 21.649 -6.868 1.00 96.88 406 VAL A C 1
ATOM 3184 O O . VAL A 1 406 ? 14.034 22.466 -6.992 1.00 96.88 406 VAL A O 1
ATOM 3187 N N . ALA A 1 407 ? 14.717 20.351 -7.044 1.00 95.06 407 ALA A N 1
ATOM 3188 C CA . ALA A 1 407 ? 13.377 19.784 -7.187 1.00 95.06 407 ALA A CA 1
ATOM 3189 C C . ALA A 1 407 ? 12.789 19.479 -5.805 1.00 95.06 407 ALA A C 1
ATOM 3191 O O . ALA A 1 407 ? 11.739 20.010 -5.443 1.00 95.06 407 ALA A O 1
ATOM 3192 N N . LEU A 1 408 ? 13.507 18.707 -4.990 1.00 97.88 408 LEU A N 1
ATOM 3193 C CA . LEU A 1 408 ? 13.096 18.348 -3.635 1.00 97.88 408 LEU A CA 1
ATOM 3194 C C . LEU A 1 408 ? 14.153 18.777 -2.620 1.00 97.88 408 LEU A C 1
ATOM 3196 O O . LEU A 1 408 ? 15.318 18.419 -2.752 1.00 97.88 408 LEU A O 1
ATOM 3200 N N . ARG A 1 409 ? 13.729 19.474 -1.566 1.00 97.06 409 ARG A N 1
ATOM 3201 C CA . ARG A 1 409 ? 14.489 19.617 -0.325 1.00 97.06 409 ARG A CA 1
ATOM 3202 C C . ARG A 1 409 ? 13.776 18.903 0.815 1.00 97.06 409 ARG A C 1
ATOM 3204 O O . ARG A 1 409 ? 12.629 19.230 1.124 1.00 97.06 409 ARG A O 1
ATOM 3211 N N . VAL A 1 410 ? 14.489 18.012 1.494 1.00 95.75 410 VAL A N 1
ATOM 3212 C CA . VAL A 1 410 ? 14.033 17.328 2.709 1.00 95.75 410 VAL A CA 1
ATOM 3213 C C . VAL A 1 410 ? 14.977 17.652 3.866 1.00 95.75 410 VAL A C 1
ATOM 3215 O O . VAL A 1 410 ? 16.186 17.482 3.762 1.00 95.75 410 VAL A O 1
ATOM 3218 N N . SER A 1 411 ? 14.429 18.178 4.962 1.00 90.25 411 SER A N 1
ATOM 3219 C CA . SER A 1 411 ? 15.195 18.550 6.167 1.00 90.25 411 SER A CA 1
ATOM 3220 C C . SER A 1 411 ? 14.481 18.222 7.488 1.00 90.25 411 SER A C 1
ATOM 3222 O O . SER A 1 411 ? 14.954 18.606 8.568 1.00 90.25 411 SER A O 1
ATOM 3224 N N . GLY A 1 412 ? 13.304 17.597 7.386 1.00 76.88 412 GLY A N 1
ATOM 3225 C CA . GLY A 1 412 ? 12.527 17.078 8.504 1.00 76.88 412 GLY A CA 1
ATOM 3226 C C . GLY A 1 412 ? 12.920 15.634 8.800 1.00 76.88 412 GLY A C 1
ATOM 3227 O O . GLY A 1 412 ? 13.043 14.821 7.888 1.00 76.88 412 GLY A O 1
ATOM 3228 N N . ASP A 1 413 ? 13.123 15.319 10.076 1.00 79.94 413 ASP A N 1
ATOM 3229 C CA . ASP A 1 413 ? 13.588 13.995 10.499 1.00 79.94 413 ASP A CA 1
ATOM 3230 C C . ASP A 1 413 ? 12.520 12.920 10.251 1.00 79.94 413 ASP A C 1
ATOM 3232 O O . ASP A 1 413 ? 11.328 13.191 10.385 1.00 79.94 413 ASP A O 1
ATOM 3236 N N . ARG A 1 414 ? 12.937 11.688 9.946 1.00 86.56 414 ARG A N 1
ATOM 3237 C CA . ARG A 1 414 ? 12.035 10.542 9.731 1.00 86.56 414 ARG A CA 1
ATOM 3238 C C . ARG A 1 414 ? 11.119 10.746 8.521 1.00 86.56 414 ARG A C 1
ATOM 3240 O O . ARG A 1 414 ? 9.917 10.538 8.612 1.00 86.56 414 ARG A O 1
ATOM 3247 N N . SER A 1 415 ? 11.672 11.170 7.384 1.00 90.88 415 SER A N 1
ATOM 3248 C CA . SER A 1 415 ? 10.895 11.415 6.154 1.00 90.88 415 SER A CA 1
ATOM 3249 C C . SER A 1 415 ? 11.020 10.272 5.141 1.00 90.88 415 SER A C 1
ATOM 3251 O O . SER A 1 415 ? 12.130 9.837 4.836 1.00 90.88 415 SER A O 1
ATOM 3253 N N . ALA A 1 416 ? 9.904 9.806 4.574 1.00 94.25 416 ALA A N 1
ATOM 3254 C CA . ALA A 1 416 ? 9.874 8.709 3.605 1.00 94.25 416 ALA A CA 1
ATOM 3255 C C . ALA A 1 416 ? 9.321 9.126 2.236 1.00 94.25 416 ALA A C 1
ATOM 3257 O O . ALA A 1 416 ? 8.337 9.859 2.139 1.00 94.25 416 ALA A O 1
ATOM 3258 N N . PHE A 1 417 ? 9.921 8.598 1.172 1.00 97.06 417 PHE A N 1
ATOM 3259 C CA . PHE A 1 417 ? 9.493 8.794 -0.207 1.00 97.06 417 PHE A CA 1
ATOM 3260 C C . PHE A 1 417 ? 9.347 7.444 -0.908 1.00 97.06 417 PHE A C 1
ATOM 3262 O O . PHE A 1 417 ? 10.290 6.654 -0.925 1.00 97.06 417 PHE A O 1
ATOM 3269 N N . TYR A 1 418 ? 8.178 7.202 -1.502 1.00 92.50 418 TYR A N 1
ATOM 3270 C CA . TYR A 1 418 ? 7.825 5.944 -2.159 1.00 92.50 418 TYR A CA 1
ATOM 3271 C C . TYR A 1 418 ? 7.391 6.176 -3.602 1.00 92.50 418 TYR A C 1
ATOM 3273 O O . TYR A 1 418 ? 6.445 6.926 -3.841 1.00 92.50 418 TYR A O 1
ATOM 3281 N N . ASN A 1 419 ? 8.033 5.510 -4.564 1.00 92.94 419 ASN A N 1
ATOM 3282 C CA . ASN A 1 419 ? 7.645 5.598 -5.978 1.00 92.94 419 ASN A CA 1
ATOM 3283 C C . ASN A 1 419 ? 7.520 7.059 -6.474 1.00 92.94 419 ASN A C 1
ATOM 3285 O O . ASN A 1 419 ? 6.564 7.439 -7.149 1.00 92.94 419 ASN A O 1
ATOM 3289 N N . CYS A 1 420 ? 8.460 7.919 -6.073 1.00 92.75 420 CYS A N 1
ATOM 3290 C CA . CYS A 1 420 ? 8.497 9.319 -6.491 1.00 92.75 420 CYS A CA 1
ATOM 3291 C C . CYS A 1 420 ? 9.495 9.512 -7.637 1.00 92.75 420 CYS A C 1
ATOM 3293 O O . CYS A 1 420 ? 10.573 8.915 -7.643 1.00 92.75 420 CYS A O 1
ATOM 3295 N N . ARG A 1 421 ? 9.168 10.398 -8.583 1.00 94.00 421 ARG A N 1
ATOM 3296 C CA . ARG A 1 421 ? 10.106 10.885 -9.601 1.00 94.00 421 ARG A CA 1
ATOM 3297 C C . ARG A 1 421 ? 10.624 12.255 -9.188 1.00 94.00 421 ARG A C 1
ATOM 3299 O O . ARG A 1 421 ? 9.837 13.190 -9.107 1.00 94.00 421 ARG A O 1
ATOM 3306 N N . ILE A 1 422 ? 11.921 12.379 -8.931 1.00 98.06 422 ILE A N 1
ATOM 3307 C CA . ILE A 1 422 ? 12.572 13.630 -8.524 1.00 98.06 422 ILE A CA 1
ATOM 3308 C C . ILE A 1 422 ? 13.498 14.051 -9.666 1.00 98.06 422 ILE A C 1
ATOM 3310 O O . ILE A 1 422 ? 14.513 13.403 -9.916 1.00 98.06 422 ILE A O 1
ATOM 3314 N N . ILE A 1 423 ? 13.104 15.084 -10.408 1.00 95.44 423 ILE A N 1
ATOM 3315 C CA . ILE A 1 423 ? 13.703 15.411 -11.707 1.00 95.44 423 ILE A CA 1
ATOM 3316 C C . ILE A 1 423 ? 14.186 16.860 -11.715 1.00 95.44 423 ILE A C 1
ATOM 3318 O O . ILE A 1 423 ? 13.423 17.785 -11.433 1.00 95.44 423 ILE A O 1
ATOM 3322 N N . GLY A 1 424 ? 15.441 17.054 -12.100 1.00 92.88 424 GLY A N 1
ATOM 3323 C CA . GLY A 1 424 ? 16.044 18.360 -12.326 1.00 92.88 424 GLY A CA 1
ATOM 3324 C C . GLY A 1 424 ? 17.340 18.224 -13.121 1.00 92.88 424 GLY A C 1
ATOM 3325 O O . GLY A 1 424 ? 17.530 17.260 -13.864 1.00 92.88 424 GLY A O 1
ATOM 3326 N N . PHE A 1 425 ? 18.233 19.198 -12.955 1.00 92.44 425 PHE A N 1
ATOM 3327 C CA . PHE A 1 425 ? 19.593 19.159 -13.493 1.00 92.44 425 PHE A CA 1
ATOM 3328 C C . PHE A 1 425 ? 20.591 19.235 -12.331 1.00 92.44 425 PHE A C 1
ATOM 3330 O O . PHE A 1 425 ? 20.788 18.243 -11.622 1.00 92.44 425 PHE A O 1
ATOM 3337 N N . GLN A 1 426 ? 21.181 20.408 -12.099 1.00 91.81 426 GLN A N 1
ATOM 3338 C CA . GLN A 1 426 ? 22.094 20.645 -10.987 1.00 91.81 426 GLN A CA 1
ATOM 3339 C C . GLN A 1 426 ? 21.329 20.812 -9.666 1.00 91.81 426 GLN A C 1
ATOM 3341 O O . GLN A 1 426 ? 20.365 21.578 -9.609 1.00 91.81 426 GLN A O 1
ATOM 3346 N N . ASP A 1 427 ? 21.806 20.145 -8.610 1.00 94.56 427 ASP A N 1
ATOM 3347 C CA . ASP A 1 427 ? 21.267 20.204 -7.242 1.00 94.56 427 ASP A CA 1
ATOM 3348 C C . ASP A 1 427 ? 19.815 19.681 -7.124 1.00 94.56 427 ASP A C 1
ATOM 3350 O O . ASP A 1 427 ? 19.022 20.174 -6.329 1.00 94.56 427 ASP A O 1
ATOM 3354 N N . THR A 1 428 ? 19.439 18.665 -7.908 1.00 97.38 428 THR A N 1
ATOM 3355 C CA . THR A 1 428 ? 18.052 18.154 -7.992 1.00 97.38 428 THR A CA 1
ATOM 3356 C C . THR A 1 428 ? 17.429 17.773 -6.634 1.00 97.38 428 THR A C 1
ATOM 3358 O O . THR A 1 428 ? 16.288 18.149 -6.353 1.00 97.38 428 THR A O 1
ATOM 3361 N N . LEU A 1 429 ? 18.145 17.034 -5.786 1.00 98.38 429 LEU A N 1
ATOM 3362 C CA . LEU A 1 429 ? 17.699 16.571 -4.473 1.00 98.38 429 LEU A CA 1
ATOM 3363 C C . LEU A 1 429 ? 18.619 17.117 -3.377 1.00 98.38 429 LEU A C 1
ATOM 3365 O O . LEU A 1 429 ? 19.750 16.665 -3.211 1.00 98.38 429 LEU A O 1
ATOM 3369 N N . CYS A 1 430 ? 18.093 18.055 -2.593 1.00 98.00 430 CYS A N 1
ATOM 3370 C CA . CYS A 1 430 ? 18.703 18.534 -1.360 1.00 98.00 430 CYS A CA 1
ATOM 3371 C C . CYS A 1 430 ? 18.250 17.649 -0.186 1.00 98.00 430 CYS A C 1
ATOM 3373 O O . CYS A 1 430 ? 17.254 17.927 0.489 1.00 98.00 430 CYS A O 1
ATOM 3375 N N . ASP A 1 431 ? 18.978 16.559 0.027 1.00 97.19 431 ASP A N 1
ATOM 3376 C CA . ASP A 1 431 ? 18.866 15.660 1.173 1.00 97.19 431 ASP A CA 1
ATOM 3377 C C . ASP A 1 431 ? 19.645 16.240 2.371 1.00 97.19 431 ASP A C 1
ATOM 3379 O O . ASP A 1 431 ? 20.769 15.838 2.697 1.00 97.19 431 ASP A O 1
ATOM 3383 N N . ASP A 1 432 ? 19.051 17.289 2.949 1.00 90.81 432 ASP A N 1
ATOM 3384 C CA . ASP A 1 432 ? 19.693 18.308 3.782 1.00 90.81 432 ASP A CA 1
ATOM 3385 C C . ASP A 1 432 ? 20.145 17.763 5.146 1.00 90.81 432 ASP A C 1
ATOM 3387 O O . ASP A 1 432 ? 21.333 17.800 5.463 1.00 90.81 432 ASP A O 1
ATOM 3391 N N . ARG A 1 433 ? 19.216 17.247 5.962 1.00 86.50 433 ARG A N 1
ATOM 3392 C CA . ARG A 1 433 ? 19.488 16.710 7.311 1.00 86.50 433 ARG A CA 1
ATOM 3393 C C . ARG A 1 433 ? 18.302 15.906 7.847 1.00 86.50 433 ARG A C 1
ATOM 3395 O O . ARG A 1 433 ? 17.165 16.274 7.571 1.00 86.50 433 ARG A O 1
ATOM 3402 N N . GLY A 1 434 ? 18.571 14.919 8.699 1.00 87.06 434 GLY A N 1
ATOM 3403 C CA . GLY A 1 434 ? 17.559 14.019 9.272 1.00 87.06 434 GLY A CA 1
ATOM 3404 C C . GLY A 1 434 ? 17.696 12.588 8.754 1.00 87.06 434 GLY A C 1
ATOM 3405 O O . GLY A 1 434 ? 18.530 12.322 7.890 1.00 87.06 434 GLY A O 1
ATOM 3406 N N . ASN A 1 435 ? 16.905 11.672 9.310 1.00 88.38 435 ASN A N 1
ATOM 3407 C CA . ASN A 1 435 ? 16.798 10.289 8.856 1.00 88.38 435 ASN A CA 1
ATOM 3408 C C . ASN A 1 435 ? 15.785 10.181 7.718 1.00 88.38 435 ASN A C 1
ATOM 3410 O O . ASN A 1 435 ? 14.603 10.467 7.931 1.00 88.38 435 ASN A O 1
ATOM 3414 N N . HIS A 1 436 ? 16.209 9.747 6.533 1.00 97.62 436 HIS A N 1
ATOM 3415 C CA . HIS A 1 436 ? 15.325 9.665 5.369 1.00 97.62 436 HIS A CA 1
ATOM 3416 C C . HIS A 1 436 ? 15.337 8.288 4.702 1.00 97.62 436 HIS A C 1
ATOM 3418 O O . HIS A 1 436 ? 16.331 7.562 4.715 1.00 97.62 436 HIS A O 1
ATOM 3424 N N . SER A 1 437 ? 14.219 7.928 4.074 1.00 96.69 437 SER A N 1
ATOM 3425 C CA . SER A 1 437 ? 14.105 6.717 3.261 1.00 96.69 437 SER A CA 1
ATOM 3426 C C . SER A 1 437 ? 13.537 7.053 1.888 1.00 96.69 437 SER A C 1
ATOM 3428 O O . SER A 1 437 ? 12.476 7.661 1.786 1.00 96.69 437 SER A O 1
ATOM 3430 N N . PHE A 1 438 ? 14.234 6.640 0.834 1.00 98.19 438 PHE A N 1
ATOM 3431 C CA . PHE A 1 438 ? 13.779 6.727 -0.550 1.00 98.19 438 PHE A CA 1
ATOM 3432 C C . PHE A 1 438 ? 13.674 5.306 -1.090 1.00 98.19 438 PHE A C 1
ATOM 3434 O O . PHE A 1 438 ? 14.694 4.633 -1.245 1.00 98.19 438 PHE A O 1
ATOM 3441 N N . LYS A 1 439 ? 12.457 4.826 -1.345 1.00 96.00 439 LYS A N 1
ATOM 3442 C CA . LYS A 1 439 ? 12.214 3.474 -1.850 1.00 96.00 439 LYS A CA 1
ATOM 3443 C C . LYS A 1 439 ? 11.504 3.524 -3.198 1.00 96.00 439 LYS A C 1
ATOM 3445 O O . LYS A 1 439 ? 10.484 4.196 -3.346 1.00 96.00 439 LYS A O 1
ATOM 3450 N N . ASP A 1 440 ? 12.045 2.791 -4.168 1.00 94.25 440 ASP A N 1
ATOM 3451 C CA . ASP A 1 440 ? 11.518 2.704 -5.539 1.00 94.25 440 ASP A CA 1
ATOM 3452 C C . ASP A 1 440 ? 11.411 4.070 -6.245 1.00 94.25 440 ASP A C 1
ATOM 3454 O O . ASP A 1 440 ? 10.545 4.284 -7.090 1.00 94.25 440 ASP A O 1
ATOM 3458 N N . CYS A 1 441 ? 12.265 5.030 -5.885 1.00 96.56 441 CYS A N 1
ATOM 3459 C CA . CYS A 1 441 ? 12.258 6.359 -6.487 1.00 96.56 441 CYS A CA 1
ATOM 3460 C C . CYS A 1 441 ? 13.078 6.390 -7.782 1.00 96.56 441 CYS A C 1
ATOM 3462 O O . CYS A 1 441 ? 14.052 5.654 -7.932 1.00 96.56 441 CYS A O 1
ATOM 3464 N N . HIS A 1 442 ? 12.725 7.298 -8.688 1.00 97.62 442 HIS A N 1
ATOM 3465 C CA . HIS A 1 442 ? 13.531 7.642 -9.858 1.00 97.62 442 HIS A CA 1
ATOM 3466 C C . HIS A 1 442 ? 14.100 9.050 -9.676 1.00 97.62 442 HIS A C 1
ATOM 3468 O O . HIS A 1 442 ? 13.336 10.010 -9.551 1.00 97.62 442 HIS A O 1
ATOM 3474 N N . ILE A 1 443 ? 15.425 9.184 -9.656 1.00 98.56 443 ILE A N 1
ATOM 3475 C CA . ILE A 1 443 ? 16.122 10.454 -9.422 1.00 98.56 443 ILE A CA 1
ATOM 3476 C C . ILE A 1 443 ? 16.953 10.793 -10.657 1.00 98.56 443 ILE A C 1
ATOM 3478 O O . ILE A 1 443 ? 17.842 10.029 -11.032 1.00 98.56 443 ILE A O 1
ATOM 3482 N N . ARG A 1 444 ? 16.676 11.943 -11.281 1.00 97.56 444 ARG A N 1
ATOM 3483 C CA . ARG A 1 444 ? 17.347 12.393 -12.509 1.00 97.56 444 ARG A CA 1
ATOM 3484 C C . ARG A 1 444 ? 18.015 13.748 -12.325 1.00 97.56 444 ARG A C 1
ATOM 3486 O O . ARG A 1 444 ? 17.344 14.685 -11.906 1.00 97.56 444 ARG A O 1
ATOM 3493 N N . GLY A 1 445 ? 19.287 13.860 -12.707 1.00 94.62 445 GLY A N 1
ATOM 3494 C CA . GLY A 1 445 ? 20.029 15.122 -12.661 1.00 94.62 445 GLY A CA 1
ATOM 3495 C C . GLY A 1 445 ? 21.395 15.073 -13.348 1.00 94.62 445 GLY A C 1
ATOM 3496 O O . GLY A 1 445 ? 21.698 14.124 -14.071 1.00 94.62 445 GLY A O 1
ATOM 3497 N N . THR A 1 446 ? 22.204 16.118 -13.143 1.00 91.69 446 THR A N 1
ATOM 3498 C CA . THR A 1 446 ? 23.525 16.294 -13.783 1.00 91.69 446 THR A CA 1
ATOM 3499 C C . THR A 1 446 ? 24.661 16.409 -12.762 1.00 91.69 446 THR A C 1
ATOM 3501 O O . THR A 1 446 ? 25.445 15.477 -12.588 1.00 91.69 446 THR A O 1
ATOM 3504 N N . VAL A 1 447 ? 24.755 17.547 -12.072 1.00 89.94 447 VAL A N 1
ATOM 3505 C CA . VAL A 1 447 ? 25.851 17.900 -11.157 1.00 89.94 447 VAL A CA 1
ATOM 3506 C C . VAL A 1 447 ? 25.323 17.980 -9.735 1.00 89.94 447 VAL A C 1
ATOM 3508 O O . VAL A 1 447 ? 24.326 18.657 -9.491 1.00 89.94 447 VAL A O 1
ATOM 3511 N N . ASP A 1 448 ? 26.003 17.305 -8.808 1.00 92.81 448 ASP A N 1
ATOM 3512 C CA . ASP A 1 448 ? 25.701 17.273 -7.371 1.00 92.81 448 ASP A CA 1
ATOM 3513 C C . ASP A 1 448 ? 24.220 17.025 -7.075 1.00 92.81 448 ASP A C 1
ATOM 3515 O O . ASP A 1 448 ? 23.634 17.569 -6.141 1.00 92.81 448 ASP A O 1
ATOM 3519 N N . PHE A 1 449 ? 23.573 16.227 -7.920 1.00 94.62 449 PHE A N 1
ATOM 3520 C CA . PHE A 1 449 ? 22.122 16.239 -7.965 1.00 94.62 449 PHE A CA 1
ATOM 3521 C C . PHE A 1 449 ? 21.476 15.458 -6.812 1.00 94.62 449 PHE A C 1
ATOM 3523 O O . PHE A 1 449 ? 20.258 15.504 -6.677 1.00 94.62 449 PHE A O 1
ATOM 3530 N N . ILE A 1 450 ? 22.274 14.813 -5.954 1.00 98.44 450 ILE A N 1
ATOM 3531 C CA . ILE A 1 450 ? 21.914 14.382 -4.598 1.00 98.44 450 ILE A CA 1
ATOM 3532 C C . ILE A 1 450 ? 22.948 14.959 -3.617 1.00 98.44 450 ILE A C 1
ATOM 3534 O O . ILE A 1 450 ? 24.111 14.547 -3.609 1.00 98.44 450 ILE A O 1
ATOM 3538 N N . PHE A 1 451 ? 22.556 15.911 -2.772 1.00 98.00 451 PHE A N 1
ATOM 3539 C CA . PHE A 1 451 ? 23.492 16.624 -1.893 1.00 98.00 451 PHE A CA 1
ATOM 3540 C C . PHE A 1 451 ? 22.883 17.000 -0.540 1.00 98.00 451 PHE A C 1
ATOM 3542 O O . PHE A 1 451 ? 21.668 17.125 -0.408 1.00 98.00 451 PHE A O 1
ATOM 3549 N N . GLY A 1 452 ? 23.745 17.234 0.455 1.00 95.88 452 GLY A N 1
ATOM 3550 C CA . GLY A 1 452 ? 23.350 17.561 1.832 1.00 95.88 452 GLY A CA 1
ATOM 3551 C C . GLY A 1 452 ? 23.959 16.619 2.878 1.00 95.88 452 GLY A C 1
ATOM 3552 O O . GLY A 1 452 ? 24.903 15.885 2.590 1.00 95.88 452 GLY A O 1
ATOM 3553 N N . SER A 1 453 ? 23.476 16.681 4.119 1.00 93.00 453 SER A N 1
ATOM 3554 C CA . SER A 1 453 ? 24.012 15.956 5.284 1.00 93.00 453 SER A CA 1
ATOM 3555 C C . SER A 1 453 ? 22.985 15.020 5.942 1.00 93.00 453 SER A C 1
ATOM 3557 O O . SER A 1 453 ? 23.088 14.717 7.130 1.00 93.00 453 SER A O 1
ATOM 3559 N N . GLY A 1 454 ? 21.975 14.558 5.198 1.00 90.19 454 GLY A N 1
ATOM 3560 C CA . GLY A 1 454 ? 21.044 13.528 5.668 1.00 90.19 454 GLY A CA 1
ATOM 3561 C C . GLY A 1 454 ? 21.722 12.204 6.048 1.00 90.19 454 GLY A C 1
ATOM 3562 O O . GLY A 1 454 ? 22.826 11.884 5.588 1.00 90.19 454 GLY A O 1
ATOM 3563 N N . THR A 1 455 ? 21.042 11.431 6.895 1.00 96.12 455 THR A N 1
ATOM 3564 C CA . THR A 1 455 ? 21.280 9.998 7.099 1.00 96.12 455 THR A CA 1
ATOM 3565 C C . THR A 1 455 ? 20.211 9.255 6.312 1.00 96.12 455 THR A C 1
ATOM 3567 O O . THR A 1 455 ? 19.062 9.176 6.746 1.00 96.12 455 THR A O 1
ATOM 3570 N N . SER A 1 456 ? 20.560 8.746 5.132 1.00 97.50 456 SER A N 1
ATOM 3571 C CA . SER A 1 456 ? 19.540 8.365 4.150 1.00 97.50 456 SER A CA 1
ATOM 3572 C C . SER A 1 456 ? 19.773 6.996 3.540 1.00 97.50 456 SER A C 1
ATOM 3574 O O . SER A 1 456 ? 20.886 6.659 3.128 1.00 97.50 456 SER A O 1
ATOM 3576 N N . LEU A 1 457 ? 18.690 6.224 3.445 1.00 97.81 457 LEU A N 1
ATOM 3577 C CA . LEU A 1 457 ? 18.646 4.927 2.782 1.00 97.81 457 LEU A CA 1
ATOM 3578 C C . LEU A 1 457 ? 17.883 5.047 1.459 1.00 97.81 457 LEU A C 1
ATOM 3580 O O . LEU A 1 457 ? 16.671 5.266 1.454 1.00 97.81 457 LEU A O 1
ATOM 3584 N N . TYR A 1 458 ? 18.592 4.846 0.353 1.00 98.50 458 TYR A N 1
ATOM 3585 C CA . TYR A 1 458 ? 18.054 4.773 -1.001 1.00 98.50 458 TYR A CA 1
ATOM 3586 C C . TYR A 1 458 ? 17.923 3.301 -1.399 1.00 98.50 458 TYR A C 1
ATOM 3588 O O . TYR A 1 458 ? 18.889 2.668 -1.829 1.00 98.50 458 TYR A O 1
ATOM 3596 N N . LEU A 1 459 ? 16.733 2.735 -1.217 1.00 96.56 459 LEU A N 1
ATOM 3597 C CA . LEU A 1 459 ? 16.444 1.322 -1.440 1.00 96.56 459 LEU A CA 1
ATOM 3598 C C . LEU A 1 459 ? 15.763 1.122 -2.796 1.00 96.56 459 LEU A C 1
ATOM 3600 O O . LEU A 1 459 ? 14.738 1.737 -3.077 1.00 96.56 459 LEU A O 1
ATOM 3604 N N . ASN A 1 460 ? 16.323 0.252 -3.637 1.00 95.50 460 ASN A N 1
ATOM 3605 C CA . ASN A 1 460 ? 15.758 -0.100 -4.945 1.00 95.50 460 ASN A CA 1
ATOM 3606 C C . ASN A 1 460 ? 15.409 1.120 -5.832 1.00 95.50 460 ASN A C 1
ATOM 3608 O O . ASN A 1 460 ? 14.457 1.090 -6.605 1.00 95.50 460 ASN A O 1
ATOM 3612 N N . SER A 1 461 ? 16.158 2.216 -5.701 1.00 95.88 461 SER A N 1
ATOM 3613 C CA . SER A 1 461 ? 15.917 3.450 -6.457 1.00 95.88 461 SER A CA 1
ATOM 3614 C C . SER A 1 461 ? 16.776 3.508 -7.724 1.00 95.88 461 SER A C 1
ATOM 3616 O O . SER A 1 461 ? 17.917 3.039 -7.745 1.00 95.88 461 SER A O 1
ATOM 3618 N N . GLU A 1 462 ? 16.223 4.082 -8.787 1.00 97.62 462 GLU A N 1
ATOM 3619 C CA . GLU A 1 462 ? 16.907 4.313 -10.056 1.00 97.62 462 GLU A CA 1
ATOM 3620 C C . GLU A 1 462 ? 17.508 5.720 -10.088 1.00 97.62 462 GLU A C 1
ATOM 3622 O O . GLU A 1 462 ? 16.847 6.708 -9.763 1.00 97.62 462 GLU A O 1
ATOM 3627 N N . ILE A 1 463 ? 18.765 5.802 -10.509 1.00 98.50 463 ILE A N 1
ATOM 3628 C CA . ILE A 1 463 ? 19.504 7.043 -10.693 1.00 98.50 463 ILE A CA 1
ATOM 3629 C C . ILE A 1 463 ? 19.784 7.195 -12.188 1.00 98.50 463 ILE A C 1
ATOM 3631 O O . ILE A 1 463 ? 20.454 6.350 -12.785 1.00 98.50 463 ILE A O 1
ATOM 3635 N N . PHE A 1 464 ? 19.275 8.272 -12.784 1.00 97.81 464 PHE A N 1
ATOM 3636 C CA . PHE A 1 464 ? 19.480 8.597 -14.193 1.00 97.81 464 PHE A CA 1
ATOM 3637 C C . PHE A 1 464 ? 20.329 9.862 -14.343 1.00 97.81 464 PHE A C 1
ATOM 3639 O O . PHE A 1 464 ? 19.927 10.949 -13.925 1.00 97.81 464 PHE A O 1
ATOM 3646 N N . VAL A 1 465 ? 21.500 9.734 -14.961 1.00 95.62 465 VAL A N 1
ATOM 3647 C CA . VAL A 1 465 ? 22.453 10.836 -15.128 1.00 95.62 465 VAL A CA 1
ATOM 3648 C C . VAL A 1 465 ? 22.323 11.435 -16.524 1.00 95.62 465 VAL A C 1
ATOM 3650 O O . VAL A 1 465 ? 22.633 10.799 -17.535 1.00 95.62 465 VAL A O 1
ATOM 3653 N N . GLU A 1 466 ? 21.850 12.672 -16.584 1.00 91.19 466 GLU A N 1
ATOM 3654 C CA . GLU A 1 466 ? 21.592 13.363 -17.843 1.00 91.19 466 GLU A CA 1
ATOM 3655 C C . GLU A 1 466 ? 22.897 13.867 -18.480 1.00 91.19 466 GLU A C 1
ATOM 3657 O O . GLU A 1 466 ? 23.633 14.651 -17.885 1.00 91.19 466 GLU A O 1
ATOM 3662 N N . GLY A 1 467 ? 23.185 13.443 -19.711 1.00 84.12 467 GLY A N 1
ATOM 3663 C CA . GLY A 1 467 ? 24.305 13.946 -20.512 1.00 84.12 467 GLY A CA 1
ATOM 3664 C C . GLY A 1 467 ? 23.960 15.216 -21.275 1.00 84.12 467 GLY A C 1
ATOM 3665 O O . GLY A 1 467 ? 22.786 15.523 -21.469 1.00 84.12 467 GLY A O 1
ATOM 3666 N N . ASP A 1 468 ? 24.968 15.987 -21.685 1.00 75.50 468 ASP A N 1
ATOM 3667 C CA . ASP A 1 468 ? 24.757 17.122 -22.592 1.00 75.50 468 ASP A CA 1
ATOM 3668 C C . ASP A 1 468 ? 24.264 16.630 -23.969 1.00 75.50 468 ASP A C 1
ATOM 3670 O O . ASP A 1 468 ? 24.931 15.778 -24.567 1.00 75.50 468 ASP A O 1
ATOM 3674 N N . PRO A 1 469 ? 23.122 17.127 -24.488 1.00 67.56 469 PRO A N 1
ATOM 3675 C CA . PRO A 1 469 ? 22.649 16.792 -25.831 1.00 67.56 469 PRO A CA 1
ATOM 3676 C C . PRO A 1 469 ? 23.648 17.129 -26.950 1.00 67.56 469 PRO A C 1
ATOM 3678 O O . PRO A 1 469 ? 23.632 16.472 -27.990 1.00 67.56 469 PRO A O 1
ATOM 3681 N N . GLU A 1 470 ? 24.506 18.133 -26.753 1.00 67.25 470 GLU A N 1
ATOM 3682 C CA . GLU A 1 470 ? 25.533 18.576 -27.705 1.00 67.25 470 GLU A CA 1
ATOM 3683 C C . GLU A 1 470 ? 26.859 17.807 -27.549 1.00 67.25 470 GLU A C 1
ATOM 3685 O O . GLU A 1 470 ? 27.752 17.922 -28.390 1.00 67.25 470 GLU A O 1
ATOM 3690 N N . GLY A 1 471 ? 26.975 16.957 -26.522 1.00 58.94 471 GLY A N 1
ATOM 3691 C CA . GLY A 1 471 ? 28.120 16.070 -26.312 1.00 58.94 471 GLY A CA 1
ATOM 3692 C C . GLY A 1 471 ? 29.343 16.720 -25.658 1.00 58.94 471 GLY A C 1
ATOM 3693 O O . GLY A 1 471 ? 30.417 16.113 -25.690 1.00 58.94 471 GLY A O 1
ATOM 3694 N N . ASP A 1 472 ? 29.199 17.912 -25.068 1.00 61.25 472 ASP A N 1
ATOM 3695 C CA . ASP A 1 472 ? 30.257 18.555 -24.279 1.00 61.25 472 ASP A CA 1
ATOM 3696 C C . ASP A 1 472 ? 30.557 17.707 -23.019 1.00 61.25 472 ASP A C 1
ATOM 3698 O O . ASP A 1 472 ? 29.619 17.307 -22.316 1.00 61.25 472 ASP A O 1
ATOM 3702 N N . PRO A 1 473 ? 31.827 17.349 -22.734 1.00 56.34 473 PRO A N 1
ATOM 3703 C CA . PRO A 1 473 ? 32.210 16.629 -21.520 1.00 56.34 473 PRO A CA 1
ATOM 3704 C C . PRO A 1 473 ? 32.047 17.507 -20.268 1.00 56.34 473 PRO A C 1
ATOM 3706 O O . PRO A 1 473 ? 33.016 17.995 -19.684 1.00 56.34 473 PRO A O 1
ATOM 3709 N N . GLU A 1 474 ? 30.809 17.699 -19.824 1.00 63.41 474 GLU A N 1
ATOM 3710 C CA . GLU A 1 474 ? 30.518 18.315 -18.535 1.00 63.41 474 GLU A CA 1
ATOM 3711 C C . GLU A 1 474 ? 30.666 17.279 -17.408 1.00 63.41 474 GLU A C 1
ATOM 3713 O O . GLU A 1 474 ? 30.188 16.147 -17.501 1.00 63.41 474 GLU A O 1
ATOM 3718 N N . MET A 1 475 ? 31.340 17.668 -16.322 1.00 67.88 475 MET A N 1
ATOM 3719 C CA . MET A 1 475 ? 31.569 16.817 -15.152 1.00 67.88 475 MET A CA 1
ATOM 3720 C C . MET A 1 475 ? 30.242 16.506 -14.444 1.00 67.88 475 MET A C 1
ATOM 3722 O O . MET A 1 475 ? 29.782 17.294 -13.619 1.00 67.88 475 MET A O 1
ATOM 3726 N N . ALA A 1 476 ? 29.650 15.346 -14.723 1.00 87.56 476 ALA A N 1
ATOM 3727 C CA . ALA A 1 476 ? 28.459 14.866 -14.031 1.00 87.56 476 ALA A CA 1
ATOM 3728 C C . ALA A 1 476 ? 28.830 14.177 -12.708 1.00 87.56 476 ALA A C 1
ATOM 3730 O O . ALA A 1 476 ? 29.737 13.342 -12.646 1.00 87.56 476 ALA A O 1
ATOM 3731 N N . VAL A 1 477 ? 28.125 14.527 -11.632 1.00 94.00 477 VAL A N 1
ATOM 3732 C CA . VAL A 1 477 ? 28.405 14.030 -10.279 1.00 94.00 477 VAL A CA 1
ATOM 3733 C C . VAL A 1 477 ? 27.094 13.683 -9.596 1.00 94.00 477 VAL A C 1
ATOM 3735 O O . VAL A 1 477 ? 26.226 14.540 -9.455 1.00 94.00 477 VAL A O 1
ATOM 3738 N N . ILE A 1 478 ? 26.958 12.435 -9.151 1.00 97.81 478 ILE A N 1
ATOM 3739 C CA . ILE A 1 478 ? 25.719 11.964 -8.525 1.00 97.81 478 ILE A CA 1
ATOM 3740 C C . ILE A 1 478 ? 25.579 12.530 -7.116 1.00 97.81 478 ILE A C 1
ATOM 3742 O O . ILE A 1 478 ? 24.579 13.177 -6.812 1.00 97.81 478 ILE A O 1
ATOM 3746 N N . THR A 1 479 ? 26.582 12.308 -6.258 1.00 98.38 479 THR A N 1
ATOM 3747 C CA . THR A 1 479 ? 26.504 12.695 -4.844 1.00 98.38 479 THR A CA 1
ATOM 3748 C C . THR A 1 479 ? 27.500 13.779 -4.439 1.00 98.38 479 THR A C 1
ATOM 3750 O O . THR A 1 479 ? 28.682 13.742 -4.783 1.00 98.38 479 THR A O 1
ATOM 3753 N N . ALA A 1 480 ? 27.032 14.716 -3.623 1.00 96.62 480 ALA A N 1
ATOM 3754 C CA . ALA A 1 480 ? 27.848 15.708 -2.933 1.00 96.62 480 ALA A CA 1
ATOM 3755 C C . ALA A 1 480 ? 27.448 15.725 -1.454 1.00 96.62 480 ALA A C 1
ATOM 3757 O O . ALA A 1 480 ? 26.719 16.596 -0.986 1.00 96.62 480 ALA A O 1
ATOM 3758 N N . GLN A 1 481 ? 27.877 14.702 -0.713 1.00 97.31 481 GLN A N 1
ATOM 3759 C CA . GLN A 1 481 ? 27.501 14.546 0.692 1.00 97.31 481 GLN A CA 1
ATOM 3760 C C . GLN A 1 481 ? 28.301 15.521 1.579 1.00 97.31 481 GLN A C 1
ATOM 3762 O O . GLN A 1 481 ? 29.482 15.791 1.341 1.00 97.31 481 GLN A O 1
ATOM 3767 N N . ALA A 1 482 ? 27.631 16.101 2.573 1.00 93.50 482 ALA A N 1
ATOM 3768 C CA . ALA A 1 482 ? 28.060 17.300 3.283 1.00 93.50 482 ALA A CA 1
ATOM 3769 C C . ALA A 1 482 ? 28.567 17.060 4.712 1.00 93.50 482 ALA A C 1
ATOM 3771 O O . ALA A 1 482 ? 28.629 17.996 5.507 1.00 93.50 482 ALA A O 1
ATOM 3772 N N . ARG A 1 483 ? 28.924 15.822 5.054 1.00 93.50 483 ARG A N 1
ATOM 3773 C CA . ARG A 1 483 ? 29.488 15.478 6.361 1.00 93.50 483 ARG A CA 1
ATOM 3774 C C . ARG A 1 483 ? 30.859 16.117 6.539 1.00 93.50 483 ARG A C 1
ATOM 3776 O O . ARG A 1 483 ? 31.744 15.969 5.691 1.00 93.50 483 ARG A O 1
ATOM 3783 N N . GLU A 1 484 ? 31.048 16.808 7.656 1.00 88.25 484 GLU A N 1
ATOM 3784 C CA . GLU A 1 484 ? 32.288 17.539 7.939 1.00 88.25 484 GLU A CA 1
ATOM 3785 C C . GLU A 1 484 ? 33.254 16.678 8.774 1.00 88.25 484 GLU A C 1
ATOM 3787 O O . GLU A 1 484 ? 34.462 16.680 8.525 1.00 88.25 484 GLU A O 1
ATOM 3792 N N . SER A 1 485 ? 32.745 15.863 9.705 1.00 87.31 485 SER A N 1
ATOM 3793 C CA . SER A 1 485 ? 33.571 15.055 10.619 1.00 87.31 485 SER A CA 1
ATOM 3794 C C . SER A 1 485 ? 33.279 13.552 10.580 1.00 87.31 485 SER A C 1
ATOM 3796 O O . SER A 1 485 ? 32.137 13.118 10.445 1.00 87.31 485 SER A O 1
ATOM 3798 N N . SER A 1 486 ? 34.310 12.732 10.818 1.00 79.62 486 SER A N 1
ATOM 3799 C CA . SER A 1 486 ? 34.183 11.281 11.011 1.00 79.62 486 SER A CA 1
ATOM 3800 C C . SER A 1 486 ? 33.392 10.881 12.269 1.00 79.62 486 SER A C 1
ATOM 3802 O O . SER A 1 486 ? 32.981 9.726 12.379 1.00 79.62 486 SER A O 1
ATOM 3804 N N . SER A 1 487 ? 33.147 11.821 13.189 1.00 76.50 487 SER A N 1
ATOM 3805 C CA . SER A 1 487 ? 32.316 11.630 14.386 1.00 76.50 487 SER A CA 1
ATOM 3806 C C . SER A 1 487 ? 30.814 11.809 14.140 1.00 76.50 487 SER A C 1
ATOM 3808 O O . SER A 1 487 ? 30.014 11.408 14.981 1.00 76.50 487 SER A O 1
ATOM 3810 N N . GLU A 1 488 ? 30.417 12.430 13.026 1.00 80.06 488 GLU A N 1
ATOM 3811 C CA . GLU A 1 488 ? 29.008 12.546 12.638 1.00 80.06 488 GLU A CA 1
ATOM 3812 C C . GLU A 1 488 ? 28.503 11.205 12.112 1.00 80.06 488 GLU A C 1
ATOM 3814 O O . GLU A 1 488 ? 29.210 10.532 11.358 1.00 80.06 488 GLU A O 1
ATOM 3819 N N . ASP A 1 489 ? 27.269 10.834 12.449 1.00 81.94 489 ASP A N 1
ATOM 3820 C CA . ASP A 1 489 ? 26.658 9.593 11.965 1.00 81.94 489 ASP A CA 1
ATOM 3821 C C . ASP A 1 489 ? 25.726 9.814 10.760 1.00 81.94 489 ASP A C 1
ATOM 3823 O O . ASP A 1 489 ? 24.763 9.087 10.552 1.00 81.94 489 ASP A O 1
ATOM 3827 N N . THR A 1 490 ? 26.042 10.806 9.925 1.00 89.69 490 THR A N 1
ATOM 3828 C CA . THR A 1 490 ? 25.327 11.110 8.675 1.00 89.69 490 THR A CA 1
ATOM 3829 C C . THR A 1 490 ? 25.954 10.409 7.475 1.00 89.69 490 THR A C 1
ATOM 3831 O O . THR A 1 490 ? 27.087 9.916 7.540 1.00 89.69 490 THR A O 1
ATOM 3834 N N . GLY A 1 491 ? 25.222 10.291 6.374 1.00 93.06 491 GLY A N 1
ATOM 3835 C CA . GLY A 1 491 ? 25.714 9.633 5.169 1.00 93.06 491 GLY A CA 1
ATOM 3836 C C . GLY A 1 491 ? 24.608 9.003 4.340 1.00 93.06 491 GLY A C 1
ATOM 3837 O O . GLY A 1 491 ? 23.468 8.867 4.779 1.00 93.06 491 GLY A O 1
ATOM 3838 N N . TYR A 1 492 ? 24.972 8.605 3.127 1.00 98.56 492 TYR A N 1
ATOM 3839 C CA . TYR A 1 492 ? 24.046 7.984 2.188 1.00 98.56 492 TYR A CA 1
ATOM 3840 C C . TYR A 1 492 ? 24.382 6.508 1.998 1.00 98.56 492 TYR A C 1
ATOM 3842 O O . TYR A 1 492 ? 25.533 6.160 1.726 1.00 98.56 492 TYR A O 1
ATOM 3850 N N . SER A 1 493 ? 23.368 5.651 2.104 1.00 98.25 493 SER A N 1
ATOM 3851 C CA . SER A 1 493 ? 23.441 4.237 1.744 1.00 98.25 493 SER A CA 1
ATOM 3852 C C . SER A 1 493 ? 22.505 3.961 0.572 1.00 98.25 493 SER A C 1
ATOM 3854 O O . SER A 1 493 ? 21.288 4.094 0.694 1.00 98.25 493 SER A O 1
ATOM 3856 N N . PHE A 1 494 ? 23.071 3.583 -0.569 1.00 98.69 494 PHE A N 1
ATOM 3857 C CA . PHE A 1 494 ? 22.346 3.147 -1.758 1.00 98.69 494 PHE A CA 1
ATOM 3858 C C . PHE A 1 494 ? 22.379 1.627 -1.826 1.00 98.69 494 PHE A C 1
ATOM 3860 O O . PHE A 1 494 ? 23.457 1.031 -1.822 1.00 98.69 494 PHE A O 1
ATOM 3867 N N . VAL A 1 495 ? 21.213 0.985 -1.891 1.00 97.88 495 VAL A N 1
ATOM 3868 C CA . VAL A 1 495 ? 21.105 -0.476 -1.838 1.00 97.88 495 VAL A CA 1
ATOM 3869 C C . VAL A 1 495 ? 20.162 -0.983 -2.924 1.00 97.88 495 VAL A C 1
ATOM 3871 O O . VAL A 1 495 ? 19.021 -0.530 -3.018 1.00 97.88 495 VAL A O 1
ATOM 3874 N N . HIS A 1 496 ? 20.623 -1.937 -3.742 1.00 97.06 496 HIS A N 1
ATOM 3875 C CA . HIS A 1 496 ? 19.858 -2.532 -4.859 1.00 97.06 496 HIS A CA 1
ATOM 3876 C C . HIS A 1 496 ? 19.399 -1.542 -5.939 1.00 97.06 496 HIS A C 1
ATOM 3878 O O . HIS A 1 496 ? 18.476 -1.832 -6.708 1.00 97.06 496 HIS A O 1
ATOM 3884 N N . GLY A 1 497 ? 20.036 -0.373 -6.005 1.00 93.62 497 GLY A N 1
ATOM 3885 C CA . GLY A 1 497 ? 19.754 0.639 -7.015 1.00 93.62 497 GLY A CA 1
ATOM 3886 C C . GLY A 1 497 ? 20.314 0.291 -8.393 1.00 93.62 497 GLY A C 1
ATOM 3887 O O . GLY A 1 497 ? 21.021 -0.705 -8.580 1.00 93.62 497 GLY A O 1
ATOM 3888 N N . ARG A 1 498 ? 20.015 1.151 -9.363 1.00 96.44 498 ARG A N 1
ATOM 3889 C CA . ARG A 1 498 ? 20.575 1.085 -10.715 1.00 96.44 498 ARG A CA 1
ATOM 3890 C C . ARG A 1 498 ? 20.994 2.477 -11.162 1.00 96.44 498 ARG A C 1
ATOM 3892 O O . ARG A 1 498 ? 20.216 3.414 -11.011 1.00 96.44 498 ARG A O 1
ATOM 3899 N N . ILE A 1 499 ? 22.202 2.601 -11.703 1.00 98.19 499 ILE A N 1
ATOM 3900 C CA . ILE A 1 499 ? 22.745 3.853 -12.231 1.00 98.19 499 ILE A CA 1
ATOM 3901 C C . ILE A 1 499 ? 22.868 3.727 -13.746 1.00 98.19 499 ILE A C 1
ATOM 3903 O O . ILE A 1 499 ? 23.632 2.898 -14.241 1.00 98.19 499 ILE A O 1
ATOM 3907 N N . THR A 1 500 ? 22.115 4.556 -14.464 1.00 96.75 500 THR A N 1
ATOM 3908 C CA . THR A 1 500 ? 22.129 4.660 -15.931 1.00 96.75 500 THR A CA 1
ATOM 3909 C C . THR A 1 500 ? 22.159 6.125 -16.348 1.00 96.75 500 THR A C 1
ATOM 3911 O O . THR A 1 500 ? 22.145 7.019 -15.500 1.00 96.75 500 THR A O 1
ATOM 3914 N N . GLY A 1 501 ? 22.225 6.403 -17.646 1.00 92.31 501 GLY A N 1
ATOM 3915 C CA . GLY A 1 501 ? 22.215 7.775 -18.127 1.00 92.31 501 GLY A CA 1
ATOM 3916 C C . GLY A 1 501 ? 22.756 7.923 -19.536 1.00 92.31 501 GLY A C 1
ATOM 3917 O O . GLY A 1 501 ? 23.231 6.969 -20.146 1.00 92.31 501 GLY A O 1
ATOM 3918 N N . THR A 1 502 ? 22.686 9.148 -20.041 1.00 91.81 502 THR A N 1
ATOM 3919 C CA . THR A 1 502 ? 23.292 9.557 -21.317 1.00 91.81 502 THR A CA 1
ATOM 3920 C C . THR A 1 502 ? 24.601 10.322 -21.120 1.00 91.81 502 THR A C 1
ATOM 3922 O O . THR A 1 502 ? 25.320 10.564 -22.090 1.00 91.81 502 THR A O 1
ATOM 3925 N N . ALA A 1 503 ? 24.918 10.708 -19.879 1.00 88.81 503 ALA A N 1
ATOM 3926 C CA . ALA A 1 503 ? 26.183 11.342 -19.534 1.00 88.81 503 ALA A CA 1
ATOM 3927 C C . ALA A 1 503 ? 27.367 10.400 -19.765 1.00 88.81 503 ALA A C 1
ATOM 3929 O O . ALA A 1 503 ? 27.236 9.178 -19.733 1.00 88.81 503 ALA A O 1
ATOM 3930 N N . LYS A 1 504 ? 28.543 10.987 -19.973 1.00 86.38 504 LYS A N 1
ATOM 3931 C CA . LYS A 1 504 ? 29.819 10.272 -20.007 1.00 86.38 504 LYS A CA 1
ATOM 3932 C C . LYS A 1 504 ? 30.662 10.750 -18.836 1.00 86.38 504 LYS A C 1
ATOM 3934 O O . LYS A 1 504 ? 30.507 11.886 -18.402 1.00 86.38 504 LYS A O 1
ATOM 3939 N N . ASP A 1 505 ? 31.566 9.896 -18.374 1.00 89.19 505 ASP A N 1
ATOM 3940 C CA . ASP A 1 505 ? 32.579 10.263 -17.382 1.00 89.19 505 ASP A CA 1
ATOM 3941 C C . ASP A 1 505 ? 32.002 10.712 -16.022 1.00 89.19 505 ASP A C 1
ATOM 3943 O O . ASP A 1 505 ? 32.411 11.699 -15.414 1.00 89.19 505 ASP A O 1
ATOM 3947 N N . VAL A 1 506 ? 31.008 9.964 -15.541 1.00 93.69 506 VAL A N 1
ATOM 3948 C CA . VAL A 1 506 ? 30.223 10.291 -14.345 1.00 93.69 506 VAL A CA 1
ATOM 3949 C C . VAL A 1 506 ? 30.943 9.883 -13.061 1.00 93.69 506 VAL A C 1
ATOM 3951 O O . VAL A 1 506 ? 31.342 8.729 -12.903 1.00 93.69 506 VAL A O 1
ATOM 3954 N N . PHE A 1 507 ? 31.005 10.778 -12.075 1.00 96.44 507 PHE A N 1
ATOM 3955 C CA . PHE A 1 507 ? 31.449 10.436 -10.722 1.00 96.44 507 PHE A CA 1
ATOM 3956 C C . PHE A 1 507 ? 30.271 10.017 -9.829 1.00 96.44 507 PHE A C 1
ATOM 3958 O O . PHE A 1 507 ? 29.268 10.725 -9.721 1.00 96.44 507 PHE A O 1
ATOM 3965 N N . LEU A 1 508 ? 30.429 8.904 -9.106 1.00 97.88 508 LEU A N 1
ATOM 3966 C CA . LEU A 1 508 ? 29.493 8.427 -8.076 1.00 97.88 508 LEU A CA 1
ATOM 3967 C C . LEU A 1 508 ? 29.319 9.447 -6.943 1.00 97.88 508 LEU A C 1
ATOM 3969 O O . LEU A 1 508 ? 28.246 9.558 -6.342 1.00 97.88 508 LEU A O 1
ATOM 3973 N N . GLY A 1 509 ? 30.368 10.222 -6.677 1.00 96.69 509 GLY A N 1
ATOM 3974 C CA . GLY A 1 509 ? 30.319 11.357 -5.778 1.00 96.69 509 GLY A CA 1
ATOM 3975 C C . GLY A 1 509 ? 31.601 12.170 -5.748 1.00 96.69 509 GLY A C 1
ATOM 3976 O O . GLY A 1 509 ? 32.672 11.707 -6.162 1.00 96.69 509 GLY A O 1
ATOM 3977 N N . ARG A 1 510 ? 31.495 13.388 -5.216 1.00 95.12 510 ARG A N 1
ATOM 3978 C CA . ARG A 1 510 ? 32.641 14.249 -4.922 1.00 95.12 510 ARG A CA 1
ATOM 3979 C C . ARG A 1 510 ? 32.639 14.732 -3.485 1.00 95.12 510 ARG A C 1
ATOM 3981 O O . ARG A 1 510 ? 31.591 14.976 -2.891 1.00 95.12 510 ARG A O 1
ATOM 3988 N N . ALA A 1 511 ? 33.838 14.923 -2.940 1.00 92.75 511 ALA A N 1
ATOM 3989 C CA . ALA A 1 511 ? 34.011 15.397 -1.576 1.00 92.75 511 ALA A CA 1
ATOM 3990 C C . ALA A 1 511 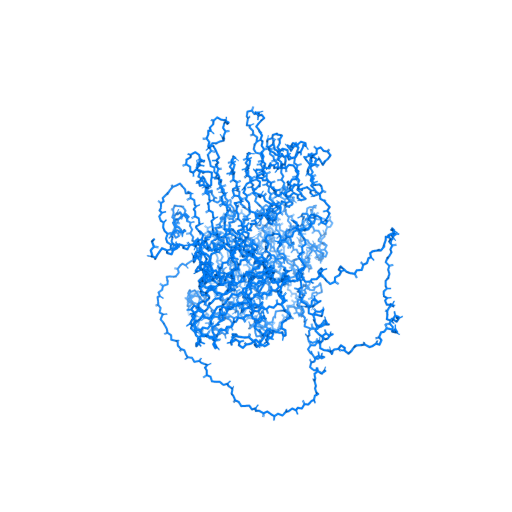? 33.643 16.875 -1.452 1.00 92.75 511 ALA A C 1
ATOM 3992 O O . ALA A 1 511 ? 34.508 17.742 -1.556 1.00 92.75 511 ALA A O 1
ATOM 3993 N N . TRP A 1 512 ? 32.356 17.173 -1.258 1.00 91.06 512 TRP A N 1
ATOM 3994 C CA . TRP A 1 512 ? 31.881 18.543 -1.068 1.00 91.06 512 TRP A CA 1
ATOM 3995 C C . TRP A 1 512 ? 32.393 19.139 0.245 1.00 91.06 512 TRP A C 1
ATOM 3997 O O . TRP A 1 512 ? 32.867 20.281 0.256 1.00 91.06 512 TRP A O 1
ATOM 4007 N N . LYS A 1 513 ? 32.387 18.335 1.312 1.00 92.75 513 LYS A N 1
ATOM 4008 C CA . LYS A 1 513 ? 32.853 18.675 2.665 1.00 92.75 513 LYS A CA 1
ATOM 4009 C C . LYS A 1 513 ? 34.026 17.801 3.109 1.00 92.75 513 LYS A C 1
ATOM 4011 O O . LYS A 1 513 ? 34.554 17.046 2.292 1.00 92.75 513 LYS A O 1
ATOM 4016 N N . SER A 1 514 ? 34.510 17.971 4.340 1.00 90.31 514 SER A N 1
ATOM 4017 C CA . SER A 1 514 ? 35.769 17.344 4.765 1.00 90.31 514 SER A CA 1
ATOM 4018 C C . SER A 1 514 ? 35.692 15.842 5.028 1.00 90.31 514 SER A C 1
ATOM 4020 O O . SER A 1 514 ? 36.707 15.190 4.834 1.00 90.31 514 SER A O 1
ATOM 4022 N N . SER A 1 515 ? 34.553 15.260 5.418 1.00 92.38 515 SER A N 1
ATOM 4023 C CA . SER A 1 515 ? 34.468 13.820 5.753 1.00 92.38 515 SER A CA 1
ATOM 4024 C C . SER A 1 515 ? 33.219 13.118 5.186 1.00 92.38 515 SER A C 1
ATOM 4026 O O . SER A 1 515 ? 32.537 12.392 5.923 1.00 92.38 515 SER A O 1
ATOM 4028 N N . PRO A 1 516 ? 32.896 13.312 3.893 1.00 95.81 516 PRO A N 1
ATOM 4029 C CA . PRO A 1 516 ? 31.686 12.789 3.265 1.00 95.81 516 PRO A CA 1
ATOM 4030 C C . PRO A 1 516 ? 31.603 11.268 3.387 1.00 95.81 516 PRO A C 1
ATOM 4032 O O . PRO A 1 516 ? 32.619 10.572 3.293 1.00 95.81 516 PRO A O 1
ATOM 4035 N N . ARG A 1 517 ? 30.388 10.745 3.577 1.00 97.75 517 ARG A N 1
ATOM 4036 C CA . ARG A 1 517 ? 30.136 9.301 3.681 1.00 97.75 517 ARG A CA 1
ATOM 4037 C C . ARG A 1 517 ? 29.044 8.860 2.717 1.00 97.75 517 ARG A C 1
ATOM 4039 O O . ARG A 1 517 ? 27.890 9.249 2.876 1.00 97.75 517 ARG A O 1
ATOM 4046 N N . VAL A 1 518 ? 29.418 8.038 1.740 1.00 98.44 518 VAL A N 1
ATOM 4047 C CA . VAL A 1 518 ? 28.505 7.485 0.731 1.00 98.44 518 VAL A CA 1
ATOM 4048 C C . VAL A 1 518 ? 28.881 6.034 0.456 1.00 98.44 518 VAL A C 1
ATOM 4050 O O . VAL A 1 518 ? 30.049 5.727 0.218 1.00 98.44 518 VAL A O 1
ATOM 4053 N N . VAL A 1 519 ? 27.896 5.141 0.485 1.00 98.56 519 VAL A N 1
ATOM 4054 C CA . VAL A 1 519 ? 28.079 3.711 0.232 1.00 98.56 519 VAL A CA 1
ATOM 4055 C C . VAL A 1 519 ? 27.090 3.243 -0.828 1.00 98.56 519 VAL A C 1
ATOM 4057 O O . VAL A 1 519 ? 25.891 3.458 -0.686 1.00 98.56 519 VAL A O 1
ATOM 4060 N N . TYR A 1 520 ? 27.588 2.563 -1.861 1.00 98.69 520 TYR A N 1
ATOM 4061 C CA . TYR A 1 520 ? 26.774 1.830 -2.830 1.00 98.69 520 TYR A CA 1
ATOM 4062 C C . TYR A 1 520 ? 26.914 0.328 -2.588 1.00 98.69 520 TYR A C 1
ATOM 4064 O O . TYR A 1 520 ? 28.020 -0.214 -2.583 1.00 98.69 520 TYR A O 1
ATOM 4072 N N . SER A 1 521 ? 25.787 -0.352 -2.398 1.00 98.19 521 SER A N 1
ATOM 4073 C CA . SER A 1 521 ? 25.708 -1.790 -2.153 1.00 98.19 521 SER A CA 1
ATOM 4074 C C . SER A 1 521 ? 24.764 -2.457 -3.141 1.00 98.19 521 SER A C 1
ATOM 4076 O O . SER A 1 521 ? 23.666 -1.956 -3.387 1.00 98.19 521 SER A O 1
ATOM 4078 N N . TYR A 1 522 ? 25.175 -3.586 -3.721 1.00 97.81 522 TYR A N 1
ATOM 4079 C CA . TYR A 1 522 ? 24.361 -4.347 -4.685 1.00 97.81 522 TYR A CA 1
ATOM 4080 C C . TYR A 1 522 ? 23.796 -3.495 -5.837 1.00 97.81 522 TYR A C 1
ATOM 4082 O O . TYR A 1 522 ? 22.734 -3.783 -6.379 1.00 97.81 522 TYR A O 1
ATOM 4090 N N . THR A 1 523 ? 24.477 -2.400 -6.176 1.00 97.75 523 THR A N 1
ATOM 4091 C CA . THR A 1 523 ? 24.013 -1.443 -7.180 1.00 97.75 523 THR A CA 1
ATOM 4092 C C . THR A 1 523 ? 24.553 -1.847 -8.547 1.00 97.75 523 THR A C 1
ATOM 4094 O O . THR A 1 523 ? 25.739 -2.154 -8.685 1.00 97.75 523 THR A O 1
ATOM 4097 N N . GLU A 1 524 ? 23.686 -1.865 -9.555 1.00 98.12 524 GLU A N 1
ATOM 4098 C CA . GLU A 1 524 ? 24.078 -2.065 -10.952 1.00 98.12 524 GLU A CA 1
ATOM 4099 C C . GLU A 1 524 ? 24.516 -0.720 -11.552 1.00 98.12 524 GLU A C 1
ATOM 4101 O O . GLU A 1 524 ? 23.778 0.263 -11.480 1.00 98.12 524 GLU A O 1
ATOM 4106 N N . MET A 1 525 ? 25.717 -0.662 -12.126 1.00 98.06 525 MET A N 1
ATOM 4107 C CA . MET A 1 525 ? 26.331 0.548 -12.674 1.00 98.06 525 MET A CA 1
ATOM 4108 C C . MET A 1 525 ? 26.635 0.373 -14.163 1.00 98.06 525 MET A C 1
ATOM 4110 O O . MET A 1 525 ? 27.382 -0.531 -14.552 1.00 98.06 525 MET A O 1
ATOM 4114 N N . ASP A 1 526 ? 26.086 1.254 -14.995 1.00 96.19 526 ASP A N 1
ATOM 4115 C CA . ASP A 1 526 ? 26.347 1.260 -16.435 1.00 96.19 526 ASP A CA 1
ATOM 4116 C C . ASP A 1 526 ? 27.746 1.809 -16.787 1.00 96.19 526 ASP A C 1
ATOM 4118 O O . ASP A 1 526 ? 28.439 2.376 -15.942 1.00 96.19 526 ASP A O 1
ATOM 4122 N N . GLU A 1 527 ? 28.182 1.660 -18.040 1.00 95.38 527 GLU A N 1
ATOM 4123 C CA . GLU A 1 527 ? 29.527 2.043 -18.524 1.00 95.38 527 GLU A CA 1
ATOM 4124 C C . GLU A 1 527 ? 29.833 3.551 -18.489 1.00 95.38 527 GLU A C 1
ATOM 4126 O O . GLU A 1 527 ? 30.949 3.965 -18.794 1.00 95.38 527 GLU A O 1
ATOM 4131 N N . ILE A 1 528 ? 28.863 4.371 -18.083 1.00 93.19 528 ILE A N 1
ATOM 4132 C CA . ILE A 1 528 ? 28.989 5.827 -17.976 1.00 93.19 528 ILE A CA 1
ATOM 4133 C C . ILE A 1 528 ? 29.864 6.286 -16.801 1.00 93.19 528 ILE A C 1
ATOM 4135 O O . ILE A 1 528 ? 30.277 7.445 -16.768 1.00 93.19 528 ILE A O 1
ATOM 4139 N N . ILE A 1 529 ? 30.123 5.410 -15.823 1.00 95.94 529 ILE A N 1
ATOM 4140 C CA . ILE A 1 529 ? 30.886 5.747 -14.616 1.00 95.94 529 ILE A CA 1
ATOM 4141 C C . ILE A 1 529 ? 32.366 5.952 -14.957 1.00 95.94 529 ILE A C 1
ATOM 4143 O O . ILE A 1 529 ? 33.012 5.072 -15.526 1.00 95.94 529 ILE A O 1
ATOM 4147 N N . HIS A 1 530 ? 32.916 7.098 -14.549 1.00 94.38 530 HIS A N 1
ATOM 4148 C CA . HIS A 1 530 ? 34.340 7.412 -14.646 1.00 94.38 530 HIS A CA 1
ATOM 4149 C C . HIS A 1 530 ? 35.165 6.266 -14.019 1.00 94.38 530 HIS A C 1
ATOM 4151 O O . HIS A 1 530 ? 34.842 5.833 -12.909 1.00 94.38 530 HIS A O 1
ATOM 4157 N N . PRO A 1 531 ? 36.271 5.792 -14.628 1.00 93.50 531 PRO A N 1
ATOM 4158 C CA . PRO A 1 531 ? 37.041 4.653 -14.108 1.00 93.50 531 PRO A CA 1
ATOM 4159 C C . PRO A 1 531 ? 37.483 4.806 -12.641 1.00 93.50 531 PRO A C 1
ATOM 4161 O O . PRO A 1 531 ? 37.338 3.870 -11.849 1.00 93.50 531 PRO A O 1
ATOM 4164 N N . GLY A 1 532 ? 37.936 6.009 -12.266 1.00 93.62 532 GLY A N 1
ATOM 4165 C CA . GLY A 1 532 ? 38.255 6.414 -10.886 1.00 93.62 532 GLY A CA 1
ATOM 4166 C C . GLY A 1 532 ? 37.065 6.419 -9.910 1.00 93.62 532 GLY A C 1
ATOM 4167 O O . GLY A 1 532 ? 37.265 6.318 -8.701 1.00 93.62 532 GLY A O 1
ATOM 4168 N N . GLY A 1 533 ? 35.830 6.481 -10.417 1.00 94.62 533 GLY A N 1
ATOM 4169 C CA . GLY A 1 533 ? 34.555 6.391 -9.693 1.00 94.62 533 GLY A CA 1
ATOM 4170 C C . GLY A 1 533 ? 34.204 7.592 -8.814 1.00 94.62 533 GLY A C 1
ATOM 4171 O O . GLY A 1 533 ? 33.053 8.013 -8.786 1.00 94.62 533 GLY A O 1
ATOM 4172 N N . TRP A 1 534 ? 35.180 8.171 -8.116 1.00 95.69 534 TRP A N 1
ATOM 4173 C CA . TRP A 1 534 ? 34.971 9.173 -7.070 1.00 95.69 534 TRP A CA 1
ATOM 4174 C C . TRP A 1 534 ? 35.955 10.329 -7.194 1.00 95.69 534 TRP A C 1
ATOM 4176 O O . TRP A 1 534 ? 37.053 10.168 -7.716 1.00 95.69 534 TRP A O 1
ATOM 4186 N N . SER A 1 535 ? 35.577 11.499 -6.680 1.00 92.75 535 SER A N 1
ATOM 4187 C CA . SER A 1 535 ? 36.433 12.685 -6.701 1.00 92.75 535 SER A CA 1
ATOM 4188 C C . SER A 1 535 ? 36.705 13.217 -5.294 1.00 92.75 535 SER A C 1
ATOM 4190 O O . SER A 1 535 ? 35.789 13.445 -4.503 1.00 92.75 535 SER A O 1
ATOM 4192 N N . SER A 1 536 ? 37.967 13.531 -4.996 1.00 86.81 536 SER A N 1
ATOM 4193 C CA . SER A 1 536 ? 38.355 14.312 -3.806 1.00 86.81 536 SER A CA 1
ATOM 4194 C C . SER A 1 536 ? 38.048 15.810 -3.953 1.00 86.81 536 SER A C 1
ATOM 4196 O O . SER A 1 536 ? 38.449 16.620 -3.119 1.00 86.81 536 SER A O 1
ATOM 4198 N N . ASN A 1 537 ? 37.354 16.200 -5.031 1.00 88.00 537 ASN A N 1
ATOM 4199 C CA . ASN A 1 537 ? 37.040 17.584 -5.377 1.00 88.00 537 ASN A CA 1
ATOM 4200 C C . ASN A 1 537 ? 38.296 18.474 -5.471 1.00 88.00 537 ASN A C 1
ATOM 4202 O O . ASN A 1 537 ? 38.291 19.632 -5.058 1.00 88.00 537 ASN A O 1
ATOM 4206 N N . ARG A 1 538 ? 39.391 17.898 -5.995 1.00 83.88 538 ARG A N 1
ATOM 4207 C CA . ARG A 1 538 ? 40.721 18.528 -6.122 1.00 83.88 538 ARG A CA 1
ATOM 4208 C C . ARG A 1 538 ? 41.322 18.987 -4.787 1.00 83.88 538 ARG A C 1
ATOM 4210 O O . ARG A 1 538 ? 42.151 19.891 -4.769 1.00 83.88 538 ARG A O 1
ATOM 4217 N N . GLN A 1 539 ? 40.928 18.357 -3.681 1.00 85.69 539 GLN A N 1
ATOM 4218 C CA . GLN A 1 539 ? 41.493 18.600 -2.355 1.00 85.69 539 GLN A CA 1
ATOM 4219 C C . GLN A 1 539 ? 42.139 17.310 -1.843 1.00 85.69 539 GLN A C 1
ATOM 4221 O O . GLN A 1 539 ? 41.428 16.444 -1.329 1.00 85.69 539 GLN A O 1
ATOM 4226 N N . PRO A 1 540 ? 43.465 17.151 -2.011 1.00 84.50 540 PRO A N 1
ATOM 4227 C CA . PRO A 1 540 ? 44.177 15.931 -1.637 1.00 84.50 540 PRO A CA 1
ATOM 4228 C C . PRO A 1 540 ? 43.926 15.507 -0.189 1.00 84.50 540 PRO A C 1
ATOM 4230 O O . PRO A 1 540 ? 43.641 14.340 0.044 1.00 84.50 540 PRO A O 1
ATOM 4233 N N . ASP A 1 541 ? 43.896 16.455 0.749 1.00 86.62 541 ASP A N 1
ATOM 4234 C CA . ASP A 1 541 ? 43.679 16.182 2.177 1.00 86.62 541 ASP A CA 1
ATOM 4235 C C . ASP A 1 541 ? 42.323 15.507 2.456 1.00 86.62 541 ASP A C 1
ATOM 4237 O O . ASP A 1 541 ? 42.188 14.725 3.393 1.00 86.62 541 ASP A O 1
ATOM 4241 N N . ARG A 1 542 ? 41.307 15.741 1.609 1.00 85.75 542 ARG A N 1
ATOM 4242 C CA . ARG A 1 542 ? 39.993 15.088 1.749 1.00 85.75 542 ARG A CA 1
ATOM 4243 C C . ARG A 1 542 ? 40.029 13.611 1.381 1.00 85.75 542 ARG A C 1
ATOM 4245 O O . ARG A 1 542 ? 39.183 12.853 1.844 1.00 85.75 542 ARG A O 1
ATOM 4252 N N . ALA A 1 543 ? 40.988 13.184 0.558 1.00 87.56 543 ALA A N 1
ATOM 4253 C CA . ALA A 1 543 ? 41.153 11.773 0.218 1.00 87.56 543 ALA A CA 1
ATOM 4254 C C . ALA A 1 543 ? 41.466 10.912 1.454 1.00 87.56 543 ALA A C 1
ATOM 4256 O O . ALA A 1 543 ? 41.193 9.716 1.445 1.00 87.56 543 ALA A O 1
ATOM 4257 N N . GLU A 1 544 ? 42.004 11.504 2.522 1.00 87.69 544 GLU A N 1
ATOM 4258 C CA . GLU A 1 544 ? 42.339 10.789 3.758 1.00 87.69 544 GLU A CA 1
ATOM 4259 C C . GLU A 1 544 ? 41.125 10.572 4.675 1.00 87.69 544 GLU A C 1
ATOM 4261 O O . GLU A 1 544 ? 41.119 9.666 5.508 1.00 87.69 544 GLU A O 1
ATOM 4266 N N . THR A 1 545 ? 40.083 11.391 4.522 1.00 90.00 545 THR A N 1
ATOM 4267 C CA . THR A 1 545 ? 38.956 11.487 5.462 1.00 90.00 545 THR A CA 1
ATOM 4268 C C . THR A 1 545 ? 37.616 11.060 4.867 1.00 90.00 545 THR A C 1
ATOM 4270 O O . THR A 1 545 ? 36.673 10.792 5.619 1.00 90.00 545 THR A O 1
ATOM 4273 N N . VAL A 1 546 ? 37.505 10.964 3.538 1.00 93.94 546 VAL A N 1
ATOM 4274 C CA . VAL A 1 546 ? 36.299 10.454 2.872 1.00 93.94 546 VAL A CA 1
ATOM 4275 C C . VAL A 1 546 ? 36.009 9.000 3.256 1.00 93.94 546 VAL A C 1
ATOM 4277 O O . VAL A 1 546 ? 36.904 8.170 3.428 1.00 93.94 546 VAL A O 1
ATOM 4280 N N . TYR A 1 547 ? 34.726 8.660 3.343 1.00 96.12 547 TYR A N 1
ATOM 4281 C CA . TYR A 1 547 ? 34.261 7.281 3.433 1.00 96.12 547 TYR A CA 1
ATOM 4282 C C . TYR A 1 547 ? 33.400 6.975 2.209 1.00 96.12 547 TYR A C 1
ATOM 4284 O O . TYR A 1 547 ? 32.176 7.096 2.242 1.00 96.12 547 TYR A O 1
ATOM 4292 N N . TYR A 1 548 ? 34.060 6.598 1.117 1.00 98.00 548 TYR A N 1
ATOM 4293 C CA . TYR A 1 548 ? 33.400 6.132 -0.098 1.00 98.00 548 TYR A CA 1
ATOM 4294 C C . TYR A 1 548 ? 33.524 4.627 -0.210 1.00 98.00 548 TYR A C 1
ATOM 4296 O O . TYR A 1 548 ? 34.635 4.099 -0.256 1.00 98.00 548 TYR A O 1
ATOM 4304 N N . GLY A 1 549 ? 32.380 3.951 -0.187 1.00 97.12 549 GLY A N 1
ATOM 4305 C CA . GLY A 1 549 ? 32.291 2.501 -0.164 1.00 97.12 549 GLY A CA 1
ATOM 4306 C C . GLY A 1 549 ? 31.553 1.950 -1.375 1.00 97.12 549 GLY A C 1
ATOM 4307 O O . GLY A 1 549 ? 30.478 2.430 -1.726 1.00 97.12 549 GLY A O 1
ATOM 4308 N N . GLU A 1 550 ? 32.099 0.896 -1.965 1.00 98.44 550 GLU A N 1
ATOM 4309 C CA . GLU A 1 550 ? 31.400 0.039 -2.918 1.00 98.44 550 GLU A CA 1
ATOM 4310 C C . GLU A 1 550 ? 31.380 -1.387 -2.360 1.00 98.44 550 GLU A C 1
ATOM 4312 O O . GLU A 1 550 ? 32.396 -1.908 -1.894 1.00 98.44 550 GLU A O 1
ATOM 4317 N N . TYR A 1 551 ? 30.208 -2.019 -2.377 1.00 98.25 551 TYR A N 1
ATOM 4318 C CA . TYR A 1 551 ? 30.012 -3.375 -1.879 1.00 98.25 551 TYR A CA 1
ATOM 4319 C C . TYR A 1 551 ? 29.191 -4.199 -2.865 1.00 98.25 551 TYR A C 1
ATOM 4321 O O . TYR A 1 551 ? 28.015 -3.922 -3.102 1.00 98.25 551 TYR A O 1
ATOM 4329 N N . LYS A 1 552 ? 29.815 -5.223 -3.457 1.00 97.25 552 LYS A N 1
ATOM 4330 C CA . LYS A 1 552 ? 29.164 -6.162 -4.392 1.00 97.25 552 LYS A CA 1
ATOM 4331 C C . LYS A 1 552 ? 28.326 -5.456 -5.478 1.00 97.25 552 LYS A C 1
ATOM 4333 O O . LYS A 1 552 ? 27.258 -5.933 -5.854 1.00 97.25 552 LYS A O 1
ATOM 4338 N N . CYS A 1 553 ? 28.801 -4.304 -5.957 1.00 97.62 553 CYS A N 1
ATOM 4339 C CA . CYS A 1 553 ? 28.217 -3.614 -7.105 1.00 97.62 553 CYS A CA 1
ATOM 4340 C C . CYS A 1 553 ? 28.530 -4.387 -8.392 1.00 97.62 553 CYS A C 1
ATOM 4342 O O . CYS A 1 553 ? 29.527 -5.106 -8.469 1.00 97.62 553 CYS A O 1
ATOM 4344 N N . THR A 1 554 ? 27.658 -4.270 -9.388 1.00 97.00 554 THR A N 1
ATOM 4345 C CA . THR A 1 554 ? 27.734 -5.032 -10.645 1.00 97.00 554 THR A CA 1
ATOM 4346 C C . THR A 1 554 ? 27.553 -4.111 -11.850 1.00 97.00 554 THR A C 1
ATOM 4348 O O . THR A 1 554 ? 27.288 -2.925 -11.686 1.00 97.00 554 THR A O 1
ATOM 4351 N N . GLY A 1 555 ? 27.698 -4.637 -13.067 1.00 96.75 555 GLY A N 1
ATOM 4352 C CA . GLY A 1 555 ? 27.585 -3.857 -14.303 1.00 96.75 555 GLY A CA 1
ATOM 4353 C C . GLY A 1 555 ? 28.929 -3.335 -14.814 1.00 96.75 555 GLY A C 1
ATOM 4354 O O . GLY A 1 555 ? 29.970 -3.501 -14.178 1.00 96.75 555 GLY A O 1
ATOM 4355 N N . LYS A 1 556 ? 28.918 -2.744 -16.012 1.00 96.00 556 LYS A N 1
ATOM 4356 C CA . LYS A 1 556 ? 30.141 -2.345 -16.727 1.00 96.00 556 LYS A CA 1
ATOM 4357 C C . LYS A 1 556 ? 30.894 -1.192 -16.056 1.00 96.00 556 LYS A C 1
ATOM 4359 O O . LYS A 1 556 ? 32.108 -1.115 -16.205 1.00 96.00 556 LYS A O 1
ATOM 4364 N N . GLY A 1 557 ? 30.200 -0.322 -15.322 1.00 95.50 557 GLY A N 1
ATOM 4365 C CA . GLY A 1 557 ? 30.807 0.789 -14.581 1.00 95.50 557 GLY A CA 1
ATOM 4366 C C . GLY A 1 557 ? 31.374 0.398 -13.215 1.00 95.50 557 GLY A C 1
ATOM 4367 O O . GLY A 1 557 ? 32.103 1.179 -12.601 1.00 95.50 557 GLY A O 1
ATOM 4368 N N . ALA A 1 558 ? 31.067 -0.804 -12.717 1.00 96.12 558 ALA A N 1
ATOM 4369 C CA . ALA A 1 558 ? 31.556 -1.315 -11.439 1.00 96.12 558 ALA A CA 1
ATOM 4370 C C . ALA A 1 558 ? 32.947 -1.956 -11.605 1.00 96.12 558 ALA A C 1
ATOM 4372 O O . ALA A 1 558 ? 33.092 -3.179 -11.614 1.00 96.12 558 ALA A O 1
ATOM 4373 N N . THR A 1 559 ? 33.987 -1.127 -11.750 1.00 94.31 559 THR A N 1
ATOM 4374 C CA . THR A 1 559 ? 35.377 -1.556 -12.002 1.00 94.31 559 THR A CA 1
ATOM 4375 C C . THR A 1 559 ? 36.323 -1.212 -10.837 1.00 94.31 559 THR A C 1
ATOM 4377 O O . THR A 1 559 ? 37.090 -0.252 -10.920 1.00 94.31 559 THR A O 1
ATOM 4380 N N . PRO A 1 560 ? 36.353 -2.006 -9.744 1.00 92.19 560 PRO A N 1
ATOM 4381 C CA . PRO A 1 560 ? 37.165 -1.722 -8.555 1.00 92.19 560 PRO A CA 1
ATOM 4382 C C . PRO A 1 560 ? 38.650 -1.455 -8.821 1.00 92.19 560 PRO A C 1
ATOM 4384 O O . PRO A 1 560 ? 39.259 -0.621 -8.159 1.00 92.19 560 PRO A O 1
ATOM 4387 N N . ALA A 1 561 ? 39.236 -2.145 -9.804 1.00 93.81 561 ALA A N 1
ATOM 4388 C CA . ALA A 1 561 ? 40.661 -2.054 -10.118 1.00 93.81 561 ALA A CA 1
ATOM 4389 C C . ALA A 1 561 ? 41.098 -0.673 -10.638 1.00 93.81 561 ALA A C 1
ATOM 4391 O O . ALA A 1 561 ? 42.281 -0.350 -10.577 1.00 93.81 561 ALA A O 1
ATOM 4392 N N . THR A 1 562 ? 40.165 0.128 -11.160 1.00 95.44 562 THR A N 1
ATOM 4393 C CA . THR A 1 562 ? 40.447 1.460 -11.712 1.00 95.44 562 THR A CA 1
ATOM 4394 C C . THR A 1 562 ? 40.083 2.592 -10.756 1.00 95.44 562 THR A C 1
ATOM 4396 O O . THR A 1 562 ? 40.295 3.751 -11.103 1.00 95.44 562 THR A O 1
ATOM 4399 N N . ARG A 1 563 ? 39.513 2.278 -9.583 1.00 96.56 563 ARG A N 1
ATOM 4400 C CA . ARG A 1 563 ? 39.044 3.276 -8.619 1.00 96.56 563 ARG A CA 1
ATOM 4401 C C . ARG A 1 563 ? 40.193 4.062 -8.005 1.00 96.56 563 ARG A C 1
ATOM 4403 O O . ARG A 1 563 ? 41.315 3.572 -7.874 1.00 96.56 563 ARG A O 1
ATOM 4410 N N . GLU A 1 564 ? 39.877 5.280 -7.581 1.00 94.56 564 GLU A N 1
ATOM 4411 C CA . GLU A 1 564 ? 40.782 6.080 -6.766 1.00 94.56 564 GLU A CA 1
ATOM 4412 C C . GLU A 1 564 ? 41.201 5.330 -5.493 1.00 94.56 564 GLU A C 1
ATOM 4414 O O . GLU A 1 564 ? 40.416 4.603 -4.884 1.00 94.56 564 GLU A O 1
ATOM 4419 N N . LYS A 1 565 ? 42.446 5.533 -5.049 1.00 93.44 565 LYS A N 1
ATOM 4420 C CA . LYS A 1 565 ? 43.047 4.741 -3.956 1.00 93.44 565 LYS A CA 1
ATOM 4421 C C . LYS A 1 565 ? 42.331 4.871 -2.609 1.00 93.44 565 LYS A C 1
ATOM 4423 O O . LYS A 1 565 ? 42.465 3.991 -1.767 1.00 93.44 565 LYS A O 1
ATOM 4428 N N . PHE A 1 566 ? 41.620 5.974 -2.391 1.00 93.38 566 PHE A N 1
ATOM 4429 C CA . PHE A 1 566 ? 40.868 6.233 -1.161 1.00 93.38 566 PHE A CA 1
ATOM 4430 C C . PHE A 1 566 ? 39.487 5.556 -1.133 1.00 93.38 566 PHE A C 1
ATOM 4432 O O . PHE A 1 566 ? 38.794 5.608 -0.117 1.00 93.38 566 PHE A O 1
ATOM 4439 N N . VAL A 1 567 ? 39.065 4.931 -2.236 1.00 95.75 567 VAL A N 1
ATOM 4440 C CA . VAL A 1 567 ? 37.779 4.233 -2.341 1.00 95.75 567 VAL A CA 1
ATOM 4441 C C . VAL A 1 567 ? 37.883 2.867 -1.675 1.00 95.75 567 VAL A C 1
ATOM 4443 O O . VAL A 1 567 ? 38.821 2.105 -1.911 1.00 95.75 567 VAL A O 1
ATOM 4446 N N . LYS A 1 568 ? 36.893 2.531 -0.852 1.00 95.69 568 LYS A N 1
ATOM 4447 C CA . LYS A 1 568 ? 36.854 1.282 -0.096 1.00 95.69 568 LYS A CA 1
ATOM 4448 C C . LYS A 1 568 ? 35.998 0.253 -0.817 1.00 95.69 568 LYS A C 1
ATOM 4450 O O . LYS A 1 568 ? 34.803 0.454 -1.014 1.00 95.69 568 LYS A O 1
ATOM 4455 N N . GLN A 1 569 ? 36.605 -0.879 -1.150 1.00 96.75 569 GLN A N 1
ATOM 4456 C CA . GLN A 1 569 ? 35.859 -2.093 -1.465 1.00 96.75 569 GLN A CA 1
ATOM 4457 C C . GLN A 1 569 ? 35.530 -2.773 -0.141 1.00 96.75 569 GLN A C 1
ATOM 4459 O O . GLN A 1 569 ? 36.422 -3.309 0.516 1.00 96.75 569 GLN A O 1
ATOM 4464 N N . LEU A 1 570 ? 34.279 -2.658 0.293 1.00 96.25 570 LEU A N 1
ATOM 4465 C CA . LEU A 1 570 ? 33.891 -3.065 1.640 1.00 96.25 570 LEU A CA 1
ATOM 4466 C C . LEU A 1 570 ? 33.864 -4.592 1.758 1.00 96.25 570 LEU A C 1
ATOM 4468 O O . LEU A 1 570 ? 33.419 -5.302 0.855 1.00 96.25 570 LEU A O 1
ATOM 4472 N N . SER A 1 571 ? 34.298 -5.105 2.903 1.00 93.06 571 SER A N 1
ATOM 4473 C CA . SER A 1 571 ? 33.999 -6.474 3.322 1.00 93.06 571 SER A CA 1
ATOM 4474 C C . SER A 1 571 ? 32.546 -6.609 3.792 1.00 93.06 571 SER A C 1
ATOM 4476 O O . SER A 1 571 ? 31.872 -5.619 4.076 1.00 93.06 571 SER A O 1
ATOM 4478 N N . ASP A 1 572 ? 32.064 -7.847 3.943 1.00 84.31 572 ASP A N 1
ATOM 4479 C CA . ASP A 1 572 ? 30.720 -8.119 4.476 1.00 84.31 572 ASP A CA 1
ATOM 4480 C C . ASP A 1 572 ? 30.492 -7.443 5.845 1.00 84.31 572 ASP A C 1
ATOM 4482 O O . ASP A 1 572 ? 29.418 -6.901 6.098 1.00 84.31 572 ASP A O 1
ATOM 4486 N N . ALA A 1 573 ? 31.512 -7.420 6.712 1.00 81.56 573 ALA A N 1
ATOM 4487 C CA . ALA A 1 573 ? 31.433 -6.799 8.034 1.00 81.56 573 ALA A CA 1
ATOM 4488 C C . ALA A 1 573 ? 31.398 -5.263 7.971 1.00 81.56 573 ALA A C 1
ATOM 4490 O O . ALA A 1 573 ? 30.703 -4.632 8.763 1.00 81.56 573 ALA A O 1
ATOM 4491 N N . GLU A 1 574 ? 32.127 -4.658 7.032 1.00 88.25 574 GLU A N 1
ATOM 4492 C CA . GLU A 1 574 ? 32.147 -3.202 6.850 1.00 88.25 574 GLU A CA 1
ATOM 4493 C C . GLU A 1 574 ? 30.881 -2.684 6.161 1.0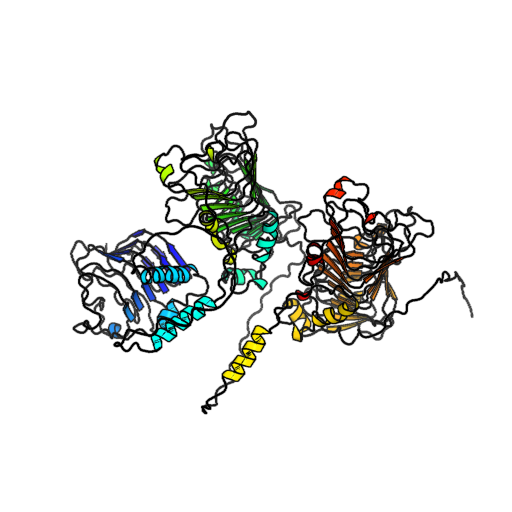0 88.25 574 GLU A C 1
ATOM 4495 O O . GLU A 1 574 ? 30.465 -1.559 6.422 1.00 88.25 574 GLU A O 1
ATOM 4500 N N . ALA A 1 575 ? 30.258 -3.496 5.302 1.00 88.88 575 ALA A N 1
ATOM 4501 C CA . ALA A 1 575 ? 29.016 -3.151 4.618 1.00 88.88 575 ALA A CA 1
ATOM 4502 C C . ALA A 1 575 ? 27.773 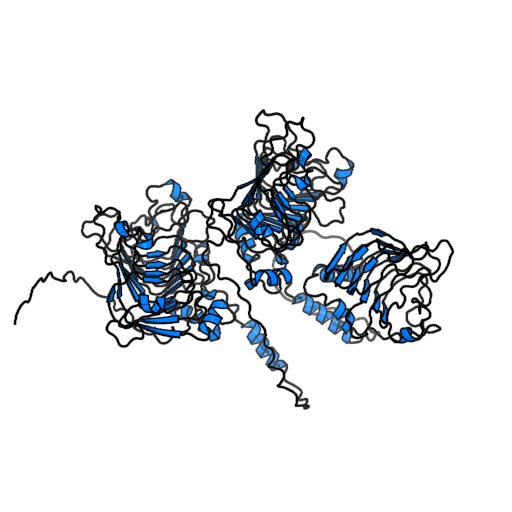-3.314 5.509 1.00 88.88 575 ALA A C 1
ATOM 4504 O O . ALA A 1 575 ? 26.798 -2.583 5.340 1.00 88.88 575 ALA A O 1
ATOM 4505 N N . GLN A 1 576 ? 27.798 -4.243 6.473 1.00 88.38 576 GLN A N 1
ATOM 4506 C CA . GLN A 1 576 ? 26.638 -4.600 7.298 1.00 88.38 576 GLN A CA 1
ATOM 4507 C C . GLN A 1 576 ? 25.921 -3.407 7.968 1.00 88.38 576 GLN A C 1
ATOM 4509 O O . GLN A 1 576 ? 24.689 -3.380 7.903 1.00 88.38 576 GLN A O 1
ATOM 4514 N N . PRO A 1 577 ? 26.611 -2.393 8.533 1.00 87.12 577 PRO A N 1
ATOM 4515 C CA . PRO A 1 577 ? 25.945 -1.239 9.145 1.00 87.12 577 PRO A CA 1
ATOM 4516 C C . PRO A 1 577 ? 25.127 -0.392 8.161 1.00 87.12 577 PRO A C 1
ATOM 4518 O O . PRO A 1 577 ? 24.194 0.289 8.571 1.00 87.12 577 PRO A O 1
ATOM 4521 N N . PHE A 1 578 ? 25.461 -0.442 6.869 1.00 91.31 578 PHE A N 1
ATOM 4522 C CA . PHE A 1 578 ? 24.771 0.283 5.797 1.00 91.31 578 PHE A CA 1
ATOM 4523 C C . PHE A 1 578 ? 23.656 -0.550 5.145 1.00 91.31 578 PHE A C 1
ATOM 4525 O O . PHE A 1 578 ? 22.902 -0.035 4.319 1.00 91.31 578 PHE A O 1
ATOM 4532 N N . LEU A 1 579 ? 23.546 -1.830 5.517 1.00 91.75 579 LEU A N 1
ATOM 4533 C CA . LEU A 1 579 ? 22.628 -2.820 4.953 1.00 91.75 579 LEU A CA 1
ATOM 4534 C C . LEU A 1 579 ? 21.505 -3.194 5.925 1.00 91.75 579 LEU A C 1
ATOM 4536 O O . LEU A 1 579 ? 21.045 -4.328 5.931 1.00 91.75 579 LEU A O 1
ATOM 4540 N N . VAL A 1 580 ? 21.056 -2.271 6.770 1.00 86.94 580 VAL A N 1
ATOM 4541 C CA . VAL A 1 580 ? 19.969 -2.499 7.735 1.00 86.94 580 VAL A CA 1
ATOM 4542 C C . VAL A 1 580 ? 19.045 -1.285 7.777 1.00 86.94 580 VAL A C 1
ATOM 4544 O O . VAL A 1 580 ? 19.502 -0.156 7.625 1.00 86.94 580 VAL A O 1
ATOM 4547 N N . LEU A 1 581 ? 17.748 -1.489 8.037 1.00 83.12 581 LEU A N 1
ATOM 4548 C CA . LEU A 1 581 ? 16.803 -0.370 8.225 1.00 83.12 581 LEU A CA 1
ATOM 4549 C C . LEU A 1 581 ? 17.198 0.531 9.396 1.00 83.12 581 LEU A C 1
ATOM 4551 O O . LEU A 1 581 ? 16.911 1.725 9.384 1.00 83.12 581 LEU A O 1
ATOM 4555 N N . ASP A 1 582 ? 17.881 -0.036 10.389 1.00 82.94 582 ASP A N 1
ATOM 4556 C CA . ASP A 1 582 ? 18.351 0.693 11.563 1.00 82.94 582 ASP A CA 1
ATOM 4557 C C . ASP A 1 582 ? 19.435 1.723 11.243 1.00 82.94 582 ASP A C 1
ATOM 4559 O O . ASP A 1 582 ? 19.652 2.608 12.064 1.00 82.94 582 ASP A O 1
ATOM 4563 N N . TYR A 1 583 ? 20.041 1.680 10.046 1.00 86.38 583 TYR A N 1
ATOM 4564 C CA . TYR A 1 583 ? 20.930 2.741 9.564 1.00 86.38 583 TYR A CA 1
ATOM 4565 C C . TYR A 1 583 ? 20.247 4.115 9.592 1.00 86.38 583 TYR A C 1
ATOM 4567 O O . TYR A 1 583 ? 20.882 5.117 9.893 1.00 86.38 583 TYR A O 1
ATOM 4575 N N . VAL A 1 584 ? 18.938 4.138 9.323 1.00 84.31 584 VAL A N 1
ATOM 4576 C CA . VAL A 1 584 ? 18.088 5.335 9.401 1.00 84.31 584 VAL A CA 1
ATOM 4577 C C . VAL A 1 584 ? 17.056 5.223 10.519 1.00 84.31 584 VAL A C 1
ATOM 4579 O O . VAL A 1 584 ? 16.041 5.905 10.489 1.00 84.31 584 VAL A O 1
ATOM 4582 N N . GLU A 1 585 ? 17.244 4.306 11.471 1.00 85.44 585 GLU A N 1
ATOM 4583 C CA . GLU A 1 585 ? 16.262 3.973 12.513 1.00 85.44 585 GLU A CA 1
ATOM 4584 C C . GLU A 1 585 ? 14.869 3.567 11.975 1.00 85.44 585 GLU A C 1
ATOM 4586 O O . GLU A 1 585 ? 13.864 3.681 12.677 1.00 85.44 585 GLU A O 1
ATOM 4591 N N . GLY A 1 586 ? 14.775 3.067 10.737 1.00 74.81 586 GLY A N 1
ATOM 4592 C CA . GLY A 1 586 ? 13.502 2.821 10.044 1.00 74.81 586 GLY A CA 1
ATOM 4593 C C . GLY A 1 586 ? 12.576 1.825 10.756 1.00 74.81 586 GLY A C 1
ATOM 4594 O O . GLY A 1 586 ? 11.351 1.888 10.626 1.00 74.81 586 GLY A O 1
ATOM 4595 N N . THR A 1 587 ? 13.121 0.948 11.603 1.00 80.31 587 THR A N 1
ATOM 4596 C CA . THR A 1 587 ? 12.327 0.050 12.458 1.00 80.31 587 THR A CA 1
ATOM 4597 C C . THR A 1 587 ? 11.522 0.777 13.548 1.00 80.31 587 THR A C 1
ATOM 4599 O O . THR A 1 587 ? 10.658 0.150 14.169 1.00 80.31 587 THR A O 1
ATOM 4602 N N . LYS A 1 588 ? 11.725 2.084 13.742 1.00 79.19 588 LYS A N 1
ATOM 4603 C CA . LYS A 1 588 ? 11.005 2.901 14.733 1.00 79.19 588 LYS A CA 1
ATOM 4604 C C . LYS A 1 588 ? 9.961 3.838 14.131 1.00 79.19 588 LYS A C 1
ATOM 4606 O O . LYS A 1 588 ? 8.978 4.134 14.799 1.00 79.19 588 LYS A O 1
ATOM 4611 N N . TRP A 1 589 ? 10.124 4.264 12.879 1.00 80.25 589 TRP A N 1
ATOM 4612 C CA . TRP A 1 589 ? 9.280 5.327 12.313 1.00 80.25 589 TRP A CA 1
ATOM 4613 C C . TRP A 1 589 ? 8.756 5.066 10.903 1.00 80.25 589 TRP A C 1
ATOM 4615 O O . TRP A 1 589 ? 7.762 5.667 10.507 1.00 80.25 589 TRP A O 1
ATOM 4625 N N . LEU A 1 590 ? 9.399 4.193 10.126 1.00 83.19 590 LEU A N 1
ATOM 4626 C CA . LEU A 1 590 ? 9.031 4.010 8.727 1.00 83.19 590 LEU A CA 1
ATOM 4627 C C . LEU A 1 590 ? 7.705 3.249 8.641 1.00 83.19 590 LEU A C 1
ATOM 4629 O O . LEU A 1 590 ? 7.614 2.140 9.163 1.00 83.19 590 LEU A O 1
ATOM 4633 N N . LEU A 1 591 ? 6.686 3.818 7.999 1.00 82.56 591 LEU A N 1
ATOM 4634 C CA . LEU A 1 591 ? 5.398 3.159 7.744 1.00 82.56 591 LEU A CA 1
ATOM 4635 C C . LEU A 1 591 ? 5.326 2.632 6.306 1.00 82.56 591 LEU A C 1
ATOM 4637 O O . LEU A 1 591 ? 6.095 3.100 5.463 1.00 82.56 591 LEU A O 1
ATOM 4641 N N . PRO A 1 592 ? 4.436 1.665 6.005 1.00 81.56 592 PRO A N 1
ATOM 4642 C CA . PRO A 1 592 ? 4.224 1.199 4.637 1.00 81.56 592 PRO A CA 1
ATOM 4643 C C . PRO A 1 592 ? 3.868 2.353 3.686 1.00 81.56 592 PRO A C 1
ATOM 4645 O O . PRO A 1 592 ? 3.323 3.360 4.145 1.00 81.56 592 PRO A O 1
ATOM 4648 N N . PRO A 1 593 ? 4.119 2.209 2.370 1.00 80.00 593 PRO A N 1
ATOM 4649 C CA . PRO A 1 593 ? 3.731 3.212 1.387 1.00 80.00 593 PRO A CA 1
ATOM 4650 C C . PRO A 1 593 ? 2.250 3.602 1.540 1.00 80.00 593 PRO A C 1
ATOM 4652 O O . PRO A 1 593 ? 1.385 2.719 1.523 1.00 80.00 593 PRO A O 1
ATOM 4655 N N . PRO A 1 594 ? 1.928 4.897 1.695 1.00 71.81 594 PRO A N 1
ATOM 4656 C CA . PRO A 1 594 ? 0.555 5.329 1.895 1.00 71.81 594 PRO A CA 1
ATOM 4657 C C . PRO A 1 594 ? -0.262 5.131 0.611 1.00 71.81 594 PRO A C 1
ATOM 4659 O O . PRO A 1 594 ? 0.150 5.513 -0.486 1.00 71.81 594 PRO A O 1
ATOM 4662 N N . THR A 1 595 ? -1.445 4.532 0.738 1.00 62.69 595 THR A N 1
ATOM 4663 C CA . THR A 1 595 ? -2.372 4.305 -0.380 1.00 62.69 595 THR A CA 1
ATOM 4664 C C . THR A 1 595 ? -3.308 5.499 -0.557 1.00 62.69 595 THR A C 1
ATOM 4666 O O . THR A 1 595 ? -3.908 5.952 0.416 1.00 62.69 595 THR A O 1
ATOM 4669 N N . ALA A 1 596 ? -3.478 5.998 -1.787 1.00 45.53 596 ALA A N 1
ATOM 4670 C CA . ALA A 1 596 ? -4.357 7.135 -2.064 1.00 45.53 596 ALA A CA 1
ATOM 4671 C C . ALA A 1 596 ? -5.825 6.810 -1.701 1.00 45.53 596 ALA A C 1
ATOM 4673 O O . ALA A 1 596 ? -6.388 5.847 -2.232 1.00 45.53 596 ALA A O 1
ATOM 4674 N N . PRO A 1 597 ? -6.491 7.607 -0.847 1.00 43.09 597 PRO A N 1
ATOM 4675 C CA . PRO A 1 597 ? -7.913 7.447 -0.582 1.00 43.09 597 PRO A CA 1
ATOM 4676 C C . PRO A 1 597 ? -8.731 8.106 -1.705 1.00 43.09 597 PRO A C 1
ATOM 4678 O O . PRO A 1 597 ? -8.696 9.323 -1.876 1.00 43.09 597 PRO A O 1
ATOM 4681 N N . TYR A 1 598 ? -9.521 7.341 -2.463 1.00 26.03 598 TYR A N 1
ATOM 4682 C CA . TYR A 1 598 ? -10.587 7.924 -3.297 1.00 26.03 598 TYR A CA 1
ATOM 4683 C C . TYR A 1 598 ? -11.905 8.025 -2.494 1.00 26.03 598 TYR A C 1
ATOM 4685 O O . TYR A 1 598 ? -12.239 7.089 -1.763 1.00 26.03 598 TYR A O 1
ATOM 4693 N N . PRO A 1 599 ? -12.678 9.128 -2.601 1.00 37.97 599 PRO A N 1
ATOM 4694 C CA . PRO A 1 599 ? -13.494 9.658 -1.501 1.00 37.97 599 PRO A CA 1
ATOM 4695 C C . PRO A 1 599 ? -15.005 9.471 -1.691 1.00 37.97 599 PRO A C 1
ATOM 4697 O O . PRO A 1 599 ? -15.454 9.250 -2.808 1.00 37.97 599 PRO A O 1
ATOM 4700 N N . HIS A 1 600 ? -15.779 9.626 -0.607 1.00 24.58 600 HIS A N 1
ATOM 4701 C CA . HIS A 1 600 ? -16.860 10.626 -0.470 1.00 24.58 600 HIS A CA 1
ATOM 4702 C C . HIS A 1 600 ? -17.555 10.491 0.901 1.00 24.58 600 HIS A C 1
ATOM 4704 O O . HIS A 1 600 ? -18.328 9.564 1.095 1.00 24.58 600 HIS A O 1
ATOM 4710 N N . SER A 1 601 ? -17.306 11.430 1.823 1.00 24.91 601 SER A N 1
ATOM 4711 C CA . SER A 1 601 ? -18.328 12.205 2.561 1.00 24.91 601 SER A CA 1
ATOM 4712 C C . SER A 1 601 ? -17.680 12.920 3.751 1.00 24.91 601 SER A C 1
ATOM 4714 O O . SER A 1 601 ? -17.314 12.292 4.741 1.00 24.91 601 SER A O 1
ATOM 4716 N N . ILE A 1 602 ? -17.547 14.240 3.653 1.00 27.00 602 ILE A N 1
ATOM 4717 C CA . ILE A 1 602 ? -17.147 15.113 4.759 1.00 27.00 602 ILE A CA 1
ATOM 4718 C C . ILE A 1 602 ? -18.401 15.352 5.605 1.00 27.00 602 ILE A C 1
ATOM 4720 O O . ILE A 1 602 ? -19.361 15.945 5.114 1.00 27.00 602 ILE A O 1
ATOM 4724 N N . ALA A 1 603 ? -18.410 14.882 6.852 1.00 25.94 603 ALA A N 1
ATOM 4725 C CA . ALA A 1 603 ? -19.415 15.265 7.837 1.00 25.94 603 ALA A CA 1
ATOM 4726 C C . ALA A 1 603 ? -18.830 16.351 8.750 1.00 25.94 603 ALA A C 1
ATOM 4728 O O . ALA A 1 603 ? -17.800 16.163 9.394 1.00 25.94 603 ALA A O 1
ATOM 4729 N N . ASN A 1 604 ? -19.493 17.506 8.745 1.00 25.34 604 ASN A N 1
ATOM 4730 C CA . ASN A 1 604 ? -19.174 18.702 9.519 1.00 25.34 604 ASN A CA 1
ATOM 4731 C C . ASN A 1 604 ? -19.051 18.409 11.021 1.00 25.34 604 ASN A C 1
ATOM 4733 O O . ASN A 1 604 ? -19.955 17.817 11.611 1.00 25.34 604 ASN A O 1
ATOM 4737 N N . SER A 1 605 ? -17.988 18.906 11.656 1.00 25.47 605 SER A N 1
ATOM 4738 C CA . SER A 1 605 ? -17.887 18.918 13.113 1.00 25.47 605 SER A CA 1
ATOM 4739 C C . SER A 1 605 ? -18.746 20.047 13.692 1.00 25.47 605 SER A C 1
ATOM 4741 O O . SER A 1 605 ? -18.544 21.234 13.427 1.00 25.47 605 SER A O 1
ATOM 4743 N N . SER A 1 606 ? -19.725 19.676 14.511 1.00 24.47 606 SER A N 1
ATOM 4744 C CA . SER A 1 606 ? -20.386 20.573 15.453 1.00 24.47 606 SER A CA 1
ATOM 4745 C C . SER A 1 606 ? -20.048 20.135 16.881 1.00 24.47 606 SER A C 1
ATOM 4747 O O . SER A 1 606 ? -20.027 18.955 17.218 1.00 24.47 606 SER A O 1
ATOM 4749 N N . ARG A 1 607 ? -19.708 21.130 17.706 1.00 28.58 607 ARG A N 1
ATOM 4750 C CA . ARG A 1 607 ? -19.407 21.043 19.145 1.00 28.58 607 ARG A CA 1
ATOM 4751 C C . ARG A 1 607 ? -20.480 20.289 19.942 1.00 28.58 607 ARG A C 1
ATOM 4753 O O . ARG A 1 607 ? -21.652 20.519 19.680 1.00 28.58 607 ARG A O 1
ATOM 4760 N N . LEU A 1 608 ? -20.059 19.604 21.016 1.00 22.56 608 LEU A N 1
ATOM 4761 C CA . LEU A 1 608 ? -20.691 19.492 22.358 1.00 22.56 608 LEU A CA 1
ATOM 4762 C C . LEU A 1 608 ? -19.696 18.725 23.269 1.00 22.56 608 LEU A C 1
ATOM 4764 O O . LEU A 1 608 ? -19.292 17.623 22.933 1.00 22.56 608 LEU A O 1
ATOM 4768 N N . VAL A 1 609 ? -18.987 19.374 24.200 1.00 23.23 609 VAL A N 1
ATOM 4769 C CA . VAL A 1 609 ? -19.325 19.666 25.616 1.00 23.23 609 VAL A CA 1
ATOM 4770 C C . VAL A 1 609 ? -19.429 18.429 26.532 1.00 23.23 609 VAL A C 1
ATOM 4772 O O . VAL A 1 609 ? -20.203 17.512 26.305 1.00 23.23 609 VAL A O 1
ATOM 4775 N N . SER A 1 610 ? -18.614 18.515 27.591 1.00 26.59 610 SER A N 1
ATOM 4776 C CA . SER A 1 610 ? -18.443 17.746 28.837 1.00 26.59 610 SER A CA 1
ATOM 4777 C C . SER A 1 610 ? -19.557 16.827 29.355 1.00 26.59 610 SER A C 1
ATOM 4779 O O . SER A 1 610 ? -20.708 17.238 29.366 1.00 26.59 610 SER A O 1
ATOM 4781 N N . THR A 1 611 ? -19.143 15.737 30.021 1.00 22.70 611 THR A N 1
ATOM 4782 C CA . THR A 1 611 ? -19.406 15.389 31.451 1.00 22.70 611 THR A CA 1
ATOM 4783 C C . THR A 1 611 ? -18.602 14.119 31.780 1.00 22.70 611 THR A C 1
ATOM 4785 O O . THR A 1 611 ? -18.772 13.101 31.127 1.00 22.70 611 THR A O 1
ATOM 4788 N N . SER A 1 612 ? -17.523 14.185 32.563 1.00 24.53 612 SER A N 1
ATOM 4789 C CA . SER A 1 612 ? -17.463 14.016 34.027 1.00 24.53 612 SER A CA 1
ATOM 4790 C C . SER A 1 612 ? -17.854 12.628 34.569 1.00 24.53 612 SER A C 1
ATOM 4792 O O . SER A 1 612 ? -19.020 12.255 34.572 1.00 24.53 612 SER A O 1
ATOM 4794 N N . SER A 1 613 ? -16.861 11.995 35.210 1.00 24.98 613 SER A N 1
ATOM 4795 C CA . SER A 1 613 ? -16.959 11.266 36.486 1.00 24.98 613 SER A CA 1
ATOM 4796 C C . SER A 1 613 ? -17.907 10.068 36.585 1.00 24.98 613 SER A C 1
ATOM 4798 O O . SER A 1 613 ? -19.091 10.252 36.825 1.00 24.98 613 SER A O 1
ATOM 4800 N N . LEU A 1 614 ? -17.329 8.862 36.617 1.00 24.38 614 LEU A N 1
ATOM 4801 C CA . LEU A 1 614 ? -17.657 7.762 37.537 1.00 24.38 614 LEU A CA 1
ATOM 4802 C C . LEU A 1 614 ? -16.645 6.634 37.296 1.00 24.38 614 LEU A C 1
ATOM 4804 O O . LEU A 1 614 ? -16.611 6.082 36.212 1.00 24.38 614 LEU A O 1
ATOM 4808 N N . GLU A 1 615 ? -15.790 6.373 38.290 1.00 26.12 615 GLU A N 1
ATOM 4809 C CA . GLU A 1 615 ? -15.243 5.051 38.682 1.00 26.12 615 GLU A CA 1
ATOM 4810 C C . GLU A 1 615 ? -13.971 5.198 39.541 1.00 26.12 615 GLU A C 1
ATOM 4812 O O . GLU A 1 615 ? -12.908 4.632 39.312 1.00 26.12 615 GLU A O 1
ATOM 4817 N N . LYS A 1 616 ? -14.108 5.946 40.643 1.00 24.52 616 LYS A N 1
ATOM 4818 C CA . LYS A 1 616 ? -13.387 5.646 41.885 1.00 24.52 616 LYS A CA 1
ATOM 4819 C C . LYS A 1 616 ? -14.384 5.000 42.836 1.00 24.52 616 LYS A C 1
ATOM 4821 O O . LYS A 1 616 ? -15.138 5.722 43.479 1.00 24.52 616 LYS A O 1
ATOM 4826 N N . LYS A 1 617 ? -14.389 3.666 42.918 1.00 24.98 617 LYS A N 1
ATOM 4827 C CA . LYS A 1 617 ? -14.741 2.871 44.116 1.00 24.98 617 LYS A CA 1
ATOM 4828 C C . LYS A 1 617 ? -14.839 1.389 43.748 1.00 24.98 617 LYS A C 1
ATOM 4830 O O . LYS A 1 617 ? -15.888 0.943 43.306 1.00 24.98 617 LYS A O 1
ATOM 4835 N N . LYS A 1 618 ? -13.767 0.633 44.008 1.00 24.47 618 LYS A N 1
ATOM 4836 C CA . LYS A 1 618 ? -13.801 -0.714 44.622 1.00 24.47 618 LYS A CA 1
ATOM 4837 C C . LYS A 1 618 ? -12.401 -1.334 44.626 1.00 24.47 618 LYS A C 1
ATOM 4839 O O . LYS A 1 618 ? -12.000 -1.965 43.660 1.00 24.47 618 LYS A O 1
ATOM 4844 N N . LYS A 1 619 ? -11.688 -1.172 45.743 1.00 24.12 619 LYS A N 1
ATOM 4845 C CA . LYS A 1 619 ? -11.138 -2.273 46.560 1.00 24.12 619 LYS A CA 1
ATOM 4846 C C . LYS A 1 619 ? -10.106 -1.729 47.542 1.00 24.12 619 LYS A C 1
ATOM 4848 O O . LYS A 1 619 ? -8.994 -1.372 47.169 1.00 24.12 619 LYS A O 1
ATOM 4853 N N . LYS A 1 620 ? -10.490 -1.727 48.813 1.00 24.75 620 LYS A N 1
ATOM 4854 C CA . LYS A 1 620 ? -9.593 -1.842 49.959 1.00 24.75 620 LYS A CA 1
ATOM 4855 C C . LYS A 1 620 ? -10.180 -2.944 50.851 1.00 24.75 620 LYS A C 1
ATOM 4857 O O . LYS A 1 620 ? -11.397 -3.097 50.851 1.00 24.75 620 LYS A O 1
ATOM 4862 N N . GLU A 1 621 ? -9.290 -3.645 51.552 1.00 26.39 621 GLU A N 1
ATOM 4863 C CA . GLU A 1 621 ? -9.488 -4.714 52.555 1.00 26.39 621 GLU A CA 1
ATOM 4864 C C . GLU A 1 621 ? -9.474 -6.170 52.056 1.00 26.39 621 GLU A C 1
ATOM 4866 O O . GLU A 1 621 ? -10.464 -6.711 51.575 1.00 26.39 621 GLU A O 1
ATOM 4871 N N . MET A 1 622 ? -8.323 -6.830 52.222 1.00 23.75 622 MET A N 1
ATOM 4872 C CA . MET A 1 622 ? -8.084 -7.703 53.384 1.00 23.75 622 MET A CA 1
ATOM 4873 C C . MET A 1 622 ? -6.584 -8.000 53.523 1.00 23.75 622 MET A C 1
ATOM 4875 O O . MET A 1 622 ? -5.935 -8.419 52.566 1.00 23.75 622 MET A O 1
ATOM 4879 N N . ASP A 1 623 ? -6.062 -7.777 54.728 1.00 26.83 623 ASP A N 1
ATOM 4880 C CA . ASP A 1 623 ? -4.720 -8.156 55.167 1.00 26.83 623 ASP A CA 1
ATOM 4881 C C . ASP A 1 623 ? -4.636 -9.647 55.536 1.00 26.83 623 ASP A C 1
ATOM 4883 O O . ASP A 1 623 ? -5.554 -10.214 56.124 1.00 26.83 623 ASP A O 1
ATOM 4887 N N . GLY A 1 624 ? -3.458 -10.228 55.286 1.00 25.55 624 GLY A N 1
ATOM 4888 C CA . GLY A 1 624 ? -2.801 -11.153 56.213 1.00 25.55 624 GLY A CA 1
ATOM 4889 C C . GLY A 1 624 ? -3.225 -12.626 56.223 1.00 25.55 624 GLY A C 1
ATOM 4890 O O . GLY A 1 624 ? -3.986 -13.046 57.088 1.00 25.55 624 GLY A O 1
ATOM 4891 N N . LYS A 1 625 ? -2.555 -13.457 55.410 1.00 24.84 625 LYS A N 1
ATOM 4892 C CA . LYS A 1 625 ? -1.915 -14.700 55.893 1.00 24.84 625 LYS A CA 1
ATOM 4893 C C . LYS A 1 625 ? -0.957 -15.275 54.849 1.00 24.84 625 LYS A C 1
ATOM 4895 O O . LYS A 1 625 ? -1.341 -15.663 53.753 1.00 24.84 625 LYS A O 1
ATOM 4900 N N . ARG A 1 626 ? 0.314 -15.312 55.241 1.00 28.14 626 ARG A N 1
ATOM 4901 C CA . ARG A 1 626 ? 1.436 -15.964 54.569 1.00 28.14 626 ARG A CA 1
ATOM 4902 C C . ARG A 1 626 ? 1.224 -17.481 54.636 1.00 28.14 626 ARG A C 1
ATOM 4904 O O . ARG A 1 626 ? 1.188 -18.033 55.732 1.00 28.14 626 ARG A O 1
ATOM 4911 N N . ILE A 1 627 ? 1.066 -18.125 53.483 1.00 27.62 627 ILE A N 1
ATOM 4912 C CA . ILE A 1 627 ? 1.185 -19.578 53.318 1.00 27.62 627 ILE A CA 1
ATOM 4913 C C . ILE A 1 627 ? 2.240 -19.788 52.235 1.00 27.62 627 ILE A C 1
ATOM 4915 O O . ILE A 1 627 ? 2.112 -19.292 51.118 1.00 27.62 627 ILE A O 1
ATOM 4919 N N . GLU A 1 628 ? 3.323 -20.446 52.629 1.00 32.78 628 GLU A N 1
ATOM 4920 C CA . GLU A 1 628 ? 4.451 -20.817 51.786 1.00 32.78 628 GLU A CA 1
ATOM 4921 C C . GLU A 1 628 ? 4.078 -21.998 50.879 1.00 32.78 628 GLU A C 1
ATOM 4923 O O . GLU A 1 628 ? 3.394 -22.924 51.307 1.00 32.78 628 GLU A O 1
ATOM 4928 N N . GLY A 1 629 ? 4.581 -21.968 49.640 1.00 37.06 629 GLY A N 1
ATOM 4929 C CA . GLY A 1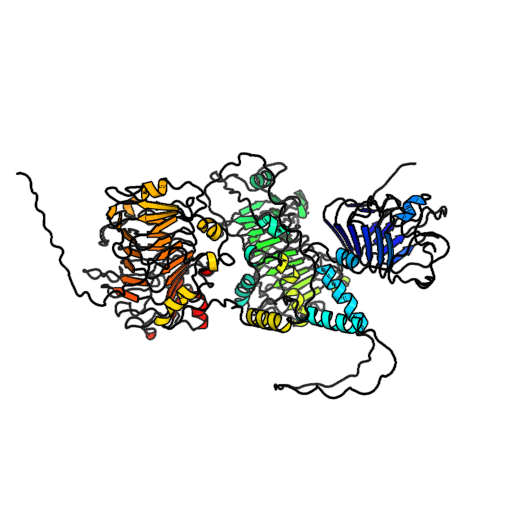 629 ? 4.661 -23.130 48.752 1.00 37.06 629 GLY A CA 1
ATOM 4930 C C . GLY A 1 629 ? 3.521 -23.284 47.744 1.00 37.06 629 GLY A C 1
ATOM 4931 O O . GLY A 1 629 ? 2.576 -24.015 48.012 1.00 37.06 629 GLY A O 1
ATOM 4932 N N . ASN A 1 630 ? 3.650 -22.663 46.557 1.00 37.91 630 ASN A N 1
ATOM 4933 C CA . ASN A 1 630 ? 3.255 -23.282 45.272 1.00 37.91 630 ASN A CA 1
ATOM 4934 C C . ASN A 1 630 ? 3.636 -22.482 44.001 1.00 37.91 630 ASN A C 1
ATOM 4936 O O . ASN A 1 630 ? 2.883 -22.438 43.029 1.00 37.91 630 ASN A O 1
ATOM 4940 N N . GLU A 1 631 ? 4.838 -21.900 43.932 1.00 35.00 631 GLU A N 1
ATOM 4941 C CA . GLU A 1 631 ? 5.307 -21.278 42.677 1.00 35.00 631 GLU A CA 1
ATOM 4942 C C . GLU A 1 631 ? 5.722 -22.305 41.608 1.00 35.00 631 GLU A C 1
ATOM 4944 O O . GLU A 1 631 ? 5.711 -21.995 40.421 1.00 35.00 631 GLU A O 1
ATOM 4949 N N . VAL A 1 632 ? 5.974 -23.565 41.983 1.00 33.59 632 VAL A N 1
ATOM 4950 C CA . VAL A 1 632 ? 6.355 -24.612 41.018 1.00 33.59 632 VAL A CA 1
ATOM 4951 C C . VAL A 1 632 ? 5.162 -25.070 40.163 1.00 33.59 632 VAL A C 1
ATOM 4953 O O . VAL A 1 632 ? 5.333 -25.321 38.975 1.00 33.59 632 VAL A O 1
ATOM 4956 N N . TYR A 1 633 ? 3.932 -25.086 40.692 1.00 33.06 633 TYR A N 1
ATOM 4957 C CA . TYR A 1 633 ? 2.748 -25.451 39.893 1.00 33.06 633 TYR A CA 1
ATOM 4958 C C . TYR A 1 633 ? 2.257 -24.313 38.987 1.00 33.06 633 TYR A C 1
ATOM 4960 O O . TYR A 1 633 ? 1.815 -24.572 37.867 1.00 33.06 633 TYR A O 1
ATOM 4968 N N . ALA A 1 634 ? 2.384 -23.055 39.424 1.00 31.27 634 ALA A N 1
ATOM 4969 C CA . ALA A 1 634 ? 2.039 -21.894 38.604 1.00 31.27 634 ALA A CA 1
ATOM 4970 C C . ALA A 1 634 ? 3.049 -21.679 37.468 1.00 31.27 634 ALA A C 1
ATOM 4972 O O . ALA A 1 634 ? 2.642 -21.376 36.351 1.00 31.27 634 ALA A O 1
ATOM 4973 N N . LEU A 1 635 ? 4.347 -21.907 37.711 1.00 33.84 635 LEU A N 1
ATOM 4974 C CA . LEU A 1 635 ? 5.363 -21.806 36.665 1.00 33.84 635 LEU A CA 1
ATOM 4975 C C . LEU A 1 635 ? 5.258 -22.962 35.665 1.00 33.84 635 LEU A C 1
ATOM 4977 O O . LEU A 1 635 ? 5.365 -22.715 34.475 1.00 33.84 635 LEU A O 1
ATOM 4981 N N . VAL A 1 636 ? 4.970 -24.196 36.096 1.00 32.75 636 VAL A N 1
ATOM 4982 C CA . VAL A 1 636 ? 4.766 -25.320 35.162 1.00 32.75 636 VAL A CA 1
ATOM 4983 C C . VAL A 1 636 ? 3.486 -25.136 34.340 1.00 32.75 636 VAL A C 1
ATOM 4985 O O . VAL A 1 636 ? 3.516 -25.381 33.138 1.00 32.75 636 VAL A O 1
ATOM 4988 N N . MET A 1 637 ? 2.395 -24.612 34.911 1.00 28.75 637 MET A N 1
ATOM 4989 C CA . MET A 1 637 ? 1.190 -24.266 34.140 1.00 28.75 637 MET A CA 1
ATOM 4990 C C . MET A 1 637 ? 1.419 -23.076 33.198 1.00 28.75 637 MET A C 1
ATOM 4992 O O . MET A 1 637 ? 1.021 -23.143 32.041 1.00 28.75 637 MET A O 1
ATOM 4996 N N . CYS A 1 638 ? 2.109 -22.018 33.630 1.00 31.84 638 CYS A N 1
ATOM 4997 C CA . CYS A 1 638 ? 2.401 -20.852 32.789 1.00 31.84 638 CYS A CA 1
ATOM 4998 C C . CYS A 1 638 ? 3.444 -21.147 31.704 1.00 31.84 638 CYS A C 1
ATOM 5000 O O . CYS A 1 638 ? 3.302 -20.653 30.594 1.00 31.84 638 CYS A O 1
ATOM 5002 N N . VAL A 1 639 ? 4.452 -21.980 31.977 1.00 32.91 639 VAL A N 1
ATOM 5003 C CA . VAL A 1 639 ? 5.454 -22.426 30.994 1.00 32.91 639 VAL A CA 1
ATOM 5004 C C . VAL A 1 639 ? 4.846 -23.439 30.025 1.00 32.91 639 VAL A C 1
ATOM 5006 O O . VAL A 1 639 ? 5.156 -23.384 28.842 1.00 32.91 639 VAL A O 1
ATOM 5009 N N . SER A 1 640 ? 3.896 -24.275 30.458 1.00 29.70 640 SER A N 1
ATOM 5010 C CA . SER A 1 640 ? 3.106 -25.105 29.534 1.00 29.70 640 SER A CA 1
ATOM 5011 C C . SER A 1 640 ? 2.179 -24.248 28.667 1.00 29.70 640 SER A C 1
ATOM 5013 O O . SER A 1 640 ? 2.072 -24.481 27.472 1.00 29.70 640 SER A O 1
ATOM 5015 N N . ILE A 1 641 ? 1.565 -23.201 29.224 1.00 30.23 641 ILE A N 1
ATOM 5016 C CA . ILE A 1 641 ? 0.716 -22.258 28.479 1.00 30.23 641 ILE A CA 1
ATOM 5017 C C . ILE A 1 641 ? 1.542 -21.312 27.588 1.00 30.23 641 ILE A C 1
ATOM 5019 O O . ILE A 1 641 ? 1.000 -20.811 26.618 1.00 30.23 641 ILE A O 1
ATOM 5023 N N . LEU A 1 642 ? 2.836 -21.086 27.851 1.00 32.03 642 LEU A N 1
ATOM 5024 C CA . LEU A 1 642 ? 3.717 -20.234 27.030 1.00 32.03 642 LEU A CA 1
ATOM 5025 C C . LEU A 1 642 ? 4.549 -21.017 26.000 1.00 32.03 642 LEU A C 1
ATOM 5027 O O . LEU A 1 642 ? 4.841 -20.472 24.941 1.00 32.03 642 LEU A O 1
ATOM 5031 N N . LEU A 1 643 ? 4.876 -22.289 26.254 1.00 29.25 643 LEU A N 1
ATOM 5032 C CA . LEU A 1 643 ? 5.464 -23.199 25.256 1.00 29.25 643 LEU A CA 1
ATOM 5033 C C . LEU A 1 643 ? 4.400 -23.848 24.352 1.00 29.25 643 LEU A C 1
ATOM 5035 O O . LEU A 1 643 ? 4.735 -24.312 23.266 1.00 29.25 643 LEU A O 1
ATOM 5039 N N . PHE A 1 644 ? 3.127 -23.841 24.767 1.00 28.86 644 PHE A N 1
ATOM 5040 C CA . PHE A 1 644 ? 1.974 -24.274 23.966 1.00 28.86 644 PHE A CA 1
ATOM 5041 C C . PHE A 1 644 ? 0.894 -23.197 23.810 1.00 28.86 644 PHE A C 1
ATOM 5043 O O . PHE A 1 644 ? -0.235 -23.519 23.438 1.00 28.86 644 PHE A O 1
ATOM 5050 N N . ALA A 1 645 ? 1.200 -21.914 24.037 1.00 26.50 645 ALA A N 1
ATOM 5051 C CA . ALA A 1 645 ? 0.379 -20.871 23.431 1.00 26.50 645 ALA A CA 1
ATOM 5052 C C . ALA A 1 645 ? 0.574 -21.065 21.931 1.00 26.50 645 ALA A C 1
ATOM 5054 O O . ALA A 1 645 ? 1.713 -20.940 21.472 1.00 26.50 645 ALA A O 1
ATOM 5055 N N . PRO A 1 646 ? -0.466 -21.421 21.157 1.00 26.03 646 PRO A N 1
ATOM 5056 C CA . PRO A 1 646 ? -0.296 -21.499 19.728 1.00 26.03 646 PRO A CA 1
ATOM 5057 C C . PRO A 1 646 ? 0.094 -20.091 19.286 1.00 26.03 646 PRO A C 1
ATOM 5059 O O . PRO A 1 646 ? -0.732 -19.179 19.256 1.00 26.03 646 PRO A O 1
ATOM 5062 N N . ILE A 1 647 ? 1.366 -19.915 18.921 1.00 32.66 647 ILE A N 1
ATOM 5063 C CA . ILE A 1 647 ? 1.694 -19.076 17.782 1.00 32.66 647 ILE A CA 1
ATOM 5064 C C . ILE A 1 647 ? 0.707 -19.576 16.737 1.00 32.66 647 ILE A C 1
ATOM 5066 O O . ILE A 1 647 ? 0.801 -20.728 16.309 1.00 32.66 647 ILE A O 1
ATOM 5070 N N . VAL A 1 648 ? -0.317 -18.787 16.416 1.00 36.69 648 VAL A N 1
ATOM 5071 C CA . VAL A 1 648 ? -1.184 -19.113 15.289 1.00 36.69 648 VAL A CA 1
ATOM 5072 C C . VAL A 1 648 ? -0.324 -18.853 14.058 1.00 36.69 648 VAL A C 1
ATOM 5074 O O . VAL A 1 648 ? -0.441 -17.834 13.388 1.00 36.69 648 VAL A O 1
ATOM 5077 N N . VAL A 1 649 ? 0.614 -19.769 13.802 1.00 36.16 649 VAL A N 1
ATOM 5078 C CA . VAL A 1 649 ? 1.155 -20.022 12.480 1.00 36.16 649 VAL A CA 1
ATOM 5079 C C . VAL A 1 649 ? -0.095 -20.270 11.657 1.00 36.16 649 VAL A C 1
ATOM 5081 O O . VAL A 1 649 ? -0.817 -21.232 11.921 1.00 36.16 649 VAL A O 1
ATOM 5084 N N . SER A 1 650 ? -0.437 -19.326 10.780 1.00 54.00 650 SER A N 1
ATOM 5085 C CA . SER A 1 650 ? -1.620 -19.434 9.931 1.00 54.00 650 SER A CA 1
ATOM 5086 C C . SER A 1 650 ? -1.488 -20.741 9.155 1.00 54.00 650 SER A C 1
ATOM 5088 O O . SER A 1 650 ? -0.647 -20.850 8.265 1.00 54.00 650 SER A O 1
ATOM 5090 N N . GLN A 1 651 ? -2.214 -21.777 9.579 1.00 65.56 651 GLN A N 1
ATOM 5091 C CA . GLN A 1 651 ? -2.111 -23.077 8.937 1.00 65.56 651 GLN A CA 1
ATOM 5092 C C . GLN A 1 651 ? -2.677 -22.930 7.523 1.00 65.56 651 GLN A C 1
ATOM 5094 O O . GLN A 1 651 ? -3.795 -22.416 7.392 1.00 65.56 651 GLN A O 1
ATOM 5099 N N . PRO A 1 652 ? -1.944 -23.348 6.476 1.00 81.38 652 PRO A N 1
ATOM 5100 C CA . PRO A 1 652 ? -2.463 -23.302 5.116 1.00 81.38 652 PRO A CA 1
ATOM 5101 C C . PRO A 1 652 ? -3.738 -24.145 5.011 1.00 81.38 652 PRO A C 1
ATOM 5103 O O . PRO A 1 652 ? -3.944 -25.073 5.800 1.00 81.38 652 PRO A O 1
ATOM 5106 N N . ILE A 1 653 ? -4.585 -23.827 4.032 1.00 86.25 653 ILE A N 1
ATOM 5107 C CA . ILE A 1 653 ? -5.754 -24.632 3.676 1.00 86.25 653 ILE A CA 1
ATOM 5108 C C . ILE A 1 653 ? -5.274 -26.079 3.463 1.00 86.25 653 ILE A C 1
ATOM 5110 O O . ILE A 1 653 ? -4.371 -26.300 2.650 1.00 86.25 653 ILE A O 1
ATOM 5114 N N . PRO A 1 654 ? -5.828 -27.072 4.186 1.00 88.69 654 PRO A N 1
ATOM 5115 C CA . PRO A 1 654 ? -5.369 -28.450 4.094 1.00 88.69 654 PRO A CA 1
ATOM 5116 C C . PRO A 1 654 ? -5.506 -28.986 2.673 1.00 88.69 654 PRO A C 1
ATOM 5118 O O . PRO A 1 654 ? -6.527 -28.766 2.033 1.00 88.69 654 PRO A O 1
ATOM 5121 N N . ALA A 1 655 ? -4.527 -29.762 2.208 1.00 90.25 655 ALA A N 1
ATOM 5122 C CA . ALA A 1 655 ? -4.608 -30.439 0.910 1.00 90.25 655 ALA A CA 1
ATOM 5123 C C . ALA A 1 655 ? -5.742 -31.479 0.842 1.00 90.25 655 ALA A C 1
ATOM 5125 O O . ALA A 1 655 ? -6.265 -31.772 -0.225 1.00 90.25 655 ALA A O 1
ATOM 5126 N N . ASP A 1 656 ? -6.117 -32.053 1.985 1.00 89.88 656 ASP A N 1
ATOM 5127 C CA . ASP A 1 656 ? -7.220 -33.002 2.101 1.00 89.88 656 ASP A CA 1
ATOM 5128 C C . ASP A 1 656 ? -8.540 -32.246 2.282 1.00 89.88 656 ASP A C 1
ATOM 5130 O O . ASP A 1 656 ? -8.781 -31.642 3.334 1.00 89.88 656 ASP A O 1
ATOM 5134 N N . LYS A 1 657 ? -9.405 -32.315 1.263 1.00 88.81 657 LYS A N 1
ATOM 5135 C CA . LYS A 1 657 ? -10.708 -31.637 1.235 1.00 88.81 657 LYS A CA 1
ATOM 5136 C C . LYS A 1 657 ? -11.577 -31.974 2.450 1.00 88.81 657 LYS A C 1
ATOM 5138 O O . LYS A 1 657 ? -12.270 -31.099 2.962 1.00 88.81 657 LYS A O 1
ATOM 5143 N N . SER A 1 658 ? -11.497 -33.201 2.972 1.00 88.25 658 SER A N 1
ATOM 5144 C CA . SER A 1 658 ? -12.287 -33.625 4.139 1.00 88.25 658 SER A CA 1
ATOM 5145 C C . SER A 1 658 ? -11.924 -32.869 5.425 1.00 88.25 658 SER A C 1
ATOM 5147 O O . SER A 1 658 ? -12.743 -32.763 6.339 1.00 88.25 658 SER A O 1
ATOM 5149 N N . LYS A 1 659 ? -10.716 -32.293 5.491 1.00 89.44 659 LYS A N 1
ATOM 5150 C CA . LYS A 1 659 ? -10.220 -31.523 6.641 1.00 89.44 659 LYS A CA 1
ATOM 5151 C C . LYS A 1 659 ? -10.505 -30.029 6.537 1.00 89.44 659 LYS A C 1
ATOM 5153 O O . LYS A 1 659 ? -10.356 -29.333 7.538 1.00 89.44 659 LYS A O 1
ATOM 5158 N N . VAL A 1 660 ? -10.910 -29.529 5.367 1.00 85.69 660 VAL A N 1
ATOM 5159 C CA . VAL A 1 660 ? -11.106 -28.090 5.111 1.00 85.69 660 VAL A CA 1
ATOM 5160 C C . VAL A 1 660 ? -12.157 -27.499 6.040 1.00 85.69 660 VAL A C 1
ATOM 5162 O O . VAL A 1 660 ? -11.929 -26.440 6.609 1.00 85.69 660 VAL A O 1
ATO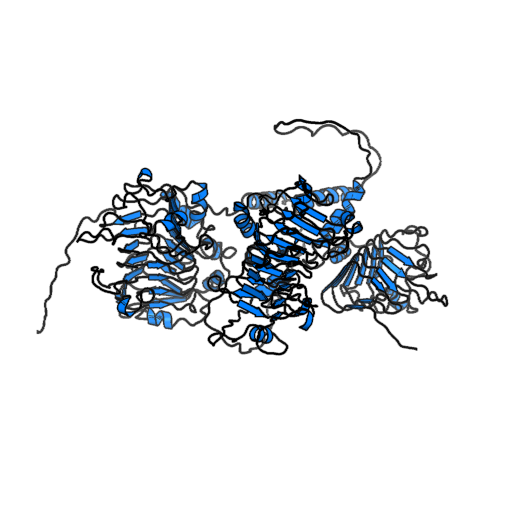M 5165 N N . GLU A 1 661 ? -13.272 -28.192 6.265 1.00 83.75 661 GLU A N 1
ATOM 5166 C CA . GLU A 1 661 ? -14.338 -27.679 7.131 1.00 83.75 661 GLU A CA 1
ATOM 5167 C C . GLU A 1 661 ? -13.898 -27.610 8.601 1.00 83.75 661 GLU A C 1
ATOM 5169 O O . GLU A 1 661 ? -14.120 -26.612 9.288 1.00 83.75 661 GLU A O 1
ATOM 5174 N N . ALA A 1 662 ? -13.210 -28.647 9.085 1.00 81.62 662 ALA A N 1
ATOM 5175 C CA . ALA A 1 662 ? -12.660 -28.663 10.439 1.00 81.62 662 ALA A CA 1
ATOM 5176 C C . ALA A 1 662 ? -11.595 -27.570 10.628 1.00 81.62 662 ALA A C 1
ATOM 5178 O O . ALA A 1 662 ? -11.586 -26.875 11.643 1.00 81.62 662 ALA A O 1
ATOM 5179 N N . TRP A 1 663 ? -10.728 -27.386 9.632 1.00 84.81 663 TRP A N 1
ATOM 5180 C CA . TRP A 1 663 ? -9.729 -26.323 9.603 1.00 84.81 663 TRP A CA 1
ATOM 5181 C C . TRP A 1 663 ? -10.370 -24.932 9.593 1.00 84.81 663 TRP A C 1
ATOM 5183 O O . TRP A 1 663 ? -9.996 -24.082 10.402 1.00 84.81 663 TRP A O 1
ATOM 5193 N N . PHE A 1 664 ? -11.376 -24.713 8.743 1.00 83.75 664 PHE A N 1
ATOM 5194 C CA . PHE A 1 664 ? -12.058 -23.428 8.612 1.00 83.75 664 PHE A CA 1
ATOM 5195 C C . PHE A 1 664 ? -12.703 -23.027 9.938 1.00 83.75 664 PHE A C 1
ATOM 5197 O O . PHE A 1 664 ? -12.445 -21.937 10.444 1.00 83.75 664 PHE A O 1
ATOM 5204 N N . ASN A 1 665 ? -13.448 -23.944 10.558 1.00 79.25 665 ASN A N 1
ATOM 5205 C CA . ASN A 1 665 ? -14.076 -23.720 11.861 1.00 79.25 665 ASN A CA 1
ATOM 5206 C C . ASN A 1 665 ? -13.056 -23.586 13.005 1.00 79.25 665 ASN A C 1
ATOM 5208 O O . ASN A 1 665 ? -13.320 -22.919 14.005 1.00 79.25 665 ASN A O 1
ATOM 5212 N N . GLY A 1 666 ? -11.874 -24.192 12.865 1.00 74.38 666 GLY A N 1
ATOM 5213 C CA . GLY A 1 666 ? -10.771 -24.031 13.810 1.00 74.38 666 GLY A CA 1
ATOM 5214 C C . GLY A 1 666 ? -10.154 -22.628 13.793 1.00 74.38 666 GLY A C 1
ATOM 5215 O O . GLY A 1 666 ? -9.717 -22.141 14.839 1.00 74.38 666 GLY A O 1
ATOM 5216 N N . ILE A 1 667 ? -10.139 -21.968 12.631 1.00 73.00 667 ILE A N 1
ATOM 5217 C CA . ILE A 1 667 ? -9.517 -20.650 12.433 1.00 73.00 667 ILE A CA 1
ATOM 5218 C C . ILE A 1 667 ? -10.540 -19.515 12.552 1.00 73.00 667 ILE A C 1
ATOM 5220 O O . ILE A 1 667 ? -10.271 -18.499 13.200 1.00 73.00 667 ILE A O 1
ATOM 5224 N N . ILE A 1 668 ? -11.717 -19.676 11.951 1.00 74.31 668 ILE A N 1
ATOM 5225 C CA . ILE A 1 668 ? -12.792 -18.687 11.967 1.00 74.31 668 ILE A CA 1
ATOM 5226 C C . ILE A 1 668 ? -13.704 -18.970 13.159 1.00 74.31 668 ILE A C 1
ATOM 5228 O O . ILE A 1 668 ? -14.581 -19.831 13.128 1.00 74.31 668 ILE A O 1
ATOM 5232 N N . LYS A 1 669 ? -13.472 -18.218 14.238 1.00 73.06 669 LYS A N 1
ATOM 5233 C CA . LYS A 1 669 ? -14.205 -18.336 15.507 1.00 73.06 669 LYS A CA 1
ATOM 5234 C C . LYS A 1 669 ? -15.049 -17.087 15.803 1.00 73.06 669 LYS A C 1
ATOM 5236 O O . LYS A 1 669 ? -14.850 -16.057 15.150 1.00 73.06 669 LYS A O 1
ATOM 5241 N N . PRO A 1 670 ? -15.989 -17.151 16.764 1.00 72.62 670 PRO A N 1
ATOM 5242 C CA . PRO A 1 670 ? -16.796 -15.999 17.161 1.00 72.62 670 PRO A CA 1
ATOM 5243 C C . PRO A 1 670 ? -15.948 -14.834 17.686 1.00 72.62 670 PRO A C 1
ATOM 5245 O O . PRO A 1 670 ? -14.863 -15.043 18.237 1.00 72.62 670 PRO A O 1
ATOM 5248 N N . VAL A 1 671 ? -16.483 -13.610 17.608 1.00 73.94 671 VAL A N 1
ATOM 5249 C CA . VAL A 1 671 ? -15.814 -12.388 18.109 1.00 73.94 671 VAL A CA 1
ATOM 5250 C C . VAL A 1 671 ? -15.364 -12.531 19.563 1.00 73.94 671 VAL A C 1
ATOM 5252 O O . VAL A 1 671 ? -14.263 -12.112 19.902 1.00 73.94 671 VAL A O 1
ATOM 5255 N N . LYS A 1 672 ? -16.139 -13.207 20.420 1.00 75.88 672 LYS A N 1
ATOM 5256 C CA . LYS A 1 672 ? -15.767 -13.438 21.830 1.00 75.88 672 LYS A CA 1
ATOM 5257 C C . LYS A 1 672 ? -14.434 -14.176 22.003 1.00 75.88 672 LYS A C 1
ATOM 5259 O O . LYS A 1 672 ? -13.730 -13.934 22.976 1.00 75.88 672 LYS A O 1
ATOM 5264 N N . GLU A 1 673 ? -14.084 -15.058 21.071 1.00 71.62 673 GLU A N 1
ATOM 5265 C CA . GLU A 1 673 ? -12.845 -15.843 21.119 1.00 71.62 673 GLU A CA 1
ATOM 5266 C C . GLU A 1 673 ? -11.678 -15.155 20.400 1.00 71.62 673 GLU A C 1
ATOM 5268 O O . GLU A 1 673 ? -10.521 -15.485 20.653 1.00 71.62 673 GLU A O 1
ATOM 5273 N N . ARG A 1 674 ? -11.967 -14.207 19.499 1.00 74.50 674 ARG A N 1
ATOM 5274 C CA . ARG A 1 674 ? -10.975 -13.587 18.603 1.00 74.50 674 ARG A CA 1
ATOM 5275 C C . ARG A 1 674 ? -10.918 -12.065 18.681 1.00 74.50 674 ARG A C 1
ATOM 5277 O O . ARG A 1 674 ? -10.164 -11.456 17.941 1.00 74.50 674 ARG A O 1
ATOM 5284 N N . GLY A 1 675 ? -11.629 -11.430 19.609 1.00 64.56 675 GLY A N 1
ATOM 5285 C CA . GLY A 1 675 ? -11.729 -9.967 19.690 1.00 64.56 675 GLY A CA 1
ATOM 5286 C C . GLY A 1 675 ? -10.393 -9.234 19.856 1.00 64.56 675 GLY A C 1
ATOM 5287 O O . GLY A 1 675 ? -10.308 -8.053 19.565 1.00 64.56 675 GLY A O 1
ATOM 5288 N N . LYS A 1 676 ? -9.326 -9.925 20.279 1.00 69.31 676 LYS A N 1
ATOM 5289 C CA . LYS A 1 676 ? -7.966 -9.361 20.355 1.00 69.31 676 LYS A CA 1
ATOM 5290 C C . LYS A 1 676 ? -7.181 -9.422 19.036 1.00 69.31 676 LYS A C 1
ATOM 5292 O O . LYS A 1 676 ? -6.125 -8.809 18.955 1.00 69.31 676 LYS A O 1
ATOM 5297 N N . THR A 1 677 ? -7.636 -10.208 18.059 1.00 65.38 677 THR A N 1
ATOM 5298 C CA . THR A 1 677 ? -6.955 -10.453 16.772 1.00 65.38 677 THR A CA 1
ATOM 5299 C C . THR A 1 677 ? -7.768 -10.010 15.553 1.00 65.38 677 THR A C 1
ATOM 5301 O O . THR A 1 677 ? -7.260 -10.064 14.437 1.00 65.38 677 THR A O 1
ATOM 5304 N N . LEU A 1 678 ? -9.015 -9.587 15.762 1.00 67.38 678 LEU A N 1
ATOM 5305 C CA . LEU A 1 678 ? -9.898 -9.021 14.745 1.00 67.38 678 LEU A CA 1
ATOM 5306 C C . LEU A 1 678 ? -9.719 -7.503 14.652 1.00 67.38 678 LEU A C 1
ATOM 5308 O O . LEU A 1 678 ? -9.240 -6.877 15.598 1.00 67.38 678 LEU A O 1
ATOM 5312 N N . ASP A 1 679 ? -10.149 -6.913 13.536 1.00 73.06 679 ASP A N 1
ATOM 5313 C CA . ASP A 1 679 ? -10.214 -5.458 13.402 1.00 73.06 679 ASP A CA 1
ATOM 5314 C C . ASP A 1 679 ? -11.060 -4.842 14.537 1.00 73.06 679 ASP A C 1
ATOM 5316 O O . ASP A 1 679 ? -12.204 -5.270 14.727 1.00 73.06 679 ASP A O 1
ATOM 5320 N N . PRO A 1 680 ? -10.543 -3.850 15.287 1.00 79.00 680 PRO A N 1
ATOM 5321 C CA . PRO A 1 680 ? -11.301 -3.165 16.328 1.00 79.00 680 PRO A CA 1
ATOM 5322 C C . PRO A 1 680 ? -12.661 -2.626 15.868 1.00 79.00 680 PRO A C 1
ATOM 5324 O O . PRO A 1 680 ? -13.620 -2.724 16.629 1.00 79.00 680 PRO A O 1
ATOM 5327 N N . GLU A 1 681 ? -12.775 -2.117 14.635 1.00 78.69 681 GLU A N 1
ATOM 5328 C CA . GLU A 1 681 ? -14.054 -1.613 14.109 1.00 78.69 681 GLU A CA 1
ATOM 5329 C C . GLU A 1 681 ? -15.079 -2.740 13.955 1.00 78.69 681 GLU A C 1
ATOM 5331 O O . GLU A 1 681 ? -16.250 -2.580 14.291 1.00 78.69 681 GLU A O 1
ATOM 5336 N N . LEU A 1 682 ? -14.625 -3.919 13.517 1.00 81.94 682 LEU A N 1
ATOM 5337 C CA . LEU A 1 682 ? -15.463 -5.109 13.444 1.00 81.94 682 LEU A CA 1
ATOM 5338 C C . LEU A 1 682 ? -15.859 -5.589 14.842 1.00 81.94 682 LEU A C 1
ATOM 5340 O O . LEU A 1 682 ? -17.012 -5.936 15.062 1.00 81.94 682 LEU A O 1
ATOM 5344 N N . VAL A 1 683 ? -14.931 -5.605 15.801 1.00 82.56 683 VAL A N 1
ATOM 5345 C CA . VAL A 1 683 ? -15.241 -5.994 17.187 1.00 82.56 683 VAL A CA 1
ATOM 5346 C C . VAL A 1 683 ? -16.306 -5.075 17.778 1.00 82.56 683 VAL A C 1
ATOM 5348 O O . VAL A 1 683 ? -17.268 -5.566 18.367 1.00 82.56 683 VAL A O 1
ATOM 5351 N N . GLU A 1 684 ? -16.165 -3.766 17.575 1.00 85.56 684 GLU A N 1
ATOM 5352 C CA . GLU A 1 684 ? -17.118 -2.760 18.040 1.00 85.56 684 GLU A CA 1
ATOM 5353 C C . GLU A 1 684 ? -18.480 -2.896 17.352 1.00 85.56 684 GLU A C 1
ATOM 5355 O O . GLU A 1 684 ? -19.522 -2.812 18.015 1.00 85.56 684 GLU A O 1
ATOM 5360 N N . ALA A 1 685 ? -18.492 -3.170 16.045 1.00 84.38 685 ALA A N 1
ATOM 5361 C CA . ALA A 1 685 ? -19.721 -3.378 15.291 1.00 84.38 685 ALA A CA 1
ATOM 5362 C C . ALA A 1 685 ? -20.517 -4.599 15.777 1.00 84.38 685 ALA A C 1
ATOM 5364 O O . ALA A 1 685 ? -21.747 -4.604 15.718 1.00 84.38 685 ALA A O 1
ATOM 5365 N N . GLU A 1 686 ? -19.832 -5.616 16.296 1.00 84.69 686 GLU A N 1
ATOM 5366 C CA . GLU A 1 686 ? -20.412 -6.895 16.722 1.00 84.69 686 GLU A CA 1
ATOM 5367 C C . GLU A 1 686 ? -20.875 -6.916 18.186 1.00 84.69 686 GLU A C 1
ATOM 5369 O O . GLU A 1 686 ? -21.416 -7.922 18.648 1.00 84.69 686 GLU A O 1
ATOM 5374 N N . THR A 1 687 ? -20.675 -5.825 18.933 1.00 84.50 687 THR A N 1
ATOM 5375 C CA . THR A 1 687 ? -21.106 -5.721 20.341 1.00 84.50 687 THR A CA 1
ATOM 5376 C C . THR A 1 687 ? -22.627 -5.763 20.492 1.00 84.50 687 THR A C 1
ATOM 5378 O O . THR A 1 687 ? -23.138 -6.445 21.380 1.00 84.50 687 THR A O 1
ATOM 5381 N N . GLU A 1 688 ? -23.344 -5.073 19.602 1.00 83.00 688 GLU A N 1
ATOM 5382 C CA . GLU A 1 688 ? -24.802 -4.919 19.629 1.00 83.00 688 GLU A CA 1
ATOM 5383 C C . GLU A 1 688 ? -25.388 -5.019 18.209 1.00 83.00 688 GLU A C 1
ATOM 5385 O O . GLU A 1 688 ? -25.759 -4.011 17.601 1.00 83.00 688 GLU A O 1
ATOM 5390 N N . PRO A 1 689 ? -25.453 -6.233 17.636 1.00 85.62 689 PRO A N 1
ATOM 5391 C CA . PRO A 1 689 ? -25.988 -6.427 16.300 1.00 85.62 689 PRO A CA 1
ATOM 5392 C C . PRO A 1 689 ? -27.501 -6.209 16.285 1.00 85.62 689 PRO A C 1
ATOM 5394 O O . PRO A 1 689 ? -28.244 -6.773 17.093 1.00 85.62 689 PRO A O 1
ATOM 5397 N N . ARG A 1 690 ? -27.969 -5.429 15.312 1.00 90.50 690 ARG A N 1
ATOM 5398 C CA . ARG A 1 690 ? -29.390 -5.191 15.056 1.00 90.50 690 ARG A CA 1
ATOM 5399 C C . ARG A 1 690 ? -29.887 -6.154 13.987 1.00 90.50 690 ARG A C 1
ATOM 5401 O O . ARG A 1 690 ? -29.281 -6.254 12.927 1.00 90.50 690 ARG A O 1
ATOM 5408 N N . ILE A 1 691 ? -31.016 -6.813 14.229 1.00 91.44 691 ILE A N 1
ATOM 5409 C CA . ILE A 1 691 ? -31.681 -7.662 13.232 1.00 91.44 691 ILE A CA 1
ATOM 5410 C C . ILE A 1 691 ? -32.879 -6.902 12.663 1.00 91.44 691 ILE A C 1
ATOM 5412 O O . ILE A 1 691 ? -33.671 -6.369 13.433 1.00 91.44 691 ILE A O 1
ATOM 5416 N N . ILE A 1 692 ? -32.995 -6.873 11.336 1.00 93.12 692 ILE A N 1
ATOM 5417 C CA . ILE A 1 692 ? -34.129 -6.331 10.584 1.00 93.12 692 ILE A CA 1
ATOM 5418 C C . ILE A 1 692 ? -34.768 -7.475 9.797 1.00 93.12 692 ILE A C 1
ATOM 5420 O O . ILE A 1 692 ? -34.083 -8.148 9.025 1.00 93.12 692 ILE A O 1
ATOM 5424 N N . LYS A 1 693 ? -36.072 -7.711 9.962 1.00 93.06 693 LYS A N 1
ATOM 5425 C CA . LYS A 1 693 ? -36.788 -8.738 9.179 1.00 93.06 693 LYS A CA 1
ATOM 5426 C C . LYS A 1 693 ? -37.367 -8.165 7.887 1.00 93.06 693 LYS A C 1
ATOM 5428 O O . LYS A 1 693 ? -38.128 -7.202 7.935 1.00 93.06 693 LYS A O 1
ATOM 5433 N N . VAL A 1 694 ? -37.086 -8.806 6.754 1.00 95.69 694 VAL A N 1
ATOM 5434 C CA . VAL A 1 694 ? -37.616 -8.435 5.434 1.00 95.69 694 VAL A CA 1
ATOM 5435 C C . VAL A 1 694 ? -38.467 -9.580 4.888 1.00 95.69 694 VAL A C 1
ATOM 5437 O O . VAL A 1 694 ? -37.949 -10.670 4.667 1.00 95.69 694 VAL A O 1
ATOM 5440 N N . MET A 1 695 ? -39.764 -9.365 4.659 1.00 92.69 695 MET A N 1
ATOM 5441 C CA . MET A 1 695 ? -40.676 -10.392 4.130 1.00 92.69 695 MET A CA 1
ATOM 5442 C C . MET A 1 695 ? -41.608 -9.812 3.068 1.00 92.69 695 MET A C 1
ATOM 5444 O O . MET A 1 695 ? -42.438 -8.947 3.353 1.00 92.69 695 MET A O 1
ATOM 5448 N N . GLN A 1 696 ? -41.485 -10.323 1.844 1.00 83.75 696 GLN A N 1
ATOM 5449 C CA . GLN A 1 696 ? -42.365 -9.966 0.738 1.00 83.75 696 GLN A CA 1
ATOM 5450 C C . GLN A 1 696 ? -43.805 -10.403 1.063 1.00 83.75 696 GLN A C 1
ATOM 5452 O O . GLN A 1 696 ? -44.035 -11.550 1.434 1.00 83.75 696 GLN A O 1
ATOM 5457 N N . GLY A 1 697 ? -44.781 -9.496 0.942 1.00 76.38 697 GLY A N 1
ATOM 5458 C CA . GLY A 1 697 ? -46.191 -9.789 1.250 1.00 76.38 697 GLY A CA 1
ATOM 5459 C C . GLY A 1 697 ? -46.616 -9.565 2.711 1.00 76.38 697 GLY A C 1
ATOM 5460 O O . GLY A 1 697 ? -47.771 -9.828 3.041 1.00 76.38 697 GLY A O 1
ATOM 5461 N N . GLY A 1 698 ? -45.732 -9.034 3.565 1.00 74.44 698 GLY A N 1
ATOM 5462 C CA . GLY A 1 698 ? -46.036 -8.646 4.949 1.00 74.44 698 GLY A CA 1
ATOM 5463 C C . GLY A 1 698 ? -45.453 -9.591 6.008 1.00 74.44 698 GLY A C 1
ATOM 5464 O O . GLY A 1 698 ? -44.919 -10.651 5.702 1.00 74.44 698 GLY A O 1
ATOM 5465 N N . GLY A 1 699 ? -45.517 -9.185 7.281 1.00 80.81 699 GLY A N 1
ATOM 5466 C CA . GLY A 1 699 ? -45.008 -9.962 8.425 1.00 80.81 699 GLY A CA 1
ATOM 5467 C C . GLY A 1 699 ? -43.560 -9.660 8.841 1.00 80.81 699 GLY A C 1
ATOM 5468 O O . GLY A 1 699 ? -43.152 -10.062 9.932 1.00 80.81 699 GLY A O 1
ATOM 5469 N N . GLY A 1 700 ? -42.795 -8.937 8.016 1.00 88.81 700 GLY A N 1
ATOM 5470 C CA . GLY A 1 700 ? -41.489 -8.354 8.357 1.00 88.81 700 GLY A CA 1
ATOM 5471 C C . GLY A 1 700 ? -41.592 -6.881 8.766 1.00 88.81 700 GLY A C 1
ATOM 5472 O O . GLY A 1 700 ? -42.660 -6.281 8.670 1.00 88.81 700 GLY A O 1
ATOM 5473 N N . GLU A 1 701 ? -40.475 -6.290 9.196 1.00 94.94 701 GLU A N 1
ATOM 5474 C CA . GLU A 1 701 ? -40.360 -4.834 9.395 1.00 94.94 701 GLU A CA 1
ATOM 5475 C C . GLU A 1 701 ? -40.421 -4.083 8.059 1.00 94.94 701 GLU A C 1
ATOM 5477 O O . GLU A 1 701 ? -40.971 -2.986 7.990 1.00 94.94 701 GLU A O 1
ATOM 5482 N N . PHE A 1 702 ? -39.897 -4.700 6.996 1.00 96.56 702 PHE A N 1
ATOM 5483 C CA . PHE A 1 702 ? -39.973 -4.194 5.628 1.00 96.56 702 PHE A CA 1
ATOM 5484 C C . PHE A 1 702 ? -40.459 -5.283 4.668 1.00 96.56 702 PHE A C 1
ATOM 5486 O O . PHE A 1 702 ? -40.236 -6.478 4.879 1.00 96.56 702 PHE A O 1
ATOM 5493 N N . ASP A 1 703 ? -41.112 -4.858 3.592 1.00 93.00 703 ASP A N 1
ATOM 5494 C CA . ASP A 1 703 ? -41.595 -5.703 2.497 1.00 93.00 703 ASP A CA 1
ATOM 5495 C C . ASP A 1 703 ? -40.592 -5.816 1.335 1.00 93.00 703 ASP A C 1
ATOM 5497 O O . ASP A 1 703 ? -40.698 -6.740 0.528 1.00 93.00 703 ASP A O 1
ATOM 5501 N N . THR A 1 704 ? -39.606 -4.914 1.269 1.00 96.00 704 THR A N 1
ATOM 5502 C CA . THR A 1 704 ? -38.539 -4.905 0.256 1.00 96.00 704 THR A CA 1
ATOM 5503 C C . THR A 1 704 ? -37.155 -4.731 0.887 1.00 96.00 704 THR A C 1
ATOM 5505 O O . THR A 1 704 ? -37.017 -4.194 1.992 1.00 96.00 704 THR A O 1
ATOM 5508 N N . ILE A 1 705 ? -36.116 -5.189 0.185 1.00 97.69 705 ILE A N 1
ATOM 5509 C CA . ILE A 1 705 ? -34.724 -5.118 0.650 1.00 97.69 705 ILE A CA 1
ATOM 5510 C C . ILE A 1 705 ? -34.218 -3.672 0.585 1.00 97.69 705 ILE A C 1
ATOM 5512 O O . ILE A 1 705 ? -33.564 -3.210 1.519 1.00 97.69 705 ILE A O 1
ATOM 5516 N N . THR A 1 706 ? -34.574 -2.929 -0.467 1.00 97.19 706 THR A N 1
ATOM 5517 C CA . THR A 1 706 ? -34.175 -1.520 -0.636 1.00 97.19 706 THR A CA 1
ATOM 5518 C C . THR A 1 706 ? -34.643 -0.655 0.537 1.00 97.19 706 THR A C 1
ATOM 5520 O O . THR A 1 706 ? -33.830 0.049 1.132 1.00 97.19 706 THR A O 1
ATOM 5523 N N . LYS A 1 707 ? -35.910 -0.776 0.964 1.00 96.56 707 LYS A N 1
ATOM 5524 C CA . LYS A 1 707 ? -36.430 -0.019 2.120 1.00 96.56 707 LYS A CA 1
ATOM 5525 C C . LYS A 1 707 ? -35.701 -0.365 3.423 1.00 96.56 707 LYS A C 1
ATOM 5527 O O . LYS A 1 707 ? -35.445 0.512 4.248 1.00 96.56 707 LYS A O 1
ATOM 5532 N N . ALA A 1 708 ? -35.342 -1.637 3.608 1.00 96.88 708 ALA A N 1
ATOM 5533 C CA . ALA A 1 708 ? -34.566 -2.061 4.769 1.00 96.88 708 ALA A CA 1
ATOM 5534 C C . ALA A 1 708 ? -33.168 -1.421 4.773 1.00 96.88 708 ALA A C 1
ATOM 5536 O O . ALA A 1 708 ? -32.730 -0.927 5.813 1.00 96.88 708 ALA A O 1
ATOM 5537 N N . ILE A 1 709 ? -32.497 -1.355 3.618 1.00 97.56 709 ILE A N 1
ATOM 5538 C CA . ILE A 1 709 ? -31.204 -0.669 3.457 1.00 97.56 709 ILE A CA 1
ATOM 5539 C C . ILE A 1 709 ? -31.335 0.834 3.704 1.00 97.56 709 ILE A C 1
ATOM 5541 O O . ILE A 1 709 ? -30.509 1.408 4.414 1.00 97.56 709 ILE A O 1
ATOM 5545 N N . GLU A 1 710 ? -32.368 1.484 3.170 1.00 95.88 710 GLU A N 1
ATOM 5546 C CA . GLU A 1 710 ? -32.635 2.914 3.372 1.00 95.88 710 GLU A CA 1
ATOM 5547 C C . GLU A 1 710 ? -32.814 3.270 4.853 1.00 95.88 710 GLU A C 1
ATOM 5549 O O . GLU A 1 710 ? -32.363 4.331 5.281 1.00 95.88 710 GLU A O 1
ATOM 5554 N N . SER A 1 711 ? -33.375 2.355 5.653 1.00 96.38 711 SER A N 1
ATOM 5555 C CA . SER A 1 711 ? -33.549 2.536 7.101 1.00 96.38 711 SER A CA 1
ATOM 5556 C C . SER A 1 711 ? -32.240 2.557 7.905 1.00 96.38 711 SER A C 1
ATOM 5558 O O . SER A 1 711 ? -32.229 3.003 9.056 1.00 96.38 711 SER A O 1
ATOM 5560 N N . VAL A 1 712 ? -31.135 2.080 7.321 1.00 95.19 712 VAL A N 1
ATOM 5561 C CA . VAL A 1 712 ? -29.811 2.098 7.949 1.00 95.19 712 VAL A CA 1
ATOM 5562 C C . VAL A 1 712 ? -29.175 3.480 7.753 1.00 95.19 712 VAL A C 1
ATOM 5564 O O . VAL A 1 712 ? -29.068 3.942 6.611 1.00 95.19 712 VAL A O 1
ATOM 5567 N N . PRO A 1 713 ? -28.731 4.159 8.827 1.00 91.75 713 PRO A N 1
ATOM 5568 C CA . PRO A 1 713 ? -28.131 5.484 8.718 1.00 91.75 713 PRO A CA 1
ATOM 5569 C C . PRO A 1 713 ? -26.764 5.448 8.018 1.00 91.75 713 PRO A C 1
ATOM 5571 O O . PRO A 1 713 ? -26.031 4.461 8.080 1.00 91.75 713 PRO A O 1
ATOM 5574 N N . SER A 1 714 ? -26.397 6.566 7.389 1.00 88.88 714 SER A N 1
ATOM 5575 C CA . SER A 1 714 ? -25.024 6.803 6.926 1.00 88.88 714 SER A CA 1
ATOM 5576 C C . SER A 1 714 ? -24.057 6.806 8.115 1.00 88.88 714 SER A C 1
ATOM 5578 O O . SER A 1 714 ? -24.373 7.365 9.162 1.00 88.88 714 SER A O 1
ATOM 5580 N N . GLY A 1 715 ? -22.870 6.225 7.946 1.00 83.69 715 GLY A N 1
ATOM 5581 C CA . GLY A 1 715 ? -21.873 6.061 9.007 1.00 83.69 715 GLY A CA 1
ATOM 5582 C C . GLY A 1 715 ? -22.218 4.953 10.004 1.00 83.69 715 GLY A C 1
ATOM 5583 O O . GLY A 1 715 ? -21.795 5.022 11.154 1.00 83.69 715 GLY A O 1
ATOM 5584 N N . ASN A 1 716 ? -23.021 3.963 9.596 1.00 90.81 716 ASN A N 1
ATOM 5585 C CA . ASN A 1 716 ? -23.436 2.856 10.453 1.00 90.81 716 ASN A CA 1
ATOM 5586 C C . ASN A 1 716 ? -22.233 2.160 11.117 1.00 90.81 716 ASN A C 1
ATOM 5588 O O . ASN A 1 716 ? -21.412 1.567 10.433 1.00 90.81 716 ASN A O 1
ATOM 5592 N N . ALA A 1 717 ? -22.157 2.201 12.447 1.00 88.75 717 ALA A N 1
ATOM 5593 C CA . ALA A 1 717 ? -21.044 1.634 13.213 1.00 88.75 717 ALA A CA 1
ATOM 5594 C C . ALA A 1 717 ? -21.361 0.267 13.845 1.00 88.75 717 ALA A C 1
ATOM 5596 O O . ALA A 1 717 ? -20.521 -0.295 14.540 1.00 88.75 717 ALA A O 1
ATOM 5597 N N . LYS A 1 718 ? -22.581 -0.258 13.661 1.00 92.44 718 LYS A N 1
ATOM 5598 C CA . LYS A 1 718 ? -23.053 -1.509 14.279 1.00 92.44 718 LYS A CA 1
ATOM 5599 C C . LYS A 1 718 ? -23.475 -2.514 13.220 1.00 92.44 718 LYS A C 1
ATOM 5601 O O . LYS A 1 718 ? -24.019 -2.135 12.190 1.00 92.44 718 LYS A O 1
ATOM 5606 N N . ARG A 1 719 ? -23.269 -3.807 13.463 1.00 92.81 719 ARG A N 1
ATOM 5607 C CA . ARG A 1 719 ? -23.707 -4.869 12.550 1.00 92.81 719 ARG A CA 1
ATOM 5608 C C . ARG A 1 719 ? -25.225 -4.802 12.371 1.00 92.81 719 ARG A C 1
ATOM 5610 O O . ARG A 1 719 ? -25.967 -4.933 13.344 1.00 92.81 719 ARG A O 1
ATOM 5617 N N . VAL A 1 720 ? -25.688 -4.642 11.131 1.00 94.81 720 VAL A N 1
ATOM 5618 C CA . VAL A 1 720 ? -27.116 -4.709 10.783 1.00 94.81 720 VAL A CA 1
ATOM 5619 C C . VAL A 1 720 ? -27.368 -5.950 9.940 1.00 94.81 720 VAL A C 1
ATOM 5621 O O . VAL A 1 720 ? -26.896 -6.058 8.812 1.00 94.81 720 VAL A O 1
ATOM 5624 N N . ILE A 1 721 ? -28.126 -6.890 10.494 1.00 93.88 721 ILE A N 1
ATOM 5625 C CA . ILE A 1 721 ? -28.465 -8.172 9.884 1.00 93.88 721 ILE A CA 1
ATOM 5626 C C . ILE A 1 721 ? -29.875 -8.088 9.312 1.00 93.88 721 ILE A C 1
ATOM 5628 O O . ILE A 1 721 ? -30.858 -8.128 10.045 1.00 93.88 721 ILE A O 1
ATOM 5632 N N . MET A 1 722 ? -29.981 -8.013 7.994 1.00 95.25 722 MET A N 1
ATOM 5633 C CA . MET A 1 722 ? -31.244 -8.124 7.277 1.00 95.25 722 MET A CA 1
ATOM 5634 C C . MET A 1 722 ? -31.549 -9.607 7.057 1.00 95.25 722 MET A C 1
ATOM 5636 O O . MET A 1 722 ? -30.931 -10.270 6.222 1.00 95.25 722 MET A O 1
ATOM 5640 N N . SER A 1 723 ? -32.486 -10.134 7.843 1.00 93.06 723 SER A N 1
ATOM 5641 C CA . SER A 1 723 ? -33.014 -11.489 7.704 1.00 93.06 723 SER A CA 1
ATOM 5642 C C . SER A 1 723 ? -34.121 -11.482 6.655 1.00 93.06 723 SER A C 1
ATOM 5644 O O . SER A 1 723 ? -35.206 -10.948 6.892 1.00 93.06 723 SER A O 1
ATOM 5646 N N . ILE A 1 724 ? -33.823 -12.040 5.485 1.00 95.19 724 ILE A N 1
ATOM 5647 C CA . ILE A 1 724 ? -34.682 -12.007 4.302 1.00 95.19 724 ILE A CA 1
ATOM 5648 C C . ILE A 1 724 ? -35.470 -13.319 4.232 1.00 95.19 724 ILE A C 1
ATOM 5650 O O . ILE A 1 724 ? -34.892 -14.406 4.167 1.00 95.19 724 ILE A O 1
ATOM 5654 N N . GLY A 1 725 ? -36.796 -13.212 4.270 1.00 91.19 725 GLY A N 1
ATOM 5655 C CA . GLY A 1 725 ? -37.704 -14.341 4.103 1.00 91.19 725 GLY A CA 1
ATOM 5656 C C . GLY A 1 725 ? -37.667 -14.921 2.684 1.00 91.19 725 GLY A C 1
ATOM 5657 O O . GLY A 1 725 ? -37.170 -14.276 1.762 1.00 91.19 725 GLY A O 1
ATOM 5658 N N . PRO A 1 726 ? -38.197 -16.136 2.477 1.00 92.12 726 PRO A N 1
ATOM 5659 C CA . PRO A 1 726 ? -38.279 -16.724 1.145 1.00 92.12 726 PRO A CA 1
ATOM 5660 C C . PRO A 1 726 ? -39.148 -15.864 0.223 1.00 92.12 726 PRO A C 1
ATOM 5662 O O . PRO A 1 726 ? -40.164 -15.313 0.643 1.00 92.12 726 PRO A O 1
ATOM 5665 N N . GLY A 1 727 ? -38.769 -15.769 -1.048 1.00 91.69 727 GLY A N 1
ATOM 5666 C CA . GLY A 1 727 ? -39.492 -14.951 -2.019 1.00 91.69 727 GLY A CA 1
ATOM 5667 C C . GLY A 1 727 ? -38.660 -14.614 -3.247 1.00 91.69 727 GLY A C 1
ATOM 5668 O O . GLY A 1 727 ? -37.517 -15.061 -3.384 1.00 91.69 727 GLY A O 1
ATOM 5669 N N . SER A 1 728 ? -39.249 -13.825 -4.146 1.00 95.06 728 SER A N 1
ATOM 5670 C CA . SER A 1 728 ? -38.569 -13.277 -5.319 1.00 95.06 728 SER A CA 1
ATOM 5671 C C . SER A 1 728 ? -38.640 -11.757 -5.277 1.00 95.06 728 SER A C 1
ATOM 5673 O O . SER A 1 728 ? -39.647 -11.140 -5.628 1.00 95.06 728 SER A O 1
ATOM 5675 N N . TYR A 1 729 ? -37.535 -11.159 -4.861 1.00 97.31 729 TYR A N 1
ATOM 5676 C CA . TYR A 1 729 ? -37.334 -9.730 -4.716 1.00 97.31 729 TYR A CA 1
ATOM 5677 C C . TYR A 1 729 ? -36.802 -9.186 -6.042 1.00 97.31 729 TYR A C 1
ATOM 5679 O O . TYR A 1 729 ? -35.605 -9.277 -6.326 1.00 97.31 729 TYR A O 1
ATOM 5687 N N . LYS A 1 730 ? -37.703 -8.680 -6.898 1.00 97.38 730 LYS A N 1
ATOM 5688 C CA . LYS A 1 730 ? -37.315 -8.004 -8.144 1.00 97.38 730 LYS A CA 1
ATOM 5689 C C . LYS A 1 730 ? -36.949 -6.550 -7.850 1.00 97.38 730 LYS A C 1
ATOM 5691 O O . LYS A 1 730 ? -37.793 -5.663 -7.936 1.00 97.38 730 LYS A O 1
ATOM 5696 N N . GLU A 1 731 ? -35.699 -6.324 -7.463 1.00 95.94 731 GLU A N 1
ATOM 5697 C CA . GLU A 1 731 ? -35.168 -5.032 -7.029 1.00 95.94 731 GLU A CA 1
ATOM 5698 C C . GLU A 1 731 ? -33.749 -4.846 -7.574 1.00 95.94 731 GLU A C 1
ATOM 5700 O O . GLU A 1 731 ? -32.956 -5.786 -7.593 1.00 95.94 731 GLU A O 1
ATOM 5705 N N . LYS A 1 732 ? -33.404 -3.616 -7.963 1.00 95.19 732 LYS A N 1
ATOM 5706 C CA . LYS A 1 732 ? -32.010 -3.241 -8.202 1.00 95.19 732 LYS A CA 1
ATOM 5707 C C . LYS A 1 732 ? -31.409 -2.755 -6.888 1.00 95.19 732 LYS A C 1
ATOM 5709 O O . LYS A 1 732 ? -31.635 -1.617 -6.486 1.00 95.19 732 LYS A O 1
ATOM 5714 N N . ILE A 1 733 ? -30.679 -3.630 -6.210 1.00 98.44 733 ILE A N 1
ATOM 5715 C CA . ILE A 1 733 ? -30.237 -3.411 -4.834 1.00 98.44 733 ILE A CA 1
ATOM 5716 C C . ILE A 1 733 ? -28.860 -2.752 -4.852 1.00 98.44 733 ILE A C 1
ATOM 5718 O O . ILE A 1 733 ? -27.921 -3.285 -5.443 1.00 98.44 733 ILE A O 1
ATOM 5722 N N . ARG A 1 734 ? -28.714 -1.618 -4.163 1.00 98.19 734 ARG A N 1
ATOM 5723 C CA . ARG A 1 734 ? -27.415 -0.994 -3.896 1.00 98.19 734 ARG A CA 1
ATOM 5724 C C . ARG A 1 734 ? -27.244 -0.790 -2.400 1.00 98.19 734 ARG A C 1
ATOM 5726 O O . ARG A 1 734 ? -28.132 -0.262 -1.747 1.00 98.19 734 ARG A O 1
ATOM 5733 N N . ILE A 1 735 ? -26.093 -1.201 -1.885 1.00 96.94 735 ILE A N 1
ATOM 5734 C CA . ILE A 1 735 ? -25.653 -0.905 -0.527 1.00 96.94 735 ILE A CA 1
ATOM 5735 C C . ILE A 1 735 ? -24.474 0.047 -0.647 1.00 96.94 735 ILE A C 1
ATOM 5737 O O . ILE A 1 735 ? -23.403 -0.331 -1.133 1.00 96.94 735 ILE A O 1
ATOM 5741 N N . GLU A 1 736 ? -24.695 1.295 -0.254 1.00 91.56 736 GLU A N 1
ATOM 5742 C CA . GLU A 1 736 ? -23.730 2.366 -0.436 1.00 91.56 736 GLU A CA 1
ATOM 5743 C C . GLU A 1 736 ? -22.522 2.228 0.497 1.00 91.56 736 GLU A C 1
ATOM 5745 O O . GLU A 1 736 ? -22.590 1.681 1.601 1.00 91.56 736 GLU A O 1
ATOM 5750 N N . ARG A 1 737 ? -21.393 2.793 0.061 1.00 86.25 737 ARG A N 1
ATOM 5751 C CA . ARG A 1 737 ? -20.113 2.759 0.785 1.00 86.25 737 ARG A CA 1
ATOM 5752 C C . ARG A 1 737 ? -20.199 3.292 2.216 1.00 86.25 737 ARG A C 1
ATOM 5754 O O . ARG A 1 737 ? -19.478 2.826 3.091 1.00 86.25 737 ARG A O 1
ATOM 5761 N N . ASN A 1 738 ? -21.062 4.273 2.453 1.00 87.06 738 ASN A N 1
ATOM 5762 C CA . ASN A 1 738 ? -21.252 4.900 3.757 1.00 87.06 738 ASN A CA 1
ATOM 5763 C C . ASN A 1 738 ? -22.122 4.071 4.721 1.00 87.06 738 ASN A C 1
ATOM 5765 O O . ASN A 1 738 ? -22.420 4.562 5.807 1.00 87.06 738 ASN A O 1
ATOM 5769 N N . LYS A 1 739 ? -22.526 2.842 4.376 1.00 93.56 739 LYS A N 1
ATOM 5770 C CA . LYS A 1 739 ? -23.306 1.954 5.252 1.00 93.56 739 LYS A CA 1
ATOM 5771 C C . LYS A 1 739 ? -22.562 0.636 5.549 1.00 93.56 739 LYS A C 1
ATOM 5773 O O . LYS A 1 739 ? -23.040 -0.415 5.129 1.00 93.56 739 LYS A O 1
ATOM 5778 N N . PRO A 1 740 ? -21.402 0.659 6.240 1.00 92.19 740 PRO A N 1
ATOM 5779 C CA . PRO A 1 740 ? -20.618 -0.551 6.484 1.00 92.19 740 PRO A CA 1
ATOM 5780 C C . PRO A 1 740 ? -21.330 -1.520 7.443 1.00 92.19 740 PRO A C 1
ATOM 5782 O O . PRO A 1 740 ? -22.317 -1.169 8.095 1.00 92.19 740 PRO A O 1
ATOM 5785 N N . PHE A 1 741 ? -20.813 -2.748 7.543 1.00 93.88 741 PHE A N 1
ATOM 5786 C CA . PHE A 1 741 ? -21.309 -3.799 8.447 1.00 93.88 741 PHE A CA 1
ATOM 5787 C C . PHE A 1 741 ? -22.753 -4.264 8.178 1.00 93.88 741 PHE A C 1
ATOM 5789 O O . PHE A 1 741 ? -23.446 -4.710 9.096 1.00 93.88 741 PHE A O 1
ATOM 5796 N N . ILE A 1 742 ? -23.217 -4.207 6.928 1.00 96.00 742 ILE A N 1
ATOM 5797 C CA . ILE A 1 742 ? -24.507 -4.792 6.536 1.00 96.00 742 ILE A CA 1
ATOM 5798 C C . ILE A 1 742 ? -24.354 -6.286 6.231 1.00 96.00 742 ILE A C 1
ATOM 5800 O O . ILE A 1 742 ? -23.425 -6.717 5.548 1.00 96.00 742 ILE A O 1
ATOM 5804 N N . THR A 1 743 ? -25.302 -7.082 6.715 1.00 95.44 743 THR A N 1
ATOM 5805 C CA . THR A 1 743 ? -25.434 -8.503 6.396 1.00 95.44 743 THR A CA 1
ATOM 5806 C C . THR A 1 743 ? -26.791 -8.763 5.762 1.00 95.44 743 THR A C 1
ATOM 5808 O O . THR A 1 743 ? -27.809 -8.411 6.347 1.00 95.44 743 THR A O 1
ATOM 5811 N N . LEU A 1 744 ? -26.818 -9.417 4.602 1.00 97.25 744 LEU A N 1
ATOM 5812 C CA . LEU A 1 744 ? -28.029 -10.001 4.026 1.00 97.25 744 LEU A CA 1
ATOM 5813 C C . LEU A 1 744 ? -27.987 -11.513 4.250 1.00 97.25 744 LEU A C 1
ATOM 5815 O O . LEU A 1 744 ? -27.032 -12.169 3.832 1.00 97.25 744 LEU A O 1
ATOM 5819 N N . VAL A 1 745 ? -29.010 -12.069 4.899 1.00 94.38 745 VAL A N 1
ATOM 5820 C CA . VAL A 1 745 ? -29.063 -13.505 5.198 1.00 94.38 745 VAL A CA 1
ATOM 5821 C C . VAL A 1 745 ? -30.439 -14.107 4.935 1.00 94.38 745 VAL A C 1
ATOM 5823 O O . VAL A 1 745 ? -31.447 -13.592 5.416 1.00 94.38 745 VAL A O 1
ATOM 5826 N N . GLY A 1 746 ? -30.470 -15.212 4.189 1.00 90.25 746 GLY A N 1
ATOM 5827 C CA . GLY A 1 746 ? -31.653 -16.043 3.966 1.00 90.25 746 GLY A CA 1
ATOM 5828 C C . GLY A 1 746 ? -31.643 -17.357 4.757 1.00 90.25 746 GLY A C 1
ATOM 5829 O O . GLY A 1 746 ? -30.652 -17.725 5.397 1.00 90.25 746 GLY A O 1
ATOM 5830 N N . ASP A 1 747 ? -32.753 -18.094 4.684 1.00 85.75 747 ASP A N 1
ATOM 5831 C CA . ASP A 1 747 ? -32.829 -19.488 5.139 1.00 85.75 747 ASP A CA 1
ATOM 5832 C C . ASP A 1 747 ? -32.120 -20.397 4.113 1.00 85.75 747 ASP A C 1
ATOM 5834 O O . ASP A 1 747 ? -32.526 -20.410 2.951 1.00 85.75 747 ASP A O 1
ATOM 5838 N N . PRO A 1 748 ? -31.102 -21.195 4.492 1.00 84.81 748 PRO A N 1
ATOM 5839 C CA . PRO A 1 748 ? -30.417 -22.100 3.563 1.00 84.81 748 PRO A CA 1
ATOM 5840 C C . PRO A 1 748 ? -31.339 -23.142 2.914 1.00 84.81 748 PRO A C 1
ATOM 5842 O O . PRO A 1 748 ? -31.020 -23.645 1.838 1.00 84.81 748 PRO A O 1
ATOM 5845 N N . LYS A 1 749 ? -32.480 -23.477 3.534 1.00 87.06 749 LYS A N 1
ATOM 5846 C CA . LYS A 1 749 ? -33.474 -24.396 2.954 1.00 87.06 749 LYS A CA 1
ATOM 5847 C C . LYS A 1 749 ? -34.415 -23.707 1.970 1.00 87.06 749 LYS A C 1
ATOM 5849 O O . LYS A 1 749 ? -34.976 -24.378 1.111 1.00 87.06 749 LYS A O 1
ATOM 5854 N N . ASN A 1 750 ? -34.585 -22.391 2.097 1.00 88.50 750 ASN A N 1
ATOM 5855 C CA . ASN A 1 750 ? -35.524 -21.585 1.320 1.00 88.50 750 ASN A CA 1
ATOM 5856 C C . ASN A 1 750 ? -34.896 -20.224 0.977 1.00 88.50 750 ASN A C 1
ATOM 5858 O O . ASN A 1 750 ? -35.371 -19.174 1.415 1.00 88.50 750 ASN A O 1
ATOM 5862 N N . MET A 1 751 ? -33.792 -20.251 0.226 1.00 93.25 751 MET A N 1
ATOM 5863 C CA . MET A 1 751 ? -33.023 -19.043 -0.077 1.00 93.25 751 MET A CA 1
ATOM 5864 C C . MET A 1 751 ? -33.849 -18.043 -0.906 1.00 93.25 751 MET A C 1
ATOM 5866 O O . MET A 1 751 ? -34.471 -18.445 -1.896 1.00 93.25 751 MET A O 1
ATOM 5870 N N . PRO A 1 752 ? -33.856 -16.746 -0.548 1.00 96.00 752 PRO A N 1
ATOM 5871 C CA . PRO A 1 752 ? -34.531 -15.714 -1.325 1.00 96.00 752 PRO A CA 1
ATOM 5872 C C . PRO A 1 752 ? -33.856 -15.498 -2.681 1.00 96.00 752 PRO A C 1
ATOM 5874 O O . PRO A 1 752 ? -32.632 -15.587 -2.803 1.00 96.00 752 PRO A O 1
ATOM 5877 N N . ASN A 1 753 ? -34.662 -15.153 -3.688 1.00 97.12 753 ASN A N 1
ATOM 5878 C CA . ASN A 1 753 ? -34.191 -14.755 -5.010 1.00 97.12 753 ASN A CA 1
ATOM 5879 C C . ASN A 1 753 ? -34.148 -13.234 -5.112 1.00 97.12 753 ASN A C 1
ATOM 5881 O O . ASN A 1 753 ? -35.184 -12.578 -5.123 1.00 97.12 753 ASN A O 1
ATOM 5885 N N . LEU A 1 754 ? -32.947 -12.680 -5.195 1.00 98.38 754 LEU A N 1
ATOM 5886 C CA . LEU A 1 754 ? -32.676 -11.282 -5.492 1.00 98.38 754 LEU A CA 1
ATOM 5887 C C . LEU A 1 754 ? -32.499 -11.207 -7.005 1.00 98.38 754 LEU A C 1
ATOM 5889 O O . LEU A 1 754 ? -31.563 -11.801 -7.541 1.00 98.38 754 LEU A O 1
ATOM 5893 N N . THR A 1 755 ? -33.429 -10.547 -7.690 1.00 98.25 755 THR A N 1
ATOM 5894 C CA . THR A 1 755 ? -33.525 -10.596 -9.154 1.00 98.25 755 THR A CA 1
ATOM 5895 C C . THR A 1 755 ? -33.593 -9.206 -9.766 1.00 98.25 755 THR A C 1
ATOM 5897 O O . THR A 1 755 ? -34.300 -8.330 -9.275 1.00 98.25 755 THR A O 1
ATOM 5900 N N . PHE A 1 756 ? -32.895 -9.011 -10.877 1.00 98.19 756 PHE A N 1
ATOM 5901 C CA . PHE A 1 756 ? -33.066 -7.859 -11.757 1.00 98.19 756 PHE A CA 1
ATOM 5902 C C . PHE A 1 756 ? -32.678 -8.258 -13.189 1.00 98.19 756 PHE A C 1
ATOM 5904 O O . PHE A 1 756 ? -32.137 -9.338 -13.402 1.00 98.19 756 PHE A O 1
ATOM 5911 N N . ASP A 1 757 ? -33.002 -7.447 -14.189 1.00 96.62 757 ASP A N 1
ATOM 5912 C CA . ASP A 1 757 ? -32.785 -7.711 -15.625 1.00 96.62 757 ASP A CA 1
ATOM 5913 C C . ASP A 1 757 ? -31.973 -6.593 -16.303 1.00 96.62 757 ASP A C 1
ATOM 5915 O O . ASP A 1 757 ? -32.113 -6.316 -17.496 1.00 96.62 757 ASP A O 1
ATOM 5919 N N . GLY A 1 758 ? -31.106 -5.931 -15.532 1.00 95.56 758 GLY A N 1
ATOM 5920 C CA . GLY A 1 758 ? -30.248 -4.861 -16.028 1.00 95.56 758 GLY A CA 1
ATOM 5921 C C . GLY A 1 758 ? -29.189 -5.371 -17.006 1.00 95.56 758 GLY A C 1
ATOM 5922 O O . GLY A 1 758 ? -28.524 -6.371 -16.747 1.00 95.56 758 GLY A O 1
ATOM 5923 N N . THR A 1 759 ? -28.992 -4.639 -18.104 1.00 96.62 759 THR A N 1
ATOM 5924 C CA . THR A 1 759 ? -27.938 -4.891 -19.103 1.00 96.62 759 THR A CA 1
ATOM 5925 C C . THR A 1 759 ? -27.015 -3.683 -19.241 1.00 96.62 759 THR A C 1
ATOM 5927 O O . THR A 1 759 ? -27.387 -2.552 -18.902 1.00 96.62 759 THR A O 1
ATOM 5930 N N . ALA A 1 760 ? -25.820 -3.890 -19.788 1.00 94.50 760 ALA A N 1
ATOM 5931 C CA . ALA A 1 760 ? -24.861 -2.821 -20.032 1.00 94.50 760 ALA A CA 1
ATOM 5932 C C . ALA A 1 760 ? -25.353 -1.782 -21.040 1.00 94.50 760 ALA A C 1
ATOM 5934 O O . ALA A 1 760 ? -24.992 -0.613 -20.935 1.00 94.50 760 ALA A O 1
ATOM 5935 N N . LYS A 1 761 ? -26.231 -2.164 -21.971 1.00 93.38 761 LYS A N 1
ATOM 5936 C CA . LYS A 1 761 ? -26.896 -1.211 -22.865 1.00 93.38 761 LYS A CA 1
ATOM 5937 C C . LYS A 1 761 ? -27.674 -0.141 -22.095 1.00 93.38 761 LYS A C 1
ATOM 5939 O O . LYS A 1 761 ? -27.730 1.004 -22.532 1.00 93.38 761 LYS A O 1
ATOM 5944 N N . GLN A 1 762 ? -28.285 -0.516 -20.972 1.00 93.56 762 GLN A N 1
ATOM 5945 C CA . GLN A 1 762 ? -29.098 0.391 -20.167 1.00 93.56 762 GLN A CA 1
ATOM 5946 C C . GLN A 1 762 ? -28.292 1.093 -19.070 1.00 93.56 762 GLN A C 1
ATOM 5948 O O . GLN A 1 762 ? -28.538 2.264 -18.793 1.00 93.56 762 GLN A O 1
ATOM 5953 N N . TYR A 1 763 ? -27.355 0.387 -18.434 1.00 93.06 763 TYR A N 1
ATOM 5954 C CA . TYR A 1 763 ? -26.700 0.865 -17.214 1.00 93.06 763 TYR A CA 1
ATOM 5955 C C . TYR A 1 763 ? -25.172 0.958 -17.310 1.00 93.06 763 TYR A C 1
ATOM 5957 O O . TYR A 1 763 ? -24.534 1.400 -16.364 1.00 93.06 763 TYR A O 1
ATOM 5965 N N . GLY A 1 764 ? -24.562 0.532 -18.415 1.00 93.62 764 GLY A N 1
ATOM 5966 C CA . GLY A 1 764 ? -23.154 0.135 -18.422 1.00 93.62 764 GLY A CA 1
ATOM 5967 C C . GLY A 1 764 ? -22.940 -1.184 -17.669 1.00 93.62 764 GLY A C 1
ATOM 5968 O O . GLY A 1 764 ? -23.794 -1.622 -16.898 1.00 93.62 764 GLY A O 1
ATOM 5969 N N . THR A 1 765 ? -21.816 -1.859 -17.915 1.00 89.56 765 THR A N 1
ATOM 5970 C CA . THR A 1 765 ? -21.563 -3.202 -17.364 1.00 89.56 765 THR A CA 1
ATOM 5971 C C . THR A 1 765 ? -21.672 -3.226 -15.844 1.00 89.56 765 THR A C 1
ATOM 5973 O O . THR A 1 765 ? -22.495 -3.950 -15.294 1.00 89.56 765 THR A O 1
ATOM 5976 N N . VAL A 1 766 ? -20.902 -2.391 -15.149 1.00 89.44 766 VAL A N 1
ATOM 5977 C CA . VAL A 1 766 ? -20.781 -2.467 -13.685 1.00 89.44 766 VAL A CA 1
ATOM 5978 C C . VAL A 1 766 ? -22.062 -2.078 -12.942 1.00 89.44 766 VAL A C 1
ATOM 5980 O O . VAL A 1 766 ? -22.360 -2.653 -11.898 1.00 89.44 766 VAL A O 1
ATOM 5983 N N . ASP A 1 767 ? -22.844 -1.137 -13.473 1.00 94.38 767 ASP A N 1
ATOM 5984 C CA . ASP A 1 767 ? -24.107 -0.719 -12.860 1.00 94.38 767 ASP A CA 1
ATOM 5985 C C . ASP A 1 767 ? -25.307 -1.522 -13.391 1.00 94.38 767 ASP A C 1
ATOM 5987 O O . ASP A 1 767 ? -26.432 -1.266 -12.970 1.00 94.38 767 ASP A O 1
ATOM 5991 N N . SER A 1 768 ? -25.108 -2.521 -14.262 1.00 97.31 768 SER A N 1
ATOM 5992 C CA . SER A 1 768 ? -26.159 -3.481 -14.653 1.00 97.31 768 SER A CA 1
ATOM 5993 C C . SER A 1 768 ? -26.511 -4.485 -13.544 1.00 97.31 768 SER A C 1
ATOM 5995 O O . SER A 1 768 ? -27.531 -5.167 -13.633 1.00 97.31 768 SER A O 1
ATOM 5997 N N . ALA A 1 769 ? -25.688 -4.533 -12.491 1.00 98.19 769 ALA A N 1
ATOM 5998 C CA . ALA A 1 769 ? -25.772 -5.466 -11.377 1.00 98.19 769 ALA A CA 1
ATOM 5999 C C . ALA A 1 769 ? -27.146 -5.511 -10.686 1.00 98.19 769 ALA A C 1
ATOM 6001 O O . ALA A 1 769 ? -27.747 -4.472 -10.400 1.00 98.19 769 ALA A O 1
ATOM 6002 N N . THR A 1 770 ? -27.598 -6.727 -10.357 1.00 98.50 770 THR A N 1
ATOM 6003 C CA . THR A 1 770 ? -28.784 -6.959 -9.512 1.00 98.50 770 THR A CA 1
ATOM 6004 C C . THR A 1 770 ? -28.520 -6.547 -8.066 1.00 98.50 770 THR A C 1
ATOM 6006 O O . THR A 1 770 ? -29.320 -5.824 -7.476 1.00 98.50 770 THR A O 1
ATOM 6009 N N . LEU A 1 771 ? -27.378 -6.967 -7.512 1.00 98.69 771 LEU A N 1
ATOM 6010 C CA . LEU A 1 771 ? -26.877 -6.526 -6.213 1.00 98.69 771 LEU A CA 1
ATOM 6011 C C . LEU A 1 771 ? -25.537 -5.810 -6.392 1.00 98.69 771 LEU A C 1
ATOM 6013 O O . LEU A 1 771 ? -24.569 -6.401 -6.867 1.00 98.69 771 LEU A O 1
ATOM 6017 N N . ILE A 1 772 ? -25.476 -4.552 -5.967 1.00 98.69 772 ILE A N 1
ATOM 6018 C CA . ILE A 1 772 ? -24.256 -3.752 -5.862 1.00 98.69 772 ILE A CA 1
ATOM 6019 C C . ILE A 1 772 ? -23.958 -3.550 -4.382 1.00 98.69 772 ILE A C 1
ATOM 6021 O O . ILE A 1 772 ? -24.728 -2.897 -3.682 1.00 98.69 772 ILE A O 1
ATOM 6025 N N . THR A 1 773 ? -22.828 -4.060 -3.903 1.00 95.50 773 THR A N 1
ATOM 6026 C CA . THR A 1 773 ? -22.344 -3.761 -2.552 1.00 95.50 773 THR A CA 1
ATOM 6027 C C . THR A 1 773 ? -21.021 -3.002 -2.602 1.00 95.50 773 THR A C 1
ATOM 6029 O O . THR A 1 773 ? -20.003 -3.481 -3.108 1.00 95.50 773 THR A O 1
ATOM 6032 N N . GLU A 1 774 ? -21.053 -1.771 -2.099 1.00 93.88 774 GLU A N 1
ATOM 6033 C CA . GLU A 1 774 ? -19.884 -0.905 -1.899 1.00 93.88 774 GLU A CA 1
ATOM 6034 C C . GLU A 1 774 ? -19.518 -0.787 -0.411 1.00 93.88 774 GLU A C 1
ATOM 6036 O O . GLU A 1 774 ? -18.533 -0.136 -0.064 1.00 93.88 774 GLU A O 1
ATOM 6041 N N . SER A 1 775 ? -20.329 -1.398 0.458 1.00 89.75 775 SER A N 1
ATOM 6042 C CA . SER A 1 775 ? -20.188 -1.411 1.913 1.00 89.75 775 SER A CA 1
ATOM 6043 C C . SER A 1 775 ? -19.043 -2.324 2.340 1.00 89.75 775 SER A C 1
ATOM 6045 O O . SER A 1 775 ? -19.087 -3.528 2.088 1.00 89.75 775 SER A O 1
ATOM 6047 N N . SER A 1 776 ? -18.073 -1.789 3.080 1.00 89.81 776 SER A N 1
ATOM 6048 C CA . SER A 1 776 ? -17.052 -2.616 3.728 1.00 89.81 776 SER A CA 1
ATOM 6049 C C . SER A 1 776 ? -17.662 -3.542 4.788 1.00 89.81 776 SER A C 1
ATOM 6051 O O . SER A 1 776 ? -18.682 -3.218 5.407 1.00 89.81 776 SER A O 1
ATOM 6053 N N . TYR A 1 777 ? -17.034 -4.699 5.010 1.00 90.25 777 TYR A N 1
ATOM 6054 C CA . TYR A 1 777 ? -17.510 -5.758 5.912 1.00 90.25 777 TYR A CA 1
ATOM 6055 C C . TYR A 1 777 ? -18.900 -6.304 5.576 1.00 90.25 777 TYR A C 1
ATOM 6057 O O . TYR A 1 777 ? -19.615 -6.786 6.466 1.00 90.25 777 TYR A O 1
ATOM 6065 N N . PHE A 1 778 ? -19.305 -6.215 4.309 1.00 96.00 778 PHE A N 1
ATOM 6066 C CA . PHE A 1 778 ? -20.563 -6.788 3.863 1.00 96.00 778 PHE A CA 1
ATOM 6067 C C . PHE A 1 778 ? -20.551 -8.315 4.003 1.00 96.00 778 PHE A C 1
ATOM 6069 O O . PHE A 1 778 ? -19.555 -8.965 3.689 1.00 96.00 778 PHE A O 1
ATOM 6076 N N . VAL A 1 779 ? -21.668 -8.902 4.437 1.00 94.88 779 VAL A N 1
ATOM 6077 C CA . VAL A 1 779 ? -21.836 -10.363 4.442 1.00 94.88 779 VAL A CA 1
ATOM 6078 C C . VAL A 1 779 ? -23.104 -10.757 3.695 1.00 94.88 779 VAL A C 1
ATOM 6080 O O . VAL A 1 779 ? -24.197 -10.351 4.078 1.00 94.88 779 VAL A O 1
ATOM 6083 N N . GLY A 1 780 ? -22.970 -11.582 2.660 1.00 94.81 780 GLY A N 1
ATOM 6084 C CA . GLY A 1 780 ? -24.086 -12.250 1.993 1.00 94.81 780 GLY A CA 1
ATOM 6085 C C . GLY A 1 780 ? -24.128 -13.726 2.375 1.00 94.81 780 GLY A C 1
ATOM 6086 O O . GLY A 1 780 ? -23.125 -14.422 2.245 1.00 94.81 780 GLY A O 1
ATOM 6087 N N . ALA A 1 781 ? -25.265 -14.226 2.842 1.00 93.31 781 ALA A N 1
ATOM 6088 C CA . ALA A 1 781 ? -25.389 -15.610 3.284 1.00 93.31 781 ALA A CA 1
ATOM 6089 C C . ALA A 1 781 ? -26.708 -16.233 2.826 1.00 93.31 781 ALA A C 1
ATOM 6091 O O . ALA A 1 781 ? -27.773 -15.692 3.113 1.00 93.31 781 ALA A O 1
ATOM 6092 N N . ASN A 1 782 ? -26.649 -17.400 2.180 1.00 93.75 782 ASN A N 1
ATOM 6093 C CA . ASN A 1 782 ? -27.836 -18.150 1.752 1.00 93.75 782 ASN A CA 1
ATOM 6094 C C . ASN A 1 782 ? -28.754 -17.331 0.824 1.00 93.75 782 ASN A C 1
ATOM 6096 O O . ASN A 1 782 ? -29.942 -17.167 1.103 1.00 93.75 782 ASN A O 1
ATOM 6100 N N . LEU A 1 783 ? -28.197 -16.769 -0.251 1.00 97.00 783 LEU A N 1
ATOM 6101 C CA . LEU A 1 783 ? -28.916 -15.905 -1.195 1.00 97.00 783 LEU A CA 1
ATOM 6102 C C . LEU A 1 783 ? -28.793 -16.440 -2.621 1.00 97.00 783 LEU A C 1
ATOM 6104 O O . LEU A 1 783 ? -27.705 -16.841 -3.035 1.00 97.00 783 LEU A O 1
ATOM 6108 N N . ASN A 1 784 ? -29.868 -16.339 -3.402 1.00 97.75 784 ASN A N 1
ATOM 6109 C CA . ASN A 1 784 ? -29.796 -16.455 -4.856 1.00 97.75 784 ASN A CA 1
ATOM 6110 C C . ASN A 1 784 ? -29.735 -15.044 -5.444 1.00 97.75 784 ASN A C 1
ATOM 6112 O O . ASN A 1 784 ? -30.715 -14.311 -5.383 1.00 97.75 784 ASN A O 1
ATOM 6116 N N . ILE A 1 785 ? -28.593 -14.653 -5.999 1.00 98.75 785 ILE A N 1
ATOM 6117 C CA . ILE A 1 785 ? -28.372 -13.358 -6.644 1.00 98.75 785 ILE A CA 1
ATOM 6118 C C . ILE A 1 785 ? -28.362 -13.605 -8.150 1.00 98.75 785 ILE A C 1
ATOM 6120 O O . ILE A 1 785 ? -27.449 -14.250 -8.666 1.00 98.75 785 ILE A O 1
ATOM 6124 N N . VAL A 1 786 ? -29.399 -13.144 -8.848 1.00 98.56 786 VAL A N 1
ATOM 6125 C CA . VAL A 1 786 ? -29.680 -13.568 -10.223 1.00 98.56 786 VAL A CA 1
ATOM 6126 C C . VAL A 1 786 ? -29.909 -12.367 -11.129 1.00 98.56 786 VAL A C 1
ATOM 6128 O O . VAL A 1 786 ? -30.868 -11.621 -10.932 1.00 98.56 786 VAL A O 1
ATOM 6131 N N . ASN A 1 787 ? -29.093 -12.233 -12.174 1.00 98.12 787 ASN A N 1
ATOM 6132 C CA . ASN A 1 787 ? -29.471 -11.398 -13.307 1.00 98.12 787 ASN A CA 1
ATOM 6133 C C . ASN A 1 787 ? -30.292 -12.235 -14.296 1.00 98.12 787 ASN A C 1
ATOM 6135 O O . ASN A 1 787 ? -29.868 -13.298 -14.743 1.00 98.12 787 ASN A O 1
ATOM 6139 N N . THR A 1 788 ? -31.494 -11.758 -14.594 1.00 97.56 788 THR A N 1
ATOM 6140 C CA . THR A 1 788 ? -32.508 -12.429 -15.417 1.00 97.56 788 THR A CA 1
ATOM 6141 C C . THR A 1 788 ? -32.548 -11.917 -16.857 1.00 97.56 788 THR A C 1
ATOM 6143 O O . THR A 1 788 ? -33.427 -12.319 -17.620 1.00 97.56 788 THR A O 1
ATOM 6146 N N . ALA A 1 789 ? -31.603 -11.054 -17.248 1.00 95.31 789 ALA A N 1
ATOM 6147 C CA . ALA A 1 789 ? -31.421 -10.656 -18.636 1.00 95.31 789 ALA A CA 1
ATOM 6148 C C . ALA A 1 789 ? -31.232 -11.891 -19.543 1.00 95.31 789 ALA A C 1
ATOM 6150 O O . ALA A 1 789 ? -30.659 -12.901 -19.117 1.00 95.31 789 ALA A O 1
ATOM 6151 N N . PRO A 1 790 ? -31.715 -11.836 -20.797 1.00 90.50 790 PRO A N 1
ATOM 6152 C CA . PRO A 1 790 ? -31.582 -12.951 -21.721 1.00 90.50 790 PRO A CA 1
ATOM 6153 C C . PRO A 1 790 ? -30.108 -13.238 -22.020 1.00 90.50 790 PRO A C 1
ATOM 6155 O O . PRO A 1 790 ? -29.274 -12.330 -22.039 1.00 90.50 790 PRO A O 1
ATOM 6158 N N . ARG A 1 791 ? -29.802 -14.509 -22.299 1.00 88.12 791 ARG A N 1
ATOM 6159 C CA . ARG A 1 791 ? -28.473 -14.923 -22.753 1.00 88.12 791 ARG A CA 1
ATOM 6160 C C . ARG A 1 791 ? -28.054 -14.088 -23.974 1.00 88.12 791 ARG A C 1
ATOM 6162 O O . ARG A 1 791 ? -28.865 -13.949 -24.892 1.00 88.12 791 ARG A O 1
ATOM 6169 N N . PRO A 1 792 ? -26.810 -13.578 -24.023 1.00 82.94 792 PRO A N 1
ATOM 6170 C CA . PRO A 1 792 ? -26.287 -12.935 -25.221 1.00 82.94 792 PRO A CA 1
ATOM 6171 C C . PRO A 1 792 ? -26.339 -13.882 -26.428 1.00 82.94 792 PRO A C 1
ATOM 6173 O O . PRO A 1 792 ? -25.880 -15.017 -26.342 1.00 82.94 792 PRO A O 1
ATOM 6176 N N . ASP A 1 793 ? -26.868 -13.397 -27.550 1.00 78.81 793 ASP A N 1
ATOM 6177 C CA . ASP A 1 793 ? -27.004 -14.123 -28.823 1.00 78.81 793 ASP A CA 1
ATOM 6178 C C . ASP A 1 793 ? -25.904 -13.755 -29.842 1.00 78.81 793 ASP A C 1
ATOM 6180 O O . ASP A 1 793 ? -26.020 -14.039 -31.034 1.00 78.81 793 ASP A O 1
ATOM 6184 N N . GLY A 1 794 ? -24.877 -13.024 -29.392 1.00 73.38 794 GLY A N 1
ATOM 6185 C CA . GLY A 1 794 ? -23.805 -12.477 -30.230 1.00 73.38 794 GLY A CA 1
ATOM 6186 C C . GLY A 1 794 ? -24.215 -11.297 -31.127 1.00 73.38 794 GLY A C 1
ATOM 6187 O O . GLY A 1 794 ? -23.354 -10.687 -31.756 1.00 73.38 794 GLY A O 1
ATOM 6188 N N . LYS A 1 795 ? -25.503 -10.929 -31.179 1.00 75.50 795 LYS A N 1
ATOM 6189 C CA . LYS A 1 795 ? -26.030 -9.834 -32.017 1.00 75.50 795 LYS A CA 1
ATOM 6190 C C . LYS A 1 795 ? -26.344 -8.589 -31.198 1.00 75.50 795 LYS A C 1
ATOM 6192 O O . LYS A 1 795 ? -26.225 -7.467 -31.694 1.00 75.50 795 LYS A O 1
ATOM 6197 N N . MET A 1 796 ? -26.765 -8.765 -29.948 1.00 72.69 796 MET A N 1
ATOM 6198 C CA . MET A 1 796 ? -27.144 -7.655 -29.080 1.00 72.69 796 MET A CA 1
ATOM 6199 C C . MET A 1 796 ? -25.924 -6.862 -28.581 1.00 72.69 796 MET A C 1
ATOM 6201 O O . MET A 1 796 ? -25.106 -7.350 -27.806 1.00 72.69 796 MET A O 1
ATOM 6205 N N . VAL A 1 797 ? -25.835 -5.585 -28.970 1.00 82.62 797 VAL A N 1
ATOM 6206 C CA . VAL A 1 797 ? -24.838 -4.643 -28.432 1.00 82.62 797 VAL A CA 1
ATOM 6207 C C . VAL A 1 797 ? -25.167 -4.314 -26.971 1.00 82.62 797 VAL A C 1
ATOM 6209 O O . VAL A 1 797 ? -26.287 -3.898 -26.670 1.00 82.62 797 VAL A O 1
ATOM 6212 N N . GLY A 1 798 ? -24.182 -4.453 -26.076 1.00 86.19 798 GLY A N 1
ATOM 6213 C CA . GLY A 1 798 ? -24.333 -4.142 -24.648 1.00 86.19 798 GLY A CA 1
ATOM 6214 C C . GLY A 1 798 ? -25.055 -5.228 -23.840 1.00 86.19 798 GLY A C 1
ATOM 6215 O O . GLY A 1 798 ? -25.793 -4.900 -22.911 1.00 86.19 798 GLY A O 1
ATOM 6216 N N . ALA A 1 799 ? -24.894 -6.501 -24.221 1.00 89.44 799 ALA A N 1
ATOM 6217 C CA . ALA A 1 799 ? -25.569 -7.647 -23.608 1.00 89.44 799 ALA A CA 1
ATOM 6218 C C . ALA A 1 799 ? -24.999 -8.107 -22.254 1.00 89.44 799 ALA A C 1
ATOM 6220 O O . ALA A 1 799 ? -25.568 -9.009 -21.645 1.00 89.44 799 ALA A O 1
ATOM 6221 N N . GLN A 1 800 ? -23.907 -7.503 -21.774 1.00 93.94 800 GLN A N 1
ATOM 6222 C CA . GLN A 1 800 ? -23.334 -7.820 -20.464 1.00 93.94 800 GLN A CA 1
ATOM 6223 C C . GLN A 1 800 ? -24.358 -7.558 -19.355 1.00 93.94 800 GLN A C 1
ATOM 6225 O O . GLN A 1 800 ? -25.051 -6.536 -19.392 1.00 93.94 800 GLN A O 1
ATOM 6230 N N . ALA A 1 801 ? -24.463 -8.464 -18.383 1.00 96.75 801 ALA A N 1
ATOM 6231 C CA . ALA A 1 801 ? -25.533 -8.425 -17.393 1.00 96.75 801 ALA A CA 1
ATOM 6232 C C . ALA A 1 801 ? -25.065 -8.997 -16.048 1.00 96.75 801 ALA A C 1
ATOM 6234 O O . ALA A 1 801 ? -25.085 -10.205 -15.808 1.00 96.75 801 ALA A O 1
ATOM 6235 N N . VAL A 1 802 ? -24.661 -8.101 -15.148 1.00 98.69 802 VAL A N 1
ATOM 6236 C CA . VAL A 1 802 ? -24.053 -8.469 -13.867 1.00 98.69 802 VAL A CA 1
ATOM 6237 C C . VAL A 1 802 ? -25.123 -8.935 -12.873 1.00 98.69 802 VAL A C 1
ATOM 6239 O O . VAL A 1 802 ? -26.171 -8.309 -12.719 1.00 98.69 802 VAL A O 1
ATOM 6242 N N . ALA A 1 803 ? -24.881 -10.027 -12.153 1.00 98.75 803 ALA A N 1
ATOM 6243 C CA . ALA A 1 803 ? -25.718 -10.451 -11.030 1.00 98.75 803 ALA A CA 1
ATOM 6244 C C . ALA A 1 803 ? -25.237 -9.800 -9.730 1.00 98.75 803 ALA A C 1
ATOM 6246 O O . ALA A 1 803 ? -26.010 -9.128 -9.047 1.00 98.75 803 ALA A O 1
ATOM 6247 N N . LEU A 1 804 ? -23.944 -9.928 -9.430 1.00 98.81 804 LEU A N 1
ATOM 6248 C CA . LEU A 1 804 ? -23.320 -9.348 -8.245 1.00 98.81 804 LEU A CA 1
ATOM 6249 C C . LEU A 1 804 ? -22.153 -8.447 -8.642 1.00 98.81 804 LEU A C 1
ATOM 6251 O O . LEU A 1 804 ? -21.233 -8.886 -9.325 1.00 98.81 804 LEU A O 1
ATOM 6255 N N . ARG A 1 805 ? -22.156 -7.214 -8.135 1.00 98.50 805 ARG A N 1
ATOM 6256 C CA . ARG A 1 805 ? -20.967 -6.368 -8.051 1.00 98.50 805 ARG A CA 1
ATOM 6257 C C . ARG A 1 805 ? -20.569 -6.188 -6.595 1.00 98.50 805 ARG A C 1
ATOM 6259 O O . ARG A 1 805 ? -21.352 -5.673 -5.797 1.00 98.50 805 ARG A O 1
ATOM 6266 N N . VAL A 1 806 ? -19.336 -6.554 -6.272 1.00 97.50 806 VAL A N 1
ATOM 6267 C CA . VAL A 1 806 ? -18.743 -6.361 -4.946 1.00 97.50 806 VAL A CA 1
ATOM 6268 C C . VAL A 1 806 ? -17.521 -5.453 -5.067 1.00 97.50 806 VAL A C 1
ATOM 6270 O O . VAL A 1 806 ? -16.617 -5.714 -5.855 1.00 97.50 806 VAL A O 1
ATOM 6273 N N . SER A 1 807 ? -17.525 -4.347 -4.321 1.00 93.00 807 SER A N 1
ATOM 6274 C CA . SER A 1 807 ? -16.406 -3.391 -4.265 1.00 93.00 807 SER A CA 1
ATOM 6275 C C . SER A 1 807 ? -16.094 -2.869 -2.855 1.00 93.00 807 SER A C 1
ATOM 6277 O O . SER A 1 807 ? -15.197 -2.037 -2.686 1.00 93.00 807 SER A O 1
ATOM 6279 N N . GLY A 1 808 ? -16.880 -3.297 -1.860 1.00 83.69 808 GLY A N 1
ATOM 6280 C CA . GLY A 1 808 ? -16.661 -3.000 -0.450 1.00 83.69 808 GLY A CA 1
ATOM 6281 C C . GLY A 1 808 ? -15.605 -3.930 0.136 1.00 83.69 808 GLY A C 1
ATOM 6282 O O . GLY A 1 808 ? -15.702 -5.149 -0.005 1.00 83.69 808 GLY A O 1
ATOM 6283 N N . ASP A 1 809 ? -14.606 -3.364 0.807 1.00 82.88 809 ASP A N 1
ATOM 6284 C CA . ASP A 1 809 ? -13.483 -4.139 1.329 1.00 82.88 809 ASP A CA 1
ATOM 6285 C C . ASP A 1 809 ? -13.926 -5.107 2.438 1.00 82.88 809 ASP A C 1
ATOM 6287 O O . ASP A 1 809 ? -14.862 -4.821 3.188 1.00 82.88 809 ASP A O 1
ATOM 6291 N N . ARG A 1 810 ? -13.238 -6.245 2.574 1.00 84.19 810 ARG A N 1
ATOM 6292 C CA . ARG A 1 810 ? -13.491 -7.253 3.622 1.00 84.19 810 ARG A CA 1
ATOM 6293 C C . ARG A 1 810 ? -14.891 -7.880 3.546 1.00 84.19 810 ARG A C 1
ATOM 6295 O O . ARG A 1 810 ? -15.493 -8.195 4.574 1.00 84.19 810 ARG A O 1
ATOM 6302 N N . SER A 1 811 ? -15.419 -8.055 2.334 1.00 89.69 811 SER A N 1
ATOM 6303 C CA . SER A 1 811 ? -16.742 -8.656 2.108 1.00 89.69 811 SER A CA 1
ATOM 6304 C C . SER A 1 811 ? -16.685 -10.184 2.065 1.00 89.69 811 SER A C 1
ATOM 6306 O O . SER A 1 811 ? -15.731 -10.766 1.550 1.00 89.69 811 SER A O 1
ATOM 6308 N N . ALA A 1 812 ? -17.723 -10.853 2.568 1.00 92.38 812 ALA A N 1
ATOM 6309 C CA . ALA A 1 812 ? -17.797 -12.311 2.595 1.00 92.38 812 ALA A CA 1
ATOM 6310 C C . ALA A 1 812 ? -19.135 -12.851 2.076 1.00 92.38 812 ALA A C 1
ATOM 6312 O O . ALA A 1 812 ? -20.197 -12.298 2.356 1.00 92.38 812 ALA A O 1
ATOM 6313 N N . PHE A 1 813 ? -19.084 -13.971 1.359 1.00 95.69 813 PHE A N 1
ATOM 6314 C CA . PHE A 1 813 ? -20.240 -14.657 0.798 1.00 95.69 813 PHE A CA 1
ATOM 6315 C C . PHE A 1 813 ? -20.217 -16.133 1.189 1.00 95.69 813 PHE A C 1
ATOM 6317 O O . PHE A 1 813 ? -19.216 -16.818 0.978 1.00 95.69 813 PHE A O 1
ATOM 6324 N N . TYR A 1 814 ? -21.323 -16.623 1.746 1.00 91.44 814 TYR A N 1
ATOM 6325 C CA . TYR A 1 814 ? -21.460 -17.992 2.240 1.00 91.44 814 TYR A CA 1
ATOM 6326 C C . TYR A 1 814 ? -22.694 -18.655 1.642 1.00 91.44 814 TYR A C 1
ATOM 6328 O O . TYR A 1 814 ? -23.803 -18.151 1.823 1.00 91.44 814 TYR A O 1
ATOM 6336 N N . ASN A 1 815 ? -22.520 -19.801 0.979 1.00 93.75 815 ASN A N 1
ATOM 6337 C CA . ASN A 1 815 ? -23.636 -20.562 0.407 1.00 93.75 815 ASN A CA 1
ATOM 6338 C C . ASN A 1 815 ? -24.554 -19.690 -0.480 1.00 93.75 815 ASN A C 1
ATOM 6340 O O . ASN A 1 815 ? -25.779 -19.748 -0.402 1.00 93.75 815 ASN A O 1
ATOM 6344 N N . CYS A 1 816 ? -23.954 -18.813 -1.289 1.00 97.19 816 CYS A N 1
ATOM 6345 C CA . CYS A 1 816 ? -24.679 -17.960 -2.226 1.00 97.19 816 CYS A CA 1
ATOM 6346 C C . CYS A 1 816 ? -24.678 -18.582 -3.624 1.00 97.19 816 CYS A C 1
ATOM 6348 O O . CYS A 1 816 ? -23.681 -19.161 -4.059 1.00 97.19 816 CYS A O 1
ATOM 6350 N N . ARG A 1 817 ? -25.779 -18.413 -4.358 1.00 98.31 817 ARG A N 1
ATOM 6351 C CA . ARG A 1 817 ? -25.883 -18.758 -5.779 1.00 98.31 817 ARG A CA 1
ATOM 6352 C C . ARG A 1 817 ? -25.843 -17.471 -6.593 1.00 98.31 817 ARG A C 1
ATOM 6354 O O . ARG A 1 817 ? -26.776 -16.681 -6.511 1.00 98.31 817 ARG A O 1
ATOM 6361 N N . ILE A 1 818 ? -24.780 -17.254 -7.358 1.00 98.81 818 ILE A N 1
ATOM 6362 C CA . ILE A 1 818 ? -24.584 -16.056 -8.182 1.00 98.81 818 ILE A CA 1
ATOM 6363 C C . ILE A 1 818 ? -24.752 -16.481 -9.641 1.00 98.81 818 ILE A C 1
ATOM 6365 O O . ILE A 1 818 ? -23.932 -17.231 -10.171 1.00 98.81 818 ILE A O 1
ATOM 6369 N N . ILE A 1 819 ? -25.860 -16.079 -10.262 1.00 98.69 819 ILE A N 1
ATOM 6370 C CA . ILE A 1 819 ? -26.329 -16.663 -11.523 1.00 98.69 819 ILE A CA 1
ATOM 6371 C C . ILE A 1 819 ? -26.558 -15.567 -12.563 1.00 98.69 819 ILE A C 1
ATOM 6373 O O . ILE A 1 819 ? -27.303 -14.617 -12.329 1.00 98.69 819 ILE A O 1
ATOM 6377 N N . GLY A 1 820 ? -25.953 -15.744 -13.731 1.00 96.62 820 GLY A N 1
ATOM 6378 C CA . GLY A 1 820 ? -26.130 -14.894 -14.902 1.00 96.62 820 GLY A CA 1
ATOM 6379 C C . GLY A 1 820 ? -25.592 -15.588 -16.153 1.00 96.62 820 GLY A C 1
ATOM 6380 O O . GLY A 1 820 ? -25.498 -16.817 -16.193 1.00 96.62 820 GLY A O 1
ATOM 6381 N N . PHE A 1 821 ? -25.227 -14.795 -17.159 1.00 94.56 821 PHE A N 1
ATOM 6382 C CA . PHE A 1 821 ? -24.559 -15.265 -18.374 1.00 94.56 821 PHE A CA 1
ATOM 6383 C C . PHE A 1 821 ? -23.202 -14.569 -18.525 1.00 94.56 821 PHE A C 1
ATOM 6385 O O . PHE A 1 821 ? -22.234 -14.977 -17.883 1.00 94.56 821 PHE A O 1
ATOM 6392 N N . GLN A 1 822 ? -23.129 -13.518 -19.343 1.00 93.69 822 GLN A N 1
ATOM 6393 C CA . GLN A 1 822 ? -21.928 -12.706 -19.494 1.00 93.69 822 GLN A CA 1
ATOM 6394 C C . GLN A 1 822 ? -21.779 -11.743 -18.313 1.00 93.69 822 GLN A C 1
ATOM 6396 O O . GLN A 1 822 ? -22.737 -11.047 -17.971 1.00 93.69 822 GLN A O 1
ATOM 6401 N N . ASP A 1 823 ? -20.568 -11.670 -17.757 1.00 96.06 823 ASP A N 1
ATOM 6402 C CA . ASP A 1 823 ? -20.191 -10.751 -16.677 1.00 96.06 823 ASP A CA 1
ATOM 6403 C C . ASP A 1 823 ? -20.979 -10.990 -15.362 1.00 96.06 823 ASP A C 1
ATOM 6405 O O . ASP A 1 823 ? -21.275 -10.053 -14.626 1.00 96.06 823 ASP A O 1
ATOM 6409 N N . THR A 1 824 ? -21.335 -12.242 -15.029 1.00 98.50 824 THR A N 1
ATOM 6410 C CA . THR A 1 824 ? -22.165 -12.587 -13.849 1.00 98.50 824 THR A CA 1
ATOM 6411 C C . THR A 1 824 ? -21.678 -11.972 -12.524 1.00 98.50 824 THR A C 1
ATOM 6413 O O . THR A 1 824 ? -22.484 -11.424 -11.766 1.00 98.50 824 THR A O 1
ATOM 6416 N N . LEU A 1 825 ? -20.387 -12.082 -12.209 1.00 98.75 825 LEU A N 1
ATOM 6417 C CA . LEU A 1 825 ? -19.766 -11.606 -10.974 1.00 98.75 825 LEU A CA 1
ATOM 6418 C C . LEU A 1 825 ? -18.693 -10.563 -11.294 1.00 98.75 825 LEU A C 1
ATOM 6420 O O . LEU A 1 825 ? -17.593 -10.894 -11.733 1.00 98.75 825 LEU A O 1
ATOM 6424 N N . CYS A 1 826 ? -19.010 -9.305 -11.000 1.00 98.62 826 CYS A N 1
ATOM 6425 C CA . CYS A 1 826 ? -18.059 -8.203 -10.975 1.00 98.62 826 CYS A CA 1
ATOM 6426 C C . CYS A 1 826 ? -17.385 -8.150 -9.594 1.00 98.62 826 CYS A C 1
ATOM 6428 O O . CYS A 1 826 ? -17.820 -7.426 -8.692 1.00 98.62 826 CYS A O 1
ATOM 6430 N N . ASP A 1 827 ? -16.322 -8.929 -9.435 1.00 97.75 827 ASP A N 1
ATOM 6431 C CA . ASP A 1 827 ? -15.399 -8.884 -8.303 1.00 97.75 827 ASP A CA 1
ATOM 6432 C C . ASP A 1 827 ? -14.416 -7.707 -8.492 1.00 97.75 827 ASP A C 1
ATOM 6434 O O . ASP A 1 827 ? -13.262 -7.865 -8.908 1.00 97.75 827 ASP A O 1
ATOM 6438 N N . ASP A 1 828 ? -14.958 -6.498 -8.282 1.00 92.12 828 ASP A N 1
ATOM 6439 C CA . ASP A 1 828 ? -14.456 -5.202 -8.763 1.00 92.12 828 ASP A CA 1
ATOM 6440 C C . ASP A 1 828 ? -13.119 -4.810 -8.111 1.00 92.12 828 ASP A C 1
ATOM 6442 O O . ASP A 1 828 ? -12.099 -4.698 -8.792 1.00 92.12 828 ASP A O 1
ATOM 6446 N N . ARG A 1 829 ? -13.111 -4.624 -6.785 1.00 85.75 829 ARG A N 1
ATOM 6447 C CA . ARG A 1 829 ? -11.936 -4.233 -5.981 1.00 85.75 829 ARG A CA 1
ATOM 6448 C C . ARG A 1 829 ? -12.156 -4.529 -4.499 1.00 85.75 829 ARG A C 1
ATOM 6450 O O . ARG A 1 829 ? -13.292 -4.486 -4.048 1.00 85.75 829 ARG A O 1
ATOM 6457 N N . GLY A 1 830 ? -11.074 -4.693 -3.741 1.00 83.88 830 GLY A N 1
ATOM 6458 C CA . GLY A 1 830 ? -11.121 -4.986 -2.303 1.00 83.88 830 GLY A CA 1
ATOM 6459 C C . GLY A 1 830 ? -10.827 -6.453 -1.992 1.00 83.88 830 GLY A C 1
ATOM 6460 O O . GLY A 1 830 ? -10.605 -7.253 -2.901 1.00 83.88 830 GLY A O 1
ATOM 6461 N N . ASN A 1 831 ? -10.781 -6.786 -0.703 1.00 83.56 831 ASN A N 1
ATOM 6462 C CA . ASN A 1 831 ? -10.552 -8.139 -0.205 1.00 83.56 831 ASN A CA 1
ATOM 6463 C C . ASN A 1 831 ? -11.881 -8.875 -0.049 1.00 83.56 831 ASN A C 1
ATOM 6465 O O . ASN A 1 831 ? -12.720 -8.450 0.753 1.00 83.56 831 ASN A O 1
ATOM 6469 N N . HIS A 1 832 ? -12.067 -9.982 -0.768 1.00 92.50 832 HIS A N 1
ATOM 6470 C CA . HIS A 1 832 ? -13.318 -10.736 -0.720 1.00 92.50 832 HIS A CA 1
ATOM 6471 C C . HIS A 1 832 ? -13.112 -12.223 -0.432 1.00 92.50 832 HIS A C 1
ATOM 6473 O O . HIS A 1 832 ? -12.104 -12.838 -0.786 1.00 92.50 832 HIS A O 1
ATOM 6479 N N . PHE A 1 833 ? -14.111 -12.823 0.205 1.00 92.62 833 PHE A N 1
ATOM 6480 C CA . PHE A 1 833 ? -14.116 -14.242 0.526 1.00 92.62 833 PHE A CA 1
ATOM 6481 C C . PHE A 1 833 ? -15.422 -14.896 0.086 1.00 92.62 833 PHE A C 1
ATOM 6483 O O . PHE A 1 833 ? -16.498 -14.469 0.494 1.00 92.62 833 PHE A O 1
ATOM 6490 N N . PHE A 1 834 ? -15.335 -15.957 -0.710 1.00 95.25 834 PHE A N 1
ATOM 6491 C CA . PHE A 1 834 ? -16.477 -16.747 -1.160 1.00 95.25 834 PHE A CA 1
ATOM 6492 C C . PHE A 1 834 ? -16.302 -18.178 -0.665 1.00 95.25 834 PHE A C 1
ATOM 6494 O O . PHE A 1 834 ? -15.327 -18.837 -1.022 1.00 95.25 834 PHE A O 1
ATOM 6501 N N . LYS A 1 835 ? -17.230 -18.674 0.156 1.00 93.50 835 LYS A N 1
ATOM 6502 C CA . LYS A 1 835 ? -17.215 -20.050 0.664 1.00 93.50 835 LYS A CA 1
ATOM 6503 C C . LYS A 1 835 ? -18.498 -20.775 0.291 1.00 93.50 835 LYS A C 1
ATOM 6505 O O . LYS A 1 835 ? -19.591 -20.241 0.483 1.00 93.50 835 LYS A O 1
ATOM 6510 N N . ASP A 1 836 ? -18.356 -21.995 -0.216 1.00 93.31 836 ASP A N 1
ATOM 6511 C CA . ASP A 1 836 ? -19.476 -22.873 -0.580 1.00 93.31 836 ASP A CA 1
ATOM 6512 C C . ASP A 1 836 ? -20.466 -22.214 -1.559 1.00 93.31 836 ASP A C 1
ATOM 6514 O O . ASP A 1 836 ? -21.664 -22.479 -1.526 1.00 93.31 836 ASP A O 1
ATOM 6518 N N . CYS A 1 837 ? -19.989 -21.299 -2.405 1.00 96.94 837 CYS A N 1
ATOM 6519 C CA . CYS A 1 837 ? -20.837 -20.589 -3.356 1.00 96.94 837 CYS A CA 1
ATOM 6520 C C . CYS A 1 837 ? -20.989 -21.385 -4.657 1.00 96.94 837 CYS A C 1
ATOM 6522 O O . CYS A 1 837 ? -20.112 -22.158 -5.033 1.00 96.94 837 CYS A O 1
ATOM 6524 N N . HIS A 1 838 ? -22.088 -21.154 -5.370 1.00 98.25 838 HIS A N 1
ATOM 6525 C CA . HIS A 1 838 ? -22.309 -21.652 -6.725 1.00 98.25 838 HIS A CA 1
ATOM 6526 C C . HIS A 1 838 ? -22.340 -20.464 -7.687 1.00 98.25 838 HIS A C 1
ATOM 6528 O O . HIS A 1 838 ? -23.208 -19.598 -7.563 1.00 98.25 838 HIS A O 1
ATOM 6534 N N . ILE A 1 839 ? -21.409 -20.414 -8.636 1.00 98.75 839 ILE A N 1
ATOM 6535 C CA . ILE A 1 839 ? -21.275 -19.310 -9.592 1.00 98.75 839 ILE A CA 1
ATOM 6536 C C . ILE A 1 839 ? -21.513 -19.853 -10.997 1.00 98.75 839 ILE A C 1
ATOM 6538 O O . ILE A 1 839 ? -20.802 -20.755 -11.439 1.00 98.75 839 ILE A O 1
ATOM 6542 N N . ARG A 1 840 ? -22.513 -19.304 -11.694 1.00 98.31 840 ARG A N 1
ATOM 6543 C CA . ARG A 1 840 ? -22.920 -19.742 -13.036 1.00 98.31 840 ARG A CA 1
ATOM 6544 C C . ARG A 1 840 ? -22.844 -18.609 -14.052 1.00 98.31 840 ARG A C 1
ATOM 6546 O O . ARG A 1 840 ? -23.400 -17.535 -13.818 1.00 98.31 840 ARG A O 1
ATOM 6553 N N . GLY A 1 841 ? -22.226 -18.871 -15.198 1.00 95.88 841 GLY A N 1
ATOM 6554 C CA . GLY A 1 841 ? -22.159 -17.915 -16.301 1.00 95.88 841 GLY A CA 1
ATOM 6555 C C . GLY A 1 841 ? -21.577 -18.500 -17.583 1.00 95.88 841 GLY A C 1
ATOM 6556 O O . GLY A 1 841 ? -21.435 -19.716 -17.706 1.00 95.88 841 GLY A O 1
ATOM 6557 N N . THR A 1 842 ? -21.286 -17.625 -18.547 1.00 92.38 842 THR A N 1
ATOM 6558 C CA . THR A 1 842 ? -20.790 -17.982 -19.887 1.00 92.38 842 THR A CA 1
ATOM 6559 C C . THR A 1 842 ? -19.406 -17.388 -20.143 1.00 92.38 842 THR A C 1
ATOM 6561 O O . THR A 1 842 ? -18.404 -18.084 -19.993 1.00 92.38 842 THR A O 1
ATOM 6564 N N . VAL A 1 843 ? -19.333 -16.097 -20.476 1.00 90.38 843 VAL A N 1
ATOM 6565 C CA . VAL A 1 843 ? -18.095 -15.391 -20.829 1.00 90.38 843 VAL A CA 1
ATOM 6566 C C . VAL A 1 843 ? -17.762 -14.355 -19.762 1.00 90.38 843 VAL A C 1
ATOM 6568 O O . VAL A 1 843 ? -18.651 -13.645 -19.287 1.00 90.38 843 VAL A O 1
ATOM 6571 N N . ASP A 1 844 ? -16.487 -14.300 -19.379 1.00 93.38 844 ASP A N 1
ATOM 6572 C CA . ASP A 1 844 ? -15.920 -13.388 -18.379 1.00 93.38 844 ASP A CA 1
ATOM 6573 C C . ASP A 1 844 ? -16.742 -13.306 -17.089 1.00 93.38 844 ASP A C 1
ATOM 6575 O O . ASP A 1 844 ? -16.842 -12.265 -16.440 1.00 93.38 844 ASP A O 1
ATOM 6579 N N . PHE A 1 845 ? -17.381 -14.410 -16.710 1.00 96.44 845 PHE A N 1
ATOM 6580 C CA . PHE A 1 845 ? -18.446 -14.340 -15.721 1.00 96.44 845 PHE A CA 1
ATOM 6581 C C . PHE A 1 845 ? -17.934 -14.175 -14.285 1.00 96.44 845 PHE A C 1
ATOM 6583 O O . PHE A 1 845 ? -18.741 -13.975 -13.382 1.00 96.44 845 PHE A O 1
ATOM 6590 N N . ILE A 1 846 ? -16.615 -14.208 -14.074 1.00 98.69 846 ILE A N 1
ATOM 6591 C CA . ILE A 1 846 ? -15.922 -13.690 -12.891 1.00 98.69 846 ILE A CA 1
ATOM 6592 C C . ILE A 1 846 ? -14.848 -12.700 -13.361 1.00 98.69 846 ILE A C 1
ATOM 6594 O O . ILE A 1 846 ? -13.829 -13.095 -13.934 1.00 98.69 846 ILE A O 1
ATOM 6598 N N . PHE A 1 847 ? -15.048 -11.407 -13.122 1.00 98.44 847 PHE A N 1
ATOM 6599 C CA . PHE A 1 847 ? -14.162 -10.362 -13.645 1.00 98.44 847 PHE A CA 1
ATOM 6600 C C . PHE A 1 847 ? -13.977 -9.192 -12.679 1.00 98.44 847 PHE A C 1
ATOM 6602 O O . PHE A 1 847 ? -14.784 -8.976 -11.776 1.00 98.44 847 PHE A O 1
ATOM 6609 N N . GLY A 1 848 ? -12.916 -8.415 -12.907 1.00 96.69 848 GLY A N 1
ATOM 6610 C CA . GLY A 1 848 ? -12.539 -7.267 -12.078 1.00 96.69 848 GLY A CA 1
ATOM 6611 C C . GLY A 1 848 ? -11.132 -7.391 -11.492 1.00 96.69 848 GLY A C 1
ATOM 6612 O O . GLY A 1 848 ? -10.309 -8.173 -11.969 1.00 96.69 848 GLY A O 1
ATOM 6613 N N . SER A 1 849 ? -10.825 -6.573 -10.487 1.00 91.75 849 SER A N 1
ATOM 6614 C CA . SER A 1 849 ? -9.495 -6.447 -9.878 1.00 91.75 849 SER A CA 1
ATOM 6615 C C . SER A 1 849 ? -9.502 -6.713 -8.364 1.00 91.75 849 SER A C 1
ATOM 6617 O O . SER A 1 849 ? -8.621 -6.224 -7.653 1.00 91.75 849 SER A O 1
ATOM 6619 N N . GLY A 1 850 ? -10.478 -7.468 -7.854 1.00 88.25 850 GLY A N 1
ATOM 6620 C CA . GLY A 1 850 ? -10.510 -7.909 -6.458 1.00 88.25 850 GLY A CA 1
ATOM 6621 C C . GLY A 1 850 ? -9.308 -8.769 -6.040 1.00 88.25 850 GLY A C 1
ATOM 6622 O O . GLY A 1 850 ? -8.596 -9.349 -6.872 1.00 88.25 850 GLY A O 1
ATOM 6623 N N . THR A 1 851 ? -9.102 -8.850 -4.727 1.00 88.50 851 THR A N 1
ATOM 6624 C CA . THR A 1 851 ? -8.180 -9.776 -4.061 1.00 88.50 851 THR A CA 1
ATOM 6625 C C . THR A 1 851 ? -9.016 -10.820 -3.328 1.00 88.50 851 THR A C 1
ATOM 6627 O O . THR A 1 851 ? -9.465 -10.594 -2.203 1.00 88.50 851 THR A O 1
ATOM 6630 N N . SER A 1 852 ? -9.262 -11.957 -3.980 1.00 91.62 852 SER A N 1
ATOM 6631 C CA . SER A 1 852 ? -10.367 -12.837 -3.579 1.00 91.62 852 SER A CA 1
ATOM 6632 C C . SER A 1 852 ? -9.985 -14.303 -3.444 1.00 91.62 852 SER A C 1
ATOM 6634 O O . SER A 1 852 ? -9.326 -14.873 -4.318 1.00 91.62 852 SER A O 1
ATOM 6636 N N . LEU A 1 853 ? -10.465 -14.928 -2.365 1.00 93.25 853 LEU A N 1
ATOM 6637 C CA . LEU A 1 853 ? -10.392 -16.372 -2.155 1.00 93.25 853 LEU A CA 1
ATOM 6638 C C . LEU A 1 853 ? -11.774 -17.009 -2.345 1.00 93.25 853 LEU A C 1
ATOM 6640 O O . LEU A 1 853 ? -12.717 -16.700 -1.616 1.00 93.25 853 LEU A O 1
ATOM 6644 N N . TYR A 1 854 ? -11.850 -17.957 -3.273 1.00 96.56 854 TYR A N 1
ATOM 6645 C CA . TYR A 1 854 ? -13.003 -18.805 -3.552 1.00 96.56 854 TYR A CA 1
ATOM 6646 C C . TYR A 1 854 ? -12.742 -20.204 -2.983 1.00 96.56 854 TYR A C 1
ATOM 6648 O O . TYR A 1 854 ? -12.086 -21.038 -3.608 1.00 96.56 854 TYR A O 1
ATOM 6656 N N . LEU A 1 855 ? -13.229 -20.463 -1.772 1.00 94.12 855 LEU A N 1
ATOM 6657 C CA . LEU A 1 855 ? -13.032 -21.715 -1.050 1.00 94.12 855 LEU A CA 1
ATOM 6658 C C . LEU A 1 855 ? -14.228 -22.652 -1.241 1.00 94.12 855 LEU A C 1
ATOM 6660 O O . LEU A 1 855 ? -15.370 -22.277 -0.981 1.00 94.12 855 LEU A O 1
ATOM 6664 N N . ASN A 1 856 ? -13.962 -23.889 -1.658 1.00 95.38 856 ASN A N 1
ATOM 6665 C CA . ASN A 1 856 ? -14.967 -24.946 -1.813 1.00 95.38 856 ASN A CA 1
ATOM 6666 C C . ASN A 1 856 ? -16.205 -24.508 -2.628 1.00 95.38 856 ASN A C 1
ATOM 6668 O O . ASN A 1 856 ? -17.326 -24.916 -2.344 1.00 95.38 856 ASN A O 1
ATOM 6672 N N . SER A 1 857 ? -16.008 -23.637 -3.618 1.00 94.88 857 SER A N 1
ATOM 6673 C CA . SER A 1 857 ? -17.089 -23.107 -4.453 1.00 94.88 857 SER A CA 1
ATOM 6674 C C . SER A 1 857 ? -17.202 -23.883 -5.768 1.00 94.88 857 SER A C 1
ATOM 6676 O O . SER A 1 857 ? -16.202 -24.350 -6.320 1.00 94.88 857 SER A O 1
ATOM 6678 N N . GLU A 1 858 ? -18.425 -24.035 -6.262 1.00 97.62 858 GLU A N 1
ATOM 6679 C CA . GLU A 1 858 ? -18.722 -24.649 -7.553 1.00 97.62 858 GLU A CA 1
ATOM 6680 C C . GLU A 1 858 ? -18.821 -23.574 -8.634 1.00 97.62 858 GLU A C 1
ATOM 6682 O O . GLU A 1 858 ? -19.548 -22.589 -8.497 1.00 97.62 858 GLU A O 1
ATOM 6687 N N . ILE A 1 859 ? -18.106 -23.802 -9.727 1.00 98.56 859 ILE A N 1
ATOM 6688 C CA . ILE A 1 859 ? -18.121 -22.978 -10.924 1.00 98.56 859 ILE A CA 1
ATOM 6689 C C . ILE A 1 859 ? -18.824 -23.778 -12.020 1.00 98.56 859 ILE A C 1
ATOM 6691 O O . ILE A 1 859 ? -18.325 -24.822 -12.439 1.00 98.56 859 ILE A O 1
ATOM 6695 N N . PHE A 1 860 ? -19.985 -23.298 -12.465 1.00 98.06 860 PHE A N 1
ATOM 6696 C CA . PHE A 1 860 ? -20.792 -23.947 -13.494 1.00 98.06 860 PHE A CA 1
ATOM 6697 C C . PHE A 1 860 ? -20.783 -23.126 -14.785 1.00 98.06 860 PHE A C 1
ATOM 6699 O O . PHE A 1 860 ? -21.325 -22.020 -14.835 1.00 98.06 860 PHE A O 1
ATOM 6706 N N . VAL A 1 861 ? -20.195 -23.676 -15.844 1.00 95.69 861 VAL A N 1
ATOM 6707 C CA . VAL A 1 861 ? -20.058 -22.991 -17.133 1.00 95.69 861 VAL A CA 1
ATOM 6708 C C . VAL A 1 861 ? -21.192 -23.393 -18.067 1.00 95.69 861 VAL A C 1
ATOM 6710 O O . VAL A 1 861 ? -21.307 -24.541 -18.507 1.00 95.69 861 VAL A O 1
ATOM 6713 N N . GLU A 1 862 ? -22.059 -22.433 -18.362 1.00 91.88 862 GLU A N 1
ATOM 6714 C CA . GLU A 1 862 ? -23.233 -22.645 -19.195 1.00 91.88 862 GLU A CA 1
ATOM 6715 C C . GLU A 1 862 ? -22.846 -22.710 -20.680 1.00 91.88 862 GLU A C 1
ATOM 6717 O O . GLU A 1 862 ? -22.437 -21.722 -21.291 1.00 91.88 862 GLU A O 1
ATOM 6722 N N . GLY A 1 863 ? -23.021 -23.874 -21.300 1.00 83.50 863 GLY A N 1
ATOM 6723 C CA . GLY A 1 863 ? -22.744 -24.068 -22.722 1.00 83.50 863 GLY A CA 1
ATOM 6724 C C . GLY A 1 863 ? -23.755 -23.394 -23.624 1.00 83.50 863 GLY A C 1
ATOM 6725 O O . GLY A 1 863 ? -24.927 -23.283 -23.268 1.00 83.50 863 GLY A O 1
ATOM 6726 N N . ASP A 1 864 ? -23.300 -22.930 -24.784 1.00 73.19 864 ASP A N 1
ATOM 6727 C CA . ASP A 1 864 ? -24.192 -22.498 -25.857 1.00 73.19 864 ASP A CA 1
ATOM 6728 C C . ASP A 1 864 ? -24.787 -23.734 -26.545 1.00 73.19 864 ASP A C 1
ATOM 6730 O O . ASP A 1 864 ? -24.018 -24.591 -26.994 1.00 73.19 864 ASP A O 1
ATOM 6734 N N . PRO A 1 865 ? -26.123 -23.862 -26.641 1.00 63.59 865 PRO A N 1
ATOM 6735 C CA . PRO A 1 865 ? -26.745 -24.895 -27.461 1.00 63.59 865 PRO A CA 1
ATOM 6736 C C . PRO A 1 865 ? -26.283 -24.889 -28.930 1.00 63.59 865 PRO A C 1
ATOM 6738 O O . PRO A 1 865 ? -26.310 -25.947 -29.557 1.00 63.59 865 PRO A O 1
ATOM 6741 N N . GLU A 1 866 ? -25.861 -23.737 -29.472 1.00 63.16 866 GLU A N 1
ATOM 6742 C CA . GLU A 1 866 ? -25.467 -23.555 -30.882 1.00 63.16 866 GLU A CA 1
ATOM 6743 C C . GLU A 1 866 ? -23.942 -23.611 -31.128 1.00 63.16 866 GLU A C 1
ATOM 6745 O O . GLU A 1 866 ? -23.511 -23.695 -32.278 1.00 63.16 866 GLU A O 1
ATOM 6750 N N . GLY A 1 867 ? -23.127 -23.700 -30.068 1.00 54.50 867 GLY A N 1
ATOM 6751 C CA . GLY A 1 867 ? -21.758 -24.224 -30.145 1.00 54.50 867 GLY A CA 1
ATOM 6752 C C . GLY A 1 867 ? -20.605 -23.244 -30.397 1.00 54.50 867 GLY A C 1
ATOM 6753 O O . GLY A 1 867 ? -19.546 -23.728 -30.788 1.00 54.50 867 GLY A O 1
ATOM 6754 N N . ASP A 1 868 ? -20.747 -21.932 -30.167 1.00 65.00 868 ASP A N 1
ATOM 6755 C CA . ASP A 1 868 ? -19.598 -21.007 -30.225 1.00 65.00 868 ASP A CA 1
ATOM 6756 C C . ASP A 1 868 ? -18.646 -21.220 -29.020 1.00 65.00 868 ASP A C 1
ATOM 6758 O O . ASP A 1 868 ? -19.022 -20.909 -27.881 1.00 65.00 868 ASP A O 1
ATOM 6762 N N . PRO A 1 869 ? -17.418 -21.742 -29.226 1.00 58.09 869 PRO A N 1
ATOM 6763 C CA . PRO A 1 869 ? -16.453 -21.977 -28.152 1.00 58.09 869 PRO A CA 1
ATOM 6764 C C . PRO A 1 869 ? -15.895 -20.676 -27.552 1.00 58.09 869 PRO A C 1
ATOM 6766 O O . PRO A 1 869 ? -15.460 -20.670 -26.401 1.00 58.09 869 PRO A O 1
ATOM 6769 N N . GLU A 1 870 ? -15.923 -19.549 -28.281 1.00 60.28 870 GLU A N 1
ATOM 6770 C CA . GLU A 1 870 ? -15.347 -18.277 -27.807 1.00 60.28 870 GLU A CA 1
ATOM 6771 C C . GLU A 1 870 ? -16.173 -17.610 -26.690 1.00 60.28 870 GLU A C 1
ATOM 6773 O O . GLU A 1 870 ? -15.735 -16.626 -26.088 1.00 60.28 870 GLU A O 1
ATOM 6778 N N . MET A 1 871 ? -17.341 -18.170 -26.361 1.00 68.50 871 MET A N 1
ATOM 6779 C CA . MET A 1 871 ? -18.286 -17.643 -25.372 1.00 68.50 871 MET A CA 1
ATOM 6780 C C . MET A 1 871 ? -18.211 -18.336 -23.999 1.00 68.50 871 MET A C 1
ATOM 6782 O O . MET A 1 871 ? -19.101 -18.132 -23.169 1.00 68.50 871 MET A O 1
ATOM 6786 N N . ALA A 1 872 ? -17.171 -19.138 -23.736 1.00 87.06 872 ALA A N 1
ATOM 6787 C CA . ALA A 1 872 ? -16.990 -19.861 -22.474 1.00 87.06 872 ALA A CA 1
ATOM 6788 C C . ALA A 1 872 ? -15.648 -19.531 -21.790 1.00 87.06 872 ALA A C 1
ATOM 6790 O O . ALA A 1 872 ? -14.631 -20.202 -21.982 1.00 87.06 872 ALA A O 1
ATOM 6791 N N . VAL A 1 873 ? -15.650 -18.492 -20.953 1.00 93.38 873 VAL A N 1
ATOM 6792 C CA . VAL A 1 873 ? -14.466 -18.023 -20.218 1.00 93.38 873 VAL A CA 1
ATOM 6793 C C . VAL A 1 873 ? -14.849 -17.763 -18.770 1.00 93.38 873 VAL A C 1
ATOM 6795 O O . VAL A 1 873 ? -15.732 -16.954 -18.497 1.00 93.38 873 VAL A O 1
ATOM 6798 N N . ILE A 1 874 ? -14.172 -18.433 -17.836 1.00 97.56 874 ILE A N 1
ATOM 6799 C CA . ILE A 1 874 ? -14.486 -18.306 -16.409 1.00 97.56 874 ILE A CA 1
ATOM 6800 C C . ILE A 1 874 ? -14.018 -16.961 -15.869 1.00 97.56 874 ILE A C 1
ATOM 6802 O O . ILE A 1 874 ? -14.821 -16.204 -15.327 1.00 97.56 874 ILE A O 1
ATOM 6806 N N . THR A 1 875 ? -12.723 -16.662 -16.012 1.00 98.31 875 THR A N 1
ATOM 6807 C CA . THR A 1 875 ? -12.128 -15.464 -15.411 1.00 98.31 875 THR A CA 1
ATOM 6808 C C . THR A 1 875 ? -11.621 -14.445 -16.428 1.00 98.31 875 THR A C 1
ATOM 6810 O O . THR A 1 875 ? -10.953 -14.780 -17.405 1.00 98.31 875 THR A O 1
ATOM 6813 N N . ALA A 1 876 ? -11.863 -13.171 -16.136 1.00 96.38 876 ALA A N 1
ATOM 6814 C CA . ALA A 1 876 ? -11.241 -12.028 -16.796 1.00 96.38 876 ALA A CA 1
ATOM 6815 C C . ALA A 1 876 ? -10.686 -11.090 -15.721 1.00 96.38 876 ALA A C 1
ATOM 6817 O O . ALA A 1 876 ? -11.295 -10.089 -15.351 1.00 96.38 876 ALA A O 1
ATOM 6818 N N . GLN A 1 877 ? -9.539 -11.457 -15.151 1.00 96.69 877 GLN A N 1
ATOM 6819 C CA . GLN A 1 877 ? -8.934 -10.690 -14.062 1.00 96.69 877 GLN A CA 1
ATOM 6820 C C . GLN A 1 877 ? -8.213 -9.446 -14.620 1.00 96.69 877 GLN A C 1
ATOM 6822 O O . GLN A 1 877 ? -7.567 -9.494 -15.669 1.00 96.69 877 GLN A O 1
ATOM 6827 N N . ALA A 1 878 ? -8.376 -8.314 -13.939 1.00 93.00 878 ALA A N 1
ATOM 6828 C CA . ALA A 1 878 ? -8.092 -6.978 -14.457 1.00 93.00 878 ALA A CA 1
ATOM 6829 C C . ALA A 1 878 ? -6.806 -6.337 -13.912 1.00 93.00 878 ALA A C 1
ATOM 6831 O O . ALA A 1 878 ? -6.650 -5.120 -13.995 1.00 93.00 878 ALA A O 1
ATOM 6832 N N . ARG A 1 879 ? -5.887 -7.128 -13.356 1.00 90.62 879 ARG A N 1
ATOM 6833 C CA . ARG A 1 879 ? -4.594 -6.637 -12.873 1.00 90.62 879 ARG A CA 1
ATOM 6834 C C . ARG A 1 879 ? -3.751 -6.111 -14.029 1.00 90.62 879 ARG A C 1
ATOM 6836 O O . ARG A 1 879 ? -3.568 -6.791 -15.045 1.00 90.62 879 ARG A O 1
ATOM 6843 N N . GLU A 1 880 ? -3.235 -4.898 -13.872 1.00 83.19 880 GLU A N 1
ATOM 6844 C CA . GLU A 1 880 ? -2.499 -4.187 -14.923 1.00 83.19 880 GLU A CA 1
ATOM 6845 C C . GLU A 1 880 ? -0.979 -4.261 -14.736 1.00 83.19 880 GLU A C 1
ATOM 6847 O O . GLU A 1 880 ? -0.241 -4.123 -15.711 1.00 83.19 880 GLU A O 1
ATOM 6852 N N . SER A 1 881 ? -0.500 -4.536 -13.520 1.00 78.44 881 SER A N 1
ATOM 6853 C CA . SER A 1 881 ? 0.934 -4.614 -13.218 1.00 78.44 881 SER A CA 1
ATOM 6854 C C . SER A 1 881 ? 1.272 -5.744 -12.248 1.00 78.44 881 SER A C 1
ATOM 6856 O O . SER A 1 881 ? 0.515 -6.043 -11.324 1.00 78.44 881 SER A O 1
ATOM 6858 N N . SER A 1 882 ? 2.465 -6.326 -12.397 1.00 73.38 882 SER A N 1
ATOM 6859 C CA . SER A 1 882 ? 3.024 -7.301 -11.457 1.00 73.38 882 SER A CA 1
ATOM 6860 C C . SER A 1 882 ? 3.297 -6.737 -10.052 1.00 73.38 882 SER A C 1
ATOM 6862 O O . SER A 1 882 ? 3.536 -7.528 -9.141 1.00 73.38 882 SER A O 1
ATOM 6864 N N . SER A 1 883 ? 3.249 -5.413 -9.866 1.00 64.06 883 SER A N 1
ATOM 6865 C CA . SER A 1 883 ? 3.360 -4.743 -8.560 1.00 64.06 883 SER A CA 1
ATOM 6866 C C . SER A 1 883 ? 2.035 -4.636 -7.792 1.00 64.06 883 SER A C 1
ATOM 6868 O O . SER A 1 883 ? 2.052 -4.412 -6.587 1.00 64.06 883 SER A O 1
ATOM 6870 N N . GLU A 1 884 ? 0.884 -4.802 -8.453 1.00 67.75 884 GLU A N 1
ATOM 6871 C CA . GLU A 1 884 ? -0.423 -4.788 -7.783 1.00 67.75 884 GLU A CA 1
ATOM 6872 C C . GLU A 1 884 ? -0.630 -6.104 -7.018 1.00 67.75 884 GLU A C 1
ATOM 6874 O O . GLU A 1 884 ? -0.387 -7.178 -7.573 1.00 67.75 884 GLU A O 1
ATOM 6879 N N . ASP A 1 885 ? -1.126 -6.064 -5.778 1.00 73.06 885 ASP A N 1
ATOM 6880 C CA . ASP A 1 885 ? -1.401 -7.277 -4.987 1.00 73.06 885 ASP A CA 1
ATOM 6881 C C . ASP A 1 885 ? -2.854 -7.774 -5.129 1.00 73.06 885 ASP A C 1
ATOM 6883 O O . ASP A 1 885 ? -3.507 -8.189 -4.175 1.00 73.06 885 ASP A O 1
ATOM 6887 N N . THR A 1 886 ? -3.380 -7.740 -6.356 1.00 82.50 886 THR A N 1
ATOM 6888 C CA . THR A 1 886 ? -4.733 -8.214 -6.699 1.00 82.50 886 THR A CA 1
ATOM 6889 C C . THR A 1 886 ? -4.698 -9.579 -7.375 1.00 82.50 886 THR A C 1
ATOM 6891 O O . THR A 1 886 ? -3.651 -10.021 -7.860 1.00 82.50 886 THR A O 1
ATOM 6894 N N . GLY A 1 887 ? -5.812 -10.306 -7.380 1.00 89.31 887 GLY A N 1
ATOM 6895 C CA . GLY A 1 887 ? -5.879 -11.624 -8.007 1.00 89.31 887 GLY A CA 1
ATOM 6896 C C . GLY A 1 887 ? -6.888 -12.558 -7.362 1.00 89.31 887 GLY A C 1
ATOM 6897 O O . GLY A 1 887 ? -7.390 -12.310 -6.266 1.00 89.31 887 GLY A O 1
ATOM 6898 N N . TYR A 1 888 ? -7.154 -13.663 -8.052 1.00 96.44 888 TYR A N 1
ATOM 6899 C CA . TYR A 1 888 ? -8.123 -14.667 -7.620 1.00 96.44 888 TYR A CA 1
ATOM 6900 C C . TYR A 1 888 ? -7.428 -15.978 -7.257 1.00 96.44 888 TYR A C 1
ATOM 6902 O O . TYR A 1 888 ? -6.608 -16.481 -8.026 1.00 96.44 888 TYR A O 1
ATOM 6910 N N . SER A 1 889 ? -7.776 -16.546 -6.103 1.00 96.12 889 SER A N 1
ATOM 6911 C CA . SER A 1 889 ? -7.394 -17.904 -5.708 1.00 96.12 889 SER A CA 1
ATOM 6912 C C . SER A 1 889 ? -8.641 -18.762 -5.554 1.00 96.12 889 SER A C 1
ATOM 6914 O O . SER A 1 889 ? -9.526 -18.447 -4.761 1.00 96.12 889 SER A O 1
ATOM 6916 N N . PHE A 1 890 ? -8.713 -19.854 -6.305 1.00 97.94 890 PHE A N 1
ATOM 6917 C CA . PHE A 1 890 ? -9.759 -20.865 -6.207 1.00 97.94 890 PHE A CA 1
ATOM 6918 C C . PHE A 1 890 ? -9.179 -22.093 -5.519 1.00 97.94 890 PHE A C 1
ATOM 6920 O O . PHE A 1 890 ? -8.182 -22.645 -5.982 1.00 97.94 890 PHE A O 1
ATOM 6927 N N . VAL A 1 891 ? -9.779 -22.527 -4.411 1.00 96.38 891 VAL A N 1
ATOM 6928 C CA . VAL A 1 891 ? -9.231 -23.610 -3.586 1.00 96.38 891 VAL A CA 1
ATOM 6929 C C . VAL A 1 891 ? -10.311 -24.629 -3.249 1.00 96.38 891 VAL A C 1
ATOM 6931 O O . VAL A 1 891 ? -11.365 -24.265 -2.732 1.00 96.38 891 VAL A O 1
ATOM 6934 N N . HIS A 1 892 ? -10.056 -25.916 -3.515 1.00 96.56 892 HIS A N 1
ATOM 6935 C CA . HIS A 1 892 ? -11.014 -27.024 -3.297 1.00 96.56 892 HIS A CA 1
ATOM 6936 C C . HIS A 1 892 ? -12.343 -26.899 -4.054 1.00 96.56 892 HIS A C 1
ATOM 6938 O O . HIS A 1 892 ? -13.319 -27.581 -3.723 1.00 96.56 892 HIS A O 1
ATOM 6944 N N . GLY A 1 893 ? -12.390 -26.026 -5.060 1.00 94.75 893 GLY A N 1
ATOM 6945 C CA . GLY A 1 893 ? -13.561 -25.837 -5.902 1.00 94.75 893 GLY A CA 1
ATOM 6946 C C . GLY A 1 893 ? -13.771 -26.977 -6.894 1.00 94.75 893 GLY A C 1
ATOM 6947 O O . GLY A 1 893 ? -12.982 -27.925 -6.974 1.00 94.75 893 GLY A O 1
ATOM 6948 N N . ARG A 1 894 ? -14.842 -26.859 -7.675 1.00 96.25 894 ARG A N 1
ATOM 6949 C CA . ARG A 1 894 ? -15.123 -27.752 -8.802 1.00 96.25 894 ARG A CA 1
ATOM 6950 C C . ARG A 1 894 ? -15.564 -26.941 -10.012 1.00 96.25 894 ARG A C 1
ATOM 6952 O O . ARG A 1 894 ? -16.375 -26.032 -9.860 1.00 96.25 894 ARG A O 1
ATOM 6959 N N . ILE A 1 895 ? -15.038 -27.276 -11.185 1.00 98.00 895 ILE A N 1
ATOM 6960 C CA . ILE A 1 895 ? -15.411 -26.681 -12.469 1.00 98.00 895 ILE A CA 1
ATOM 6961 C C . ILE A 1 895 ? -16.187 -27.727 -13.263 1.00 98.00 895 ILE A C 1
ATOM 6963 O O . ILE A 1 895 ? -15.638 -28.767 -13.631 1.00 98.00 895 ILE A O 1
ATOM 6967 N N . THR A 1 896 ? -17.461 -27.438 -13.503 1.00 96.38 896 THR A N 1
ATOM 6968 C CA . THR A 1 896 ? -18.403 -28.282 -14.247 1.00 96.38 896 THR A CA 1
ATOM 6969 C C . THR A 1 896 ? -19.180 -27.423 -15.237 1.00 96.38 896 THR A C 1
ATOM 6971 O O . THR A 1 896 ? -19.012 -26.202 -15.288 1.00 96.38 896 THR A O 1
ATOM 6974 N N . GLY A 1 897 ? -20.029 -28.033 -16.057 1.00 92.81 897 GLY A N 1
ATOM 6975 C CA . GLY A 1 897 ? -20.853 -27.274 -16.985 1.00 92.81 897 GLY A CA 1
ATOM 6976 C C . GLY A 1 897 ? -21.331 -28.085 -18.173 1.00 92.81 897 GLY A C 1
ATOM 6977 O O . GLY A 1 897 ? -20.993 -29.255 -18.339 1.00 92.81 897 GLY A O 1
ATOM 6978 N N . THR A 1 898 ? -22.129 -27.430 -19.006 1.00 91.88 898 THR A N 1
ATOM 6979 C CA . THR A 1 898 ? -22.581 -27.950 -20.305 1.00 91.88 898 THR A CA 1
ATOM 6980 C C . THR A 1 898 ? -21.779 -27.375 -21.469 1.00 91.88 898 THR A C 1
ATOM 6982 O O . THR A 1 898 ? -21.916 -27.849 -22.597 1.00 91.88 898 THR A O 1
ATOM 6985 N N . ALA A 1 899 ? -20.951 -26.356 -21.210 1.00 88.75 899 ALA A N 1
ATOM 6986 C CA . ALA A 1 899 ? -20.040 -25.789 -22.192 1.00 88.75 899 ALA A CA 1
ATOM 6987 C C . ALA A 1 899 ? -18.980 -26.803 -22.620 1.00 88.75 899 ALA A C 1
ATOM 6989 O O . ALA A 1 899 ? -18.642 -27.730 -21.887 1.00 88.75 899 ALA A O 1
ATOM 6990 N N . LYS A 1 900 ? -18.448 -26.604 -23.821 1.00 86.06 900 LYS A N 1
ATOM 6991 C CA . LYS A 1 900 ? -17.265 -27.305 -24.310 1.00 86.06 900 LYS A CA 1
ATOM 6992 C C . LYS A 1 900 ? -16.173 -26.275 -24.523 1.00 86.06 900 LYS A C 1
ATOM 6994 O O . LYS A 1 900 ? -16.481 -25.125 -24.816 1.00 86.06 900 LYS A O 1
ATOM 6999 N N . ASP A 1 901 ? -14.932 -26.725 -24.411 1.00 88.44 901 ASP A N 1
ATOM 7000 C CA . ASP A 1 901 ? -13.759 -25.926 -24.754 1.00 88.44 901 ASP A CA 1
ATOM 7001 C C . ASP A 1 901 ? -13.605 -24.648 -23.907 1.00 88.44 901 ASP A C 1
ATOM 7003 O O . ASP A 1 901 ? -13.303 -23.559 -24.381 1.00 88.44 901 ASP A O 1
ATOM 7007 N N . VAL A 1 902 ? -13.837 -24.797 -22.603 1.00 92.19 902 VAL A N 1
ATOM 7008 C CA . VAL A 1 902 ? -13.867 -23.707 -21.627 1.00 92.19 902 VAL A CA 1
ATOM 7009 C C . VAL A 1 902 ? -12.463 -23.223 -21.277 1.00 92.19 902 VAL A C 1
ATOM 7011 O O . VAL A 1 902 ? -11.627 -24.011 -20.828 1.00 92.19 902 VAL A O 1
ATOM 7014 N N . PHE A 1 903 ? -12.236 -21.912 -21.332 1.00 93.88 903 PHE A N 1
ATOM 7015 C CA . PHE A 1 903 ? -11.032 -21.305 -20.764 1.00 93.88 903 PHE A CA 1
ATOM 7016 C C . PHE A 1 903 ? -11.204 -20.984 -19.272 1.00 93.88 903 PHE A C 1
ATOM 7018 O O . PHE A 1 903 ? -12.148 -20.308 -18.857 1.00 93.88 903 PHE A O 1
ATOM 7025 N N . LEU A 1 904 ? -10.228 -21.400 -18.460 1.00 96.00 904 LEU A N 1
ATOM 7026 C CA . LEU A 1 904 ? -10.109 -21.065 -17.034 1.00 96.00 904 LEU A CA 1
ATOM 7027 C C . LEU A 1 904 ? -9.976 -19.554 -16.801 1.00 96.00 904 LEU A C 1
ATOM 7029 O O . LEU A 1 904 ? -10.390 -19.026 -15.763 1.00 96.00 904 LEU A O 1
ATOM 7033 N N . GLY A 1 905 ? -9.422 -18.852 -17.786 1.00 94.88 905 GLY A N 1
ATOM 7034 C CA . GLY A 1 905 ? -9.390 -17.405 -17.832 1.00 94.88 905 GLY A CA 1
ATOM 7035 C C . GLY A 1 905 ? -8.777 -16.860 -19.109 1.00 94.88 905 GLY A C 1
ATOM 7036 O O . GLY A 1 905 ? -8.113 -17.584 -19.860 1.00 94.88 905 GLY A O 1
ATOM 7037 N N . ARG A 1 906 ? -8.975 -15.559 -19.328 1.00 92.44 906 ARG A N 1
ATOM 7038 C CA . ARG A 1 906 ? -8.315 -14.809 -20.395 1.00 92.44 906 ARG A CA 1
ATOM 7039 C C . ARG A 1 906 ? -7.635 -13.549 -19.892 1.00 92.44 906 ARG A C 1
ATOM 7041 O O . ARG A 1 906 ? -8.085 -12.915 -18.933 1.00 92.44 906 ARG A O 1
ATOM 7048 N N . ALA A 1 907 ? -6.568 -13.158 -20.584 1.00 89.50 907 ALA A N 1
ATOM 7049 C CA . ALA A 1 907 ? -5.796 -11.976 -20.236 1.00 89.50 907 ALA A CA 1
ATOM 7050 C C . ALA A 1 907 ? -6.534 -10.686 -20.608 1.00 89.50 907 ALA A C 1
ATOM 7052 O O . ALA A 1 907 ? -6.251 -10.075 -21.636 1.00 89.50 907 ALA A O 1
ATOM 7053 N N . TRP A 1 908 ? -7.504 -10.266 -19.788 1.00 87.75 908 TRP A N 1
ATOM 7054 C CA . TRP A 1 908 ? -8.265 -9.032 -20.016 1.00 87.75 908 TRP A CA 1
ATOM 7055 C C . TRP A 1 908 ? -7.385 -7.782 -19.909 1.00 87.75 908 TRP A C 1
ATOM 7057 O O . TRP A 1 908 ? -7.475 -6.881 -20.751 1.00 87.75 908 TRP A O 1
ATOM 7067 N N . LYS A 1 909 ? -6.468 -7.767 -18.937 1.00 91.19 909 LYS A N 1
ATOM 7068 C CA . LYS A 1 909 ? -5.468 -6.711 -18.720 1.00 91.19 909 LYS A CA 1
ATOM 7069 C C . LYS A 1 909 ? -4.040 -7.241 -18.867 1.00 91.19 909 LYS A C 1
ATOM 7071 O O . LYS A 1 909 ? -3.842 -8.378 -19.288 1.00 91.19 909 LYS A O 1
ATOM 7076 N N . SER A 1 910 ? -3.050 -6.388 -18.621 1.00 87.12 910 SER A N 1
ATOM 7077 C CA . SER A 1 910 ? -1.637 -6.633 -18.929 1.00 87.12 910 SER A CA 1
ATOM 7078 C C . SER A 1 910 ? -0.913 -7.557 -17.953 1.00 87.12 910 SER A C 1
ATOM 7080 O O . SER A 1 910 ? 0.142 -8.062 -18.313 1.00 87.12 910 SER A O 1
ATOM 7082 N N . SER A 1 911 ? -1.401 -7.799 -16.734 1.00 88.94 911 SER A N 1
ATOM 7083 C CA . SER A 1 911 ? -0.720 -8.689 -15.770 1.00 88.94 911 SER A CA 1
ATOM 7084 C C . SER A 1 911 ? -1.687 -9.481 -14.873 1.00 88.94 911 SER A C 1
ATOM 7086 O O . SER A 1 911 ? -1.494 -9.525 -13.652 1.00 88.94 911 SER A O 1
ATOM 7088 N N . PRO A 1 912 ? -2.731 -10.112 -15.447 1.00 93.25 912 PRO A N 1
ATOM 7089 C CA . PRO A 1 912 ? -3.769 -10.820 -14.708 1.00 93.25 912 PRO A CA 1
ATOM 7090 C C . PRO A 1 912 ? -3.180 -11.909 -13.810 1.00 93.25 912 PRO A C 1
ATOM 7092 O O . PRO A 1 912 ? -2.228 -12.591 -14.197 1.00 93.25 912 PRO A O 1
ATOM 7095 N N . ARG A 1 913 ? -3.765 -12.097 -12.622 1.00 94.69 913 ARG A N 1
ATOM 7096 C CA . ARG A 1 913 ? -3.325 -13.120 -11.661 1.00 94.69 913 ARG A CA 1
ATOM 7097 C C . ARG A 1 913 ? -4.481 -14.000 -11.199 1.00 94.69 913 ARG A C 1
ATOM 7099 O O . ARG A 1 913 ? -5.380 -13.525 -10.507 1.00 94.69 913 ARG A O 1
ATOM 7106 N N . VAL A 1 914 ? -4.439 -15.279 -11.570 1.00 96.62 914 VAL A N 1
ATOM 7107 C CA . VAL A 1 914 ? -5.455 -16.279 -11.209 1.00 96.62 914 VAL A CA 1
ATOM 7108 C C . VAL A 1 914 ? -4.779 -17.610 -10.897 1.00 96.62 914 VAL A C 1
ATOM 7110 O O . VAL A 1 914 ? -3.946 -18.085 -11.669 1.00 96.62 914 VAL A O 1
ATOM 7113 N N . VAL A 1 915 ? -5.143 -18.219 -9.770 1.00 96.81 915 VAL A N 1
ATOM 7114 C CA . VAL A 1 915 ? -4.605 -19.507 -9.324 1.00 96.81 915 VAL A CA 1
ATOM 7115 C C . VAL A 1 915 ? -5.740 -20.468 -8.986 1.00 96.81 915 VAL A C 1
ATOM 7117 O O . VAL A 1 915 ? -6.628 -20.129 -8.208 1.00 96.81 915 VAL A O 1
ATOM 7120 N N . TYR A 1 916 ? -5.676 -21.688 -9.520 1.00 98.00 916 TYR A N 1
ATOM 7121 C CA . TYR A 1 916 ? -6.526 -22.810 -9.118 1.00 98.00 916 TYR A CA 1
ATOM 7122 C C . TYR A 1 916 ? -5.698 -23.818 -8.318 1.00 98.00 916 TYR A C 1
ATOM 7124 O O . TYR A 1 916 ? -4.681 -24.320 -8.794 1.00 98.00 916 TYR A O 1
ATOM 7132 N N . SER A 1 917 ? -6.129 -24.127 -7.098 1.00 97.19 917 SER A N 1
ATOM 7133 C CA . SER A 1 917 ? -5.476 -25.073 -6.191 1.00 97.19 917 SER A CA 1
ATOM 7134 C C . SER A 1 917 ? -6.450 -26.151 -5.737 1.00 97.19 917 SER A C 1
ATOM 7136 O O . SER A 1 917 ? -7.579 -25.847 -5.353 1.00 97.19 917 SER A O 1
ATOM 7138 N N . TYR A 1 918 ? -6.038 -27.419 -5.770 1.00 97.25 918 TYR A N 1
ATOM 7139 C CA . TYR A 1 918 ? -6.879 -28.556 -5.355 1.00 97.25 918 TYR A CA 1
ATOM 7140 C C . TYR A 1 918 ? -8.274 -28.572 -6.008 1.00 97.25 918 TYR A C 1
ATOM 7142 O O . TYR A 1 918 ? -9.238 -29.072 -5.431 1.00 97.25 918 TYR A O 1
ATOM 7150 N N . THR A 1 919 ? -8.404 -27.962 -7.185 1.00 97.38 919 THR A N 1
ATOM 7151 C CA . THR A 1 919 ? -9.684 -27.803 -7.874 1.00 97.38 919 THR A CA 1
ATOM 7152 C C . THR A 1 919 ? -9.911 -29.008 -8.776 1.00 97.38 919 THR A C 1
ATOM 7154 O O . THR A 1 919 ? -9.004 -29.437 -9.491 1.00 97.38 919 THR A O 1
ATOM 7157 N N . GLU A 1 920 ? -11.111 -29.573 -8.725 1.00 97.88 920 GLU A N 1
ATOM 7158 C CA . GLU A 1 920 ? -11.531 -30.642 -9.631 1.00 97.88 920 GLU A CA 1
ATOM 7159 C C . GLU A 1 920 ? -12.097 -30.027 -10.919 1.00 97.88 920 GLU A C 1
ATOM 7161 O O . GLU A 1 920 ? -12.973 -29.166 -10.866 1.00 97.88 920 GLU A O 1
ATOM 7166 N N . MET A 1 921 ? -11.588 -30.446 -12.074 1.00 97.69 921 MET A N 1
ATOM 7167 C CA . MET A 1 921 ? -11.946 -29.910 -13.387 1.00 97.69 921 MET A CA 1
ATOM 7168 C C . MET A 1 921 ? -12.523 -31.018 -14.274 1.00 97.69 921 MET A C 1
ATOM 7170 O O . MET A 1 921 ? -11.832 -31.994 -14.591 1.00 97.69 921 MET A O 1
ATOM 7174 N N . ASP A 1 922 ? -13.777 -30.863 -14.701 1.00 95.50 922 ASP A N 1
ATOM 7175 C CA . ASP A 1 922 ? -14.413 -31.763 -15.670 1.00 95.50 922 ASP A CA 1
ATOM 7176 C C . ASP A 1 922 ? -13.758 -31.635 -17.068 1.00 95.50 922 ASP A C 1
ATOM 7178 O O . ASP A 1 922 ? -13.010 -30.699 -17.349 1.00 95.50 922 ASP A O 1
ATOM 7182 N N . GLU A 1 923 ? -14.053 -32.570 -17.980 1.00 94.12 923 GLU A N 1
ATOM 7183 C CA . GLU A 1 923 ? -13.464 -32.649 -19.339 1.00 94.12 923 GLU A CA 1
ATOM 7184 C C . GLU A 1 923 ? -13.838 -31.492 -20.283 1.00 94.12 923 GLU A C 1
ATOM 7186 O O . GLU A 1 923 ? -13.450 -31.488 -21.447 1.00 94.12 923 GLU A O 1
ATOM 7191 N N . ILE A 1 924 ? -14.590 -30.512 -19.783 1.00 92.12 924 ILE A N 1
ATOM 7192 C CA . ILE A 1 924 ? -15.029 -29.334 -20.529 1.00 92.12 924 ILE A CA 1
ATOM 7193 C C . ILE A 1 924 ? -13.924 -28.289 -20.705 1.00 92.12 924 ILE A C 1
ATOM 7195 O O . ILE A 1 924 ? -14.056 -27.426 -21.567 1.00 92.12 924 ILE A O 1
ATOM 7199 N N . VAL A 1 925 ? -12.867 -28.334 -19.885 1.00 93.94 925 VAL A N 1
ATOM 7200 C CA . VAL A 1 925 ? -11.772 -27.355 -19.921 1.00 93.94 925 VAL A CA 1
ATOM 7201 C C . VAL A 1 925 ? -10.952 -27.538 -21.197 1.00 93.94 925 VAL A C 1
ATOM 7203 O O . VAL A 1 925 ? -10.484 -28.641 -21.484 1.00 93.94 925 VAL A O 1
ATOM 7206 N N . HIS A 1 926 ? -10.753 -26.447 -21.938 1.00 91.88 926 HIS A N 1
ATOM 7207 C CA . HIS A 1 926 ? -9.914 -26.395 -23.134 1.00 91.88 926 HIS A CA 1
ATOM 7208 C C . HIS A 1 926 ? -8.527 -26.999 -22.824 1.00 91.88 926 HIS A C 1
ATOM 7210 O O . HIS A 1 926 ? -7.944 -26.667 -21.786 1.00 91.88 926 HIS A O 1
ATOM 7216 N N . PRO A 1 927 ? -7.921 -27.830 -23.696 1.00 89.94 927 PRO A N 1
ATOM 7217 C CA . PRO A 1 927 ? -6.627 -28.467 -23.418 1.00 89.94 927 PRO A CA 1
ATOM 7218 C C . PRO A 1 927 ? -5.507 -27.478 -23.049 1.00 89.94 927 PRO A C 1
ATOM 7220 O O . PRO A 1 927 ? -4.777 -27.710 -22.081 1.00 89.94 927 PRO A O 1
ATOM 7223 N N . GLY A 1 928 ? -5.434 -26.347 -23.761 1.00 89.50 928 GLY A N 1
ATOM 7224 C CA . GLY A 1 928 ? -4.551 -25.204 -23.468 1.00 89.50 928 GLY A CA 1
ATOM 7225 C C . GLY A 1 928 ? -4.859 -24.461 -22.155 1.00 89.50 928 GLY A C 1
ATOM 7226 O O . GLY A 1 928 ? -3.994 -23.768 -21.621 1.00 89.50 928 GLY A O 1
ATOM 7227 N N . GLY A 1 929 ? -6.059 -24.643 -21.595 1.00 90.88 929 GLY A N 1
ATOM 7228 C CA . GLY A 1 929 ? -6.528 -24.131 -20.302 1.00 90.88 929 GLY A CA 1
ATOM 7229 C C . GLY A 1 929 ? -6.851 -22.637 -20.265 1.00 90.88 929 GLY A C 1
ATOM 7230 O O . GLY A 1 929 ? -7.854 -22.243 -19.678 1.00 90.88 929 GLY A O 1
ATOM 7231 N N . TRP A 1 930 ? -6.030 -21.801 -20.896 1.00 91.75 930 TRP A N 1
ATOM 7232 C CA . TRP A 1 930 ? -6.053 -20.347 -20.734 1.00 91.75 930 TRP A CA 1
ATOM 7233 C C . TRP A 1 930 ? -5.897 -19.630 -22.072 1.00 91.75 930 TRP A C 1
ATOM 7235 O O . TRP A 1 930 ? -5.286 -20.159 -22.996 1.00 91.75 930 TRP A O 1
ATOM 7245 N N . SER A 1 931 ? -6.415 -18.405 -22.159 1.00 88.12 931 SER A N 1
ATOM 7246 C CA . SER A 1 931 ? -6.331 -17.582 -23.367 1.00 88.12 931 SER A CA 1
ATOM 7247 C C . SER A 1 931 ? -5.483 -16.330 -23.140 1.00 88.12 931 SER A C 1
ATOM 7249 O O . SER A 1 931 ? -5.684 -15.579 -22.184 1.00 88.12 931 SER A O 1
ATOM 7251 N N . SER A 1 932 ? -4.575 -16.034 -24.072 1.00 80.56 932 SER A N 1
ATOM 7252 C CA . SER A 1 932 ? -3.843 -14.757 -24.114 1.00 80.56 932 SER A CA 1
ATOM 7253 C C . SER A 1 932 ? -4.708 -13.587 -24.601 1.00 80.56 932 SER A C 1
ATOM 7255 O O . SER A 1 932 ? -4.211 -12.477 -24.757 1.00 80.56 932 SER A O 1
ATOM 7257 N N . ASN A 1 933 ? -6.003 -13.816 -24.863 1.00 84.56 933 ASN A N 1
ATOM 7258 C CA . ASN A 1 933 ? -6.930 -12.828 -25.418 1.00 84.56 933 ASN A CA 1
ATOM 7259 C C . ASN A 1 933 ? -6.442 -12.236 -26.758 1.00 84.56 933 ASN A C 1
ATOM 7261 O O . ASN A 1 933 ? -6.571 -11.037 -27.011 1.00 84.56 933 ASN A O 1
ATOM 7265 N N . ARG A 1 934 ? -5.839 -13.095 -27.598 1.00 82.12 934 ARG A N 1
ATOM 7266 C CA . ARG A 1 934 ? -5.208 -12.747 -28.888 1.00 82.12 934 ARG A CA 1
ATOM 7267 C C . ARG A 1 934 ? -4.093 -11.694 -28.768 1.00 82.12 934 ARG A C 1
ATOM 7269 O O . ARG A 1 934 ? -3.805 -10.992 -29.731 1.00 82.12 934 ARG A O 1
ATOM 7276 N N . GLN A 1 935 ? -3.471 -11.609 -27.594 1.00 82.44 935 GLN A N 1
ATOM 7277 C CA . GLN A 1 935 ? -2.374 -10.697 -27.275 1.00 82.44 935 GLN A CA 1
ATOM 7278 C C . GLN A 1 935 ? -1.174 -11.518 -26.789 1.00 82.44 935 GLN A C 1
ATOM 7280 O O . GLN A 1 935 ? -1.001 -11.708 -25.581 1.00 82.44 935 GLN A O 1
ATOM 7285 N N . PRO A 1 936 ? -0.395 -12.110 -27.716 1.00 81.88 936 PRO A N 1
ATOM 7286 C CA . PRO A 1 936 ? 0.696 -13.021 -27.377 1.00 81.88 936 PRO A CA 1
ATOM 7287 C C . PRO A 1 936 ? 1.749 -12.379 -26.466 1.00 81.88 936 PRO A C 1
ATOM 7289 O O . PRO A 1 936 ? 2.320 -13.072 -25.632 1.00 81.88 936 PRO A O 1
ATOM 7292 N N . GLU A 1 937 ? 1.947 -11.065 -26.548 1.00 81.81 937 GLU A N 1
ATOM 7293 C CA . GLU A 1 937 ? 2.836 -10.295 -25.677 1.00 81.81 937 GLU A CA 1
ATOM 7294 C C . GLU A 1 937 ? 2.453 -10.378 -24.191 1.00 81.81 937 GLU A C 1
ATOM 7296 O O . GLU A 1 937 ? 3.310 -10.265 -23.319 1.00 81.81 937 GLU A O 1
ATOM 7301 N N . ARG A 1 938 ? 1.177 -10.640 -23.873 1.00 79.94 938 ARG A N 1
ATOM 7302 C CA . ARG A 1 938 ? 0.717 -10.794 -22.483 1.00 79.94 938 ARG A CA 1
ATOM 7303 C C . ARG A 1 938 ? 1.115 -12.130 -21.870 1.00 79.94 938 ARG A C 1
ATOM 7305 O O . ARG A 1 938 ? 1.080 -12.265 -20.649 1.00 79.94 938 ARG A O 1
ATOM 7312 N N . ALA A 1 939 ? 1.502 -13.115 -22.682 1.00 77.94 939 ALA A N 1
ATOM 7313 C CA . ALA A 1 939 ? 1.958 -14.411 -22.185 1.00 77.94 939 ALA A CA 1
ATOM 7314 C C . ALA A 1 939 ? 3.177 -14.282 -21.253 1.00 77.94 939 ALA A C 1
ATOM 7316 O O . ALA A 1 939 ? 3.365 -15.118 -20.377 1.00 77.94 939 ALA A O 1
ATOM 7317 N N . GLU A 1 940 ? 3.981 -13.226 -21.400 1.00 78.88 940 GLU A N 1
ATOM 7318 C CA . GLU A 1 940 ? 5.176 -12.995 -20.578 1.00 78.88 940 GLU A CA 1
ATOM 7319 C C . GLU A 1 940 ? 4.858 -12.413 -19.191 1.00 78.88 940 GLU A C 1
ATOM 7321 O O . GLU A 1 940 ? 5.653 -12.540 -18.261 1.00 78.88 940 GLU A O 1
ATOM 7326 N N . THR A 1 941 ? 3.692 -11.784 -19.034 1.00 82.94 941 THR A N 1
ATOM 7327 C CA . THR A 1 941 ? 3.344 -10.975 -17.856 1.00 82.94 941 THR A CA 1
ATOM 7328 C C . THR A 1 941 ? 2.178 -11.536 -17.045 1.00 82.94 941 THR A C 1
ATOM 7330 O O . THR A 1 941 ? 1.978 -11.131 -15.895 1.00 82.94 941 THR A O 1
ATOM 7333 N N . VAL A 1 942 ? 1.396 -12.466 -17.603 1.00 89.44 942 VAL A N 1
ATOM 7334 C CA . VAL A 1 942 ? 0.324 -13.146 -16.864 1.00 89.44 942 VAL A CA 1
ATOM 7335 C C . VAL A 1 942 ? 0.882 -14.021 -15.737 1.00 89.44 942 VAL A C 1
ATOM 7337 O O . VAL A 1 942 ? 1.941 -14.639 -15.846 1.00 89.44 942 VAL A O 1
ATOM 7340 N N . TYR A 1 943 ? 0.128 -14.130 -14.645 1.00 91.75 943 TYR A N 1
ATOM 7341 C CA . TYR A 1 943 ? 0.373 -15.114 -13.595 1.00 91.75 943 TYR A CA 1
ATOM 7342 C C . TYR A 1 943 ? -0.827 -16.057 -13.512 1.00 91.75 943 TYR A C 1
ATOM 7344 O O . TYR A 1 943 ? -1.759 -15.847 -12.733 1.00 91.75 943 TYR A O 1
ATOM 7352 N N . TYR A 1 944 ? -0.801 -17.100 -14.338 1.00 94.50 944 TYR A N 1
ATOM 7353 C CA . TYR A 1 944 ? -1.787 -18.175 -14.316 1.00 94.50 944 TYR A CA 1
ATOM 7354 C C . TYR A 1 944 ? -1.173 -19.437 -13.735 1.00 94.50 944 TYR A C 1
ATOM 7356 O O . TYR A 1 944 ? -0.166 -19.936 -14.240 1.00 94.50 944 TYR A O 1
ATOM 7364 N N . GLY A 1 945 ? -1.763 -19.905 -12.638 1.00 94.50 945 GLY A N 1
ATOM 7365 C CA . GLY A 1 945 ? -1.245 -21.011 -11.847 1.00 94.50 945 GLY A CA 1
ATOM 7366 C C . GLY A 1 945 ? -2.261 -22.129 -11.664 1.00 94.50 945 GLY A C 1
ATOM 7367 O O . GLY A 1 945 ? -3.422 -21.884 -11.339 1.00 94.50 945 GLY A O 1
ATOM 7368 N N . GLU A 1 946 ? -1.800 -23.364 -11.802 1.00 96.88 946 GLU A N 1
ATOM 7369 C CA . GLU A 1 946 ? -2.522 -24.563 -11.383 1.00 96.88 946 GLU A CA 1
ATOM 7370 C C . GLU A 1 946 ? -1.663 -25.313 -10.359 1.00 96.88 946 GLU A C 1
ATOM 7372 O O . GLU A 1 946 ? -0.460 -25.501 -10.547 1.00 96.88 946 GLU A O 1
ATOM 7377 N N . TYR A 1 947 ? -2.271 -25.729 -9.250 1.00 96.88 947 TYR A N 1
ATOM 7378 C CA . TYR A 1 947 ? -1.587 -26.437 -8.175 1.00 96.88 947 TYR A CA 1
ATOM 7379 C C . TYR A 1 947 ? -2.396 -27.644 -7.715 1.00 96.88 947 TYR A C 1
ATOM 7381 O O . TYR A 1 947 ? -3.473 -27.504 -7.132 1.00 96.88 947 TYR A O 1
ATOM 7389 N N . LYS A 1 948 ? -1.878 -28.849 -7.981 1.00 96.00 948 LYS A N 1
ATOM 7390 C CA . LYS A 1 948 ? -2.498 -30.124 -7.569 1.00 96.00 948 LYS A CA 1
ATOM 7391 C C . LYS A 1 948 ? -4.003 -30.194 -7.902 1.00 96.00 948 LYS A C 1
ATOM 7393 O O . LYS A 1 948 ? -4.794 -30.717 -7.119 1.00 96.00 948 LYS A O 1
ATOM 7398 N N . CYS A 1 949 ? -4.396 -29.633 -9.048 1.00 96.38 949 CYS A N 1
ATOM 7399 C CA . CYS A 1 949 ? -5.744 -29.780 -9.592 1.00 96.38 949 CYS A CA 1
ATOM 7400 C C . CYS A 1 949 ? -5.949 -31.212 -10.103 1.00 96.38 949 CYS A C 1
ATOM 7402 O O . CYS A 1 949 ? -4.988 -31.910 -10.428 1.00 96.38 949 CYS A O 1
ATOM 7404 N N . THR A 1 950 ? -7.199 -31.665 -10.131 1.00 95.88 950 THR A N 1
ATOM 7405 C CA . THR A 1 950 ? -7.564 -33.048 -10.481 1.00 95.88 950 THR A CA 1
ATOM 7406 C C . THR A 1 950 ? -8.743 -33.071 -11.451 1.00 95.88 950 THR A C 1
ATOM 7408 O O . THR A 1 950 ? -9.303 -32.026 -11.769 1.00 95.88 950 THR A O 1
ATOM 7411 N N . GLY A 1 951 ? -9.131 -34.253 -11.929 1.00 95.62 951 GLY A N 1
ATOM 7412 C CA . GLY A 1 951 ? -10.207 -34.411 -12.909 1.00 95.62 951 GLY A CA 1
ATOM 7413 C C . GLY A 1 951 ? -9.701 -34.416 -14.352 1.00 95.62 951 GLY A C 1
ATOM 7414 O O . GLY A 1 951 ? -8.526 -34.178 -14.628 1.00 95.62 951 GLY A O 1
ATOM 7415 N N . LYS A 1 952 ? -10.594 -34.746 -15.287 1.00 94.19 952 LYS A N 1
ATOM 7416 C CA . LYS A 1 952 ? -10.244 -34.953 -16.701 1.00 94.19 952 LYS A CA 1
ATOM 7417 C C . LYS A 1 952 ? -9.789 -33.675 -17.414 1.00 94.19 952 LYS A C 1
ATOM 7419 O O . LYS A 1 952 ? -9.039 -33.779 -18.375 1.00 94.19 952 LYS A O 1
ATOM 7424 N N . GLY A 1 953 ? -10.234 -32.501 -16.965 1.00 93.62 953 GLY A N 1
ATOM 7425 C CA . GLY A 1 953 ? -9.829 -31.206 -17.523 1.00 93.62 953 GLY A CA 1
ATOM 7426 C C . GLY A 1 953 ? -8.502 -30.676 -16.973 1.00 93.62 953 GLY A C 1
ATOM 7427 O O . GLY A 1 953 ? -7.934 -29.737 -17.532 1.00 93.62 953 GLY A O 1
ATOM 7428 N N . ALA A 1 954 ? -7.978 -31.264 -15.893 1.00 92.94 954 ALA A N 1
ATOM 7429 C CA . ALA A 1 954 ? -6.708 -30.883 -15.280 1.00 92.94 954 ALA A CA 1
ATOM 7430 C C . ALA A 1 954 ? -5.540 -31.635 -15.945 1.00 92.94 954 ALA A C 1
ATOM 7432 O O . ALA A 1 954 ? -4.971 -32.563 -15.372 1.00 92.94 954 ALA A O 1
ATOM 7433 N N . THR A 1 955 ? -5.193 -31.253 -17.179 1.00 87.62 955 THR A N 1
ATOM 7434 C CA . THR A 1 955 ? -4.145 -31.894 -17.994 1.00 87.62 955 THR A CA 1
ATOM 7435 C C . THR A 1 955 ? -2.951 -30.955 -18.234 1.00 87.62 955 THR A C 1
ATOM 7437 O O . THR A 1 955 ? -2.872 -30.312 -19.280 1.00 87.62 955 THR A O 1
ATOM 7440 N N . PRO A 1 956 ? -1.965 -30.883 -17.314 1.00 82.56 956 PRO A N 1
ATOM 7441 C CA . PRO A 1 956 ? -0.837 -29.950 -17.414 1.00 82.56 956 PRO A CA 1
ATOM 7442 C C . PRO A 1 956 ? -0.037 -30.025 -18.718 1.00 82.56 956 PRO A C 1
ATOM 7444 O O . PRO A 1 956 ? 0.444 -29.012 -19.208 1.00 82.56 956 PRO A O 1
ATOM 7447 N N . VAL A 1 957 ? 0.098 -31.225 -19.291 1.00 82.06 957 VAL A N 1
ATOM 7448 C CA . VAL A 1 957 ? 0.935 -31.483 -20.477 1.00 82.06 957 VAL A CA 1
ATOM 7449 C C . VAL A 1 957 ? 0.414 -30.768 -21.727 1.00 82.06 957 VAL A C 1
ATOM 7451 O O . VAL A 1 957 ? 1.192 -30.466 -22.626 1.00 82.06 957 VAL A O 1
ATOM 7454 N N . THR A 1 958 ? -0.890 -30.491 -21.794 1.00 84.81 958 THR A N 1
ATOM 7455 C CA . THR A 1 958 ? -1.521 -29.831 -22.945 1.00 84.81 958 THR A CA 1
ATOM 7456 C C . THR A 1 958 ? -1.644 -28.318 -22.777 1.00 84.81 958 THR A C 1
ATOM 7458 O O . THR A 1 958 ? -2.156 -27.663 -23.681 1.00 84.81 958 THR A O 1
ATOM 7461 N N . ARG A 1 959 ? -1.228 -27.764 -21.628 1.00 90.56 959 ARG A N 1
ATOM 7462 C CA . ARG A 1 959 ? -1.355 -26.333 -21.331 1.00 90.56 959 ARG A CA 1
ATOM 7463 C C . ARG A 1 959 ? -0.421 -25.495 -22.192 1.00 90.56 959 ARG A C 1
ATOM 7465 O O . ARG A 1 959 ? 0.646 -25.942 -22.612 1.00 90.56 959 ARG A O 1
ATOM 7472 N N . GLU A 1 960 ? -0.821 -24.247 -22.399 1.00 83.81 960 GLU A N 1
ATOM 7473 C CA . GLU A 1 960 ? 0.050 -23.241 -22.996 1.00 83.81 960 GLU A CA 1
ATOM 7474 C C . GLU A 1 960 ? 1.345 -23.071 -22.182 1.00 83.81 960 GLU A C 1
ATOM 7476 O O . GLU A 1 960 ? 1.357 -23.186 -20.955 1.00 83.81 960 GLU A O 1
ATOM 7481 N N . LYS A 1 961 ? 2.458 -22.766 -22.857 1.00 83.88 961 LYS A N 1
ATOM 7482 C CA . LYS A 1 961 ? 3.800 -22.767 -22.234 1.00 83.88 961 LYS A CA 1
ATOM 7483 C C . LYS A 1 961 ? 3.977 -21.757 -21.098 1.00 83.88 961 LYS A C 1
ATOM 7485 O O . LYS A 1 961 ? 4.852 -21.939 -20.259 1.00 83.88 961 LYS A O 1
ATOM 7490 N N . PHE A 1 962 ? 3.191 -20.685 -21.095 1.00 83.00 962 PHE A N 1
ATOM 7491 C CA . PHE A 1 962 ? 3.266 -19.624 -20.090 1.00 83.00 962 PHE A CA 1
ATOM 7492 C C . PHE A 1 962 ? 2.472 -19.937 -18.808 1.00 83.00 962 PHE A C 1
ATOM 7494 O O . PHE A 1 962 ? 2.471 -19.142 -17.869 1.00 83.00 962 PHE A O 1
ATOM 7501 N N . ILE A 1 963 ? 1.800 -21.091 -18.750 1.00 89.69 963 ILE A N 1
ATOM 7502 C CA . ILE A 1 963 ? 1.021 -21.523 -17.588 1.00 89.69 963 ILE A CA 1
ATOM 7503 C C . ILE A 1 963 ? 1.923 -22.205 -16.570 1.00 89.69 963 ILE A C 1
ATOM 7505 O O . ILE A 1 963 ? 2.716 -23.088 -16.899 1.00 89.69 963 ILE A O 1
ATOM 7509 N N . LYS A 1 964 ? 1.779 -21.813 -15.304 1.00 90.12 964 LYS A N 1
ATOM 7510 C CA . LYS A 1 964 ? 2.616 -22.309 -14.216 1.00 90.12 964 LYS A CA 1
ATOM 7511 C C . LYS A 1 964 ? 1.947 -23.484 -13.520 1.00 90.12 964 LYS A C 1
ATOM 7513 O O . LYS A 1 964 ? 0.878 -23.345 -12.932 1.00 90.12 964 LYS A O 1
ATOM 7518 N N . GLN A 1 965 ? 2.614 -24.631 -13.532 1.00 92.44 965 GLN A N 1
ATOM 7519 C CA . GLN A 1 965 ? 2.344 -25.685 -12.559 1.00 92.44 965 GLN A CA 1
ATOM 7520 C C . GLN A 1 965 ? 3.119 -25.336 -11.293 1.00 92.44 965 GLN A C 1
ATOM 7522 O O . GLN A 1 965 ? 4.345 -25.420 -11.280 1.00 92.44 965 GLN A O 1
ATOM 7527 N N . LEU A 1 966 ? 2.412 -24.862 -10.271 1.00 92.06 966 LEU A N 1
ATOM 7528 C CA . LEU A 1 966 ? 3.056 -24.297 -9.089 1.00 92.06 966 LEU A CA 1
ATOM 7529 C C . LEU A 1 966 ? 3.707 -25.397 -8.243 1.00 92.06 966 LEU A C 1
ATOM 7531 O O . LEU A 1 966 ? 3.165 -26.491 -8.074 1.00 92.06 966 LEU A O 1
ATOM 7535 N N . SER A 1 967 ? 4.858 -25.085 -7.660 1.00 89.06 967 SER A N 1
ATOM 7536 C CA . SER A 1 967 ? 5.432 -25.852 -6.556 1.00 89.06 967 SER A CA 1
ATOM 7537 C C . SER A 1 967 ? 4.693 -25.578 -5.240 1.00 89.06 967 SER A C 1
ATOM 7539 O O . SER A 1 967 ? 3.935 -24.616 -5.114 1.00 89.06 967 SER A O 1
ATOM 7541 N N . ASP A 1 968 ? 4.949 -26.400 -4.218 1.00 80.94 968 ASP A N 1
ATOM 7542 C CA . ASP A 1 968 ? 4.386 -26.194 -2.875 1.00 80.94 968 ASP A CA 1
ATOM 7543 C C . ASP A 1 968 ? 4.719 -24.794 -2.315 1.00 80.94 968 ASP A C 1
ATOM 7545 O O . ASP A 1 968 ? 3.865 -24.163 -1.694 1.00 80.94 968 ASP A O 1
ATOM 7549 N N . ALA A 1 969 ? 5.928 -24.283 -2.580 1.00 76.69 969 ALA A N 1
ATOM 7550 C CA . ALA A 1 969 ? 6.362 -22.956 -2.141 1.00 76.69 969 ALA A CA 1
ATOM 7551 C C . ALA A 1 969 ? 5.653 -21.822 -2.900 1.00 76.69 969 ALA A C 1
ATOM 7553 O O . ALA A 1 969 ? 5.257 -20.829 -2.296 1.00 76.69 969 ALA A O 1
ATOM 7554 N N . GLU A 1 970 ? 5.452 -21.971 -4.212 1.00 82.12 970 GLU A N 1
ATOM 7555 C CA . GLU A 1 970 ? 4.769 -20.962 -5.035 1.00 82.12 970 GLU A CA 1
ATOM 7556 C C . GLU A 1 970 ? 3.259 -20.920 -4.782 1.00 82.12 970 GLU A C 1
ATOM 7558 O O . GLU A 1 970 ? 2.646 -19.861 -4.895 1.00 82.12 970 GLU A O 1
ATOM 7563 N N . ALA A 1 971 ? 2.652 -22.055 -4.424 1.00 83.94 971 ALA A N 1
ATOM 7564 C CA . ALA A 1 971 ? 1.234 -22.133 -4.091 1.00 83.94 971 ALA A CA 1
ATOM 7565 C C . ALA A 1 971 ? 0.921 -21.602 -2.683 1.00 83.94 971 ALA A C 1
ATOM 7567 O O . ALA A 1 971 ? -0.185 -21.119 -2.436 1.00 83.94 971 ALA A O 1
ATOM 7568 N N . GLN A 1 972 ? 1.884 -21.662 -1.756 1.00 81.44 972 GLN A N 1
ATOM 7569 C CA . GLN A 1 972 ? 1.687 -21.316 -0.347 1.00 81.44 972 GLN A CA 1
ATOM 7570 C C . GLN A 1 972 ? 1.013 -19.945 -0.116 1.00 81.44 972 GLN A C 1
ATOM 7572 O O . GLN A 1 972 ? 0.056 -19.916 0.664 1.00 81.44 972 GLN A O 1
ATOM 7577 N N . PRO A 1 973 ? 1.407 -18.831 -0.774 1.00 77.88 973 PRO A N 1
ATOM 7578 C CA . PRO A 1 973 ? 0.791 -17.516 -0.552 1.00 77.88 973 PRO A CA 1
ATOM 7579 C C . PRO A 1 973 ? -0.707 -17.472 -0.882 1.00 77.88 973 PRO A C 1
ATOM 7581 O O . PRO A 1 973 ? -1.454 -16.708 -0.271 1.00 77.88 973 PRO A O 1
ATOM 7584 N N . PHE A 1 974 ? -1.151 -18.329 -1.807 1.00 83.50 974 PHE A N 1
ATOM 7585 C CA . PHE A 1 974 ? -2.539 -18.438 -2.257 1.00 83.50 974 PHE A CA 1
ATOM 7586 C C . PHE A 1 974 ? -3.380 -19.402 -1.403 1.00 83.50 974 PHE A C 1
ATOM 7588 O O . PHE A 1 974 ? -4.593 -19.492 -1.603 1.00 83.50 974 PHE A O 1
ATOM 7595 N N . LEU A 1 975 ? -2.744 -20.109 -0.457 1.00 81.25 975 LEU A N 1
ATOM 7596 C CA . LEU A 1 975 ? -3.347 -21.133 0.402 1.00 81.25 975 LEU A CA 1
ATOM 7597 C C . LEU A 1 975 ? -3.408 -20.745 1.884 1.00 81.25 975 LEU A C 1
ATOM 7599 O O . LEU A 1 975 ? -3.986 -21.485 2.675 1.00 81.25 975 LEU A O 1
ATOM 7603 N N . VAL A 1 976 ? -2.824 -19.623 2.301 1.00 67.62 976 VAL A N 1
ATOM 7604 C CA . VAL A 1 976 ? -2.841 -19.189 3.708 1.00 67.62 976 VAL A CA 1
ATOM 7605 C C . VAL A 1 976 ? -3.898 -18.106 3.966 1.00 67.62 976 VAL A C 1
ATOM 7607 O O . VAL A 1 976 ? -3.938 -17.109 3.246 1.00 67.62 976 VAL A O 1
ATOM 7610 N N . PRO A 1 977 ? -4.709 -18.221 5.039 1.00 55.75 977 PRO A N 1
ATOM 7611 C CA . PRO A 1 977 ? -5.676 -17.191 5.427 1.00 55.75 977 PRO A CA 1
ATOM 7612 C C . PRO A 1 977 ? -5.070 -15.805 5.654 1.00 55.75 977 PRO A C 1
ATOM 7614 O O . PRO A 1 977 ? -5.731 -14.810 5.389 1.00 55.75 977 PRO A O 1
ATOM 7617 N N . ASN A 1 978 ? -3.819 -15.741 6.124 1.00 52.75 978 ASN A N 1
ATOM 7618 C CA . ASN A 1 978 ? -3.072 -14.492 6.330 1.00 52.75 978 ASN A CA 1
ATOM 7619 C C . ASN A 1 978 ? -2.098 -14.177 5.186 1.00 52.75 978 ASN A C 1
ATOM 7621 O O . ASN A 1 978 ? -1.233 -13.327 5.362 1.00 52.75 978 ASN A O 1
ATOM 7625 N N . GLY A 1 979 ? -2.182 -14.896 4.060 1.00 52.03 979 GLY A N 1
ATOM 7626 C CA . GLY A 1 979 ? -1.464 -14.534 2.837 1.00 52.03 979 GLY A CA 1
ATOM 7627 C C . GLY A 1 979 ? -2.151 -13.370 2.139 1.00 52.03 979 GLY A C 1
ATOM 7628 O O . GLY A 1 979 ? -2.615 -12.443 2.796 1.00 52.03 979 GLY A O 1
ATOM 7629 N N . CYS A 1 980 ? -2.304 -13.452 0.818 1.00 45.59 980 CYS A N 1
ATOM 7630 C CA . CYS A 1 980 ? -2.846 -12.364 -0.005 1.00 45.59 980 CYS A CA 1
ATOM 7631 C C . CYS A 1 980 ? -4.228 -11.831 0.440 1.00 45.59 980 CYS A C 1
ATOM 7633 O O . CYS A 1 980 ? -4.612 -10.742 0.040 1.00 45.59 980 CYS A O 1
ATOM 7635 N N . PHE A 1 981 ? -4.986 -12.563 1.267 1.00 52.09 981 PHE A N 1
ATOM 7636 C CA . PHE A 1 981 ? -6.409 -12.300 1.520 1.00 52.09 981 PHE A CA 1
ATOM 7637 C C . PHE A 1 981 ? -6.747 -11.754 2.920 1.00 52.09 981 PHE A C 1
ATOM 7639 O O . PHE A 1 981 ? -7.902 -11.397 3.153 1.00 52.09 981 PHE A O 1
ATOM 7646 N N . HIS A 1 982 ? -5.785 -11.705 3.857 1.00 54.66 982 HIS A N 1
ATOM 7647 C CA . HIS A 1 982 ? -5.939 -11.142 5.219 1.00 54.66 982 HIS A CA 1
ATOM 7648 C C . HIS A 1 982 ? -7.170 -11.641 6.024 1.00 54.66 982 HIS A C 1
ATOM 7650 O O . HIS A 1 982 ? -7.666 -10.964 6.927 1.00 54.66 982 HIS A O 1
ATOM 7656 N N . LEU A 1 983 ? -7.662 -12.850 5.735 1.00 58.03 983 LEU A N 1
ATOM 7657 C CA . LEU A 1 983 ? -8.962 -13.383 6.167 1.00 58.03 983 LEU A CA 1
ATOM 7658 C C . LEU A 1 983 ? -9.138 -13.428 7.687 1.00 58.03 983 LEU A C 1
ATOM 7660 O O . LEU A 1 983 ? -10.242 -13.236 8.194 1.00 58.03 983 LEU A O 1
ATOM 7664 N N . GLN A 1 984 ? -8.069 -13.682 8.450 1.00 55.44 984 GLN A N 1
ATOM 7665 C CA . GLN A 1 984 ? -8.186 -13.760 9.907 1.00 55.44 984 GLN A CA 1
ATOM 7666 C C . GLN A 1 984 ? -8.466 -12.400 10.554 1.00 55.44 984 GLN A C 1
ATOM 7668 O O . GLN A 1 984 ? -8.957 -12.386 11.678 1.00 55.44 984 GLN A O 1
ATOM 7673 N N . GLN A 1 985 ? -8.208 -11.278 9.887 1.00 53.28 985 GLN A N 1
ATOM 7674 C CA . GLN A 1 985 ? -8.439 -9.965 10.490 1.00 53.28 985 GLN A CA 1
ATOM 7675 C C . GLN A 1 985 ? -9.924 -9.564 10.476 1.00 53.28 985 GLN A C 1
ATOM 7677 O O . GLN A 1 985 ? -10.347 -8.785 11.328 1.00 53.28 985 GLN A O 1
ATOM 7682 N N . TYR A 1 986 ? -10.728 -10.106 9.550 1.00 53.91 986 TYR A N 1
ATOM 7683 C CA . TYR A 1 986 ? -12.102 -9.634 9.331 1.00 53.91 986 TYR A CA 1
ATOM 7684 C C . TYR A 1 986 ? -13.175 -10.720 9.189 1.00 53.91 986 TYR A C 1
ATOM 7686 O O . TYR A 1 986 ? -14.361 -10.407 9.275 1.00 53.91 986 TYR A O 1
ATOM 7694 N N . LEU A 1 987 ? -12.811 -11.994 9.010 1.00 63.97 987 LEU A N 1
ATOM 7695 C CA . LEU A 1 987 ? -13.791 -13.076 9.056 1.00 63.97 987 LEU A CA 1
ATOM 7696 C C . LEU A 1 987 ? -14.060 -13.498 10.500 1.00 63.97 987 LEU A C 1
ATOM 7698 O O . LEU A 1 987 ? -13.142 -13.823 11.260 1.00 63.97 987 LEU A O 1
ATOM 7702 N N . ILE A 1 988 ? -15.338 -13.561 10.853 1.00 54.50 988 ILE A N 1
ATOM 7703 C CA . ILE A 1 988 ? -15.831 -13.973 12.167 1.00 54.50 988 ILE A CA 1
ATOM 7704 C C . ILE A 1 988 ? -16.924 -15.017 12.008 1.00 54.50 988 ILE A C 1
ATOM 7706 O O . ILE A 1 988 ? -17.689 -14.988 11.052 1.00 54.50 988 ILE A O 1
ATOM 7710 N N . ASN A 1 989 ? -17.022 -15.914 12.984 1.00 56.78 989 ASN A N 1
ATOM 7711 C CA . ASN A 1 989 ? -18.118 -16.881 13.078 1.00 56.78 989 ASN A CA 1
ATOM 7712 C C . ASN A 1 989 ? -19.239 -16.369 14.003 1.00 56.78 989 ASN A C 1
ATOM 7714 O O . ASN A 1 989 ? -19.985 -17.150 14.583 1.00 56.78 989 ASN A O 1
ATOM 7718 N N . SER A 1 990 ? -19.334 -15.060 14.250 1.00 45.22 990 SER A N 1
ATOM 7719 C CA . SER A 1 990 ? -20.458 -14.512 15.015 1.00 45.22 990 SER A CA 1
ATOM 7720 C C . SER A 1 990 ? -21.711 -14.644 14.153 1.00 45.22 990 SER A C 1
ATOM 7722 O O . SER A 1 990 ? -21.741 -14.098 13.060 1.00 45.22 990 SER A O 1
ATOM 7724 N N . PHE A 1 991 ? -22.720 -15.378 14.632 1.00 50.09 991 PHE A N 1
ATOM 7725 C CA . PHE A 1 991 ? -24.016 -15.658 13.971 1.00 50.09 991 PHE A CA 1
ATOM 7726 C C . PHE A 1 991 ? -24.057 -16.781 12.920 1.00 50.09 991 PHE A C 1
ATOM 7728 O O . PHE A 1 991 ? -25.137 -17.130 12.452 1.00 50.09 991 PHE A O 1
ATOM 7735 N N . ILE A 1 992 ? -22.929 -17.427 12.631 1.00 50.41 992 ILE A N 1
ATOM 7736 C CA . ILE A 1 992 ? -22.801 -18.473 11.603 1.00 50.41 992 ILE A CA 1
ATOM 7737 C C . ILE A 1 992 ? -22.845 -19.948 12.126 1.00 50.41 992 ILE A C 1
ATOM 7739 O O . ILE A 1 992 ? -23.250 -20.815 11.354 1.00 50.41 992 ILE A O 1
ATOM 7743 N N . PRO A 1 993 ? -22.606 -20.333 13.404 1.00 34.66 993 PRO A N 1
ATOM 7744 C CA . PRO A 1 993 ? -22.466 -21.760 13.738 1.00 34.66 993 PRO A CA 1
ATOM 7745 C C . PRO A 1 993 ? -23.782 -22.553 13.777 1.00 34.66 993 PRO A C 1
ATOM 7747 O O . PRO A 1 993 ? -23.775 -23.759 13.551 1.00 34.66 993 PRO A O 1
ATOM 7750 N N . ASN A 1 994 ? -24.920 -21.904 14.060 1.00 37.00 994 ASN A N 1
ATOM 7751 C CA . ASN A 1 994 ? -26.184 -22.617 14.308 1.00 37.00 994 ASN A CA 1
ATOM 7752 C C . ASN A 1 994 ? -27.172 -22.605 13.130 1.00 37.00 994 ASN A C 1
ATOM 7754 O O . ASN A 1 994 ? -28.159 -23.333 13.187 1.00 37.00 994 ASN A O 1
ATOM 7758 N N . LEU A 1 995 ? -26.916 -21.837 12.061 1.00 39.88 995 LEU A N 1
ATOM 7759 C CA . LEU A 1 995 ? -27.743 -21.860 10.841 1.00 39.88 995 LEU A CA 1
ATOM 7760 C C . LEU A 1 995 ? -27.166 -22.733 9.711 1.00 39.88 995 LEU A C 1
ATOM 7762 O O . LEU A 1 995 ? -27.892 -23.037 8.772 1.00 39.88 995 LEU A O 1
ATOM 7766 N N . PHE A 1 996 ? -25.901 -23.164 9.791 1.00 44.66 996 PHE A N 1
ATOM 7767 C CA . PHE A 1 996 ? -25.180 -23.749 8.647 1.00 44.66 996 PHE A CA 1
ATOM 7768 C C . PHE A 1 996 ? -24.933 -25.266 8.706 1.00 44.66 996 PHE A C 1
ATOM 7770 O O . PHE A 1 996 ? -24.273 -25.815 7.825 1.00 44.66 996 PHE A O 1
ATOM 7777 N N . MET A 1 997 ? -25.480 -25.996 9.684 1.00 34.41 997 MET A N 1
ATOM 7778 C CA . MET A 1 997 ? -25.273 -27.447 9.741 1.00 34.41 997 MET A CA 1
ATOM 7779 C C . MET A 1 997 ? -26.388 -28.264 9.069 1.00 34.41 997 MET A C 1
ATOM 7781 O O . MET A 1 997 ? -27.461 -28.476 9.630 1.00 34.41 997 MET A O 1
ATOM 7785 N N . ARG A 1 998 ? -25.987 -28.843 7.924 1.00 34.69 998 ARG A N 1
ATOM 7786 C CA . ARG A 1 998 ? -26.480 -30.049 7.225 1.00 34.69 998 ARG A CA 1
ATOM 7787 C C . ARG A 1 998 ? -27.610 -29.874 6.201 1.00 34.69 998 ARG A C 1
ATOM 7789 O O . ARG A 1 998 ? -28.785 -30.018 6.523 1.00 34.69 998 ARG A O 1
ATOM 7796 N N . ALA A 1 999 ? -27.210 -29.844 4.930 1.00 28.14 999 ALA A N 1
ATOM 7797 C CA . ALA A 1 999 ? -27.430 -30.993 4.045 1.00 28.14 999 ALA A CA 1
ATOM 7798 C C . ALA A 1 999 ? -26.331 -31.049 2.956 1.00 28.14 999 ALA A C 1
ATOM 7800 O O . ALA A 1 999 ? -26.143 -30.056 2.258 1.00 28.14 999 ALA A O 1
ATOM 7801 N N . PRO A 1 1000 ? -25.592 -32.163 2.791 1.00 34.62 1000 PRO A N 1
ATOM 7802 C CA . PRO A 1 1000 ? -24.821 -32.389 1.571 1.00 34.62 1000 PRO A CA 1
ATOM 7803 C C . PRO A 1 1000 ? -25.782 -32.494 0.380 1.00 34.62 1000 PRO A C 1
ATOM 7805 O O . PRO A 1 1000 ? -26.815 -33.159 0.473 1.00 34.62 1000 PRO A O 1
ATOM 7808 N N . TYR A 1 1001 ? -25.448 -31.835 -0.730 1.00 32.88 1001 TYR A N 1
ATOM 7809 C CA . TYR A 1 1001 ? -26.215 -31.957 -1.968 1.00 32.88 1001 TYR A CA 1
ATOM 7810 C C . TYR A 1 1001 ? -26.093 -33.400 -2.496 1.00 32.88 1001 TYR A C 1
ATOM 7812 O O . TYR A 1 1001 ? -24.971 -33.895 -2.639 1.00 32.88 1001 TYR A O 1
ATOM 7820 N N . PRO A 1 1002 ? -27.203 -34.108 -2.775 1.00 29.56 1002 PRO A N 1
ATOM 7821 C CA . PRO A 1 1002 ? -27.147 -35.414 -3.410 1.00 29.56 1002 PRO A CA 1
ATOM 7822 C C . PRO A 1 1002 ? -26.662 -35.281 -4.859 1.00 29.56 1002 PRO A C 1
ATOM 7824 O O . PRO A 1 1002 ? -27.214 -34.533 -5.666 1.00 29.56 1002 PRO A O 1
ATOM 7827 N N . HIS A 1 1003 ? -25.620 -36.044 -5.185 1.00 33.91 1003 HIS A N 1
ATOM 7828 C CA . HIS A 1 1003 ? -25.134 -36.256 -6.542 1.00 33.91 1003 HIS A CA 1
ATOM 7829 C C . HIS A 1 1003 ? -26.195 -36.996 -7.368 1.00 33.91 1003 HIS A C 1
ATOM 7831 O O . HIS A 1 1003 ? -26.275 -38.219 -7.306 1.00 33.91 1003 HIS A O 1
ATOM 7837 N N . SER A 1 1004 ? -27.044 -36.267 -8.093 1.00 32.12 1004 SER A N 1
ATOM 7838 C CA . SER A 1 1004 ? -27.643 -36.648 -9.388 1.00 32.12 1004 SER A CA 1
ATOM 7839 C C . SER A 1 1004 ? -28.883 -35.805 -9.672 1.00 32.12 1004 SER A C 1
ATOM 7841 O O . SER A 1 1004 ? -29.917 -36.000 -9.048 1.00 32.12 1004 SER A O 1
ATOM 7843 N N . ILE A 1 1005 ? -28.825 -34.936 -10.684 1.00 26.98 1005 ILE A N 1
ATOM 7844 C CA . ILE A 1 1005 ? -29.990 -34.705 -11.543 1.00 26.98 1005 ILE A CA 1
ATOM 7845 C C . ILE A 1 1005 ? -29.497 -34.711 -12.986 1.00 26.98 1005 ILE A C 1
ATOM 7847 O O . ILE A 1 1005 ? -28.842 -33.789 -13.464 1.00 26.98 1005 ILE A O 1
ATOM 7851 N N . ALA A 1 1006 ? -29.801 -35.824 -13.644 1.00 26.02 1006 ALA A N 1
ATOM 7852 C CA . ALA A 1 1006 ? -29.831 -35.946 -15.084 1.00 26.02 1006 ALA A CA 1
ATOM 7853 C C . ALA A 1 1006 ? -30.912 -35.021 -15.668 1.00 26.02 1006 ALA A C 1
ATOM 7855 O O . ALA A 1 1006 ? -31.973 -34.863 -15.071 1.00 26.02 1006 ALA A O 1
ATOM 7856 N N . ASN A 1 1007 ? -30.625 -34.462 -16.846 1.00 36.19 1007 ASN A N 1
ATOM 7857 C CA . ASN A 1 1007 ? -31.558 -33.991 -17.875 1.00 36.19 1007 ASN A CA 1
ATOM 7858 C C . ASN A 1 1007 ? -33.024 -33.768 -17.452 1.00 36.19 1007 ASN A C 1
ATOM 7860 O O . ASN A 1 1007 ? -33.820 -34.706 -17.428 1.00 36.19 1007 ASN A O 1
ATOM 7864 N N . SER A 1 1008 ? -33.432 -32.506 -17.319 1.00 25.72 1008 SER A N 1
ATOM 7865 C CA . SER A 1 1008 ? -34.822 -32.115 -17.577 1.00 25.72 1008 SER A CA 1
ATOM 7866 C C . SER A 1 1008 ? -34.896 -30.782 -18.327 1.00 25.72 1008 SER A C 1
ATOM 7868 O O . SER A 1 1008 ? -35.238 -29.723 -17.808 1.00 25.72 1008 SER A O 1
ATOM 7870 N N . SER A 1 1009 ? -34.618 -30.842 -19.627 1.00 31.20 1009 SER A N 1
ATOM 7871 C CA . SER A 1 1009 ? -35.186 -29.893 -20.578 1.00 31.20 1009 SER A CA 1
ATOM 7872 C C . SER A 1 1009 ? -36.693 -30.155 -20.680 1.00 31.20 1009 SER A C 1
ATOM 7874 O O . SER A 1 1009 ? -37.119 -31.069 -21.379 1.00 31.20 1009 SER A O 1
ATOM 7876 N N . ARG A 1 1010 ? -37.502 -29.388 -19.938 1.00 30.27 1010 ARG A N 1
ATOM 7877 C CA . ARG A 1 1010 ? -38.903 -29.031 -20.255 1.00 30.27 1010 ARG A CA 1
ATOM 7878 C C . ARG A 1 1010 ? -39.501 -28.217 -19.107 1.00 30.27 1010 ARG A C 1
ATOM 7880 O O . ARG A 1 1010 ? -40.003 -28.775 -18.138 1.00 30.27 1010 ARG A O 1
ATOM 7887 N N . LEU A 1 1011 ? -39.548 -26.900 -19.277 1.00 27.03 1011 LEU A N 1
ATOM 7888 C CA . LEU A 1 1011 ? -40.697 -26.130 -18.814 1.00 27.03 1011 LEU A CA 1
ATOM 7889 C C . LEU A 1 1011 ? -41.361 -25.553 -20.055 1.00 27.03 1011 LEU A C 1
ATOM 7891 O O . LEU A 1 1011 ? -40.783 -24.773 -20.807 1.00 27.03 1011 LEU A O 1
ATOM 7895 N N . ALA A 1 1012 ? -42.537 -26.113 -20.310 1.00 25.53 1012 ALA A N 1
ATOM 7896 C CA . ALA A 1 1012 ? -43.368 -25.872 -21.460 1.00 25.53 1012 ALA A CA 1
ATOM 7897 C C . ALA A 1 1012 ? -43.922 -24.445 -21.451 1.00 25.53 1012 ALA A C 1
ATOM 7899 O O . ALA A 1 1012 ? -44.329 -23.911 -20.421 1.00 25.53 1012 ALA A O 1
ATOM 7900 N N . SER A 1 1013 ? -44.003 -23.886 -22.651 1.00 30.69 1013 SER A N 1
ATOM 7901 C CA . SER A 1 1013 ? -44.967 -22.868 -23.026 1.00 30.69 1013 SER A CA 1
ATOM 7902 C C . SER A 1 1013 ? -46.387 -23.320 -22.669 1.00 30.69 1013 SER A C 1
ATOM 7904 O O . SER A 1 1013 ? -46.892 -24.270 -23.268 1.00 30.69 1013 SER A O 1
ATOM 7906 N N . THR A 1 1014 ? -47.064 -22.605 -21.777 1.00 26.14 1014 THR A N 1
ATOM 7907 C CA . THR A 1 1014 ? -48.531 -22.559 -21.767 1.00 26.14 1014 THR A CA 1
ATOM 7908 C C . THR A 1 1014 ? -48.980 -21.137 -21.484 1.00 26.14 1014 THR A C 1
ATOM 7910 O O . THR A 1 1014 ? -49.031 -20.682 -20.344 1.00 26.14 1014 THR A O 1
ATOM 7913 N N . SER A 1 1015 ? -49.296 -20.440 -22.568 1.00 30.42 1015 SER A N 1
ATOM 7914 C CA . SER A 1 1015 ? -50.289 -19.382 -22.596 1.00 30.42 1015 SER A CA 1
ATOM 7915 C C . SER A 1 1015 ? -51.664 -19.985 -22.299 1.00 30.42 1015 SER A C 1
ATOM 7917 O O . SER A 1 1015 ? -52.101 -20.904 -22.986 1.00 30.42 1015 SER A O 1
ATOM 7919 N N . SER A 1 1016 ? -52.389 -19.433 -21.332 1.00 27.59 1016 SER A N 1
ATOM 7920 C CA . SER A 1 1016 ? -53.851 -19.427 -21.396 1.00 27.59 1016 SER A CA 1
ATOM 7921 C C . SER A 1 1016 ? -54.407 -18.277 -20.570 1.00 27.59 1016 SER A C 1
ATOM 7923 O O . SER A 1 1016 ? -54.347 -18.269 -19.342 1.00 27.59 1016 SER A O 1
ATOM 7925 N N . LEU A 1 1017 ? -54.948 -17.310 -21.306 1.00 34.97 1017 LEU A N 1
ATOM 7926 C CA . LEU A 1 1017 ? -55.983 -16.385 -20.873 1.00 34.97 1017 LEU A CA 1
ATOM 7927 C C . LEU A 1 1017 ? -57.100 -17.135 -20.135 1.00 34.97 1017 LEU A C 1
ATOM 7929 O O . LEU A 1 1017 ? -57.520 -18.205 -20.570 1.00 34.97 1017 LEU A O 1
ATOM 7933 N N . GLY A 1 1018 ? -57.629 -16.521 -19.083 1.00 26.70 1018 GLY A N 1
ATOM 7934 C CA . GLY A 1 1018 ? -58.886 -16.921 -18.463 1.00 26.70 1018 GLY A CA 1
ATOM 7935 C C . GLY A 1 1018 ? -59.647 -15.682 -18.020 1.00 26.70 1018 GLY A C 1
ATOM 7936 O O . GLY A 1 1018 ? -59.476 -15.223 -16.897 1.00 26.70 1018 GLY A O 1
ATOM 7937 N N . GLY A 1 1019 ? -60.443 -15.118 -18.929 1.00 28.81 1019 GLY A N 1
ATOM 7938 C CA . GLY A 1 1019 ? -61.538 -14.219 -18.583 1.00 28.81 1019 GLY A CA 1
ATOM 7939 C C . GLY A 1 1019 ? -62.826 -15.021 -18.374 1.00 28.81 1019 GLY A C 1
ATOM 7940 O O . GLY A 1 1019 ? -63.096 -15.937 -19.146 1.00 28.81 1019 GLY A O 1
ATOM 7941 N N . ASN A 1 1020 ? -63.597 -14.598 -17.368 1.00 33.28 1020 ASN A N 1
ATOM 7942 C CA . ASN A 1 1020 ? -65.007 -14.893 -17.066 1.00 33.28 1020 ASN A CA 1
ATOM 7943 C C . ASN A 1 1020 ? -65.405 -16.348 -16.749 1.00 33.28 1020 ASN A C 1
ATOM 7945 O O . ASN A 1 1020 ? -65.655 -17.147 -17.650 1.00 33.28 1020 ASN A O 1
ATOM 7949 N N . ASN A 1 1021 ? -65.613 -16.652 -15.464 1.00 32.44 1021 ASN A N 1
ATOM 7950 C CA . ASN A 1 1021 ? -66.915 -16.554 -14.773 1.00 32.44 1021 ASN A CA 1
ATOM 7951 C C . ASN A 1 1021 ? -66.748 -16.812 -13.272 1.00 32.44 1021 ASN A C 1
ATOM 7953 O O . ASN A 1 1021 ? -65.992 -17.747 -12.928 1.00 32.44 1021 ASN A O 1
#

Foldseek 3Di:
DPPDDDAQDEDADQEEEAEQAEQEDEPCRYAQEHHEYEYEQYEHEYWAQNHEYAAAYEHEQYEYEYEADPVQDQNRAERHAYADADPPDLGAYEYENYEYHYPHQEHAPHEYPYQAYAYEYEQYEYEDHHPLLNHDPVPPLNSLARYHYYYYNYDYPHDDPPVPPDDDRDHDDDDDDVVSVVVSVPPDLDCPVVVVCVVVVPPVVVPPPDDDDDDDDDDDDDDDDDDDPDDDPDDDDDDDDDPPVVVVVVVVVVCVVPDPPPPFDFQDLDLVCNVVVCPVQFAALVVLDSLADVVLNVCVPDDDDFDEDQPDDTPHNDPQVVLPVVDDDDDDDLDQAENDQVRAQAEAEADLVDADEQEDQFWCVHQNQQSLESYEYQYALYEYERHEQEHPHDADPVPDDGRRHERYAYNHALYEYYQYEQYDEHCRYRLAAYQYEYAQYEYEYFAQNHEYFYLYEDYQYEYEHEADPVRPQDAGEPHAYADAAPPDLTAYFYENYEYYYPHAAYAPHEDNYQAYAYEYEQYEYELRAHLQRYYPVPDPNSLVRYHAEYENYHYNNPHPVSHDPSHDDDDPVRCRCSRGCCSSDCSHRPHPRDDDDDDDDDDDDDDDDDDDDDDPDDDDDDDDDDDDDDPPVVCVVVVCCVVPVPPPPQDFQDLDPVCNVVSCPVQFAFCVVCVVQADVLLNQQAPDEAEFEEDQPDPTPHNAPQVVLVPQDFQRSHAYEYEYEAEEHAAQAERDQRRANYEYEYFLVRAHEQEYAFFCVHQNQQSLESYEYQHALYEYERHEQEHPHDADPVPDDRGRHERYAYNHALYEYYQYEQDDEHCRYNLAAYFYEYEQYEQEYWAQVHEYFYAYEHEQYEYEHEADPVADLNRAEDHAYADAAPPDLTAYEYENYEYYYPHAQHAPHEDNYQAYAYEYEQYEYELRAHLQRYYPVPPVNSLVRYHAEYENYHYNNPHPVSHDPSYDDDDPVRCRLSRGCCHSRNNSHNRHCHPPPPSDDDDDDDPDDDDDPDDDDDDDDDDDD

InterPro domains:
  IPR000070 Pectinesterase, catalytic [PF01095] (4-158)
  IPR000070 Pectinesterase, catalytic [PF01095] (307-586)
  IPR000070 Pectinesterase, catalytic [PF01095] (693-975)
  IPR011050 Pectin lyase fold/virulence factor [SSF51126] (3-158)
  IPR011050 Pectin lyase fold/virulence factor [SSF51126] (303-592)
  IPR011050 Pectin lyase fold/virulence factor [SSF51126] (689-978)
  IPR012334 Pectin lyase fold [G3DSA:2.160.20.10] (2-182)
  IPR012334 Pectin lyase fold [G3DSA:2.160.20.10] (301-595)
  IPR012334 Pectin lyase fold [G3DSA:2.160.20.10] (687-987)
  IPR033131 Pectinesterase, Asp active site [PS00503] (44-53)
  IPR033131 Pectinesterase, Asp active site [PS00503] (443-452)
  IPR033131 Pectinesterase, Asp active site [PS00503] (839-848)

Organism: NCBI:txid47600

Sequence (1021 aa):
MVGAQAVTLRVSSDRSAFYNCRIIGFQDTLCDDRGNHFFKDCHIRGTVDFIFGSGTSLYLNSEIFVEGDPEGDPEMAVITAQARESSSEDMGYSFVHGRITRTAKDVFLGRAWKSSPRVVYSYTEMDEIVHPGGWSSNRQPEQAKTVYYREYKCRGKARLPLHERNSSNNYPMRKLNHSWFLTMLKVPNGCFHLQQYLINSFIPNLFMQAPYPHSIANSSRLASTSSLETKKKKEMDGKRIEGNEVYALVMCVSILLFAPTVVSQPIPADKSQVEAWFNGIIKPVKERGKTLDPELVEAETEPRVIKVMQGGGGEFDTITKAIESVPSGNAKRKEKIRIERNKPFITLVGDPKNMPNLTFDGTAKQYGTVDSATLITESSYFMGANLNIVNTAPRPDGKMVGAQAVALRVSGDRSAFYNCRIIGFQDTLCDDRGNHSFKDCHIRGTVDFIFGSGTSLYLNSEIFVEGDPEGDPEMAVITAQARESSSEDTGYSFVHGRITGTAKDVFLGRAWKSSPRVVYSYTEMDEIIHPGGWSSNRQPDRAETVYYGEYKCTGKGATPATREKFVKQLSDAEAQPFLVLDYVEGTKWLLPPPTAPYPHSIANSSRLVSTSSLEKKKKKEMDGKRIEGNEVYALVMCVSILLFAPIVVSQPIPADKSKVEAWFNGIIKPVKERGKTLDPELVEAETEPRIIKVMQGGGGEFDTITKAIESVPSGNAKRVIMSIGPGSYKEKIRIERNKPFITLVGDPKNMPNLTFDGTAKQYGTVDSATLITESSYFVGANLNIVNTAPRPDGKMVGAQAVALRVSGDRSAFYNCRIIGFQDTLCDDRGNHFFKDCHIRGTVDFIFGSGTSLYLNSEIFVEGDPEGDPEMAVITAQARESSSEDTGYSFVHGRITGTAKDVFLGRAWKSSPRVVYSYTEMDEIVHPGGWSSNRQPERAETVYYGEYKCTGKGATPVTREKFIKQLSDAEAQPFLVPNGCFHLQQYLINSFIPNLFMRAPYPHSIANSSRLASTSSLGGNN

pLDDT: mean 73.69, std 23.92, range [22.56, 98.81]

Secondary structure (DSSP, 8-state):
-TT----SEEE-SSEEEEES-EEE-BTB-EEE-SSEEEEES-EEEESEEEEEES-EEEEES-EEEEPPPTT--GGG-EEEEE----TTS--EEEEES-EEEESSSS-EEEB-SSSS-EEEEES-EE-S-S-TT-SB-TT-TTGGGT-EEEEES-B-TT---TTS--SSS--------HHHHHHHS---TT-HHHHHHHHHHHSHHHH-SS-------------------SS-----------THHHHHHHHHHHHHHHS-----PBPPSSHHHHHHHHHHH---HHHHGGGS-HHHHHHTTS-----B-TTSSSSBSSHHHHHHTSSS----SS--EEE-TTS-S-EEE--SSS--EEEE---HHHH-TGGG-SEEE--TT-EEES-EEEE-PPPP-S--TT----SEEE-SSSEEEES-EEE-STT-EEE-SSEEEEES-EEEESSS-EEES-EEEEES-EEEEPPPTT------EEEEE----TT---EEEEES-EEEES-SSBEEEE--SSS-EEEEES-EE-TTB-TT-EE-TT-GGGGGT-EEEEES-BSTT--GGGS-TT-EE--HHHHGGGSBGGGGTHHHHPPPPPPPPP----PPP-------------------------HHHHHHHHHHHHHSS-----PPPPSSHHHHHHHHHHHS--HHHHTTTS-HHHHHHTSSPEEEEE-TTSSSSBSSHHHHHHTSPTT--S-EEEEEPSSEEE--EEE-TTS-SEEEE-BTTB--EEEE---HHHH-TGGG-SEEE--TT-EEES-EEEE-PPPP-S-STT----SEEE-STTEEEES-EEE-STT-EEE-SSEEEEES-EEEESSS-EEES-EEEEES-EEEE---TT--GGG-EEEEE----TTS--EEEEES-EEEES-SSBEEEE--SSS-EEEEES-EE-TTB-TT-EE-TT-GGGGGT-EEEEES-BSTT--GGGS-TT-EE--HHHHHHHH-TTTTT-HHHH---TT-TTT----PPPS------------------

=== Feature glossary ===
Legend for the data blocks above and below:

— What the protein is —

The amino-acid sequence is the protein's primary structure: the linear order of residues from the N-terminus to the C-terminus, written in one-letter code. Everything else here — the 3D coordinates, the secondary structure, the domain annotations — is ultimately a consequence of this string.

Functional annotations link the protein to curated databases. InterPro entries identify conserved domains and families by matching the sequence against member-database signatures (Pfam, PROSITE, CDD, …). Gene Ontology (GO) terms describe molecular function, biological process, and cellular component in a controlled vocabulary. CATH places the structure in a hierarchical fold classification (Class/Architecture/Topology/Homologous-superfamily). The organism is the source species.

— Where its atoms are —

Atomic coordinates in PDBx/mmCIF format — the same representation the Protein Data Bank distributes. Each line of the _atom_site loop places one backbone atom in Cartesian space (units: ångströms, origin: arbitrary).

The six renders are orthographic views along the three Cartesian axes in both directions. Representation (cartoon, sticks, or surface) and color scheme (sequence-rainbow or by-chain) vary across proteins so the training set covers all the common visualization conventions.

— Local backbone conformation —

Eight-state secondary structure (DSSP): H is the canonical α-helix, G the tighter 3₁₀-helix, I the wider π-helix; E/B are β-structure, T and S are turns and bends, and '-' is everything else. DSSP derives these from the pattern of main-chain N–H···O=C hydrogen bonds, not from the sequence.

Three-state secondary structure (P-SEA) collapses the eight DSSP classes into helix (a), strand (b), and coil (c). P-SEA assigns these from Cα geometry alone — distances and angles — without requiring backbone oxygens, so it works on any Cα trace.

φ (phi) and ψ (psi) are the two rotatable backbone dihedrals per residue: φ is the C(i-1)–N–Cα–C torsion, ψ is the N–Cα–C–N(i+1) torsion, both in degrees on (−180°, 180°]. α-helical residues cluster near (−60°, −45°); β-strand residues near (−120°, +130°). A Ramachandran plot is simply a scatter of (φ, ψ) for every residue.

— Global shape and packing —

The geometric summary reports three shape descriptors. Rg (radius of gyration) measures how spread out the Cα atoms are about their centre of mass; compact globular proteins have small Rg, elongated or unfolded ones large. Cα contacts (<8 Å, |i−j|>4) count long-range residue pairs in spatial proximity — high for tightly packed folds, near zero for rods or random coil. The bounding-box extents give the protein's footprint along x, y, z in Å.

SASA measures how much of the protein is reachable by solvent. It is computed by rolling a water-sized probe over the atomic surface and summing the exposed area (Å²). Per-residue SASA distinguishes core (buried, low SASA) from surface (exposed, high SASA) residues; total SASA is a whole-molecule size measure.

Plot images: a contact map (which residues are close in 3D, as an N×N binary image), a Ramachandran scatter (backbone torsion angles, revealing secondary-structure composition at a glance), and — for AlphaFold structures — a PAE heatmap (pairwise prediction confidence).

— Structural neighborhood —

A 3Di character summarizes, for each residue, the relative orientation of the Cα frame of its nearest spatial neighbor. Because it encodes fold topology rather than chemistry, 3Di alignments detect remote structural similarity that sequence alignment misses.

The Foldseek neighbor list gives the closest experimentally determined structures in the PDB, ranked by structural alignment. TM-score near 1 means near-identical fold; near 0.3 means only rough topology match. This is how one finds what a novel AlphaFold prediction most resembles in the solved-structure universe.

— Confidence and disorder —

For AlphaFold models, the B-factor field carries pLDDT — the model's own estimate of local accuracy on a 0–100 scale. Regions with pLDDT<50 should be treated as essentially unmodeled; they often correspond to intrinsically disordered segments.

Crystallographic B-factors measure how much each atom's electron density is smeared out, in Å². They rise in mobile loops and surface residues and fall in the buried interior. In AlphaFold models this column is repurposed to hold pLDDT instead.

Predicted Aligned Error (PAE) is an AlphaFold confidence matrix: entry (i, j) is the expected error in the position of residue j, in ångströms, when the prediction is superimposed on the true structure at residue i. Low PAE within a block of residues means that block is internally rigid and well-predicted; high PAE between two blocks means their relative placement is uncertain even if each block individually is confident.